Protein 4BXF (pdb70)

Foldseek 3Di:
DDQFDLPALVRRVPSLPPPDGPVCCVVPAELPWKDWFADDDPVLLVVLLLQDDPVCVQVVLVVWDFEPLFKWKWFQDPLATGTPHDGTRDHNVNNVCCCVPVQIKMKGWQCLLPRQVVVSSQQSNCLVVVWAKIKMKIKTFAPGWRHGKWFAQWKKKKAWRWAKKKKFKFDFPDRNDLHIDRDDPVPGDHGPDIDMHHRSIMMTHHTRIIMTMTHHHDGIITMMMIITTDRCVDPVSVVVQQVCQVLLLDDPPDCPSVDDDDPCCVVDPDNDVVVVVVVVVVVVVVVCVVVVDVDFTAGPNSVVSLQQHRANRDPDDLDLQQPFDDDQDDQFFKKAFPPLSQKDWGFPSPPAGKIWIFGNSPHRSNCHPSPDPGHTDIDGPVQVQQVVVNNPDRMGRLNPRPDDDSVCSSVVQNRCSNSSGMDTD/DDADLPALVSRVQVLQPPDGPVCCVVDAVLHWKDKFDDDDVVLLVVLLLQDDLCVVQVVLVVWDFEPLFKWKWFDDPLAIDTPHDHTTDHSVVNVCCCVPVQIKMKGWFCVLPGQVVVSNQQSNCLVVVWAKTKMKIKGFAPGFHHGKWFAQWKKKKAWNWAKKKKFKADFPDRNDLGIDRDDPVPRPHGPDIDMDHRSMMMTGHGRIIMTMHHHHDGIITMMMIMTTDRCVDPVSVVVQQVVQVLLLDDPPDCPSVDDDDPCCVVDPDNDPVVVVVVVVVVVVVVCVPVPDDDFTAGVNNVVSLQQHRANRDPDDLCLQQAFDDDQADQAFKKAFPPLSQKDKGAPSVAGKIWIGGNSPHNSNCHVSVVGGGDIGGPQQVQQVVCRSPDRMGHLNPRPDPDSVVSSVVQNSCRRSSGMDGD/DDPDPPDDD/DDPDCPDD

InterPro domains:
  IPR003347 JmjC domain [PF08007] (136-261)
  IPR003347 JmjC domain [PS51184] (139-271)
  IPR039994 Histone lysine demethylase/ribosomal histidine hydroxylase NO66-like [PTHR13096] (31-464)
  IPR046799 ROXA-like, winged helix [PF20514] (331-428)

Radius of gyration: 31.83 Å; Cα contacts (8 Å, |Δi|>4): 1820; chains: 4; bounding box: 88×57×95 Å

GO terms:
  GO:0036139 peptidyl-histidine dioxygenase activity (F, IDA)
  GO:0036139 peptidyl-histidine dioxygenase activity (F, EXP)
  GO:0005654 nucleoplasm (C, TAS)
  GO:0032452 histone demethylase activity (F, TAS)
  GO:0018126 protein hydroxylation (P, TAS)
  GO:0042802 identical protein binding (F, IPI)
  GO:0005515 protein binding (F, IPI)
  GO:0005654 nucleoplasm (C, IDA)
  GO:0005730 nucleolus (C, IDA)
  GO:0005634 nucleus (C, EXP)

Organism: Homo sapiens (NCBI:txid9606)

Secondary structure (DSSP, 8-state):
--SS--SSHHHHHHHHTTTS-HHHIIIIITTTS-EEE----HHHHHHHHHH--TTHHHHHHTT-EEBTTTEEEEEEETTEEEE---SSEE-HHHHHHHHHTS-PEEEEE-GGGT-HHHHHHHHHHHHHHTS-EEEEEEEE-TT---S-SEE-SSEEEEEEEES-EEEEEE--SSTT-SS-EE--GGGS-S-SEEEEE-TT-EEEE-TT-EEEEEPPSSS--EEEEEEEE-TT-BHHHHHHHHHHHHHSS--TT-GGGGSBPPTTGGG-SS--HHHHHHHHHHHHHHHHHHHH-------HHHHHHHHHSPPPP-SSSSSTTTS--S----TT-EEEE-SGGGEEEE-----S-EEEEEE-TT--STTTTS------EEEEGGGHHHHHHHHT-SSEEGGGSS-SSHHHHHHHHHHHHHTT-EEE-/----TTSHHHHHHHHTTTS-HHHIIIIITTTS-EEE----HHHHHHHHTT--TTHHHHHHHH-EEBTTTEEEEEEETTEEEE---SSEEPHHHHHHHHHTT-PEEEEE-GGGT-HHHHHHHHHHHHHHTS-EEEEEEEE-TTB-SS-SEE-SSEEEEEEEES-EEEEEE--SSTT-SS-EE--TTTS-S-SEEEEE-TT-EEEE-TT-EEEEEBPSSS--EEEEEEEE-TT-BHHHHHHHHHHHHHHT--TT--GGGSBPPTTGGG-SS--HHHHHHHHHHHHHHHHHHHHS------HHHHHHHHHSPPPP-SS-THHHHS--SPPPPTTSEEEE-SGGGEEEE------EEEEEE-TT--STTTT------EEEEGGGHHHHHHHHH-SSEEGGGS--SSSHHHHHHHHHHHHTT-EEE-/--SS-SS--/--SS-S--

B-factor: mean 49.14, std 19.69, range [16.34, 100.0]

Nearest PDB structures (foldseek):
  4bxf-assembly1_B  TM=1.002E+00  e=9.849E-94  Homo sapiens
  4bxf-assembly1_A  TM=9.948E-01  e=2.025E-87  Homo sapiens
  4bu2-assembly1_A-2  TM=9.507E-01  e=4.481E-67  Homo sapiens
  2xdv-assembly1_A  TM=9.147E-01  e=3.125E-66  Homo sapiens
  4ccn-assembly1_A-2  TM=8.284E-01  e=1.894E-38  Homo sapiens

Sequence (864 aa):
PSALNFDSPSSLFESLISPIKTETFFKEFWEQKPLLIQRDDPALATYYGSLFKLTDLKSLCSRGMYYGRDVNVCRCVNGKKKVLNKDGKAHFLQLRKDFDQKRATIQFHQPQRFKDELWRIQEKLECYFGSLVGSNVYITPAGSQGLPPHYDDVEVFILQLEGEKHWRLYHPTVPLARECSVEAEERIGRPVHEFMLKPGDLLYFPRGTIHQADTPAGLAHSTHVTISTYQNNSWGDFLLDTISGLVFDTAKEDVELRTGIPRQLLLQVESTTVATRRLSGFLRTLADRLEGTKELLSSDMKKDFIMHRLPPYSAGDGAELSTPGGKLPRLDSVVRLQFKDHIVLTVLPAQEKMVYIYHSLKNSRETHMMGNEFHGLRFPLSHLDALKQIWNSPAISVKDLKLTTDEEKESLVLSLWTECLIQVVSALNFDSPSSLFESLISPIKTETFFKEFWEQKPLLIQRDDPALATYYGSLFKLTDLKSLCSRGMYYGRDVNVCRCVNGKKKVLNKDGKAHFLQLRKDFDQKRATIQFHQPQRFKDELWRIQEKLECYFGSLVGSNVYITPAGSQGLPPHYDDVEVFILQLEGEKHWRLYHPTVPLARECSVEAEERIGRPVHEFMLKPGDLLYFPRGTIHQADTPAGLAHSTHVTISTYQNNSWGDFLLDTISGLVFDTAKEDVELRTGIPRQLLLQVESTTVATRRLSGFLRTLADRLEGTKELLSSDMKKDFIMHRLPPYSAGDGAELSTPGGKLPRLDSVVRLQFKDHIVLTVLPQEKMVYIYHSLKNSRETHMMTEFHGLRFPLSHLDALKQIWNSPAISVKDLKLTTDEEKESLVLSLWTECLIQVVGCLHHHRINGCLHHHRI

Structure (mmCIF, N/CA/C/O backbone):
data_4BXF
#
_entry.id   4BXF
#
_cell.length_a   70.340
_cell.length_b   88.390
_cell.length_c   167.180
_cell.angle_alpha   90.00
_cell.angle_beta   90.00
_cell.angle_gamma   90.00
#
_symmetry.space_group_name_H-M   'P 21 21 21'
#
loop_
_entity.id
_entity.type
_entity.pdbx_description
1 polymer 'BIFUNCTIONAL LYSINE-SPECIFIC DEMETHYLASE AND HISTIDYL-HYDROXYLASE MINA'
2 polymer '60S RIBOSOMAL PROTEIN L27A'
3 non-polymer 'MANGANESE (II) ION'
4 non-polymer '2-OXOGLUTARIC ACID'
5 water water
#
loop_
_atom_site.group_PDB
_atom_site.id
_atom_site.type_symbol
_atom_site.label_atom_id
_atom_site.label_alt_id
_atom_site.label_comp_id
_atom_site.label_asym_id
_atom_site.label_entity_id
_atom_site.label_seq_id
_atom_site.pdbx_PDB_ins_code
_atom_site.Cartn_x
_atom_site.Cartn_y
_atom_site.Cartn_z
_atom_site.occupancy
_atom_site.B_iso_or_equiv
_atom_site.auth_seq_id
_atom_site.auth_comp_id
_atom_site.auth_asym_id
_atom_site.auth_atom_id
_atom_site.pdbx_PDB_model_num
ATOM 1 N N . PRO A 1 7 ? 25.770 -7.803 -59.016 1.00 70.49 30 PRO A N 1
ATOM 2 C CA . PRO A 1 7 ? 25.213 -9.164 -59.179 1.00 69.94 30 PRO A CA 1
ATOM 3 C C . PRO A 1 7 ? 24.341 -9.558 -57.993 1.00 68.22 30 PRO A C 1
ATOM 4 O O . PRO A 1 7 ? 23.256 -10.118 -58.171 1.00 68.53 30 PRO A O 1
ATOM 8 N N . SER A 1 8 ? 24.824 -9.274 -56.786 1.00 66.44 31 SER A N 1
ATOM 9 C CA . SER A 1 8 ? 24.081 -9.591 -55.569 1.00 64.56 31 SER A CA 1
ATOM 10 C C . SER A 1 8 ? 23.021 -8.523 -55.321 1.00 62.13 31 SER A C 1
ATOM 11 O O . SER A 1 8 ? 23.343 -7.337 -55.213 1.00 61.86 31 SER A O 1
ATOM 14 N N . ALA A 1 9 ? 21.762 -8.951 -55.226 1.00 59.06 32 ALA A N 1
ATOM 15 C CA . ALA A 1 9 ? 20.636 -8.044 -55.012 1.00 55.18 32 ALA A CA 1
ATOM 16 C C . ALA A 1 9 ? 20.885 -7.023 -53.901 1.00 52.56 32 ALA A C 1
ATOM 17 O O . ALA A 1 9 ? 20.835 -5.814 -54.135 1.00 52.69 32 ALA A O 1
ATOM 19 N N . LEU A 1 10 ? 21.150 -7.512 -52.694 1.00 48.89 33 LEU A N 1
ATOM 20 C CA . LEU A 1 10 ? 21.397 -6.639 -51.554 1.00 44.94 33 LEU A CA 1
ATOM 21 C C . LEU A 1 10 ? 22.862 -6.683 -51.147 1.00 43.39 33 LEU A C 1
ATOM 22 O O . LEU A 1 10 ? 23.520 -7.712 -51.266 1.00 43.30 33 LEU A O 1
ATOM 27 N N . ASN A 1 11 ? 23.363 -5.558 -50.653 1.00 41.74 34 ASN A N 1
ATOM 28 C CA . ASN A 1 11 ? 24.745 -5.466 -50.220 1.00 40.43 34 ASN A CA 1
ATOM 29 C C . ASN A 1 11 ? 24.855 -5.752 -48.725 1.00 40.50 34 ASN A C 1
ATOM 30 O O . ASN A 1 11 ? 24.475 -4.921 -47.899 1.00 39.61 34 ASN A O 1
ATOM 35 N N . PHE A 1 12 ? 25.391 -6.918 -48.382 1.00 40.34 35 PHE A N 1
ATOM 36 C CA . PHE A 1 12 ? 25.553 -7.304 -46.983 1.00 39.54 35 PHE A CA 1
ATOM 37 C C . PHE A 1 12 ? 26.915 -6.948 -46.384 1.00 39.95 35 PHE A C 1
ATOM 38 O O . PHE A 1 12 ? 27.310 -7.521 -45.373 1.00 39.36 35 PHE A O 1
ATOM 46 N N . ASP A 1 13 ? 27.629 -6.002 -46.993 1.00 41.98 36 ASP A N 1
ATOM 47 C CA . ASP A 1 13 ? 28.933 -5.594 -46.467 1.00 44.07 36 ASP A CA 1
ATOM 48 C C . ASP A 1 13 ? 28.803 -4.990 -45.070 1.00 43.10 36 ASP A C 1
ATOM 49 O O . ASP A 1 13 ? 29.629 -5.257 -44.198 1.00 42.84 36 ASP A O 1
ATOM 54 N N . SER A 1 14 ? 27.770 -4.173 -44.862 1.00 41.21 37 SER A N 1
ATOM 55 C CA . SER A 1 14 ? 27.526 -3.549 -43.562 1.00 38.58 37 SER A CA 1
ATOM 56 C C . SER A 1 14 ? 26.050 -3.221 -43.358 1.00 37.95 37 SER A C 1
ATOM 57 O O . SER A 1 14 ? 25.253 -3.231 -44.298 1.00 37.94 37 SER A O 1
ATOM 60 N N . PRO A 1 15 ? 25.669 -2.925 -42.111 1.00 36.93 38 PRO A N 1
ATOM 61 C CA . PRO A 1 15 ? 24.271 -2.587 -41.843 1.00 33.66 38 PRO A CA 1
ATOM 62 C C . PRO A 1 15 ? 23.832 -1.434 -42.742 1.00 33.45 38 PRO A C 1
ATOM 63 O O . PRO A 1 15 ? 22.741 -1.455 -43.314 1.00 28.77 38 PRO A O 1
ATOM 67 N N . SER A 1 16 ? 24.696 -0.432 -42.888 1.00 33.74 39 SER A N 1
ATOM 68 C CA . SER A 1 16 ? 24.351 0.721 -43.714 1.00 33.70 39 SER A CA 1
ATOM 69 C C . SER A 1 16 ? 24.185 0.344 -45.175 1.00 33.84 39 SER A C 1
ATOM 70 O O . SER A 1 16 ? 23.250 0.791 -45.834 1.00 33.76 39 SER A O 1
ATOM 73 N N . SER A 1 17 ? 25.096 -0.477 -45.685 1.00 34.05 40 SER A N 1
ATOM 74 C CA . SER A 1 17 ? 25.022 -0.877 -47.083 1.00 33.94 40 SER A CA 1
ATOM 75 C C . SER A 1 17 ? 23.768 -1.706 -47.301 1.00 31.24 40 SER A C 1
ATOM 76 O O . SER A 1 17 ? 23.113 -1.593 -48.335 1.00 30.29 40 SER A O 1
ATOM 79 N N . LEU A 1 18 ? 23.415 -2.528 -46.318 1.00 30.63 41 LEU A N 1
ATOM 80 C CA . LEU A 1 18 ? 22.230 -3.339 -46.486 1.00 30.27 41 LEU A CA 1
ATOM 81 C C . LEU A 1 18 ? 20.984 -2.468 -46.590 1.00 30.57 41 LEU A C 1
ATOM 82 O O . LEU A 1 18 ? 20.195 -2.620 -47.530 1.00 29.63 41 LEU A O 1
ATOM 87 N N . PHE A 1 19 ? 20.810 -1.535 -45.652 1.00 29.43 42 PHE A N 1
ATOM 88 C CA . PHE A 1 19 ? 19.629 -0.674 -45.680 1.00 29.12 42 PHE A CA 1
ATOM 89 C C . PHE A 1 19 ? 19.609 0.205 -46.929 1.00 31.20 42 PHE A C 1
ATOM 90 O O . PHE A 1 19 ? 18.555 0.416 -47.542 1.00 29.67 42 PHE A O 1
ATOM 98 N N . GLU A 1 20 ? 20.774 0.714 -47.311 1.00 31.93 43 GLU A N 1
ATOM 99 C CA . GLU A 1 20 ? 20.865 1.547 -48.501 1.00 33.37 43 GLU A CA 1
ATOM 100 C C . GLU A 1 20 ? 20.375 0.787 -49.725 1.00 31.98 43 GLU A C 1
ATOM 101 O O . GLU A 1 20 ? 19.638 1.333 -50.542 1.00 34.54 43 GLU A O 1
ATOM 107 N N . SER A 1 21 ? 20.787 -0.472 -49.851 1.00 31.79 44 SER A N 1
ATOM 108 C CA . SER A 1 21 ? 20.382 -1.272 -51.000 1.00 32.06 44 SER A CA 1
ATOM 109 C C . SER A 1 21 ? 18.921 -1.666 -50.870 1.00 32.71 44 SER A C 1
ATOM 110 O O . SER A 1 21 ? 18.196 -1.745 -51.862 1.00 34.10 44 SER A O 1
ATOM 113 N N . LEU A 1 22 ? 18.469 -1.877 -49.637 1.00 31.38 45 LEU A N 1
ATOM 114 C CA . LEU A 1 22 ? 17.083 -2.256 -49.419 1.00 30.47 45 LEU A CA 1
ATOM 115 C C . LEU A 1 22 ? 16.092 -1.220 -49.955 1.00 30.74 45 LEU A C 1
ATOM 116 O O . LEU A 1 22 ? 15.103 -1.581 -50.601 1.00 30.61 45 LEU A O 1
ATOM 121 N N . ILE A 1 23 ? 16.349 0.060 -49.703 1.00 27.40 46 ILE A N 1
ATOM 122 C CA . ILE A 1 23 ? 15.443 1.109 -50.170 1.00 27.64 46 ILE A CA 1
ATOM 123 C C . ILE A 1 23 ? 15.883 1.822 -51.461 1.00 27.30 46 ILE A C 1
ATOM 124 O O . ILE A 1 23 ? 15.313 2.850 -51.823 1.00 27.07 46 ILE A O 1
ATOM 129 N N . SER A 1 24 ? 16.856 1.274 -52.172 1.00 30.59 47 SER A N 1
ATOM 130 C CA . SER A 1 24 ? 17.362 1.908 -53.385 1.00 33.17 47 SER A CA 1
ATOM 131 C C . SER A 1 24 ? 16.215 2.020 -54.361 1.00 32.61 47 SER A C 1
ATOM 132 O O . SER A 1 24 ? 15.381 1.149 -54.402 1.00 33.31 47 SER A O 1
ATOM 135 N N . PRO A 1 25 ? 16.120 3.114 -55.104 1.00 34.54 48 PRO A N 1
ATOM 136 C CA . PRO A 1 25 ? 17.157 4.135 -55.256 1.00 35.75 48 PRO A CA 1
ATOM 137 C C . PRO A 1 25 ? 17.081 5.268 -54.241 1.00 37.12 48 PRO A C 1
ATOM 138 O O . PRO A 1 25 ? 17.849 6.207 -54.326 1.00 37.50 48 PRO A O 1
ATOM 142 N N . ILE A 1 26 ? 16.130 5.203 -53.327 1.00 36.21 49 ILE A N 1
ATOM 143 C CA . ILE A 1 26 ? 15.966 6.260 -52.335 1.00 35.89 49 ILE A CA 1
ATOM 144 C C . ILE A 1 26 ? 17.192 6.375 -51.413 1.00 34.83 49 ILE A C 1
ATOM 145 O O . ILE A 1 26 ? 17.631 5.381 -50.830 1.00 33.85 49 ILE A O 1
ATOM 150 N N . LYS A 1 27 ? 17.742 7.584 -51.303 1.00 34.52 50 LYS A N 1
ATOM 151 C CA . LYS A 1 27 ? 18.910 7.858 -50.450 1.00 35.36 50 LYS A CA 1
ATOM 152 C C . LYS A 1 27 ? 18.504 7.826 -48.982 1.00 33.46 50 LYS A C 1
ATOM 153 O O . LYS A 1 27 ? 17.441 8.324 -48.611 1.00 30.65 50 LYS A O 1
ATOM 159 N N . THR A 1 28 ? 19.357 7.258 -48.140 1.00 33.83 51 THR A N 1
ATOM 160 C CA . THR A 1 28 ? 19.036 7.177 -46.728 1.00 35.86 51 THR A CA 1
ATOM 161 C C . THR A 1 28 ? 18.828 8.554 -46.133 1.00 34.71 51 THR A C 1
ATOM 162 O O . THR A 1 28 ? 17.975 8.737 -45.271 1.00 35.86 51 THR A O 1
ATOM 166 N N . GLU A 1 29 ? 19.587 9.532 -46.608 1.00 36.86 52 GLU A N 1
ATOM 167 C CA . GLU A 1 29 ? 19.450 10.887 -46.095 1.00 38.38 52 GLU A CA 1
ATOM 168 C C . GLU A 1 29 ? 18.048 11.431 -46.362 1.00 37.66 52 GLU A C 1
ATOM 169 O O . GLU A 1 29 ? 17.446 12.089 -45.513 1.00 39.14 52 GLU A O 1
ATOM 175 N N . THR A 1 30 ? 17.532 11.143 -47.556 1.00 36.75 53 THR A N 1
ATOM 176 C CA . THR A 1 30 ? 16.207 11.587 -47.960 1.00 34.70 53 THR A CA 1
ATOM 177 C C . THR A 1 30 ? 15.135 10.824 -47.192 1.00 31.01 53 THR A C 1
ATOM 178 O O . THR A 1 30 ? 14.108 11.389 -46.799 1.00 30.83 53 THR A O 1
ATOM 182 N N . PHE A 1 31 ? 15.378 9.537 -46.993 1.00 28.02 54 PHE A N 1
ATOM 183 C CA . PHE A 1 31 ? 14.438 8.693 -46.267 1.00 27.93 54 PHE A CA 1
ATOM 184 C C . PHE A 1 31 ? 14.156 9.232 -44.856 1.00 26.10 54 PHE A C 1
ATOM 185 O O . PHE A 1 31 ? 13.004 9.473 -44.492 1.00 24.77 54 PHE A O 1
ATOM 193 N N . PHE A 1 32 ? 15.213 9.437 -44.070 1.00 27.81 55 PHE A N 1
ATOM 194 C CA . PHE A 1 32 ? 15.061 9.911 -42.695 1.00 30.56 55 PHE A CA 1
ATOM 195 C C . PHE A 1 32 ? 14.641 11.364 -42.577 1.00 33.03 55 PHE A C 1
ATOM 196 O O . PHE A 1 32 ? 13.968 11.756 -41.621 1.00 32.98 55 PHE A O 1
ATOM 204 N N . LYS A 1 33 ? 15.021 12.158 -43.568 1.00 33.06 56 LYS A N 1
ATOM 205 C CA . LYS A 1 33 ? 14.663 13.555 -43.571 1.00 35.74 56 LYS A CA 1
ATOM 206 C C . LYS A 1 33 ? 13.244 13.778 -44.078 1.00 34.15 56 LYS A C 1
ATOM 207 O O . LYS A 1 33 ? 12.551 14.675 -43.613 1.00 33.58 56 LYS A O 1
ATOM 213 N N . GLU A 1 34 ? 12.791 12.949 -45.007 1.00 33.50 57 GLU A N 1
ATOM 214 C CA . GLU A 1 34 ? 11.465 13.164 -45.576 1.00 32.43 57 GLU A CA 1
ATOM 215 C C . GLU A 1 34 ? 10.374 12.144 -45.283 1.00 29.63 57 GLU A C 1
ATOM 216 O O . GLU A 1 34 ? 9.194 12.492 -45.222 1.00 30.69 57 GLU A O 1
ATOM 222 N N . PHE A 1 35 ? 10.752 10.886 -45.085 1.00 25.52 58 PHE A N 1
ATOM 223 C CA . PHE A 1 35 ? 9.754 9.844 -44.884 1.00 25.65 58 PHE A CA 1
ATOM 224 C C . PHE A 1 35 ? 9.613 9.228 -43.489 1.00 23.77 58 PHE A C 1
ATOM 225 O O . PHE A 1 35 ? 8.493 9.099 -42.968 1.00 21.32 58 PHE A O 1
ATOM 233 N N . TRP A 1 36 ? 10.734 8.921 -42.856 1.00 22.30 59 TRP A N 1
ATOM 234 C CA . TRP A 1 36 ? 10.712 8.175 -41.626 1.00 21.21 59 TRP A CA 1
ATOM 235 C C . TRP A 1 36 ? 9.828 8.878 -40.651 1.00 21.82 59 TRP A C 1
ATOM 236 O O . TRP A 1 36 ? 9.959 10.081 -40.438 1.00 22.56 59 TRP A O 1
ATOM 247 N N . GLU A 1 37 ? 8.914 8.134 -40.049 1.00 20.91 60 GLU A N 1
ATOM 248 C CA . GLU A 1 37 ? 7.976 8.699 -39.081 1.00 24.36 60 GLU A CA 1
ATOM 249 C C . GLU A 1 37 ? 7.192 9.940 -39.560 1.00 26.77 60 GLU A C 1
ATOM 250 O O . GLU A 1 37 ? 6.690 10.731 -38.734 1.00 24.78 60 GLU A O 1
ATOM 256 N N . GLN A 1 38 ? 7.058 10.102 -40.879 1.00 26.48 61 GLN A N 1
ATOM 257 C CA . GLN A 1 38 ? 6.286 11.221 -41.421 1.00 28.73 61 GLN A CA 1
ATOM 258 C C . GLN A 1 38 ? 5.211 10.777 -42.415 1.00 29.25 61 GLN A C 1
ATOM 259 O O . GLN A 1 38 ? 4.047 11.150 -42.270 1.00 29.18 61 GLN A O 1
ATOM 265 N N . LYS A 1 39 ? 5.591 9.966 -43.404 1.00 25.88 62 LYS A N 1
ATOM 266 C CA . LYS A 1 39 ? 4.636 9.527 -44.424 1.00 28.00 62 LYS A CA 1
ATOM 267 C C . LYS A 1 39 ? 5.107 8.272 -45.158 1.00 26.86 62 LYS A C 1
ATOM 268 O O . LYS A 1 39 ? 6.291 7.942 -45.165 1.00 27.27 62 LYS A O 1
ATOM 274 N N . PRO A 1 40 ? 4.177 7.575 -45.819 1.00 27.45 63 PRO A N 1
ATOM 275 C CA . PRO A 1 40 ? 4.502 6.355 -46.556 1.00 25.47 63 PRO A CA 1
ATOM 276 C C . PRO A 1 40 ? 5.488 6.569 -47.702 1.00 26.75 63 PRO A C 1
ATOM 277 O O . PRO A 1 40 ? 5.555 7.648 -48.284 1.00 28.30 63 PRO A O 1
ATOM 281 N N . LEU A 1 41 ? 6.259 5.524 -47.999 1.00 25.18 64 LEU A N 1
ATOM 282 C CA . LEU A 1 41 ? 7.211 5.523 -49.108 1.00 25.54 64 LEU A CA 1
ATOM 283 C C . LEU A 1 41 ? 6.924 4.259 -49.931 1.00 26.88 64 LEU A C 1
ATOM 284 O O . LEU A 1 41 ? 7.073 3.140 -49.428 1.00 24.21 64 LEU A O 1
ATOM 289 N N . LEU A 1 42 ? 6.486 4.439 -51.176 1.00 27.48 65 LEU A N 1
ATOM 290 C CA . LEU A 1 42 ? 6.192 3.310 -52.058 1.00 28.40 65 LEU A CA 1
ATOM 291 C C . LEU A 1 42 ? 7.291 3.195 -53.107 1.00 29.49 65 LEU A C 1
ATOM 292 O O . LEU A 1 42 ? 7.558 4.142 -53.840 1.00 30.43 65 LEU A O 1
ATOM 297 N N . ILE A 1 43 ? 7.942 2.043 -53.176 1.00 29.02 66 ILE A N 1
ATOM 298 C CA . ILE A 1 43 ? 8.992 1.863 -54.166 1.00 31.32 66 ILE A CA 1
ATOM 299 C C . ILE A 1 43 ? 8.575 0.754 -55.120 1.00 32.00 66 ILE A C 1
ATOM 300 O O . ILE A 1 43 ? 8.726 -0.424 -54.807 1.00 31.24 66 ILE A O 1
ATOM 305 N N . GLN A 1 44 ? 8.026 1.132 -56.268 1.00 32.67 67 GLN A N 1
ATOM 306 C CA . GLN A 1 44 ? 7.606 0.156 -57.268 1.00 35.96 67 GLN A CA 1
ATOM 307 C C . GLN A 1 44 ? 8.743 -0.040 -58.256 1.00 37.28 67 GLN A C 1
ATOM 308 O O . GLN A 1 44 ? 9.241 0.916 -58.842 1.00 39.69 67 GLN A O 1
ATOM 314 N N . ARG A 1 45 ? 9.152 -1.288 -58.427 1.00 38.70 68 ARG A N 1
ATOM 315 C CA . ARG A 1 45 ? 10.249 -1.616 -59.324 1.00 40.96 68 ARG A CA 1
ATOM 316 C C . ARG A 1 45 ? 9.800 -2.543 -60.443 1.00 43.68 68 ARG A C 1
ATOM 317 O O . ARG A 1 45 ? 8.637 -2.942 -60.509 1.00 43.80 68 ARG A O 1
ATOM 325 N N . ASP A 1 46 ? 10.733 -2.874 -61.330 1.00 47.29 69 ASP A N 1
ATOM 326 C CA . ASP A 1 46 ? 10.454 -3.789 -62.430 1.00 50.25 69 ASP A CA 1
ATOM 327 C C . ASP A 1 46 ? 11.758 -4.511 -62.742 1.00 50.59 69 ASP A C 1
ATOM 328 O O . ASP A 1 46 ? 12.092 -4.763 -63.895 1.00 51.19 69 ASP A O 1
ATOM 333 N N . ASP A 1 47 ? 12.490 -4.835 -61.684 1.00 51.02 70 ASP A N 1
ATOM 334 C CA . ASP A 1 47 ? 13.764 -5.530 -61.793 1.00 51.67 70 ASP A CA 1
ATOM 335 C C . ASP A 1 47 ? 13.521 -7.028 -61.675 1.00 51.44 70 ASP A C 1
ATOM 336 O O . ASP A 1 47 ? 13.081 -7.513 -60.635 1.00 51.51 70 ASP A O 1
ATOM 341 N N . PRO A 1 48 ? 13.807 -7.785 -62.747 1.00 52.12 71 PRO A N 1
ATOM 342 C CA . PRO A 1 48 ? 13.606 -9.235 -62.740 1.00 49.93 71 PRO A CA 1
ATOM 343 C C . PRO A 1 48 ? 14.437 -9.950 -61.678 1.00 48.68 71 PRO A C 1
ATOM 344 O O . PRO A 1 48 ? 13.962 -10.876 -61.023 1.00 47.79 71 PRO A O 1
ATOM 348 N N . ALA A 1 49 ? 15.686 -9.522 -61.522 1.00 47.94 72 ALA A N 1
ATOM 349 C CA . ALA A 1 49 ? 16.583 -10.135 -60.552 1.00 47.99 72 ALA A CA 1
ATOM 350 C C . ALA A 1 49 ? 16.099 -9.915 -59.120 1.00 46.26 72 ALA A C 1
ATOM 351 O O . ALA A 1 49 ? 16.141 -10.835 -58.301 1.00 47.13 72 ALA A O 1
ATOM 353 N N . LEU A 1 50 ? 15.645 -8.701 -58.821 1.00 45.13 73 LEU A N 1
ATOM 354 C CA . LEU A 1 50 ? 15.159 -8.393 -57.481 1.00 45.62 73 LEU A CA 1
ATOM 355 C C . LEU A 1 50 ? 13.912 -9.195 -57.189 1.00 43.76 73 LEU A C 1
ATOM 356 O O . LEU A 1 50 ? 13.798 -9.799 -56.122 1.00 43.32 73 LEU A O 1
ATOM 361 N N . ALA A 1 51 ? 12.984 -9.200 -58.143 1.00 42.04 74 ALA A N 1
ATOM 362 C CA . ALA A 1 51 ? 11.736 -9.948 -58.008 1.00 43.45 74 ALA A CA 1
ATOM 363 C C . ALA A 1 51 ? 12.011 -11.411 -57.652 1.00 41.22 74 ALA A C 1
ATOM 364 O O . ALA A 1 51 ? 11.320 -11.991 -56.816 1.00 41.21 74 ALA A O 1
ATOM 366 N N . THR A 1 52 ? 13.019 -12.000 -58.291 1.00 39.79 75 THR A N 1
ATOM 367 C CA . THR A 1 52 ? 13.400 -13.392 -58.043 1.00 38.05 75 THR A CA 1
ATOM 368 C C . THR A 1 52 ? 14.021 -13.545 -56.653 1.00 37.40 75 THR A C 1
ATOM 369 O O . THR A 1 52 ? 13.791 -14.538 -55.967 1.00 36.35 75 THR A O 1
ATOM 373 N N . TYR A 1 53 ? 14.816 -12.569 -56.238 1.00 34.85 76 TYR A N 1
ATOM 374 C CA . TYR A 1 53 ? 15.432 -12.625 -54.919 1.00 33.33 76 TYR A CA 1
ATOM 375 C C . TYR A 1 53 ? 14.337 -12.531 -53.838 1.00 31.85 76 TYR A C 1
ATOM 376 O O . TYR A 1 53 ? 14.316 -13.315 -52.888 1.00 30.69 76 TYR A O 1
ATOM 385 N N . TYR A 1 54 ? 13.428 -11.580 -53.990 1.00 32.06 77 TYR A N 1
ATOM 386 C CA . TYR A 1 54 ? 12.348 -11.425 -53.018 1.00 33.98 77 TYR A CA 1
ATOM 387 C C . TYR A 1 54 ? 11.532 -12.705 -52.936 1.00 34.20 77 TYR A C 1
ATOM 388 O O . TYR A 1 54 ? 11.154 -13.138 -51.846 1.00 33.99 77 TYR A O 1
ATOM 397 N N . GLY A 1 55 ? 11.275 -13.306 -54.102 1.00 35.09 78 GLY A N 1
ATOM 398 C CA . GLY A 1 55 ? 10.502 -14.533 -54.183 1.00 35.67 78 GLY A CA 1
ATOM 399 C C . GLY A 1 55 ? 11.160 -15.702 -53.483 1.00 35.49 78 GLY A C 1
ATOM 400 O O . GLY A 1 55 ? 10.539 -16.740 -53.260 1.00 36.74 78 GLY A O 1
ATOM 401 N N . SER A 1 56 ? 12.427 -15.541 -53.130 1.00 35.09 79 SER A N 1
ATOM 402 C CA . SER A 1 56 ? 13.138 -16.606 -52.443 1.00 35.71 79 SER A CA 1
ATOM 403 C C . SER A 1 56 ? 13.138 -16.389 -50.932 1.00 34.22 79 SER A C 1
ATOM 404 O O . SER A 1 56 ? 13.483 -17.291 -50.182 1.00 35.48 79 SER A O 1
ATOM 407 N N . LEU A 1 57 ? 12.750 -15.201 -50.477 1.00 33.33 80 LEU A N 1
ATOM 408 C CA . LEU A 1 57 ? 12.754 -14.933 -49.038 1.00 31.73 80 LEU A CA 1
ATOM 409 C C . LEU A 1 57 ? 11.807 -15.828 -48.268 1.00 29.53 80 LEU A C 1
ATOM 410 O O . LEU A 1 57 ? 12.134 -16.286 -47.176 1.00 29.85 80 LEU A O 1
ATOM 415 N N . PHE A 1 58 ? 10.631 -16.071 -48.835 1.00 28.43 81 PHE A N 1
ATOM 416 C CA . PHE A 1 58 ? 9.627 -16.938 -48.209 1.00 29.30 81 PHE A CA 1
ATOM 417 C C . PHE A 1 58 ? 8.596 -17.319 -49.268 1.00 30.67 81 PHE A C 1
ATOM 418 O O . PHE A 1 58 ? 8.170 -16.473 -50.052 1.00 31.83 81 PHE A O 1
ATOM 426 N N . LYS A 1 59 ? 8.194 -18.588 -49.287 1.00 31.68 82 LYS A N 1
ATOM 427 C CA . LYS A 1 59 ? 7.215 -19.074 -50.258 1.00 33.60 82 LYS A CA 1
ATOM 428 C C . LYS A 1 59 ? 6.083 -19.786 -49.545 1.00 32.58 82 LYS A C 1
ATOM 429 O O . LYS A 1 59 ? 6.284 -20.342 -48.466 1.00 30.44 82 LYS A O 1
ATOM 435 N N . LEU A 1 60 ? 4.897 -19.773 -50.156 1.00 32.00 83 LEU A N 1
ATOM 436 C CA . LEU A 1 60 ? 3.731 -20.455 -49.602 1.00 32.03 83 LEU A CA 1
ATOM 437 C C . LEU A 1 60 ? 4.063 -21.942 -49.439 1.00 32.35 83 LEU A C 1
ATOM 438 O O . LEU A 1 60 ? 3.599 -22.604 -48.508 1.00 32.34 83 LEU A O 1
ATOM 443 N N . THR A 1 61 ? 4.876 -22.455 -50.351 1.00 33.54 84 THR A N 1
ATOM 444 C CA . THR A 1 61 ? 5.269 -23.858 -50.325 1.00 37.67 84 THR A CA 1
ATOM 445 C C . THR A 1 61 ? 6.166 -24.206 -49.134 1.00 38.64 84 THR A C 1
ATOM 446 O O . THR A 1 61 ? 6.236 -25.369 -48.737 1.00 38.77 84 THR A O 1
ATOM 450 N N . ASP A 1 62 ? 6.836 -23.211 -48.555 1.00 36.32 85 ASP A N 1
ATOM 451 C CA . ASP A 1 62 ? 7.705 -23.473 -47.408 1.00 36.95 85 ASP A CA 1
ATOM 452 C C . ASP A 1 62 ? 6.906 -23.939 -46.202 1.00 37.30 85 ASP A C 1
ATOM 453 O O . ASP A 1 62 ? 7.463 -24.537 -45.278 1.00 35.84 85 ASP A O 1
ATOM 458 N N . LEU A 1 63 ? 5.600 -23.674 -46.200 1.00 35.84 86 LEU A N 1
ATOM 459 C CA . LEU A 1 63 ? 4.779 -24.068 -45.063 1.00 36.13 86 LEU A CA 1
ATOM 460 C C . LEU A 1 63 ? 4.796 -25.560 -44.774 1.00 33.86 86 LEU A C 1
ATOM 461 O O . LEU A 1 63 ? 4.680 -25.964 -43.617 1.00 31.60 86 LEU A O 1
ATOM 466 N N . LYS A 1 64 ? 4.937 -26.382 -45.815 1.00 31.64 87 LYS A N 1
ATOM 467 C CA . LYS A 1 64 ? 4.943 -27.825 -45.622 1.00 32.98 87 LYS A CA 1
ATOM 468 C C . LYS A 1 64 ? 6.152 -28.232 -44.784 1.00 33.37 87 LYS A C 1
ATOM 469 O O . LYS A 1 64 ? 6.013 -28.948 -43.796 1.00 31.87 87 LYS A O 1
ATOM 475 N N . SER A 1 65 ? 7.329 -27.760 -45.174 1.00 35.38 88 SER A N 1
ATOM 476 C CA . SER A 1 65 ? 8.561 -28.062 -44.448 1.00 38.43 88 SER A CA 1
ATOM 477 C C . SER A 1 65 ? 8.534 -27.466 -43.036 1.00 36.57 88 SER A C 1
ATOM 478 O O . SER A 1 65 ? 8.972 -28.099 -42.077 1.00 37.47 88 SER A O 1
ATOM 481 N N . LEU A 1 66 ? 8.026 -26.248 -42.914 1.00 33.07 89 LEU A N 1
ATOM 482 C CA . LEU A 1 66 ? 7.944 -25.592 -41.616 1.00 33.21 89 LEU A CA 1
ATOM 483 C C . LEU A 1 66 ? 7.067 -26.360 -40.648 1.00 33.20 89 LEU A C 1
ATOM 484 O O . LEU A 1 66 ? 7.425 -26.514 -39.486 1.00 31.16 89 LEU A O 1
ATOM 489 N N . CYS A 1 67 ? 5.913 -26.837 -41.118 1.00 33.35 90 CYS A N 1
ATOM 490 C CA . CYS A 1 67 ? 5.014 -27.616 -40.261 1.00 34.75 90 CYS A CA 1
ATOM 491 C C . CYS A 1 67 ? 5.654 -28.932 -39.778 1.00 36.39 90 CYS A 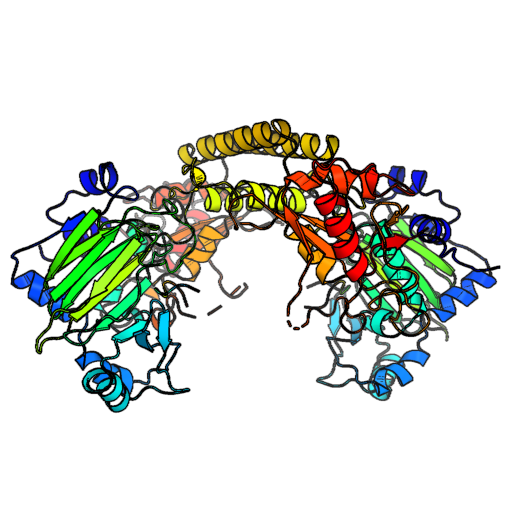C 1
ATOM 492 O O . CYS A 1 67 ? 5.332 -29.410 -38.692 1.00 33.13 90 CYS A O 1
ATOM 495 N N . SER A 1 68 ? 6.551 -29.521 -40.567 1.00 34.99 91 SER A N 1
ATOM 496 C CA . SER A 1 68 ? 7.186 -30.773 -40.141 1.00 39.93 91 SER A CA 1
ATOM 497 C C . SER A 1 68 ? 8.153 -30.533 -38.992 1.00 41.84 91 SER A C 1
ATOM 498 O O . SER A 1 68 ? 8.648 -31.481 -38.386 1.00 43.81 91 SER A O 1
ATOM 501 N N . ARG A 1 69 ? 8.434 -29.265 -38.699 1.00 42.24 92 ARG A N 1
ATOM 502 C CA . ARG A 1 69 ? 9.351 -28.921 -37.617 1.00 43.27 92 ARG A CA 1
ATOM 503 C C . ARG A 1 69 ? 8.602 -28.662 -36.323 1.00 43.07 92 ARG A C 1
ATOM 504 O O . ARG A 1 69 ? 9.214 -28.416 -35.286 1.00 44.82 92 ARG A O 1
ATOM 512 N N . GLY A 1 70 ? 7.276 -28.713 -36.393 1.00 42.09 93 GLY A N 1
ATOM 513 C CA . GLY A 1 70 ? 6.461 -28.485 -35.214 1.00 39.89 93 GLY A CA 1
ATOM 514 C C . GLY A 1 70 ? 6.070 -27.034 -35.027 1.00 39.80 93 GLY A C 1
ATOM 515 O O . GLY A 1 70 ? 6.792 -26.266 -34.398 1.00 40.43 93 GLY A O 1
ATOM 516 N N . MET A 1 71 ? 4.920 -26.656 -35.577 1.00 38.35 94 MET A N 1
ATOM 517 C CA . MET A 1 71 ? 4.418 -25.292 -35.473 1.00 37.74 94 MET A CA 1
ATOM 518 C C . MET A 1 71 ? 3.121 -25.297 -34.672 1.00 35.35 94 MET A C 1
ATOM 519 O O . MET A 1 71 ? 2.349 -26.248 -34.732 1.00 37.70 94 MET A O 1
ATOM 524 N N . TYR A 1 72 ? 2.882 -24.227 -33.931 1.00 33.63 95 TYR A N 1
ATOM 525 C CA . TYR A 1 72 ? 1.685 -24.122 -33.119 1.00 33.06 95 TYR A CA 1
ATOM 526 C C . TYR A 1 72 ? 0.822 -22.952 -33.551 1.00 33.68 95 TYR A C 1
ATOM 527 O O . TYR A 1 72 ? 1.332 -21.930 -34.004 1.00 33.20 95 TYR A O 1
ATOM 536 N N . TYR A 1 73 ? -0.487 -23.106 -33.419 1.00 33.36 96 TYR A N 1
ATOM 537 C CA . TYR A 1 73 ? -1.425 -22.035 -33.753 1.00 34.58 96 TYR A CA 1
ATOM 538 C C . TYR A 1 73 ? -1.272 -20.931 -32.701 1.00 34.74 96 TYR A C 1
ATOM 539 O O . TYR A 1 73 ? -1.058 -21.221 -31.522 1.00 32.39 96 TYR A O 1
ATOM 548 N N . GLY A 1 74 ? -1.392 -19.674 -33.124 1.00 32.90 97 GLY A N 1
ATOM 549 C CA . GLY A 1 74 ? -1.270 -18.557 -32.199 1.00 32.67 97 GLY A CA 1
ATOM 550 C C . GLY A 1 74 ? 0.179 -18.132 -32.028 1.00 33.36 97 GLY A C 1
ATOM 551 O O . GLY A 1 74 ? 0.556 -16.995 -32.304 1.00 35.63 97 GLY A O 1
ATOM 552 N N . ARG A 1 75 ? 1.003 -19.057 -31.561 1.00 31.35 98 ARG A N 1
ATOM 553 C CA . ARG A 1 75 ? 2.414 -18.784 -31.368 1.00 30.57 98 ARG A CA 1
ATOM 554 C C . ARG A 1 75 ? 3.194 -18.617 -32.686 1.00 30.22 98 ARG A C 1
ATOM 555 O O . ARG A 1 75 ? 3.879 -17.609 -32.884 1.00 29.23 98 ARG A O 1
ATOM 563 N N . ASP A 1 76 ? 3.104 -19.599 -33.585 1.00 27.23 99 ASP A N 1
ATOM 564 C CA . ASP A 1 76 ? 3.846 -19.533 -34.846 1.00 27.78 99 ASP A CA 1
ATOM 565 C C . ASP A 1 76 ? 3.007 -19.144 -36.067 1.00 27.62 99 ASP A C 1
ATOM 566 O O . ASP A 1 76 ? 3.533 -18.574 -37.025 1.00 27.61 99 ASP A O 1
ATOM 571 N N . VAL A 1 77 ? 1.722 -19.463 -36.051 1.00 27.42 100 VAL A N 1
ATOM 572 C CA . VAL A 1 77 ? 0.882 -19.159 -37.206 1.00 29.02 100 VAL A CA 1
ATOM 573 C C . VAL A 1 77 ? -0.572 -18.922 -36.855 1.00 29.64 100 VAL A C 1
ATOM 574 O O . VAL A 1 77 ? -1.131 -19.576 -35.969 1.00 31.03 100 VAL A O 1
ATOM 578 N N . ASN A 1 78 ? -1.170 -17.953 -37.543 1.00 28.97 101 ASN A N 1
ATOM 579 C CA . ASN A 1 78 ? -2.577 -17.633 -37.352 1.00 28.90 101 ASN A CA 1
ATOM 580 C C . ASN A 1 78 ? -3.275 -17.707 -38.701 1.00 29.00 101 ASN A C 1
ATOM 581 O O . ASN A 1 78 ? -2.660 -17.505 -39.755 1.00 24.97 101 ASN A O 1
ATOM 586 N N . VAL A 1 79 ? -4.567 -17.994 -38.653 1.00 29.12 102 VAL A N 1
ATOM 587 C CA . VAL A 1 79 ? -5.381 -18.080 -39.851 1.00 29.82 102 VAL A CA 1
ATOM 588 C C . VAL A 1 79 ? -6.588 -17.183 -39.631 1.00 29.40 102 VAL A C 1
ATOM 589 O O . VAL A 1 79 ? -7.260 -17.286 -38.606 1.00 28.90 102 VAL A O 1
ATOM 593 N N . CYS A 1 80 ? -6.873 -16.304 -40.584 1.00 30.59 103 CYS A N 1
ATOM 594 C CA . CYS A 1 80 ? -8.007 -15.409 -40.416 1.00 34.03 103 CYS A CA 1
ATOM 595 C C . CYS A 1 80 ? -8.631 -14.908 -41.710 1.00 33.95 103 CYS A C 1
ATOM 596 O O . CYS A 1 80 ? -8.067 -15.057 -42.788 1.00 32.11 103 CYS A O 1
ATOM 599 N N . ARG A 1 81 ? -9.803 -14.312 -41.597 1.00 37.32 104 ARG A N 1
ATOM 600 C CA . ARG A 1 81 ? -10.463 -13.762 -42.770 1.00 43.25 104 ARG A CA 1
ATOM 601 C C . ARG A 1 81 ? -11.255 -12.553 -42.338 1.00 44.33 104 ARG A C 1
ATOM 602 O O . ARG A 1 81 ? -11.815 -12.533 -41.245 1.00 44.18 104 ARG A O 1
ATOM 610 N N . CYS A 1 82 ? -11.283 -11.528 -43.182 1.00 47.41 105 CYS A N 1
ATOM 611 C CA . CYS A 1 82 ? -12.011 -10.322 -42.838 1.00 51.42 105 CYS A CA 1
ATOM 612 C C . CYS A 1 82 ? -13.517 -10.455 -43.106 1.00 53.74 105 CYS A C 1
ATOM 613 O O . CYS A 1 82 ? -13.949 -10.597 -44.252 1.00 53.60 105 CYS A O 1
ATOM 616 N N . VAL A 1 83 ? -14.301 -10.412 -42.032 1.00 56.46 106 VAL A N 1
ATOM 617 C CA . VAL A 1 83 ? -15.757 -10.516 -42.114 1.00 60.64 106 VAL A CA 1
ATOM 618 C C . VAL A 1 83 ? -16.417 -9.331 -41.411 1.00 61.68 106 VAL A C 1
ATOM 619 O O . VAL A 1 83 ? -16.162 -9.078 -40.234 1.00 62.77 106 VAL A O 1
ATOM 623 N N . ASN A 1 84 ? -17.264 -8.611 -42.140 1.00 62.57 107 ASN A N 1
ATOM 624 C CA . ASN A 1 84 ? -17.966 -7.454 -41.593 1.00 63.68 107 ASN A CA 1
ATOM 625 C C . ASN A 1 84 ? -17.030 -6.491 -40.862 1.00 64.32 107 ASN A C 1
ATOM 626 O O . ASN A 1 84 ? -17.313 -6.075 -39.737 1.00 64.52 107 ASN A O 1
ATOM 628 N N . GLY A 1 85 ? -15.915 -6.145 -41.505 1.00 63.28 108 GLY A N 1
ATOM 629 C CA . GLY A 1 85 ? -14.965 -5.220 -40.910 1.00 62.50 108 GLY A CA 1
ATOM 630 C C . GLY A 1 85 ? -14.280 -5.703 -39.648 1.00 62.20 108 GLY A C 1
ATOM 631 O O . GLY A 1 85 ? -13.640 -4.923 -38.939 1.00 62.11 108 GLY A O 1
ATOM 632 N N . LYS A 1 86 ? -14.414 -6.989 -39.351 1.00 61.65 109 LYS A N 1
ATOM 633 C CA . LYS A 1 86 ? -13.777 -7.538 -38.166 1.00 60.79 109 LYS A CA 1
ATOM 634 C C . LYS A 1 86 ? -12.935 -8.752 -38.535 1.00 60.20 109 LYS A C 1
ATOM 635 O O . LYS A 1 86 ? -13.247 -9.477 -39.485 1.00 59.13 109 LYS A O 1
ATOM 638 N N . LYS A 1 87 ? -11.859 -8.956 -37.781 1.00 59.04 110 LYS A N 1
ATOM 639 C CA . LYS A 1 87 ? -10.956 -10.075 -38.004 1.00 58.72 110 LYS A CA 1
ATOM 640 C C . LYS A 1 87 ? -11.489 -11.362 -37.379 1.00 58.63 110 LYS A C 1
ATOM 641 O O . LYS A 1 87 ? -11.531 -11.487 -36.152 1.00 60.14 110 LYS A O 1
ATOM 644 N N . LYS A 1 88 ? -11.902 -12.309 -38.223 1.00 56.39 111 LYS A N 1
ATOM 645 C CA . LYS A 1 88 ? -12.410 -13.598 -37.749 1.00 55.14 111 LYS A CA 1
ATOM 646 C C . LYS A 1 88 ? -11.246 -14.590 -37.673 1.00 53.62 111 LYS A C 1
ATOM 647 O O . LYS A 1 88 ? -10.535 -14.801 -38.660 1.00 53.16 111 LYS A O 1
ATOM 649 N N . VAL A 1 89 ? -11.049 -15.184 -36.500 1.00 51.32 112 VAL A N 1
ATOM 650 C CA . VAL A 1 89 ? -9.972 -16.148 -36.283 1.00 50.22 112 VAL A CA 1
ATOM 651 C C . VAL A 1 89 ? -10.437 -17.571 -36.568 1.00 48.11 112 VAL A C 1
ATOM 652 O O . VAL A 1 89 ? -11.455 -18.010 -36.044 1.00 49.61 112 VAL A O 1
ATOM 656 N N . LEU A 1 90 ? -9.681 -18.286 -37.398 1.00 44.84 113 LEU A N 1
ATOM 657 C CA . LEU A 1 90 ? -10.006 -19.666 -37.766 1.00 43.35 113 LEU A CA 1
ATOM 658 C C . LEU A 1 90 ? -8.995 -20.653 -37.184 1.00 42.84 113 LEU A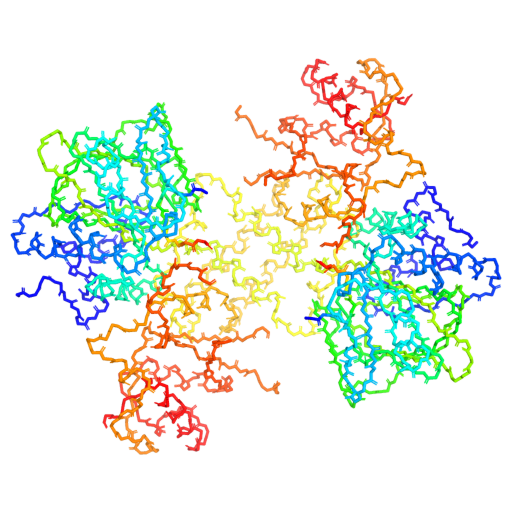 C 1
ATOM 659 O O . LEU A 1 90 ? -8.916 -21.807 -37.604 1.00 42.58 113 LEU A O 1
ATOM 664 N N . ASN A 1 91 ? -8.223 -20.189 -36.207 1.00 44.07 114 ASN A N 1
ATOM 665 C CA . ASN A 1 91 ? -7.217 -21.019 -35.558 1.00 45.12 114 ASN A CA 1
ATOM 666 C C . ASN A 1 91 ? -7.800 -22.221 -34.845 1.00 45.60 114 ASN A C 1
ATOM 667 O O . ASN A 1 91 ? -8.883 -22.150 -34.267 1.00 45.94 114 ASN A O 1
ATOM 672 N N . LYS A 1 92 ? -7.064 -23.323 -34.886 1.00 47.19 115 LYS A N 1
ATOM 673 C CA . LYS A 1 92 ? -7.469 -24.539 -34.201 1.00 49.42 115 LYS A CA 1
ATOM 674 C C . LYS A 1 92 ? -6.616 -24.561 -32.933 1.00 49.49 115 LYS A C 1
ATOM 675 O O . LYS A 1 92 ? -5.916 -23.594 -32.632 1.00 48.52 115 LYS A O 1
ATOM 681 N N . ASP A 1 93 ? -6.668 -25.661 -32.194 1.00 50.02 116 ASP A N 1
ATOM 682 C CA . ASP A 1 93 ? -5.895 -25.776 -30.970 1.00 47.94 116 ASP A CA 1
ATOM 683 C C . ASP A 1 93 ? -4.633 -26.579 -31.219 1.00 45.94 116 ASP A C 1
ATOM 684 O O . ASP A 1 93 ? -4.606 -27.450 -32.088 1.00 46.78 116 ASP A O 1
ATOM 689 N N . GLY A 1 94 ? -3.586 -26.267 -30.462 1.00 42.19 117 GLY A N 1
ATOM 690 C CA . GLY A 1 94 ? -2.343 -27.005 -30.563 1.00 39.29 117 GLY A CA 1
ATOM 691 C C . GLY A 1 94 ? -1.543 -26.912 -31.844 1.00 37.77 117 GLY A C 1
ATOM 692 O O . GLY A 1 94 ? -1.460 -25.862 -32.469 1.00 37.34 117 GLY A O 1
ATOM 693 N N . LYS A 1 95 ? -0.939 -28.033 -32.213 1.00 37.99 118 LYS A N 1
ATOM 694 C CA . LYS A 1 95 ? -0.099 -28.134 -33.401 1.00 39.38 118 LYS A CA 1
ATOM 695 C C . LYS A 1 95 ? -0.836 -27.815 -34.699 1.00 38.80 118 LYS A C 1
ATOM 696 O O . LYS A 1 95 ? -1.990 -28.200 -34.884 1.00 38.73 118 LYS A O 1
ATOM 702 N N . ALA A 1 96 ? -0.155 -27.116 -35.599 1.00 36.36 119 ALA A N 1
ATOM 703 C CA . ALA A 1 96 ? -0.723 -26.773 -36.897 1.00 36.54 119 ALA A CA 1
ATOM 704 C C . ALA A 1 96 ? -0.176 -27.751 -37.937 1.00 35.03 119 ALA A C 1
ATOM 705 O O . ALA A 1 96 ? 1.035 -27.941 -38.053 1.00 36.63 119 ALA A O 1
ATOM 707 N N . HIS A 1 97 ? -1.072 -28.376 -38.684 1.00 32.17 120 HIS A N 1
ATOM 708 C CA . HIS A 1 97 ? -0.674 -29.328 -39.715 1.00 30.18 120 HIS A CA 1
ATOM 709 C C . HIS A 1 97 ? -0.840 -28.640 -41.065 1.00 27.44 120 HIS A C 1
ATOM 710 O O . HIS A 1 97 ? -1.798 -27.909 -41.271 1.00 28.35 120 HIS A O 1
ATOM 717 N N . PHE A 1 98 ? 0.092 -28.870 -41.972 1.00 26.49 121 PHE A N 1
ATOM 718 C CA . PHE A 1 98 ? 0.033 -28.266 -43.293 1.00 27.40 121 PHE A CA 1
ATOM 719 C C . PHE A 1 98 ? -1.335 -28.414 -43.983 1.00 26.25 121 PHE A C 1
ATOM 720 O O . PHE A 1 98 ? -1.826 -27.467 -44.597 1.00 24.83 121 PHE A O 1
ATOM 728 N N . LEU A 1 99 ? -1.952 -29.598 -43.891 1.00 27.78 122 LEU A N 1
ATOM 729 C CA . LEU A 1 99 ? -3.253 -29.820 -44.529 1.00 26.55 122 LEU A CA 1
ATOM 730 C C . LEU A 1 99 ? -4.342 -28.931 -43.943 1.00 27.92 122 LEU A C 1
ATOM 731 O O . LEU A 1 99 ? -5.261 -28.533 -44.663 1.00 26.24 122 LEU A O 1
ATOM 736 N N . GLN A 1 100 ? -4.247 -28.617 -42.651 1.00 25.97 123 GLN A N 1
ATOM 737 C CA . GLN A 1 100 ? -5.224 -27.730 -42.009 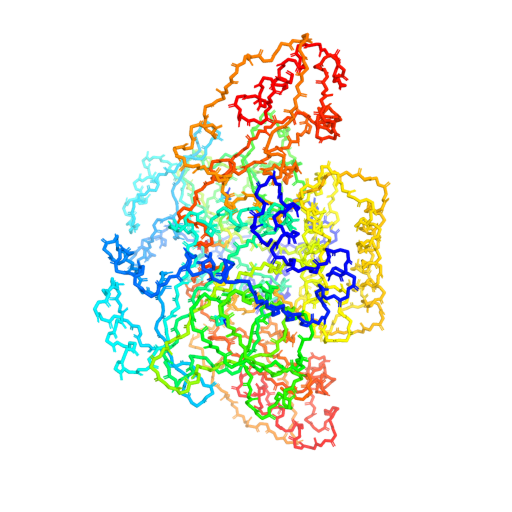1.00 28.11 123 GLN A CA 1
ATOM 738 C C . GLN A 1 100 ? -5.059 -26.324 -42.571 1.00 27.76 123 GLN A C 1
ATOM 739 O O . GLN A 1 100 ? -6.034 -25.620 -42.838 1.00 29.72 123 GLN A O 1
ATOM 745 N N . LEU A 1 101 ? -3.810 -25.896 -42.718 1.00 27.89 124 LEU A N 1
ATOM 746 C CA . LEU A 1 101 ? -3.565 -24.562 -43.230 1.00 28.13 124 LEU A CA 1
ATOM 747 C C . LEU A 1 101 ? -4.099 -24.451 -44.659 1.00 27.95 124 LEU A C 1
ATOM 748 O O . LEU A 1 101 ? -4.788 -23.484 -44.990 1.00 28.26 124 LEU A O 1
ATOM 753 N N . ARG A 1 102 ? -3.791 -25.445 -45.485 1.00 26.14 125 ARG A N 1
ATOM 754 C CA . ARG A 1 102 ? -4.234 -25.463 -46.878 1.00 28.91 125 ARG A CA 1
ATOM 755 C C . ARG A 1 102 ? -5.740 -25.513 -47.031 1.00 28.74 125 ARG A C 1
ATOM 756 O O . ARG A 1 102 ? -6.290 -24.906 -47.950 1.00 27.68 125 ARG A O 1
ATOM 764 N N . LYS A 1 103 ? -6.409 -26.227 -46.136 1.00 28.99 126 LYS A N 1
ATOM 765 C CA . LYS A 1 103 ? -7.856 -26.326 -46.217 1.00 29.96 126 LYS A CA 1
ATOM 766 C C . LYS A 1 103 ? -8.496 -24.966 -45.952 1.00 30.47 126 LYS A C 1
ATOM 767 O O . LYS A 1 103 ? -9.347 -24.514 -46.736 1.00 27.07 126 LYS A O 1
ATOM 773 N N . ASP A 1 104 ? -8.102 -24.305 -44.861 1.00 29.62 127 ASP A N 1
ATOM 774 C CA . ASP A 1 104 ? -8.653 -22.984 -44.574 1.00 29.79 127 ASP A CA 1
ATOM 775 C C . ASP A 1 104 ? -8.259 -21.995 -45.660 1.00 28.66 127 ASP A C 1
ATOM 776 O O . ASP A 1 104 ? -9.033 -21.124 -46.015 1.00 30.54 127 ASP A O 1
ATOM 781 N N . PHE A 1 105 ? -7.057 -22.139 -46.202 1.00 26.30 128 PHE A N 1
ATOM 782 C CA . PHE A 1 105 ? -6.577 -21.252 -47.253 1.00 27.09 128 PHE A CA 1
ATOM 783 C C . PHE A 1 105 ? -7.314 -21.460 -48.590 1.00 30.04 128 PHE A C 1
ATOM 784 O O . PHE A 1 105 ? -7.786 -20.497 -49.209 1.00 29.43 128 PHE A O 1
ATOM 792 N N . ASP A 1 106 ? -7.426 -22.712 -49.028 1.00 30.58 129 ASP A N 1
ATOM 793 C CA . ASP A 1 106 ? -8.071 -22.992 -50.310 1.00 32.98 129 ASP A CA 1
ATOM 794 C C . ASP A 1 106 ? -9.588 -22.930 -50.289 1.00 33.29 129 ASP A C 1
ATOM 795 O O . ASP A 1 106 ? -10.201 -22.415 -51.212 1.00 34.64 129 ASP A O 1
ATOM 800 N N . GLN A 1 107 ? -10.188 -23.447 -49.229 1.00 33.53 130 GLN A N 1
ATOM 801 C CA . GLN A 1 107 ? -11.635 -23.499 -49.138 1.00 35.73 130 GLN A CA 1
ATOM 802 C C . GLN A 1 107 ? -12.305 -22.364 -48.392 1.00 36.01 130 GLN A C 1
ATOM 803 O O . GLN A 1 107 ? -13.373 -21.901 -48.799 1.00 37.69 130 GLN A O 1
ATOM 809 N N . LYS A 1 108 ? -11.705 -21.913 -47.300 1.00 35.15 131 LYS A N 1
ATOM 810 C CA . LYS A 1 108 ? -12.302 -20.813 -46.559 1.00 34.41 131 LYS A CA 1
ATOM 811 C C . LYS A 1 108 ? -11.756 -19.463 -47.025 1.00 33.15 131 LYS A C 1
ATOM 812 O O . LYS A 1 108 ? -12.188 -18.418 -46.555 1.00 32.75 131 LYS A O 1
ATOM 818 N N . ARG A 1 109 ? -10.810 -19.489 -47.957 1.00 30.89 132 ARG A N 1
ATOM 819 C CA . ARG A 1 109 ? -10.219 -18.257 -48.476 1.00 32.65 132 ARG A CA 1
ATOM 820 C C . ARG A 1 109 ? -9.559 -17.476 -47.319 1.00 31.38 132 ARG A C 1
ATOM 821 O O . ARG A 1 109 ? -9.516 -16.244 -47.308 1.00 29.85 132 ARG A O 1
ATOM 829 N N . ALA A 1 110 ? -9.023 -18.206 -46.350 1.00 27.64 133 ALA A N 1
ATOM 830 C CA . ALA A 1 110 ? -8.390 -17.554 -45.209 1.00 27.34 133 ALA A CA 1
ATOM 831 C C . ALA A 1 110 ? -6.973 -17.099 -45.487 1.00 26.10 133 ALA A C 1
ATOM 832 O O . ALA A 1 110 ? -6.254 -17.669 -46.310 1.00 26.51 133 ALA A O 1
ATOM 834 N N . THR A 1 111 ? -6.581 -16.039 -44.801 1.00 27.20 134 THR A N 1
ATOM 835 C CA . THR A 1 111 ? -5.234 -15.522 -44.915 1.00 24.18 134 THR A CA 1
ATOM 836 C C . THR A 1 111 ? -4.372 -16.252 -43.868 1.00 25.87 134 THR A C 1
ATOM 837 O O . THR A 1 111 ? -4.820 -16.495 -42.740 1.00 23.80 134 THR A O 1
ATOM 841 N N . ILE A 1 112 ? -3.155 -16.631 -44.260 1.00 23.62 135 ILE A N 1
ATOM 842 C CA . ILE A 1 112 ? -2.228 -17.283 -43.342 1.00 25.00 135 ILE A CA 1
ATOM 843 C C . ILE A 1 112 ? -1.186 -16.250 -42.878 1.00 25.26 135 ILE A C 1
ATOM 844 O O . ILE A 1 112 ? -0.626 -15.515 -43.688 1.00 25.08 135 ILE A O 1
ATOM 849 N N . GLN A 1 113 ? -0.965 -16.182 -41.568 1.00 24.14 136 GLN A N 1
ATOM 850 C CA . GLN A 1 113 ? 0.009 -15.254 -40.977 1.00 25.56 136 GLN A CA 1
ATOM 851 C C . GLN A 1 113 ? 1.041 -16.061 -40.191 1.00 23.18 136 GLN A C 1
ATOM 852 O O . GLN A 1 113 ? 0.716 -16.667 -39.174 1.00 25.20 136 GLN A O 1
ATOM 858 N N . PHE A 1 114 ? 2.278 -16.074 -40.680 1.00 24.61 137 PHE A N 1
ATOM 859 C CA . PHE A 1 114 ? 3.358 -16.822 -40.042 1.00 24.35 137 PHE A CA 1
ATOM 860 C C . PHE A 1 114 ? 4.231 -15.824 -39.260 1.00 25.65 137 PHE A C 1
ATOM 861 O O . PHE A 1 114 ? 4.609 -14.775 -39.795 1.00 23.85 137 PHE A O 1
ATOM 869 N N . HIS A 1 115 ? 4.560 -16.166 -38.016 1.00 25.29 138 HIS A N 1
ATOM 870 C CA . HIS A 1 115 ? 5.354 -15.301 -37.127 1.00 27.18 138 HIS A CA 1
ATOM 871 C C . HIS A 1 115 ? 6.840 -15.607 -37.044 1.00 26.12 138 HIS A C 1
ATOM 872 O O . HIS A 1 115 ? 7.242 -16.756 -36.839 1.00 24.31 138 HIS A O 1
ATOM 879 N N . GLN A 1 116 ? 7.637 -14.550 -37.189 1.00 23.66 139 GLN A N 1
ATOM 880 C CA . GLN A 1 116 ? 9.082 -14.618 -37.060 1.00 23.78 139 GLN A CA 1
ATOM 881 C C . GLN A 1 116 ? 9.716 -15.694 -37.913 1.00 25.47 139 GLN A C 1
ATOM 882 O O . GLN A 1 116 ? 10.362 -16.616 -37.408 1.00 25.12 139 GLN A O 1
ATOM 888 N N . PRO A 1 117 ? 9.551 -15.582 -39.238 1.00 27.18 140 PRO A N 1
ATOM 889 C CA . PRO A 1 117 ? 10.142 -16.591 -40.110 1.00 27.13 140 PRO A CA 1
ATOM 890 C C . PRO A 1 117 ? 11.676 -16.605 -40.093 1.00 27.87 140 PRO A C 1
ATOM 891 O O . PRO A 1 117 ? 12.281 -17.589 -40.525 1.00 28.27 140 PRO A O 1
ATOM 895 N N . GLN A 1 118 ? 12.298 -15.528 -39.596 1.00 26.31 141 GLN A N 1
ATOM 896 C CA . GLN A 1 118 ? 13.763 -15.435 -39.545 1.00 25.12 141 GLN A CA 1
ATOM 897 C C . GLN A 1 118 ? 14.354 -16.526 -38.655 1.00 26.76 141 GLN A C 1
ATOM 898 O O . GLN A 1 118 ? 15.546 -16.809 -38.699 1.00 26.06 141 GLN A O 1
ATOM 904 N N . ARG A 1 119 ? 13.516 -17.136 -37.835 1.00 26.67 142 ARG A N 1
ATOM 905 C CA . ARG A 1 119 ? 13.991 -18.216 -36.982 1.00 30.30 142 ARG A CA 1
ATOM 906 C C . ARG A 1 119 ? 14.403 -19.440 -37.821 1.00 32.60 142 ARG A C 1
ATOM 907 O O . ARG A 1 119 ? 15.203 -20.265 -37.372 1.00 31.94 142 ARG A O 1
ATOM 915 N N . PHE A 1 120 ? 13.858 -19.558 -39.031 1.00 31.53 143 PHE A N 1
ATOM 916 C CA . PHE A 1 120 ? 14.134 -20.714 -39.878 1.00 33.17 143 PHE A CA 1
ATOM 917 C C . PHE A 1 120 ? 14.645 -20.382 -41.270 1.00 34.53 143 PHE A C 1
ATOM 918 O O . PHE A 1 120 ? 15.346 -21.184 -41.879 1.00 37.47 143 PHE A O 1
ATOM 926 N N . LYS A 1 121 ? 14.274 -19.209 -41.782 1.00 33.85 144 LYS A N 1
ATOM 927 C CA . LYS A 1 121 ? 14.713 -18.775 -43.104 1.00 34.47 144 LYS A CA 1
ATOM 928 C C . LYS A 1 121 ? 16.020 -17.994 -42.939 1.00 34.31 144 LYS A C 1
ATOM 929 O O . LYS A 1 121 ? 16.038 -16.927 -42.333 1.00 31.50 144 LYS A O 1
ATOM 935 N N . ASP A 1 122 ? 17.107 -18.520 -43.494 1.00 35.37 145 ASP A N 1
ATOM 936 C CA . ASP A 1 122 ? 18.425 -17.887 -43.365 1.00 35.57 145 ASP A CA 1
ATOM 937 C C . ASP A 1 122 ? 18.597 -16.493 -43.952 1.00 33.89 145 ASP A C 1
ATOM 938 O O . ASP A 1 122 ? 19.254 -15.648 -43.354 1.00 31.80 145 ASP A O 1
ATOM 943 N N . GLU A 1 123 ? 18.023 -16.239 -45.123 1.00 30.46 146 GLU A N 1
ATOM 944 C CA . GLU A 1 123 ? 18.162 -14.921 -45.721 1.00 31.89 146 GLU A CA 1
ATOM 945 C C . GLU A 1 123 ? 17.453 -13.842 -44.874 1.00 31.97 146 GLU A C 1
ATOM 946 O O . GLU A 1 123 ? 17.964 -12.734 -44.709 1.00 33.77 146 GLU A O 1
ATOM 952 N N . LEU A 1 124 ? 16.280 -14.159 -44.337 1.00 29.44 147 LEU A N 1
ATOM 953 C CA . LEU A 1 124 ? 15.566 -13.194 -43.505 1.00 28.49 147 LEU A CA 1
ATOM 954 C C . LEU A 1 124 ? 16.361 -12.944 -42.225 1.00 28.20 147 LEU A C 1
ATOM 955 O O . LEU A 1 124 ? 16.348 -11.844 -41.679 1.00 27.56 147 LEU A O 1
ATOM 960 N N . TRP A 1 125 ? 17.049 -13.965 -41.733 1.00 27.46 148 TRP A N 1
ATOM 961 C CA . TRP A 1 125 ? 17.909 -13.798 -40.579 1.00 28.91 148 TRP A CA 1
ATOM 962 C C . TRP A 1 125 ? 19.022 -12.842 -40.873 1.00 28.59 148 TRP A C 1
ATOM 963 O O . TRP A 1 125 ? 19.278 -11.911 -40.104 1.00 30.90 148 TRP A O 1
ATOM 974 N N . ARG A 1 126 ? 19.656 -13.009 -42.020 1.00 29.16 149 ARG A N 1
ATOM 975 C CA . ARG A 1 126 ? 20.744 -12.126 -42.423 1.00 28.81 149 ARG A CA 1
ATOM 976 C C . ARG A 1 126 ? 20.267 -10.684 -42.596 1.00 27.94 149 ARG A C 1
ATOM 977 O O . ARG A 1 126 ? 20.933 -9.732 -42.183 1.00 28.24 149 ARG A O 1
ATOM 985 N N . ILE A 1 127 ? 19.094 -10.522 -43.202 1.00 25.37 150 ILE A N 1
ATOM 986 C CA . ILE A 1 127 ? 18.536 -9.196 -43.406 1.00 24.17 150 ILE A CA 1
ATOM 987 C C . ILE A 1 127 ? 18.122 -8.506 -42.107 1.00 23.06 150 ILE A C 1
ATOM 988 O O . ILE A 1 127 ? 18.479 -7.359 -41.873 1.00 20.25 150 ILE A O 1
ATOM 993 N N . GLN A 1 128 ? 17.367 -9.216 -41.273 1.00 22.27 151 GLN A N 1
ATOM 994 C CA . GLN A 1 128 ? 16.867 -8.648 -40.018 1.00 23.40 151 GLN A CA 1
ATOM 995 C C . GLN A 1 128 ? 17.965 -8.349 -38.999 1.00 24.30 151 GLN A C 1
ATOM 996 O O . GLN A 1 128 ? 17.878 -7.367 -38.270 1.00 25.24 151 GLN A O 1
ATOM 1002 N N . GLU A 1 129 ? 18.989 -9.179 -38.961 1.00 23.27 152 GLU A N 1
ATOM 1003 C CA . GLU A 1 129 ? 20.111 -8.963 -38.044 1.00 28.00 152 GLU A CA 1
ATOM 1004 C C . GLU A 1 129 ? 20.825 -7.651 -38.434 1.00 27.07 152 GLU A C 1
ATOM 1005 O O . GLU A 1 129 ? 21.165 -6.835 -37.575 1.00 27.18 152 GLU A O 1
ATOM 1011 N N . LYS A 1 130 ? 21.033 -7.438 -39.729 1.00 28.44 153 LYS A N 1
ATOM 1012 C CA . LYS A 1 130 ? 21.676 -6.213 -40.214 1.00 27.93 153 LYS A CA 1
ATOM 1013 C C . LYS A 1 130 ? 20.836 -4.982 -39.872 1.00 27.67 153 LYS A C 1
ATOM 1014 O O . LYS A 1 130 ? 21.370 -3.916 -39.549 1.00 28.53 153 LYS A O 1
ATOM 1020 N N . LEU A 1 131 ? 19.518 -5.124 -39.968 1.00 26.95 154 LEU A N 1
ATOM 1021 C CA . LEU A 1 131 ? 18.616 -4.020 -39.664 1.00 26.20 154 LEU A CA 1
ATOM 1022 C C . LEU A 1 131 ? 18.636 -3.732 -38.166 1.00 23.35 154 LEU A C 1
ATOM 1023 O O . LEU A 1 131 ? 18.560 -2.573 -37.775 1.00 22.89 154 LEU A O 1
ATOM 1028 N N . GLU A 1 132 ? 18.742 -4.768 -37.330 1.00 22.81 155 GLU A N 1
ATOM 1029 C CA . GLU A 1 132 ? 18.797 -4.540 -35.877 1.00 25.83 155 GLU A CA 1
ATOM 1030 C C . GLU A 1 132 ? 20.034 -3.692 -35.565 1.00 25.51 155 GLU A C 1
ATOM 1031 O O . GLU A 1 132 ? 19.983 -2.779 -34.747 1.00 25.60 155 GLU A O 1
ATOM 1037 N N . CYS A 1 133 ? 21.140 -3.977 -36.250 1.00 24.57 156 CYS A N 1
ATOM 1038 C CA . CYS A 1 133 ? 22.360 -3.204 -36.065 1.00 26.45 156 CYS A CA 1
ATOM 1039 C C . CYS A 1 133 ? 22.150 -1.776 -36.522 1.00 27.46 156 CYS A C 1
ATOM 1040 O O . CYS A 1 133 ? 22.499 -0.828 -35.821 1.00 28.76 156 CYS A O 1
ATOM 1043 N N . TYR A 1 134 ? 21.578 -1.622 -37.714 1.00 25.49 157 TYR A N 1
ATOM 1044 C CA . TYR A 1 134 ? 21.369 -0.297 -38.283 1.00 24.41 157 TYR A CA 1
ATOM 1045 C C . TYR A 1 134 ? 20.426 0.577 -37.468 1.00 22.60 157 TYR A C 1
ATOM 1046 O O . TYR A 1 134 ? 20.680 1.760 -37.258 1.00 24.19 157 TYR A O 1
ATOM 1055 N N . PHE A 1 135 ? 19.346 -0.009 -36.997 1.00 23.17 158 PHE A N 1
ATOM 1056 C CA . PHE A 1 135 ? 18.367 0.750 -36.234 1.00 25.13 158 PHE A CA 1
ATOM 1057 C C . PHE A 1 135 ? 18.626 0.810 -34.734 1.00 24.77 158 PHE A C 1
ATOM 1058 O O . PHE A 1 135 ? 18.212 1.771 -34.076 1.00 25.61 158 PHE A O 1
ATOM 1066 N N . GLY A 1 136 ? 19.308 -0.206 -34.206 1.00 25.71 159 GLY A N 1
ATOM 1067 C CA . GLY A 1 136 ? 19.584 -0.275 -32.777 1.00 22.17 159 GLY A CA 1
ATOM 1068 C C . GLY A 1 136 ? 18.286 -0.563 -32.043 1.00 24.78 159 GLY A C 1
ATOM 1069 O O . GLY A 1 136 ? 18.071 -0.123 -30.909 1.00 22.64 159 GLY A O 1
ATOM 1070 N N . SER A 1 137 ? 17.418 -1.332 -32.700 1.00 24.63 160 SER A N 1
ATOM 1071 C CA . SER A 1 137 ? 16.092 -1.664 -32.177 1.00 22.51 160 SER A CA 1
ATOM 1072 C C . SER A 1 137 ? 15.773 -3.081 -32.623 1.00 21.01 160 SER A C 1
ATOM 1073 O O . SER A 1 137 ? 16.301 -3.541 -33.642 1.00 21.55 160 SER A O 1
ATOM 1076 N N . LEU A 1 138 ? 14.924 -3.775 -31.869 1.00 16.34 161 LEU A N 1
ATOM 1077 C CA . LEU A 1 138 ? 14.538 -5.128 -32.242 1.00 19.29 161 LEU A CA 1
ATOM 1078 C C . LEU A 1 138 ? 13.823 -5.101 -33.609 1.00 20.62 161 LEU A C 1
ATOM 1079 O O . LEU A 1 138 ? 13.062 -4.168 -33.915 1.00 19.51 161 LEU A O 1
ATOM 1084 N N . VAL A 1 139 ? 14.088 -6.116 -34.424 1.00 20.83 162 VAL A N 1
ATOM 1085 C CA . VAL A 1 139 ? 13.487 -6.207 -35.748 1.00 22.50 162 VAL A CA 1
ATOM 1086 C C . VAL A 1 139 ? 12.852 -7.564 -35.974 1.00 23.04 162 VAL A C 1
ATOM 1087 O O . VAL A 1 139 ? 13.546 -8.561 -36.213 1.00 25.20 162 VAL A O 1
ATOM 1091 N N . GLY A 1 140 ? 11.524 -7.605 -35.906 1.00 21.21 163 GLY A N 1
ATOM 1092 C CA . GLY A 1 140 ? 10.844 -8.867 -36.116 1.00 20.95 163 GLY A CA 1
ATOM 1093 C C . GLY A 1 140 ? 10.187 -8.881 -37.479 1.00 20.66 163 GLY A C 1
ATOM 1094 O O . GLY A 1 140 ? 10.392 -7.980 -38.269 1.00 17.96 163 GLY A O 1
ATOM 1095 N N . SER A 1 141 ? 9.431 -9.920 -37.799 1.00 21.36 164 SER A N 1
ATOM 1096 C CA . SER A 1 141 ? 8.739 -9.901 -39.075 1.00 22.44 164 SER A CA 1
ATOM 1097 C C . SER A 1 141 ? 7.614 -10.898 -39.020 1.00 23.86 164 SER A C 1
ATOM 1098 O O . SER A 1 141 ? 7.626 -11.807 -38.191 1.00 22.87 164 SER A O 1
ATOM 1101 N N . ASN A 1 142 ? 6.609 -10.675 -39.870 1.00 19.29 165 ASN A N 1
ATOM 1102 C CA . ASN A 1 142 ? 5.466 -11.572 -40.004 1.00 20.95 165 ASN A CA 1
ATOM 1103 C C . ASN A 1 142 ? 5.246 -11.734 -41.511 1.00 21.65 165 ASN A C 1
ATOM 1104 O O . ASN A 1 142 ? 5.412 -10.785 -42.266 1.00 21.24 165 ASN A O 1
ATOM 1109 N N . VAL A 1 143 ? 4.847 -12.926 -41.932 1.00 22.14 166 VAL A N 1
ATOM 1110 C CA . VAL A 1 143 ? 4.563 -13.190 -43.338 1.00 21.79 166 VAL A CA 1
ATOM 1111 C C . VAL A 1 143 ? 3.056 -13.310 -43.468 1.00 23.36 166 VAL A C 1
ATOM 1112 O O . VAL A 1 143 ? 2.414 -13.934 -42.622 1.00 24.66 166 VAL A O 1
ATOM 1116 N N . TYR A 1 144 ? 2.499 -12.698 -44.516 1.00 21.77 167 TYR A N 1
ATOM 1117 C CA . TYR A 1 144 ? 1.059 -12.730 -44.782 1.00 23.23 167 TYR A CA 1
ATOM 1118 C C . TYR A 1 144 ? 0.856 -13.334 -46.169 1.00 22.76 167 TYR A C 1
ATOM 1119 O O . TYR A 1 144 ? 1.405 -12.827 -47.157 1.00 23.47 167 TYR A O 1
ATOM 1128 N N . ILE A 1 145 ? 0.073 -14.407 -46.225 1.00 22.82 168 ILE A N 1
ATOM 1129 C CA . ILE A 1 145 ? -0.255 -15.123 -47.463 1.00 24.24 168 ILE A CA 1
ATOM 1130 C C . ILE A 1 145 ? -1.776 -15.089 -47.603 1.00 24.63 168 ILE A C 1
ATOM 1131 O O . ILE A 1 145 ? -2.496 -15.647 -46.764 1.00 24.45 168 ILE A O 1
ATOM 1136 N N . THR A 1 146 ? -2.247 -14.441 -48.669 1.00 22.57 169 THR A N 1
ATOM 1137 C CA . THR A 1 146 ? -3.674 -14.259 -48.917 1.00 24.57 169 THR A CA 1
ATOM 1138 C C . THR A 1 146 ? -4.079 -14.836 -50.273 1.00 24.67 169 THR A C 1
ATOM 1139 O O . THR A 1 146 ? -3.505 -14.498 -51.312 1.00 26.38 169 THR A O 1
ATOM 1143 N N . PRO A 1 147 ? -5.075 -15.724 -50.270 1.00 26.13 170 PRO A N 1
ATOM 1144 C CA . PRO A 1 147 ? -5.542 -16.345 -51.517 1.00 26.48 170 PRO A CA 1
ATOM 1145 C C . PRO A 1 147 ? -6.243 -15.342 -52.439 1.00 28.15 170 PRO A C 1
ATOM 1146 O O . PRO A 1 147 ? -6.784 -14.334 -51.978 1.00 27.51 170 PRO A O 1
ATOM 1150 N N . ALA A 1 148 ? -6.217 -15.625 -53.741 1.00 28.23 171 ALA A N 1
ATOM 1151 C CA . ALA A 1 148 ? -6.841 -14.763 -54.742 1.00 29.84 171 ALA A CA 1
ATOM 1152 C C . ALA A 1 148 ? -8.276 -14.397 -54.423 1.00 30.08 171 ALA A C 1
ATOM 1153 O O . ALA A 1 148 ? -9.045 -15.221 -53.933 1.00 31.78 171 ALA A O 1
ATOM 1155 N N . GLY A 1 149 ? -8.627 -13.144 -54.715 1.00 30.49 172 GLY A N 1
ATOM 1156 C CA . GLY A 1 149 ? -9.981 -12.679 -54.499 1.00 30.86 172 GLY A CA 1
ATOM 1157 C C . GLY A 1 149 ? -10.443 -12.559 -53.067 1.00 34.01 172 GLY A C 1
ATOM 1158 O O . GLY A 1 149 ? -11.642 -12.612 -52.804 1.00 35.99 172 GLY A O 1
ATOM 1159 N N . SER A 1 150 ? -9.517 -12.379 -52.133 1.00 32.50 173 SER A N 1
ATOM 1160 C CA . SER A 1 150 ? -9.911 -12.262 -50.736 1.00 33.94 173 SER A CA 1
ATOM 1161 C C . SER A 1 150 ? -9.160 -11.180 -49.957 1.00 33.69 173 SER A C 1
ATOM 1162 O O . SER A 1 150 ? -8.196 -10.588 -50.449 1.00 32.00 173 SER A O 1
ATOM 1165 N N . GLN A 1 151 ? -9.629 -10.939 -48.738 1.00 33.65 174 GLN A N 1
ATOM 1166 C CA . GLN A 1 151 ? -9.042 -9.965 -47.829 1.00 34.88 174 GLN A CA 1
ATOM 1167 C C . GLN A 1 151 ? -8.976 -10.597 -46.443 1.00 33.85 174 GLN A C 1
ATOM 1168 O O . GLN A 1 151 ? -10.001 -10.983 -45.881 1.00 33.67 174 GLN A O 1
ATOM 1174 N N . GLY A 1 152 ? -7.773 -10.681 -45.886 1.00 32.62 175 GLY A N 1
ATOM 1175 C CA . GLY A 1 152 ? -7.612 -11.298 -44.582 1.00 32.98 175 GLY A CA 1
ATOM 1176 C C . GLY A 1 152 ? -7.862 -10.422 -43.375 1.00 33.36 175 GLY A C 1
ATOM 1177 O O . GLY A 1 152 ? -8.334 -10.904 -42.348 1.00 33.80 175 GLY A O 1
ATOM 1178 N N . LEU A 1 153 ? -7.538 -9.137 -43.490 1.00 33.73 176 LEU A N 1
ATOM 1179 C CA . LEU A 1 153 ? -7.713 -8.202 -42.382 1.00 33.42 176 LEU A CA 1
ATOM 1180 C C . LEU A 1 153 ? -8.454 -6.921 -42.745 1.00 31.03 176 LEU A C 1
ATOM 1181 O O . LEU A 1 153 ? -8.308 -6.387 -43.843 1.00 30.80 176 LEU A O 1
ATOM 1186 N N . PRO A 1 154 ? -9.257 -6.408 -41.810 1.00 29.44 177 PRO A N 1
ATOM 1187 C CA . PRO A 1 154 ? -10.010 -5.172 -42.039 1.00 31.77 177 PRO A CA 1
ATOM 1188 C C . PRO A 1 154 ? -9.060 -3.980 -41.892 1.00 32.18 177 PRO A C 1
ATOM 1189 O O . PRO A 1 154 ? -7.922 -4.145 -41.458 1.00 32.07 177 PRO A O 1
ATOM 1193 N N . PRO A 1 155 ? -9.508 -2.768 -42.256 1.00 31.90 178 PRO A N 1
ATOM 1194 C CA . PRO A 1 155 ? -8.628 -1.602 -42.126 1.00 31.26 178 PRO A CA 1
ATOM 1195 C C . PRO A 1 155 ? -8.165 -1.422 -40.676 1.00 30.40 178 PRO A C 1
ATOM 1196 O O . PRO A 1 155 ? -8.933 -1.608 -39.732 1.00 29.50 178 PRO A O 1
ATOM 1200 N N . HIS A 1 156 ? -6.892 -1.077 -40.501 1.00 30.54 179 HIS A N 1
ATOM 1201 C CA . HIS A 1 156 ? -6.340 -0.924 -39.156 1.00 27.85 179 HIS A CA 1
ATOM 1202 C C . HIS A 1 156 ? -4.972 -0.260 -39.195 1.00 24.93 179 HIS A C 1
ATOM 1203 O O . HIS A 1 156 ? -4.466 0.091 -40.259 1.00 24.20 179 HIS A O 1
ATOM 1210 N N . TYR A 1 157 ? -4.375 -0.099 -38.014 1.00 24.81 180 TYR A N 1
ATOM 1211 C CA . TYR A 1 157 ? -3.038 0.460 -37.911 1.00 25.20 180 TYR A CA 1
ATOM 1212 C C . TYR A 1 157 ? -2.268 -0.295 -36.828 1.00 25.36 180 TYR A C 1
ATOM 1213 O O . TYR A 1 157 ? -2.860 -0.832 -35.896 1.00 24.03 180 TYR A O 1
ATOM 1222 N N . ASP A 1 158 ? -0.951 -0.357 -36.967 1.00 26.20 181 ASP A N 1
ATOM 1223 C CA . ASP A 1 158 ? -0.128 -1.072 -35.997 1.00 27.39 181 ASP A CA 1
ATOM 1224 C C . ASP A 1 158 ? 0.769 -0.117 -35.209 1.00 26.09 181 ASP A C 1
ATOM 1225 O O . ASP A 1 158 ? 0.802 1.082 -35.492 1.00 25.12 181 ASP A O 1
ATOM 1230 N N . ASP A 1 159 ? 1.490 -0.663 -34.226 1.00 25.00 182 ASP A N 1
ATOM 1231 C CA . ASP A 1 159 ? 2.337 0.122 -33.337 1.00 25.74 182 ASP A CA 1
ATOM 1232 C C . ASP A 1 159 ? 3.817 0.120 -33.689 1.00 25.81 182 ASP A C 1
ATOM 1233 O O . ASP A 1 159 ? 4.661 0.512 -32.869 1.00 24.07 182 ASP A O 1
ATOM 1238 N N . VAL A 1 160 ? 4.142 -0.283 -34.916 1.00 23.99 183 VAL A N 1
ATOM 1239 C CA . VAL A 1 160 ? 5.550 -0.364 -35.309 1.00 21.98 183 VAL A CA 1
ATOM 1240 C C . VAL A 1 160 ? 5.826 0.233 -36.685 1.00 22.57 183 VAL A C 1
ATOM 1241 O O . VAL A 1 160 ? 4.917 0.381 -37.501 1.00 21.06 183 VAL A O 1
ATOM 1245 N N . GLU A 1 161 ? 7.091 0.563 -36.935 1.00 22.99 184 GLU A N 1
ATOM 1246 C CA . GLU A 1 161 ? 7.519 1.062 -38.238 1.00 22.83 184 GLU A CA 1
ATOM 1247 C C . GLU A 1 161 ? 7.665 -0.207 -39.072 1.00 24.58 184 GLU A C 1
ATOM 1248 O O . GLU A 1 161 ? 8.214 -1.207 -38.591 1.00 23.95 184 GLU A O 1
ATOM 1254 N N . VAL A 1 162 ? 7.175 -0.181 -40.311 1.00 23.85 185 VAL A N 1
ATOM 1255 C CA . VAL A 1 162 ? 7.251 -1.369 -41.144 1.00 22.82 185 VAL A CA 1
ATOM 1256 C C . VAL A 1 162 ? 7.816 -1.183 -42.549 1.00 23.92 185 VAL A C 1
ATOM 1257 O O . VAL A 1 162 ? 7.678 -0.133 -43.179 1.00 22.97 185 VAL A O 1
ATOM 1261 N N . PHE A 1 163 ? 8.476 -2.232 -43.011 1.00 23.08 186 PHE A N 1
ATOM 1262 C CA . PHE A 1 163 ? 9.058 -2.293 -44.339 1.00 24.05 186 PHE A CA 1
ATOM 1263 C C . PHE A 1 163 ? 8.416 -3.556 -44.903 1.00 23.86 186 PHE A C 1
ATOM 1264 O O . PHE A 1 163 ? 8.647 -4.660 -44.418 1.00 23.47 186 PHE A O 1
ATOM 1272 N N . ILE A 1 164 ? 7.558 -3.382 -45.898 1.00 23.01 187 ILE A N 1
ATOM 1273 C CA . ILE A 1 164 ? 6.854 -4.504 -46.503 1.00 21.80 187 ILE A CA 1
ATOM 1274 C C . ILE A 1 164 ? 7.495 -4.905 -47.831 1.00 22.38 187 ILE A C 1
ATOM 1275 O O . ILE A 1 164 ? 7.692 -4.072 -48.708 1.00 24.27 187 ILE A O 1
ATOM 1280 N N . LEU A 1 165 ? 7.847 -6.173 -47.954 1.00 23.02 188 LEU A N 1
ATOM 1281 C CA . LEU A 1 165 ? 8.451 -6.685 -49.183 1.00 23.51 188 LEU A CA 1
ATOM 1282 C C . LEU A 1 165 ? 7.457 -7.633 -49.846 1.00 21.92 188 LEU A C 1
ATOM 1283 O O . LEU A 1 165 ? 7.001 -8.590 -49.221 1.00 20.73 188 LEU A O 1
ATOM 1288 N N . GLN A 1 166 ? 7.106 -7.344 -51.093 1.00 23.51 189 GLN A N 1
ATOM 1289 C CA . GLN A 1 166 ? 6.171 -8.178 -51.854 1.00 24.64 189 GLN A CA 1
ATOM 1290 C C . GLN A 1 166 ? 6.988 -9.337 -52.442 1.00 25.48 189 GLN A C 1
ATOM 1291 O O . GLN A 1 166 ? 7.861 -9.132 -53.296 1.00 27.11 189 GLN A O 1
ATOM 1297 N N . LEU A 1 167 ? 6.705 -10.551 -51.966 1.00 26.16 190 LEU A N 1
ATOM 1298 C CA . LEU A 1 167 ? 7.433 -11.753 -52.378 1.00 27.31 190 LEU A CA 1
ATOM 1299 C C . LEU A 1 167 ? 6.819 -12.567 -53.532 1.00 29.36 190 LEU A C 1
ATOM 1300 O O . LEU A 1 167 ? 7.550 -13.026 -54.413 1.00 31.13 190 LEU A O 1
ATOM 1305 N N . GLU A 1 168 ? 5.509 -12.764 -53.507 1.00 28.84 191 GLU A N 1
ATOM 1306 C CA . GLU A 1 168 ? 4.804 -13.530 -54.551 1.00 30.23 191 GLU A CA 1
ATOM 1307 C C . GLU A 1 168 ? 3.466 -12.877 -54.863 1.00 30.68 191 GLU A C 1
ATOM 1308 O O . GLU A 1 168 ? 2.813 -12.325 -53.975 1.00 28.58 191 GLU A O 1
ATOM 1314 N N . GLY A 1 169 ? 3.060 -12.961 -56.130 1.00 31.82 192 GLY A N 1
ATOM 1315 C CA . GLY A 1 169 ? 1.785 -12.409 -56.550 1.00 29.88 192 GLY A CA 1
ATOM 1316 C C . GLY A 1 169 ? 1.675 -10.909 -56.406 1.00 32.11 192 GLY A C 1
ATOM 1317 O O . GLY A 1 169 ? 2.667 -10.213 -56.166 1.00 30.18 192 GLY A O 1
ATOM 1318 N N . GLU A 1 170 ? 0.454 -10.404 -56.546 1.00 32.73 193 GLU A N 1
ATOM 1319 C CA . GLU A 1 170 ? 0.214 -8.975 -56.444 1.00 31.98 193 GLU A CA 1
ATOM 1320 C C . GLU A 1 170 ? -0.843 -8.722 -55.394 1.00 30.70 193 GLU A C 1
ATOM 1321 O O . GLU A 1 170 ? -1.653 -9.596 -55.092 1.00 29.36 193 GLU A O 1
ATOM 1327 N N . LYS A 1 171 ? -0.846 -7.522 -54.835 1.00 28.14 194 LYS A N 1
ATOM 1328 C CA . LYS A 1 171 ? -1.850 -7.199 -53.845 1.00 27.61 194 LYS A CA 1
ATOM 1329 C C . LYS A 1 171 ? -2.263 -5.739 -53.983 1.00 26.42 194 LYS A C 1
ATOM 1330 O O . LYS A 1 171 ? -1.444 -4.879 -54.281 1.00 25.95 194 LYS A O 1
ATOM 1336 N N . HIS A 1 172 ? -3.555 -5.487 -53.783 1.00 28.41 195 HIS A N 1
ATOM 1337 C CA . HIS A 1 172 ? -4.127 -4.148 -53.881 1.00 27.81 195 HIS A CA 1
ATOM 1338 C C . HIS A 1 172 ? -4.143 -3.507 -52.504 1.00 27.64 195 HIS A C 1
ATOM 1339 O O . HIS A 1 172 ? -4.844 -3.980 -51.603 1.00 25.59 195 HIS A O 1
ATOM 1346 N N . TRP A 1 173 ? -3.430 -2.400 -52.358 1.00 26.07 196 TRP A N 1
ATOM 1347 C CA . TRP A 1 173 ? -3.289 -1.708 -51.088 1.00 26.97 196 TRP A CA 1
ATOM 1348 C C . TRP A 1 173 ? -3.928 -0.339 -51.035 1.00 28.01 196 TRP A C 1
ATOM 1349 O O . TRP A 1 173 ? -3.920 0.404 -52.015 1.00 26.40 196 TRP A O 1
ATOM 1360 N N . ARG A 1 174 ? -4.470 0.016 -49.883 1.00 26.12 197 ARG A N 1
ATOM 1361 C CA . ARG A 1 174 ? -5.023 1.340 -49.648 1.00 28.11 197 ARG A CA 1
ATOM 1362 C C . ARG A 1 174 ? -4.465 1.856 -48.314 1.00 27.80 197 ARG A C 1
ATOM 1363 O O . ARG A 1 174 ? -4.576 1.180 -47.285 1.00 26.97 197 ARG A O 1
ATOM 1371 N N . LEU A 1 175 ? -3.833 3.028 -48.355 1.00 26.12 198 LEU A N 1
ATOM 1372 C CA . LEU A 1 175 ? -3.261 3.666 -47.160 1.00 27.19 198 LEU A CA 1
ATOM 1373 C C . LEU A 1 175 ? -4.073 4.914 -46.813 1.00 28.82 198 LEU A C 1
ATOM 1374 O O . LEU A 1 175 ? -4.481 5.668 -47.694 1.00 28.08 198 LEU A O 1
ATOM 1379 N N . TYR A 1 176 ? -4.294 5.122 -45.520 1.00 29.64 199 TYR A N 1
ATOM 1380 C CA . TYR A 1 176 ? -5.085 6.245 -45.030 1.00 26.97 199 TYR A CA 1
ATOM 1381 C C . TYR A 1 176 ? -4.295 7.072 -44.014 1.00 29.31 199 TYR A C 1
ATOM 1382 O O . TYR A 1 176 ? -3.380 6.556 -43.365 1.00 25.54 199 TYR A O 1
ATOM 1391 N N . HIS A 1 177 ? -4.654 8.339 -43.860 1.00 28.89 200 HIS A N 1
ATOM 1392 C CA . HIS A 1 177 ? -4.024 9.216 -42.900 1.00 29.76 200 HIS A CA 1
ATOM 1393 C C . HIS A 1 177 ? -4.302 8.693 -41.528 1.00 29.88 200 HIS A C 1
ATOM 1394 O O . HIS A 1 177 ? -5.368 8.139 -41.276 1.00 30.18 200 HIS A O 1
ATOM 1401 N N . PRO A 1 178 ? -3.360 8.837 -40.619 1.00 29.40 201 PRO A N 1
ATOM 1402 C CA . PRO A 1 178 ? -3.568 8.310 -39.268 1.00 29.25 201 PRO A CA 1
ATOM 1403 C C . PRO A 1 178 ? -4.623 9.046 -38.438 1.00 30.58 201 PRO A C 1
ATOM 1404 O O . PRO A 1 178 ? -4.787 10.256 -38.556 1.00 30.43 201 PRO A O 1
ATOM 1408 N N . THR A 1 179 ? -5.346 8.306 -37.605 1.00 31.59 202 THR A N 1
ATOM 1409 C CA . THR A 1 179 ? -6.308 8.927 -36.711 1.00 33.28 202 THR A CA 1
ATOM 1410 C C . THR A 1 179 ? -5.507 9.148 -35.419 1.00 33.53 202 THR A C 1
ATOM 1411 O O . THR A 1 179 ? -5.799 10.046 -34.631 1.00 34.78 202 THR A O 1
ATOM 1415 N N . VAL A 1 180 ? -4.477 8.325 -35.221 1.00 32.40 203 VAL A N 1
ATOM 1416 C CA . VAL A 1 180 ? -3.597 8.445 -34.061 1.00 29.78 203 VAL A CA 1
ATOM 1417 C C . VAL A 1 180 ? -2.164 8.433 -34.602 1.00 28.74 203 VAL A C 1
ATOM 1418 O O . VAL A 1 180 ? -1.545 7.376 -34.725 1.00 27.77 203 VAL A O 1
ATOM 1422 N N . PRO A 1 181 ? -1.628 9.618 -34.960 1.00 25.39 204 PRO A N 1
ATOM 1423 C CA . PRO A 1 181 ? -0.270 9.748 -35.497 1.00 26.23 204 PRO A CA 1
ATOM 1424 C C . PRO A 1 181 ? 0.762 9.128 -34.564 1.00 28.09 204 PRO A C 1
ATOM 1425 O O . PRO A 1 181 ? 0.714 9.330 -33.345 1.00 25.19 204 PRO A O 1
ATOM 1429 N N . LEU A 1 182 ? 1.684 8.368 -35.164 1.00 25.20 205 LEU A N 1
ATOM 1430 C CA . LEU A 1 182 ? 2.747 7.662 -34.455 1.00 26.51 205 LEU A CA 1
ATOM 1431 C C . LEU A 1 182 ? 2.196 6.942 -33.243 1.00 27.92 205 LEU A C 1
ATOM 1432 O O . LEU A 1 182 ? 2.730 7.047 -32.138 1.00 28.61 205 LEU A O 1
ATOM 1437 N N . ALA A 1 183 ? 1.132 6.188 -33.460 1.00 26.10 206 ALA A N 1
ATOM 1438 C CA . ALA A 1 183 ? 0.495 5.459 -32.375 1.00 29.16 206 ALA A CA 1
ATOM 1439 C C . ALA A 1 183 ? 1.447 4.487 -31.669 1.00 30.19 206 ALA A C 1
ATOM 1440 O O . ALA A 1 183 ? 2.370 3.954 -32.279 1.00 32.72 206 ALA A O 1
ATOM 1442 N N . ARG A 1 184 ? 1.231 4.267 -30.382 1.00 31.82 207 ARG A N 1
ATOM 1443 C CA . ARG A 1 184 ? 2.060 3.310 -29.664 1.00 34.88 207 ARG A CA 1
ATOM 1444 C C . ARG A 1 184 ? 1.185 2.126 -29.279 1.00 36.22 207 ARG A C 1
ATOM 1445 O O . ARG A 1 184 ? 1.562 1.272 -28.475 1.00 38.22 207 ARG A O 1
ATOM 1453 N N . GLU A 1 185 ? 0.005 2.087 -29.893 1.00 36.88 208 GLU A N 1
ATOM 1454 C CA . GLU A 1 185 ? -0.972 1.033 -29.672 1.00 38.59 208 GLU A CA 1
ATOM 1455 C C . GLU A 1 185 ? -1.595 0.679 -31.030 1.00 40.48 208 GLU A C 1
ATOM 1456 O O . GLU A 1 185 ? -1.537 1.471 -31.965 1.00 41.25 208 GLU A O 1
ATOM 1458 N N . CYS A 1 186 ? -2.178 -0.506 -31.151 1.00 42.42 209 CYS A N 1
ATOM 1459 C CA . CYS A 1 186 ? -2.797 -0.909 -32.416 1.00 43.06 209 CYS A CA 1
ATOM 1460 C C . CYS A 1 186 ? -4.306 -0.842 -32.299 1.00 42.64 209 CYS A C 1
ATOM 1461 O O . CYS A 1 186 ? -4.851 -0.739 -31.204 1.00 42.36 209 CYS A O 1
ATOM 1464 N N . SER A 1 187 ? -4.986 -0.912 -33.433 1.00 40.47 210 SER A N 1
ATOM 1465 C CA . SER A 1 187 ? -6.434 -0.893 -33.411 1.00 38.54 210 SER A CA 1
ATOM 1466 C C . SER A 1 187 ? -7.054 -1.019 -34.784 1.00 37.15 210 SER A C 1
ATOM 1467 O O . SER A 1 187 ? -6.481 -0.583 -35.783 1.00 33.97 210 SER A O 1
ATOM 1470 N N . VAL A 1 188 ? -8.226 -1.639 -34.816 1.00 38.03 211 VAL A N 1
ATOM 1471 C CA . VAL A 1 188 ? -8.983 -1.778 -36.048 1.00 40.41 211 VAL A CA 1
ATOM 1472 C C . VAL A 1 188 ? -9.746 -0.466 -36.204 1.00 42.30 211 VAL A C 1
ATOM 1473 O O . VAL A 1 188 ? -10.094 0.181 -35.213 1.00 42.61 211 VAL A O 1
ATOM 1477 N N . GLU A 1 189 ? -9.994 -0.073 -37.449 1.00 45.95 212 GLU A N 1
ATOM 1478 C CA . GLU A 1 189 ? -10.702 1.169 -37.744 1.00 48.73 212 GLU A CA 1
ATOM 1479 C C . GLU A 1 189 ? -11.879 0.944 -38.692 1.00 49.92 212 GLU A C 1
ATOM 1480 O O . GLU A 1 189 ? -11.808 0.112 -39.599 1.00 50.70 212 GLU A O 1
ATOM 1486 N N . ALA A 1 190 ? -12.962 1.683 -38.475 1.00 52.22 213 ALA A N 1
ATOM 1487 C CA . ALA A 1 190 ? -14.142 1.576 -39.328 1.00 53.62 213 ALA A CA 1
ATOM 1488 C C . ALA A 1 190 ? -13.897 2.442 -40.554 1.00 54.74 213 ALA A C 1
ATOM 1489 O O . ALA A 1 190 ? -13.551 3.616 -40.424 1.00 54.04 213 ALA A O 1
ATOM 1491 N N . GLU A 1 191 ? -14.082 1.864 -41.739 1.00 57.03 214 GLU A N 1
ATOM 1492 C CA . GLU A 1 191 ? -13.864 2.576 -42.995 1.00 59.78 214 GLU A CA 1
ATOM 1493 C C . GLU A 1 191 ? -14.664 3.879 -43.083 1.00 60.48 214 GLU A C 1
ATOM 1494 O O . GLU A 1 191 ? -14.268 4.823 -43.769 1.00 59.80 214 GLU A O 1
ATOM 1500 N N . GLU A 1 192 ? -15.787 3.924 -42.375 1.00 61.23 215 GLU A N 1
ATOM 1501 C CA . GLU A 1 192 ? -16.644 5.100 -42.376 1.00 61.88 215 GLU A CA 1
ATOM 1502 C C . GLU A 1 192 ? -16.051 6.253 -41.570 1.00 62.52 215 GLU A C 1
ATOM 1503 O O . GLU A 1 192 ? -16.696 7.288 -41.399 1.00 63.20 215 GLU A O 1
ATOM 1505 N N . ARG A 1 193 ? -14.825 6.083 -41.080 1.00 60.86 216 ARG A N 1
ATOM 1506 C CA . ARG A 1 193 ? -14.185 7.131 -40.291 1.00 58.63 216 ARG A CA 1
ATOM 1507 C C . ARG A 1 193 ? -12.716 7.354 -40.643 1.00 57.44 216 ARG A C 1
ATOM 1508 O O . ARG A 1 193 ? -11.981 7.978 -39.878 1.00 57.90 216 ARG A O 1
ATOM 1510 N N . ILE A 1 194 ? -12.287 6.856 -41.801 1.00 55.11 217 ILE A N 1
ATOM 1511 C CA . ILE A 1 194 ? -10.895 7.013 -42.206 1.00 51.90 217 ILE A CA 1
ATOM 1512 C C . ILE A 1 194 ? -10.714 7.895 -43.429 1.00 50.26 217 ILE A C 1
ATOM 1513 O O . ILE A 1 194 ? -9.584 8.197 -43.822 1.00 50.83 217 ILE A O 1
ATOM 1518 N N . GLY A 1 195 ? -11.826 8.301 -44.035 1.00 49.30 218 GLY A N 1
ATOM 1519 C CA . GLY A 1 195 ? -11.759 9.161 -45.201 1.00 46.17 218 GLY A CA 1
ATOM 1520 C C . GLY A 1 195 ? -11.238 8.485 -46.452 1.00 44.98 218 GLY A C 1
ATOM 1521 O O . GLY A 1 195 ? -11.087 7.266 -46.495 1.00 44.67 218 GLY A O 1
ATOM 1522 N N . ARG A 1 196 ? -10.969 9.283 -47.480 1.00 43.55 219 ARG A N 1
ATOM 1523 C CA . ARG A 1 196 ? -10.463 8.753 -48.739 1.00 42.87 219 ARG A CA 1
ATOM 1524 C C . ARG A 1 196 ? -9.005 8.348 -48.563 1.00 40.59 219 ARG A C 1
ATOM 1525 O O . ARG A 1 196 ? -8.271 8.962 -47.786 1.00 38.54 219 ARG A O 1
ATOM 1533 N N . PRO A 1 197 ? -8.562 7.313 -49.290 1.00 38.44 220 PRO A N 1
ATOM 1534 C CA . PRO A 1 197 ? -7.177 6.840 -49.210 1.00 36.69 220 PRO A CA 1
ATOM 1535 C C . PRO A 1 197 ? -6.201 7.929 -49.641 1.00 36.01 220 PRO A C 1
ATOM 1536 O O . PRO A 1 197 ? -6.461 8.643 -50.607 1.00 35.18 220 PRO A O 1
ATOM 1540 N N . VAL A 1 198 ? -5.082 8.064 -48.927 1.00 32.77 221 VAL A N 1
ATOM 1541 C CA . VAL A 1 198 ? -4.080 9.039 -49.314 1.00 30.40 221 VAL A CA 1
ATOM 1542 C C . VAL A 1 198 ? -3.244 8.393 -50.421 1.00 30.58 221 VAL A C 1
ATOM 1543 O O . VAL A 1 198 ? -2.684 9.078 -51.266 1.00 30.63 221 VAL A O 1
ATOM 1547 N N . HIS A 1 199 ? -3.161 7.062 -50.404 1.00 31.07 222 HIS A N 1
ATOM 1548 C CA . HIS A 1 199 ? -2.425 6.313 -51.426 1.00 31.57 222 HIS A CA 1
ATOM 1549 C C . HIS A 1 199 ? -3.183 5.031 -51.739 1.00 31.67 222 HIS A C 1
ATOM 1550 O O . HIS A 1 199 ? -3.791 4.433 -50.856 1.00 31.85 222 HIS A O 1
ATOM 1557 N N . GLU A 1 200 ? -3.142 4.620 -53.001 1.00 31.99 223 GLU A N 1
ATOM 1558 C CA . GLU A 1 200 ? -3.813 3.406 -53.463 1.00 33.21 223 GLU A CA 1
ATOM 1559 C C . GLU A 1 200 ? -2.946 2.884 -54.591 1.00 31.99 223 GLU A C 1
ATOM 1560 O O . GLU A 1 200 ? -2.622 3.617 -55.518 1.00 31.64 223 GLU A O 1
ATOM 1566 N N . PHE A 1 201 ? -2.563 1.618 -54.515 1.00 30.22 224 PHE A N 1
ATOM 1567 C CA . PHE A 1 201 ? -1.672 1.068 -55.520 1.00 29.54 224 PHE A CA 1
ATOM 1568 C C . PHE A 1 201 ? -1.666 -0.443 -55.487 1.00 29.50 224 PHE A C 1
ATOM 1569 O O . PHE A 1 201 ? -2.320 -1.069 -54.655 1.00 29.68 224 PHE A O 1
ATOM 1577 N N . MET A 1 202 ? -0.888 -1.008 -56.397 1.00 31.62 225 MET A N 1
ATOM 1578 C CA . MET A 1 202 ? -0.749 -2.447 -56.546 1.00 33.95 225 MET A CA 1
ATOM 1579 C C . MET A 1 202 ? 0.703 -2.829 -56.280 1.00 34.55 225 MET A C 1
ATOM 1580 O O . MET A 1 202 ? 1.611 -2.269 -56.891 1.00 36.62 225 MET A O 1
ATOM 1585 N N . LEU A 1 203 ? 0.931 -3.779 -55.372 1.00 31.62 226 LEU A N 1
ATOM 1586 C CA . LEU A 1 203 ? 2.289 -4.244 -55.115 1.00 30.61 226 LEU A CA 1
ATOM 1587 C C . LEU A 1 203 ? 2.567 -5.531 -55.892 1.00 29.82 226 LEU A C 1
ATOM 1588 O O . LEU A 1 203 ? 1.722 -6.419 -55.936 1.00 29.54 226 LEU A O 1
ATOM 1593 N N . LYS A 1 204 ? 3.748 -5.629 -56.497 1.00 29.48 227 LYS A N 1
ATOM 1594 C CA . LYS A 1 204 ? 4.138 -6.838 -57.224 1.00 31.59 227 LYS A CA 1
ATOM 1595 C C . LYS A 1 204 ? 5.529 -7.284 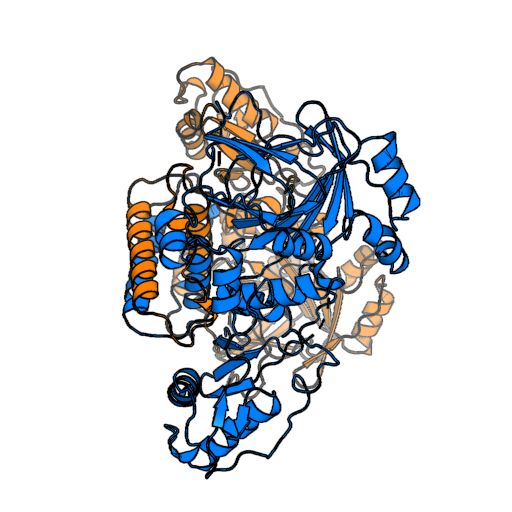-56.753 1.00 32.64 227 LYS A C 1
ATOM 1596 O O . LYS A 1 204 ? 6.274 -6.494 -56.174 1.00 32.29 227 LYS A O 1
ATOM 1602 N N . PRO A 1 205 ? 5.895 -8.559 -56.987 1.00 33.81 228 PRO A N 1
ATOM 1603 C CA . PRO A 1 205 ? 7.201 -9.076 -56.556 1.00 33.88 228 PRO A CA 1
ATOM 1604 C C . PRO A 1 205 ? 8.350 -8.100 -56.774 1.00 35.14 228 PRO A C 1
ATOM 1605 O O . PRO A 1 205 ? 8.520 -7.569 -57.875 1.00 35.90 228 PRO A O 1
ATOM 1609 N N . GLY A 1 206 ? 9.127 -7.861 -55.706 1.00 32.93 229 GLY A N 1
ATOM 1610 C CA . GLY A 1 206 ? 10.237 -6.927 -55.777 1.00 32.00 229 GLY A CA 1
ATOM 1611 C C . GLY A 1 206 ? 9.908 -5.522 -55.282 1.00 32.26 229 GLY A C 1
ATOM 1612 O O . GLY A 1 206 ? 10.807 -4.705 -55.096 1.00 33.36 229 GLY A O 1
ATOM 1613 N N . ASP A 1 207 ? 8.627 -5.224 -55.069 1.00 29.49 230 ASP A N 1
ATOM 1614 C CA . ASP A 1 207 ? 8.240 -3.897 -54.584 1.00 29.81 230 ASP A CA 1
ATOM 1615 C C . ASP A 1 207 ? 8.431 -3.799 -53.070 1.00 29.54 230 ASP A C 1
ATOM 1616 O O . ASP A 1 207 ? 8.376 -4.806 -52.358 1.00 28.43 230 ASP A O 1
ATOM 1621 N N . LEU A 1 208 ? 8.659 -2.577 -52.596 1.00 29.65 231 LEU A N 1
ATOM 1622 C CA . LEU A 1 208 ? 8.859 -2.310 -51.174 1.00 27.76 231 LEU A CA 1
ATOM 1623 C C . LEU A 1 208 ? 7.995 -1.136 -50.748 1.00 27.34 231 LEU A C 1
ATOM 1624 O O . LEU A 1 208 ? 7.896 -0.118 -51.439 1.00 27.11 231 LEU A O 1
ATOM 1629 N N . LEU A 1 209 ? 7.354 -1.309 -49.598 1.00 25.54 232 LEU A N 1
ATOM 1630 C CA . LEU A 1 209 ? 6.485 -0.299 -49.038 1.00 24.45 232 LEU A CA 1
ATOM 1631 C C . LEU A 1 209 ? 6.829 0.001 -47.566 1.00 25.20 232 LEU A C 1
ATOM 1632 O O . LEU A 1 209 ? 6.906 -0.898 -46.735 1.00 24.05 232 LEU A O 1
ATOM 1637 N N . TYR A 1 210 ? 7.101 1.262 -47.253 1.00 23.26 233 TYR A N 1
ATOM 1638 C CA . TYR A 1 210 ? 7.358 1.678 -45.882 1.00 22.43 233 TYR A CA 1
ATOM 1639 C C . TYR A 1 210 ? 6.276 2.621 -45.423 1.00 23.23 233 TYR A C 1
ATOM 1640 O O . TYR A 1 210 ? 5.818 3.434 -46.187 1.00 24.77 233 TYR A O 1
ATOM 1649 N N . PHE A 1 211 ? 5.811 2.464 -44.201 1.00 22.33 234 PHE A N 1
ATOM 1650 C CA . PHE A 1 211 ? 4.983 3.478 -43.572 1.00 23.97 234 PHE A CA 1
ATOM 1651 C C . PHE A 1 211 ? 5.144 3.525 -42.058 1.00 22.28 234 PHE A C 1
ATOM 1652 O O . PHE A 1 211 ? 5.468 2.528 -41.440 1.00 21.26 234 PHE A O 1
ATOM 1660 N N . PRO A 1 212 ? 4.896 4.684 -41.469 1.00 22.37 235 PRO A N 1
ATOM 1661 C CA . PRO A 1 212 ? 5.054 4.791 -40.015 1.00 23.86 235 PRO A CA 1
ATOM 1662 C C . PRO A 1 212 ? 3.930 4.180 -39.183 1.00 23.71 235 PRO A C 1
ATOM 1663 O O . PRO A 1 212 ? 2.821 3.948 -39.672 1.00 22.73 235 PRO A O 1
ATOM 1667 N N . ARG A 1 213 ? 4.244 3.869 -37.929 1.00 21.63 236 ARG A N 1
ATOM 1668 C CA . ARG A 1 213 ? 3.246 3.324 -37.021 1.00 22.69 236 ARG A CA 1
ATOM 1669 C C . ARG A 1 213 ? 2.111 4.340 -37.001 1.00 21.93 236 ARG A C 1
ATOM 1670 O O . ARG A 1 213 ? 2.357 5.542 -37.016 1.00 21.42 236 ARG A O 1
ATOM 1678 N N . GLY A 1 214 ? 0.873 3.852 -36.971 1.00 21.17 237 GLY A N 1
ATOM 1679 C CA . GLY A 1 214 ? -0.275 4.738 -36.965 1.00 22.03 237 GLY A CA 1
ATOM 1680 C C . GLY A 1 214 ? -0.910 4.850 -38.350 1.00 23.02 237 GLY A C 1
ATOM 1681 O O . GLY A 1 214 ? -2.059 5.264 -38.482 1.00 20.76 237 GLY A O 1
ATOM 1682 N N . THR A 1 215 ? -0.154 4.504 -39.384 1.00 23.36 238 THR A N 1
ATOM 1683 C CA . THR A 1 215 ? -0.687 4.573 -40.745 1.00 23.68 238 THR A CA 1
ATOM 1684 C C . THR A 1 215 ? -1.765 3.517 -40.893 1.00 22.64 238 THR A C 1
ATOM 1685 O O . THR A 1 215 ? -1.518 2.324 -40.674 1.00 22.34 238 THR A O 1
ATOM 1689 N N . ILE A 1 216 ? -2.962 3.957 -41.270 1.00 24.51 239 ILE A N 1
ATOM 1690 C CA . ILE A 1 216 ? -4.095 3.055 -41.445 1.00 24.22 239 ILE A CA 1
ATOM 1691 C C . ILE A 1 216 ? -3.989 2.393 -42.806 1.00 23.97 239 ILE A C 1
ATOM 1692 O O . ILE A 1 216 ? -3.649 3.035 -43.799 1.00 23.57 239 ILE A O 1
ATOM 1697 N N . HIS A 1 217 ? -4.271 1.100 -42.855 1.00 24.19 240 HIS A N 1
ATOM 1698 C CA . HIS A 1 217 ? -4.146 0.387 -44.108 1.00 25.95 240 HIS A CA 1
ATOM 1699 C C . HIS A 1 217 ? -5.033 -0.829 -44.196 1.00 26.82 240 HIS A C 1
ATOM 1700 O O . HIS A 1 217 ? -5.570 -1.296 -43.198 1.00 26.39 240 HIS A O 1
ATOM 1707 N N . GLN A 1 218 ? -5.176 -1.328 -45.415 1.00 27.10 241 GLN A N 1
ATOM 1708 C CA . GLN A 1 218 ? -5.952 -2.532 -45.695 1.00 28.02 241 GLN A CA 1
ATOM 1709 C C . GLN A 1 218 ? -5.550 -3.001 -47.089 1.00 28.33 241 GLN A C 1
ATOM 1710 O O . GLN A 1 218 ? -5.184 -2.188 -47.936 1.00 27.38 241 GLN A O 1
ATOM 1716 N N . ALA A 1 219 ? -5.579 -4.314 -47.323 1.00 27.94 242 ALA A N 1
ATOM 1717 C CA . ALA A 1 219 ? -5.196 -4.851 -48.627 1.00 28.57 242 ALA A CA 1
ATOM 1718 C C . ALA A 1 219 ? -6.029 -6.080 -48.985 1.00 28.36 242 ALA A C 1
ATOM 1719 O O . ALA A 1 219 ? -6.592 -6.735 -48.109 1.00 27.81 242 ALA A O 1
ATOM 1721 N N . ASP A 1 220 ? -6.113 -6.384 -50.276 1.00 29.61 243 ASP A N 1
ATOM 1722 C CA . ASP A 1 220 ? -6.876 -7.536 -50.741 1.00 30.72 243 ASP A CA 1
ATOM 1723 C C . ASP A 1 220 ? -6.207 -8.049 -52.007 1.00 30.32 243 ASP A C 1
ATOM 1724 O O . ASP A 1 220 ? -5.677 -7.260 -52.790 1.00 28.35 243 ASP A O 1
ATOM 1729 N N . THR A 1 221 ? -6.203 -9.372 -52.185 1.00 31.75 244 THR A N 1
ATOM 1730 C CA . THR A 1 221 ? -5.599 -9.990 -53.367 1.00 32.87 244 THR A CA 1
ATOM 1731 C C . THR A 1 221 ? -6.652 -10.003 -54.468 1.00 33.47 244 THR A C 1
ATOM 1732 O O . THR A 1 221 ? -7.777 -10.459 -54.253 1.00 33.76 244 THR A O 1
ATOM 1736 N N . PRO A 1 222 ? -6.301 -9.501 -55.658 1.00 34.03 245 PRO A N 1
ATOM 1737 C CA . PRO A 1 222 ? -7.251 -9.470 -56.777 1.00 35.30 245 PRO A CA 1
ATOM 1738 C C . PRO A 1 222 ? -7.660 -10.874 -57.195 1.00 35.75 245 PRO A C 1
ATOM 1739 O O . PRO A 1 222 ? -6.910 -11.832 -56.989 1.00 33.96 245 PRO A O 1
ATOM 1743 N N . ALA A 1 223 ? -8.851 -10.983 -57.784 1.00 37.58 246 ALA A N 1
ATOM 1744 C CA . ALA A 1 223 ? -9.369 -12.254 -58.282 1.00 37.48 246 ALA A CA 1
ATOM 1745 C C . ALA A 1 223 ? -8.367 -12.781 -59.308 1.00 37.62 246 ALA A C 1
ATOM 1746 O O . ALA A 1 223 ? -7.671 -12.006 -59.959 1.00 37.09 246 ALA A O 1
ATOM 1748 N N . GLY A 1 224 ? -8.303 -14.101 -59.450 1.00 39.44 247 GLY A N 1
ATOM 1749 C CA . GLY A 1 224 ? -7.372 -14.711 -60.380 1.00 38.85 247 GLY A CA 1
ATOM 1750 C C . GLY A 1 224 ? -6.900 -16.017 -59.772 1.00 40.29 247 GLY A C 1
ATOM 1751 O O . GLY A 1 224 ? -7.543 -16.530 -58.855 1.00 40.02 247 GLY A O 1
ATOM 1752 N N . LEU A 1 225 ? -5.786 -16.552 -60.264 1.00 41.73 248 LEU A N 1
ATOM 1753 C CA . LEU A 1 225 ? -5.261 -17.807 -59.742 1.00 45.76 248 LEU A CA 1
ATOM 1754 C C . LEU A 1 225 ? -4.022 -17.607 -58.860 1.00 44.21 248 LEU A C 1
ATOM 1755 O O . LEU A 1 225 ? -3.582 -18.529 -58.178 1.00 46.89 248 LEU A O 1
ATOM 1760 N N . ALA A 1 226 ? -3.470 -16.398 -58.864 1.00 40.69 249 ALA A N 1
ATOM 1761 C CA . ALA A 1 226 ? -2.276 -16.114 -58.069 1.00 38.50 249 ALA A CA 1
ATOM 1762 C C . ALA A 1 226 ? -2.588 -15.602 -56.667 1.00 35.97 249 ALA A C 1
ATOM 1763 O O . ALA A 1 226 ? -3.376 -14.671 -56.491 1.00 34.36 249 ALA A O 1
ATOM 1765 N N . HIS A 1 227 ? -1.979 -16.219 -55.661 1.00 34.38 250 HIS A N 1
ATOM 1766 C CA . HIS A 1 227 ? -2.179 -15.765 -54.287 1.00 32.10 250 HIS A CA 1
ATOM 1767 C C . HIS A 1 227 ? -1.152 -14.672 -54.041 1.00 31.03 250 HIS A C 1
ATOM 1768 O O . HIS A 1 227 ? -0.237 -14.468 -54.848 1.00 28.53 250 HIS A O 1
ATOM 1775 N N . SER A 1 228 ? -1.304 -13.975 -52.918 1.00 29.27 251 SER A N 1
ATOM 1776 C CA . SER A 1 228 ? -0.358 -12.937 -52.552 1.00 25.69 251 SER A CA 1
ATOM 1777 C C . SER A 1 228 ? 0.477 -13.313 -51.332 1.00 25.10 251 SER A C 1
ATOM 1778 O O . SER A 1 228 ? -0.044 -13.821 -50.332 1.00 24.24 251 SER A O 1
ATOM 1781 N N . THR A 1 229 ? 1.768 -13.047 -51.419 1.00 24.36 252 THR A N 1
ATOM 1782 C CA . THR A 1 229 ? 2.657 -13.304 -50.300 1.00 24.46 252 THR A CA 1
ATOM 1783 C C . THR A 1 229 ? 3.555 -12.101 -50.032 1.00 23.75 252 THR A C 1
ATOM 1784 O O . THR A 1 229 ? 4.244 -11.623 -50.938 1.00 22.38 252 THR A O 1
ATOM 1788 N N . HIS A 1 230 ? 3.529 -11.589 -48.805 1.00 21.33 253 HIS A N 1
ATOM 1789 C CA . HIS A 1 230 ? 4.457 -10.513 -48.459 1.00 21.35 253 HIS A CA 1
ATOM 1790 C C . HIS A 1 230 ? 5.002 -10.708 -47.047 1.00 21.49 253 HIS A C 1
ATOM 1791 O O . HIS A 1 230 ? 4.461 -11.489 -46.263 1.00 20.68 253 HIS A O 1
ATOM 1798 N N . VAL A 1 231 ? 6.121 -10.055 -46.747 1.00 21.38 254 VAL A N 1
ATOM 1799 C CA . VAL A 1 231 ? 6.682 -10.147 -45.405 1.00 21.58 254 VAL A CA 1
ATOM 1800 C C . VAL A 1 231 ? 6.737 -8.729 -44.836 1.00 22.03 254 VAL A C 1
ATOM 1801 O O . VAL A 1 231 ? 7.161 -7.800 -45.523 1.00 21.84 254 VAL A O 1
ATOM 1805 N N . THR A 1 232 ? 6.255 -8.546 -43.604 1.00 21.26 255 THR A N 1
ATOM 1806 C CA . THR A 1 232 ? 6.279 -7.226 -42.979 1.00 20.12 255 THR A CA 1
ATOM 1807 C C . THR A 1 232 ? 7.379 -7.231 -41.911 1.00 20.54 255 THR A C 1
ATOM 1808 O O . THR A 1 232 ? 7.259 -7.918 -40.900 1.00 22.35 255 THR A O 1
ATOM 1812 N N . ILE A 1 233 ? 8.448 -6.488 -42.165 1.00 19.68 256 ILE A N 1
ATOM 1813 C CA . ILE A 1 233 ? 9.602 -6.377 -41.256 1.00 20.73 256 ILE A CA 1
ATOM 1814 C C . ILE A 1 233 ? 9.330 -5.142 -40.406 1.00 22.03 256 ILE A C 1
ATOM 1815 O O . ILE A 1 233 ? 9.219 -4.027 -40.932 1.00 22.27 256 ILE A O 1
ATOM 1820 N N . SER A 1 234 ? 9.200 -5.347 -39.099 1.00 19.34 257 SER A N 1
ATOM 1821 C CA . SER A 1 234 ? 8.842 -4.260 -38.204 1.00 21.12 257 SER A CA 1
ATOM 1822 C C . SER A 1 234 ? 9.878 -3.891 -37.165 1.00 20.28 257 SER A C 1
ATOM 1823 O O . SER A 1 234 ? 10.624 -4.738 -36.691 1.00 20.35 257 SER A O 1
ATOM 1826 N N . THR A 1 235 ? 9.902 -2.631 -36.780 1.00 20.97 258 THR A N 1
ATOM 1827 C CA . THR A 1 235 ? 10.871 -2.227 -35.785 1.00 22.27 258 THR A CA 1
ATOM 1828 C C . THR A 1 235 ? 10.385 -1.005 -35.015 1.00 20.96 258 THR A C 1
ATOM 1829 O O . THR A 1 235 ? 9.272 -0.517 -35.243 1.00 19.29 258 THR A O 1
ATOM 1833 N N . TYR A 1 236 ? 11.206 -0.529 -34.090 1.00 18.76 259 TYR A N 1
ATOM 1834 C CA . TYR A 1 236 ? 10.846 0.644 -33.311 1.00 18.37 259 TYR A CA 1
ATOM 1835 C C . TYR A 1 236 ? 9.563 0.542 -32.493 1.00 19.32 259 TYR A C 1
ATOM 1836 O O . TYR A 1 236 ? 8.780 1.487 -32.418 1.00 21.76 259 TYR A O 1
ATOM 1845 N N . GLN A 1 237 ? 9.332 -0.615 -31.887 1.00 19.75 260 GLN A N 1
ATOM 1846 C CA . GLN A 1 237 ? 8.179 -0.749 -31.016 1.00 20.86 260 GLN A CA 1
ATOM 1847 C C . GLN A 1 237 ? 8.608 -0.136 -29.667 1.00 22.23 260 GLN A C 1
ATOM 1848 O O . GLN A 1 237 ? 9.709 -0.418 -29.192 1.00 20.10 260 GLN A O 1
ATOM 1854 N N . ASN A 1 238 ? 7.774 0.711 -29.067 1.00 22.82 261 ASN A N 1
ATOM 1855 C CA . ASN A 1 238 ? 8.104 1.326 -27.773 1.00 25.34 261 ASN A CA 1
ATOM 1856 C C . ASN A 1 238 ? 9.528 1.876 -27.743 1.00 26.21 261 ASN A C 1
ATOM 1857 O O . ASN A 1 238 ? 10.288 1.643 -26.804 1.00 22.57 261 ASN A O 1
ATOM 1862 N N . ASN A 1 239 ? 9.875 2.629 -28.779 1.00 24.48 262 ASN A N 1
ATOM 1863 C CA . ASN A 1 239 ? 11.212 3.178 -28.889 1.00 23.08 262 ASN A CA 1
ATOM 1864 C C . ASN A 1 239 ? 11.151 4.688 -29.049 1.00 21.51 262 ASN A C 1
ATOM 1865 O O . ASN A 1 239 ? 11.982 5.293 -29.729 1.00 20.76 262 ASN A O 1
ATOM 1870 N N . SER A 1 240 ? 10.165 5.294 -28.396 1.00 20.17 263 SER A N 1
ATOM 1871 C CA . SER A 1 240 ? 9.957 6.734 -28.469 1.00 22.32 263 SER A CA 1
ATOM 1872 C C . SER A 1 240 ? 10.671 7.527 -27.371 1.00 23.09 263 SER A C 1
ATOM 1873 O O . SER A 1 240 ? 11.127 6.953 -26.371 1.00 20.99 263 SER A O 1
ATOM 1876 N N . TRP A 1 241 ? 10.678 8.837 -27.525 1.00 20.61 264 TRP A N 1
ATOM 1877 C CA . TRP A 1 241 ? 11.278 9.728 -26.576 1.00 24.01 264 TRP A CA 1
ATOM 1878 C C . TRP A 1 241 ? 10.602 9.571 -25.251 1.00 24.63 264 TRP A C 1
ATOM 1879 O O . TRP A 1 241 ? 11.238 9.676 -24.207 1.00 25.26 264 TRP A O 1
ATOM 1890 N N . GLY A 1 242 ? 9.306 9.326 -25.274 1.00 23.62 265 GLY A N 1
ATOM 1891 C CA . GLY A 1 242 ? 8.559 9.136 -24.038 1.00 24.53 265 GLY A CA 1
ATOM 1892 C C . GLY A 1 242 ? 9.061 7.903 -23.287 1.00 26.91 265 GLY A C 1
ATOM 1893 O O . GLY A 1 242 ? 9.186 7.924 -22.058 1.00 26.55 265 GLY A O 1
ATOM 1894 N N . ASP A 1 243 ? 9.350 6.824 -24.016 1.00 25.25 266 ASP A N 1
ATOM 1895 C CA . ASP A 1 243 ? 9.846 5.593 -23.399 1.00 26.42 266 ASP A CA 1
ATOM 1896 C C . ASP A 1 243 ? 11.239 5.809 -22.818 1.00 27.02 266 ASP A C 1
ATOM 1897 O O . ASP A 1 243 ? 11.531 5.399 -21.695 1.00 24.72 266 ASP A O 1
ATOM 1902 N N . PHE A 1 244 ? 12.096 6.449 -23.613 1.00 26.68 267 PHE A N 1
ATOM 1903 C CA . PHE A 1 244 ? 13.460 6.743 -23.224 1.00 27.78 267 PHE A CA 1
ATOM 1904 C C . PHE A 1 244 ? 13.491 7.730 -22.061 1.00 27.32 267 PHE A C 1
ATOM 1905 O O . PHE A 1 244 ? 14.382 7.671 -21.213 1.00 25.19 267 PHE A O 1
ATOM 1913 N N . LEU A 1 245 ? 12.549 8.662 -22.048 1.00 25.96 268 LEU A N 1
ATOM 1914 C CA . LEU A 1 245 ? 12.496 9.634 -20.971 1.00 27.60 268 LEU A CA 1
ATOM 1915 C C . LEU A 1 245 ? 12.163 8.914 -19.664 1.00 28.67 268 LEU A C 1
ATOM 1916 O O . LEU A 1 245 ? 12.796 9.164 -18.638 1.00 27.90 268 LEU A O 1
ATOM 1921 N N . LEU A 1 246 ? 11.186 8.017 -19.690 1.00 27.77 269 LEU A N 1
ATOM 1922 C CA . LEU A 1 246 ? 10.819 7.286 -18.477 1.00 30.63 269 LEU A CA 1
ATOM 1923 C C . LEU A 1 246 ? 11.945 6.350 -18.049 1.00 32.02 269 LEU A C 1
ATOM 1924 O O . LEU A 1 246 ? 12.183 6.133 -16.856 1.00 27.53 269 LEU A O 1
ATOM 1929 N N . ASP A 1 247 ? 12.637 5.802 -19.047 1.00 31.72 270 ASP A N 1
ATOM 1930 C CA . ASP A 1 247 ? 13.736 4.887 -18.827 1.00 33.58 270 ASP A CA 1
ATOM 1931 C C . ASP A 1 247 ? 14.852 5.623 -18.091 1.00 33.22 270 ASP A C 1
ATOM 1932 O O . ASP A 1 247 ? 15.421 5.113 -17.136 1.00 32.86 270 ASP A O 1
ATOM 1937 N N . THR A 1 248 ? 15.149 6.835 -18.535 1.00 32.09 271 THR A N 1
ATOM 1938 C CA . THR A 1 248 ? 16.196 7.635 -17.920 1.00 33.49 271 THR A CA 1
ATOM 1939 C C . THR A 1 248 ? 15.813 8.116 -16.525 1.00 33.83 271 THR A C 1
ATOM 1940 O O . THR A 1 248 ? 16.624 8.049 -15.596 1.00 33.32 271 THR A O 1
ATOM 1944 N N . ILE A 1 249 ? 14.596 8.623 -16.379 1.00 31.76 272 ILE A N 1
ATOM 1945 C CA . ILE A 1 249 ? 14.154 9.102 -15.077 1.00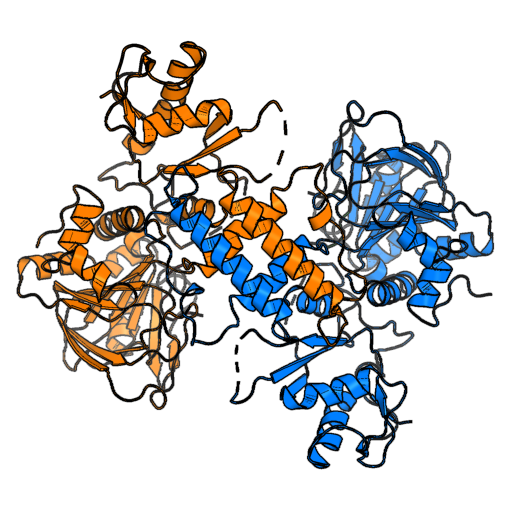 34.65 272 ILE A CA 1
ATOM 1946 C C . ILE A 1 249 ? 14.180 7.963 -14.060 1.00 34.96 272 ILE A C 1
ATOM 1947 O O . ILE A 1 249 ? 14.564 8.157 -12.910 1.00 33.71 272 ILE A O 1
ATOM 1952 N N . SER A 1 250 ? 13.757 6.775 -14.485 1.00 35.20 273 SER A N 1
ATOM 1953 C CA . SER A 1 250 ? 13.741 5.628 -13.598 1.00 38.51 273 SER A CA 1
ATOM 1954 C C . SER A 1 250 ? 15.165 5.369 -13.113 1.00 40.38 273 SER A C 1
ATOM 1955 O O . SER A 1 250 ? 15.398 5.102 -11.928 1.00 38.38 273 SER A O 1
ATOM 1958 N N . GLY A 1 251 ? 16.119 5.458 -14.037 1.00 41.44 274 GLY A N 1
ATOM 1959 C CA . GLY A 1 251 ? 17.511 5.253 -13.681 1.00 44.16 274 GLY A CA 1
ATOM 1960 C C . GLY A 1 251 ? 18.028 6.336 -12.746 1.00 45.13 274 GLY A C 1
ATOM 1961 O O . GLY A 1 251 ? 18.765 6.047 -11.810 1.00 45.86 274 GLY A O 1
ATOM 1962 N N . LEU A 1 252 ? 17.647 7.584 -12.992 1.00 46.47 275 LEU A N 1
ATOM 1963 C CA . LEU A 1 252 ? 18.089 8.699 -12.152 1.00 48.60 275 LEU A CA 1
ATOM 1964 C C . LEU A 1 252 ? 17.480 8.677 -10.757 1.00 52.04 275 LEU A C 1
ATOM 1965 O O . LEU A 1 252 ? 18.079 9.186 -9.809 1.00 52.42 275 LEU A O 1
ATOM 1970 N N . VAL A 1 253 ? 16.290 8.095 -10.634 1.00 54.71 276 VAL A N 1
ATOM 1971 C CA . VAL A 1 253 ? 15.596 8.032 -9.353 1.00 60.34 276 VAL A CA 1
ATOM 1972 C C . VAL A 1 253 ? 15.899 6.790 -8.512 1.00 64.92 276 VAL A C 1
ATOM 1973 O O . VAL A 1 253 ? 15.946 6.867 -7.285 1.00 62.91 276 VAL A O 1
ATOM 1977 N N . PHE A 1 254 ? 16.102 5.648 -9.158 1.00 72.36 277 PHE A N 1
ATOM 1978 C CA . PHE A 1 254 ? 16.370 4.422 -8.413 1.00 81.46 277 PHE A CA 1
ATOM 1979 C C . PHE A 1 254 ? 17.808 3.917 -8.461 1.00 87.72 277 PHE A C 1
ATOM 1980 O O . PHE A 1 254 ? 18.049 2.724 -8.295 1.00 88.60 277 PHE A O 1
ATOM 1988 N N . ASP A 1 255 ? 18.759 4.818 -8.678 1.00 100.00 278 ASP A N 1
ATOM 1989 C CA . ASP A 1 255 ? 20.168 4.437 -8.729 1.00 100.00 278 ASP A CA 1
ATOM 1990 C C . ASP A 1 255 ? 20.994 5.309 -7.792 1.00 100.00 278 ASP A C 1
ATOM 1991 O O . ASP A 1 255 ? 22.041 4.891 -7.298 1.00 100.00 278 ASP A O 1
ATOM 1996 N N . THR A 1 256 ? 20.511 6.523 -7.549 1.00 100.00 279 THR A N 1
ATOM 1997 C CA . THR A 1 256 ? 21.202 7.467 -6.680 1.00 100.00 279 THR A CA 1
ATOM 1998 C C . THR A 1 256 ? 21.483 6.863 -5.304 1.00 100.00 279 THR A C 1
ATOM 1999 O O . THR A 1 256 ? 20.659 6.130 -4.755 1.00 100.00 279 THR A O 1
ATOM 2003 N N . ALA A 1 257 ? 22.654 7.181 -4.758 1.00 100.00 280 ALA A N 1
ATOM 2004 C CA . ALA A 1 257 ? 23.076 6.676 -3.455 1.00 100.00 280 ALA A CA 1
ATOM 2005 C C . ALA A 1 257 ? 22.220 7.193 -2.297 1.00 100.00 280 ALA A C 1
ATOM 2006 O O . ALA A 1 257 ? 21.271 7.951 -2.498 1.00 100.00 280 ALA A O 1
ATOM 2008 N N . LYS A 1 258 ? 22.585 6.785 -1.081 1.00 100.00 281 LYS A N 1
ATOM 2009 C CA . LYS A 1 258 ? 21.863 7.146 0.141 1.00 100.00 281 LYS A CA 1
ATOM 2010 C C . LYS A 1 258 ? 22.072 8.559 0.701 1.00 100.00 281 LYS A C 1
ATOM 2011 O O . LYS A 1 258 ? 21.800 8.798 1.879 1.00 100.00 281 LYS A O 1
ATOM 2013 N N . GLU A 1 259 ? 22.532 9.496 -0.124 1.00 100.00 282 GLU A N 1
ATOM 2014 C CA . GLU A 1 259 ? 22.764 10.861 0.351 1.00 100.00 282 GLU A CA 1
ATOM 2015 C C . GLU A 1 259 ? 21.517 11.746 0.324 1.00 100.00 282 GLU A C 1
ATOM 2016 O O . GLU A 1 259 ? 21.232 12.454 1.291 1.00 100.00 282 GLU A O 1
ATOM 2018 N N . ASP A 1 260 ? 20.780 11.706 -0.782 1.00 100.00 283 ASP A N 1
ATOM 2019 C CA . ASP A 1 260 ? 19.572 12.515 -0.936 1.00 100.00 283 ASP A CA 1
ATOM 2020 C C . ASP A 1 260 ? 18.300 11.686 -0.772 1.00 100.00 283 ASP A C 1
ATOM 2021 O O . ASP A 1 260 ? 17.716 11.221 -1.752 1.00 100.00 283 ASP A O 1
ATOM 2026 N N . VAL A 1 261 ? 17.870 11.514 0.474 1.00 100.00 284 VAL A N 1
ATOM 2027 C CA . VAL A 1 261 ? 16.677 10.731 0.776 1.00 91.01 284 VAL A CA 1
ATOM 2028 C C . VAL A 1 261 ? 15.365 11.386 0.349 1.00 85.67 284 VAL A C 1
ATOM 2029 O O . VAL A 1 261 ? 14.297 10.808 0.536 1.00 85.08 284 VAL A O 1
ATOM 2033 N N . GLU A 1 262 ? 15.408 12.557 -0.263 1.00 79.09 285 GLU A N 1
ATOM 2034 C CA . GLU A 1 262 ? 14.144 13.226 -0.539 1.00 73.15 285 GLU A CA 1
ATOM 2035 C C . GLU A 1 262 ? 13.180 12.447 -1.450 1.00 65.95 285 GLU A C 1
ATOM 2036 O O . GLU A 1 262 ? 12.003 12.382 -1.147 1.00 64.18 285 GLU A O 1
ATOM 2042 N N . LEU A 1 263 ? 13.661 11.837 -2.531 1.00 57.23 286 LEU A N 1
ATOM 2043 C CA . LEU A 1 263 ? 12.800 10.971 -3.340 1.00 50.47 286 LEU A CA 1
ATOM 2044 C C . LEU A 1 263 ? 12.521 9.622 -2.694 1.00 46.91 286 LEU A C 1
ATOM 2045 O O . LEU A 1 263 ? 11.653 8.871 -3.157 1.00 44.65 286 LEU A O 1
ATOM 2050 N N . ARG A 1 264 ? 13.261 9.303 -1.636 1.00 42.39 287 ARG A N 1
ATOM 2051 C CA . ARG A 1 264 ? 13.050 8.044 -0.937 1.00 39.97 287 ARG A CA 1
ATOM 2052 C C . ARG A 1 264 ? 12.023 8.190 0.181 1.00 37.02 287 ARG A C 1
ATOM 2053 O O . ARG A 1 264 ? 11.509 7.193 0.674 1.00 34.06 287 ARG A O 1
ATOM 2061 N N . THR A 1 265 ? 11.719 9.427 0.571 1.00 35.19 288 THR A N 1
ATOM 2062 C CA . THR A 1 265 ? 10.739 9.657 1.627 1.00 35.56 288 THR A CA 1
ATOM 2063 C C . THR A 1 265 ? 9.341 9.365 1.093 1.00 35.30 288 THR A C 1
ATOM 2064 O O . THR A 1 265 ? 9.089 9.440 -0.115 1.00 34.66 288 THR A O 1
ATOM 2068 N N . GLY A 1 266 ? 8.436 9.014 2.001 1.00 33.56 289 GLY A N 1
ATOM 2069 C CA . GLY A 1 266 ? 7.083 8.680 1.606 1.00 31.13 289 GLY A CA 1
ATOM 2070 C C . GLY A 1 266 ? 6.206 9.883 1.347 1.00 31.64 289 GLY A C 1
ATOM 2071 O O . GLY A 1 266 ? 6.400 10.955 1.927 1.00 30.60 289 GLY A O 1
ATOM 2072 N N . ILE A 1 267 ? 5.238 9.697 0.456 1.00 28.64 290 ILE A N 1
ATOM 2073 C CA . ILE A 1 267 ? 4.295 10.748 0.117 1.00 29.13 290 ILE A CA 1
ATOM 2074 C C . ILE A 1 267 ? 3.360 10.939 1.318 1.00 29.17 290 ILE A C 1
ATOM 2075 O O . ILE A 1 267 ? 3.311 10.095 2.215 1.00 27.73 290 ILE A O 1
ATOM 2080 N N . PRO A 1 268 ? 2.615 12.053 1.353 1.00 28.89 291 PRO A N 1
ATOM 2081 C CA . PRO A 1 268 ? 1.703 12.275 2.482 1.00 28.60 291 PRO A CA 1
ATOM 2082 C C . PRO A 1 268 ? 0.681 11.145 2.546 1.00 30.81 291 PRO A C 1
ATOM 2083 O O . PRO A 1 268 ? 0.366 10.517 1.533 1.00 31.70 291 PRO A O 1
ATOM 2087 N N . ARG A 1 269 ? 0.141 10.879 3.725 1.00 31.79 292 ARG A N 1
ATOM 2088 C CA . ARG A 1 269 ? -0.821 9.799 3.804 1.00 34.66 292 ARG A CA 1
ATOM 2089 C C . ARG A 1 269 ? -2.130 10.215 3.141 1.00 33.40 292 ARG A C 1
ATOM 2090 O O . ARG A 1 269 ? -2.466 11.398 3.106 1.00 32.38 292 ARG A O 1
ATOM 2098 N N . GLN A 1 270 ? -2.835 9.237 2.578 1.00 33.01 293 GLN A N 1
ATOM 2099 C CA . GLN A 1 270 ? -4.116 9.456 1.904 1.00 35.48 293 GLN A CA 1
ATOM 2100 C C . GLN A 1 270 ? -4.035 10.294 0.623 1.00 36.07 293 GLN A C 1
ATOM 2101 O O . GLN A 1 270 ? -5.060 10.692 0.056 1.00 36.09 293 GLN A O 1
ATOM 2107 N N . LEU A 1 271 ? -2.819 10.550 0.155 1.00 35.53 294 LEU A N 1
ATOM 2108 C CA . LEU A 1 271 ? -2.643 11.328 -1.061 1.00 36.46 294 LEU A CA 1
ATOM 2109 C C . LEU A 1 271 ? -3.424 10.686 -2.213 1.00 37.94 294 LEU A C 1
ATOM 2110 O O . LEU A 1 271 ? -4.074 11.382 -2.994 1.00 36.60 294 LEU A O 1
ATOM 2115 N N . LEU A 1 272 ? -3.365 9.362 -2.301 1.00 38.41 295 LEU A N 1
ATOM 2116 C CA . LEU A 1 272 ? -4.036 8.631 -3.367 1.00 39.44 295 LEU A CA 1
ATOM 2117 C C . LEU A 1 272 ? -5.555 8.621 -3.249 1.00 41.41 295 LEU A C 1
ATOM 2118 O O . LEU A 1 272 ? -6.250 8.156 -4.159 1.00 39.88 295 LEU A O 1
ATOM 2123 N N . LEU A 1 273 ? -6.069 9.131 -2.131 1.00 41.88 296 LEU A N 1
ATOM 2124 C CA . LEU A 1 273 ? -7.509 9.174 -1.916 1.00 43.16 296 LEU A CA 1
ATOM 2125 C C . LEU A 1 273 ? -8.085 10.543 -2.232 1.00 44.85 296 LEU A C 1
ATOM 2126 O O . LEU A 1 273 ? -9.292 10.743 -2.118 1.00 44.99 296 LEU A O 1
ATOM 2131 N N . GLN A 1 274 ? -7.230 11.484 -2.626 1.00 46.01 297 GLN A N 1
ATOM 2132 C CA . GLN A 1 274 ? -7.694 12.833 -2.941 1.00 48.48 297 GLN A CA 1
ATOM 2133 C C . GLN A 1 274 ? -8.422 12.883 -4.281 1.00 50.21 297 GLN A C 1
ATOM 2134 O O . GLN A 1 274 ? -8.154 12.080 -5.174 1.00 50.71 297 GLN A O 1
ATOM 2140 N N . VAL A 1 275 ? -9.344 13.831 -4.416 1.00 53.69 298 VAL A N 1
ATOM 2141 C CA . VAL A 1 275 ? -10.126 13.976 -5.641 1.00 57.38 298 VAL A CA 1
ATOM 2142 C C . VAL A 1 275 ? -9.627 15.118 -6.516 1.00 60.49 298 VAL A C 1
ATOM 2143 O O . VAL A 1 275 ? -10.345 15.604 -7.394 1.00 61.78 298 VAL A O 1
ATOM 2147 N N . GLU A 1 276 ? -8.421 15.585 -6.220 1.00 62.12 299 GLU A N 1
ATOM 2148 C CA . GLU A 1 276 ? -7.786 16.653 -6.967 1.00 64.72 299 GLU A CA 1
ATOM 2149 C C . GLU A 1 276 ? -6.290 16.422 -6.924 1.00 66.74 299 GLU A C 1
ATOM 2150 O O . GLU A 1 276 ? -5.798 15.763 -6.018 1.00 67.90 299 GLU A O 1
ATOM 2152 N N . SER A 1 277 ? -5.560 16.966 -7.888 1.00 67.72 300 SER A N 1
ATOM 2153 C CA . SER A 1 277 ? -4.111 16.819 -7.891 1.00 69.37 300 SER A CA 1
ATOM 2154 C C . SER A 1 277 ? -3.696 17.956 -6.960 1.00 69.63 300 SER A C 1
ATOM 2155 O O . SER A 1 277 ? -3.690 19.124 -7.351 1.00 69.94 300 SER A O 1
ATOM 2158 N N . THR A 1 278 ? -3.361 17.602 -5.722 1.00 70.26 301 THR A N 1
ATOM 2159 C CA . THR A 1 278 ? -2.959 18.581 -4.717 1.00 71.14 301 THR A CA 1
ATOM 2160 C C . THR A 1 278 ? -1.845 19.486 -5.232 1.00 70.94 301 THR A C 1
ATOM 2161 O O . THR A 1 278 ? -0.865 19.016 -5.808 1.00 70.71 301 THR A O 1
ATOM 2165 N N . THR A 1 279 ? -2.008 20.788 -5.028 1.00 71.62 302 THR A N 1
ATOM 2166 C CA . THR A 1 279 ? -1.018 21.763 -5.464 1.00 71.91 302 THR A CA 1
ATOM 2167 C C . THR A 1 279 ? 0.290 21.580 -4.696 1.00 70.72 302 THR A C 1
ATOM 2168 O O . THR A 1 279 ? 1.359 21.978 -5.162 1.00 71.47 302 THR A O 1
ATOM 2172 N N . VAL A 1 280 ? 0.203 20.970 -3.518 1.00 68.58 303 VAL A N 1
ATOM 2173 C CA . VAL A 1 280 ? 1.389 20.739 -2.704 1.00 67.25 303 VAL A CA 1
ATOM 2174 C C . VAL A 1 280 ? 2.298 19.717 -3.381 1.00 64.38 303 VAL A C 1
ATOM 2175 O O . VAL A 1 280 ? 3.520 19.867 -3.390 1.00 64.64 303 VAL A O 1
ATOM 2179 N N . ALA A 1 281 ? 1.695 18.681 -3.954 1.00 61.58 304 ALA A N 1
ATOM 2180 C CA . ALA A 1 281 ? 2.456 17.641 -4.631 1.00 58.74 304 ALA A CA 1
ATOM 2181 C C . ALA A 1 281 ? 2.850 18.118 -6.024 1.00 56.20 304 ALA A C 1
ATOM 2182 O O . ALA A 1 281 ? 3.898 17.746 -6.553 1.00 54.93 304 ALA A O 1
ATOM 2184 N N . THR A 1 282 ? 1.997 18.951 -6.608 1.00 53.92 305 THR A N 1
ATOM 2185 C CA . THR A 1 282 ? 2.226 19.499 -7.938 1.00 53.15 305 THR A CA 1
ATOM 2186 C C . THR A 1 282 ? 3.527 20.290 -7.989 1.00 51.17 305 THR A C 1
ATOM 2187 O O . THR A 1 282 ? 4.383 20.041 -8.837 1.00 48.69 305 THR A O 1
ATOM 2191 N N . ARG A 1 283 ? 3.668 21.244 -7.076 1.00 50.55 306 ARG A N 1
ATOM 2192 C CA . ARG A 1 283 ? 4.860 22.086 -7.020 1.00 50.54 306 ARG A CA 1
ATOM 2193 C C . ARG A 1 283 ? 6.085 21.274 -6.631 1.00 48.54 306 ARG A C 1
ATOM 2194 O O . ARG A 1 283 ? 7.195 21.543 -7.083 1.00 50.19 306 ARG A O 1
ATOM 2197 N N . ARG A 1 284 ? 5.886 20.300 -5.761 1.00 47.14 307 ARG A N 1
ATOM 2198 C CA . ARG A 1 284 ? 6.967 19.425 -5.356 1.00 47.58 307 ARG A CA 1
ATOM 2199 C C . ARG A 1 284 ? 7.502 18.574 -6.491 1.00 45.65 307 ARG A C 1
ATOM 2200 O O . ARG A 1 284 ? 8.696 18.437 -6.645 1.00 44.07 307 ARG A O 1
ATOM 2208 N N . LEU A 1 285 ? 6.604 18.011 -7.289 1.00 43.11 308 LEU A N 1
ATOM 2209 C CA . LEU A 1 285 ? 7.007 17.214 -8.437 1.00 42.00 308 LEU A CA 1
ATOM 2210 C C . LEU A 1 285 ? 7.702 18.076 -9.480 1.00 40.87 308 LEU A C 1
ATOM 2211 O O . LEU A 1 285 ? 8.666 17.639 -10.095 1.00 40.67 308 LEU A O 1
ATOM 2216 N N . SER A 1 286 ? 7.212 19.297 -9.681 1.00 40.82 309 SER A N 1
ATOM 2217 C CA . SER A 1 286 ? 7.840 20.208 -10.636 1.00 42.36 309 SER A CA 1
ATOM 2218 C C . SER A 1 286 ? 9.270 20.485 -10.196 1.00 41.21 309 SER A C 1
ATOM 2219 O O . SER A 1 286 ? 10.181 20.569 -11.025 1.00 40.33 309 SER A O 1
ATOM 2222 N N . GLY A 1 287 ? 9.459 20.647 -8.889 1.00 40.04 310 GLY A N 1
ATOM 2223 C CA . GLY A 1 287 ? 10.788 20.901 -8.369 1.00 38.92 310 GLY A CA 1
ATOM 2224 C C . GLY A 1 287 ? 11.735 19.753 -8.673 1.00 38.11 310 GLY A C 1
ATOM 2225 O O . GLY A 1 287 ? 12.883 19.976 -9.054 1.00 38.66 310 GLY A O 1
ATOM 2226 N N . PHE A 1 288 ? 11.266 18.518 -8.502 1.00 37.92 311 PHE A N 1
ATOM 2227 C CA . PHE A 1 288 ? 12.103 17.355 -8.787 1.00 37.35 311 PHE A CA 1
ATOM 2228 C C . PHE A 1 288 ? 12.482 17.321 -10.267 1.00 36.17 311 PHE A C 1
ATOM 2229 O O . PHE A 1 288 ? 13.641 17.101 -10.615 1.00 35.45 311 PHE A O 1
ATOM 2237 N N . LEU A 1 289 ? 11.502 17.541 -11.138 1.00 34.29 312 LEU A N 1
ATOM 2238 C CA . LEU A 1 289 ? 11.759 17.516 -12.576 1.00 35.78 312 LEU A CA 1
ATOM 2239 C C . LEU A 1 289 ? 12.822 18.523 -13.000 1.00 35.64 312 LEU A C 1
ATOM 2240 O O . LEU A 1 289 ? 13.715 18.206 -13.794 1.00 35.42 312 LEU A O 1
ATOM 2245 N N . ARG A 1 290 ? 12.731 19.734 -12.468 1.00 37.56 313 ARG A N 1
ATOM 2246 C CA . ARG A 1 290 ? 13.690 20.772 -12.804 1.00 40.36 313 ARG A CA 1
ATOM 2247 C C . ARG A 1 290 ? 15.074 20.412 -12.288 1.00 42.70 313 ARG A C 1
ATOM 2248 O O . ARG A 1 290 ? 16.081 20.664 -12.952 1.00 44.05 313 ARG A O 1
ATOM 2256 N N . THR A 1 291 ? 15.116 19.809 -11.104 1.00 42.37 314 THR A N 1
ATOM 2257 C CA . THR A 1 291 ? 16.379 19.411 -10.500 1.00 44.92 314 THR A CA 1
ATOM 2258 C C . THR A 1 291 ? 17.004 18.303 -11.332 1.00 44.66 314 THR A C 1
ATOM 2259 O O . THR A 1 291 ? 18.210 18.292 -11.561 1.00 43.48 314 THR A O 1
ATOM 2263 N N . LEU A 1 292 ? 16.177 17.366 -11.780 1.00 43.81 315 LEU A N 1
ATOM 2264 C CA . LEU A 1 292 ? 16.642 16.275 -12.619 1.00 42.43 315 LEU A CA 1
ATOM 2265 C C . LEU A 1 292 ? 17.173 16.804 -13.939 1.00 41.43 315 LEU A C 1
ATOM 2266 O O . LEU A 1 292 ? 18.189 16.345 -14.427 1.00 39.00 315 LEU A O 1
ATOM 2271 N N . ALA A 1 293 ? 16.476 17.778 -14.512 1.00 40.73 316 ALA A N 1
ATOM 2272 C CA . ALA A 1 293 ? 16.901 18.350 -15.783 1.00 41.18 316 ALA A CA 1
ATOM 2273 C C . ALA A 1 293 ? 18.287 18.974 -15.618 1.00 43.03 316 ALA A C 1
ATOM 2274 O O . ALA A 1 293 ? 19.176 18.764 -16.444 1.00 43.65 316 ALA A O 1
ATOM 2276 N N . ASP A 1 294 ? 18.467 19.736 -14.546 1.00 44.44 317 ASP A N 1
ATOM 2277 C CA . ASP A 1 294 ? 19.750 20.375 -14.300 1.00 47.17 317 ASP A CA 1
ATOM 2278 C C . ASP A 1 294 ? 20.824 19.316 -14.127 1.00 48.23 317 ASP A C 1
ATOM 2279 O O . ASP A 1 294 ? 21.942 19.467 -14.620 1.00 49.10 317 ASP A O 1
ATOM 2284 N N . ARG A 1 295 ? 20.478 18.239 -13.433 1.00 49.22 318 ARG A N 1
ATOM 2285 C CA . ARG A 1 295 ? 21.424 17.161 -13.195 1.00 51.32 318 ARG A CA 1
ATOM 2286 C C . ARG A 1 295 ? 21.848 16.496 -14.502 1.00 52.70 318 ARG A C 1
ATOM 2287 O O . ARG A 1 295 ? 23.021 16.168 -14.687 1.00 51.62 318 ARG A O 1
ATOM 2295 N N . LEU A 1 296 ? 20.893 16.303 -15.410 1.00 54.15 319 LEU A N 1
ATOM 2296 C CA . LEU A 1 296 ? 21.190 15.686 -16.696 1.00 57.26 319 LEU A CA 1
ATOM 2297 C C . LEU A 1 296 ? 22.189 16.512 -17.486 1.00 61.03 319 LEU A C 1
ATOM 2298 O O . LEU A 1 296 ? 23.055 15.961 -18.161 1.00 60.67 319 LEU A O 1
ATOM 2303 N N . GLU A 1 297 ? 22.057 17.833 -17.411 1.00 66.81 320 GLU A N 1
ATOM 2304 C CA . GLU A 1 297 ? 22.967 18.730 -18.117 1.00 72.75 320 GLU A CA 1
ATOM 2305 C C . GLU A 1 297 ? 24.192 19.009 -17.255 1.00 76.95 320 GLU A C 1
ATOM 2306 O O . GLU A 1 297 ? 25.218 19.468 -17.752 1.00 77.45 320 GLU A O 1
ATOM 2312 N N . GLY A 1 298 ? 24.075 18.721 -15.961 1.00 82.27 321 GLY A N 1
ATOM 2313 C CA . GLY A 1 298 ? 25.167 18.957 -15.033 1.00 88.91 321 GLY A CA 1
ATOM 2314 C C . GLY A 1 298 ? 26.351 18.013 -15.147 1.00 93.45 321 GLY A C 1
ATOM 2315 O O . GLY A 1 298 ? 27.469 18.376 -14.781 1.00 94.30 321 GLY A O 1
ATOM 2316 N N . THR A 1 299 ? 26.119 16.804 -15.648 1.00 100.00 322 THR A N 1
ATOM 2317 C CA . THR A 1 299 ? 27.198 15.831 -15.788 1.00 100.00 322 THR A CA 1
ATOM 2318 C C . THR A 1 299 ? 26.903 14.802 -16.870 1.00 100.00 322 THR A C 1
ATOM 2319 O O . THR A 1 299 ? 25.762 14.376 -17.041 1.00 100.00 322 THR A O 1
ATOM 2323 N N . LYS A 1 300 ? 27.939 14.406 -17.602 1.00 99.55 323 LYS A N 1
ATOM 2324 C CA . LYS A 1 300 ? 27.781 13.420 -18.661 1.00 99.59 323 LYS A CA 1
ATOM 2325 C C . LYS A 1 300 ? 27.790 12.027 -18.035 1.00 100.00 323 LYS A C 1
ATOM 2326 O O . LYS A 1 300 ? 28.588 11.167 -18.408 1.00 100.00 323 LYS A O 1
ATOM 2332 N N . GLU A 1 301 ? 26.890 11.824 -17.076 1.00 100.00 324 GLU A N 1
ATOM 2333 C CA . GLU A 1 301 ? 26.761 10.555 -16.361 1.00 100.00 324 GLU A CA 1
ATOM 2334 C C . GLU A 1 301 ? 26.428 9.377 -17.271 1.00 100.00 324 GLU A C 1
ATOM 2335 O O . GLU A 1 301 ? 26.087 9.542 -18.444 1.00 97.72 324 GLU A O 1
ATOM 2341 N N . LEU A 1 302 ? 26.534 8.182 -16.705 1.00 90.73 325 LEU A N 1
ATOM 2342 C CA . LEU A 1 302 ? 26.213 6.952 -17.410 1.00 82.98 325 LEU A CA 1
ATOM 2343 C C . LEU A 1 302 ? 25.105 6.345 -16.557 1.00 77.09 325 LEU A C 1
ATOM 2344 O O . LEU A 1 302 ? 25.336 5.958 -15.411 1.00 76.31 325 LEU A O 1
ATOM 2349 N N . LEU A 1 303 ? 23.897 6.283 -17.108 1.00 70.19 326 LEU A N 1
ATOM 2350 C CA . LEU A 1 303 ? 22.749 5.771 -16.364 1.00 63.23 326 LEU A CA 1
ATOM 2351 C C . LEU A 1 303 ? 22.311 4.366 -16.753 1.00 57.90 326 LEU A C 1
ATOM 2352 O O . LEU A 1 303 ? 22.589 3.900 -17.853 1.00 56.42 326 LEU A O 1
ATOM 2357 N N . SER A 1 304 ? 21.624 3.694 -15.835 1.00 52.66 327 SER A N 1
ATOM 2358 C CA . SER A 1 304 ? 21.133 2.355 -16.095 1.00 49.80 327 SER A CA 1
ATOM 2359 C C . SER A 1 304 ? 20.010 2.482 -17.123 1.00 46.72 327 SER A C 1
ATOM 2360 O O . SER A 1 304 ? 19.289 3.483 -17.154 1.00 46.50 327 SER A O 1
ATOM 2363 N N . SER A 1 305 ? 19.865 1.475 -17.968 1.00 41.95 328 SER A N 1
ATOM 2364 C CA . SER A 1 305 ? 18.844 1.525 -19.001 1.00 38.06 328 SER A CA 1
ATOM 2365 C C . SER A 1 305 ? 18.222 0.175 -19.253 1.00 35.40 328 SER A C 1
ATOM 2366 O O . SER A 1 305 ? 18.877 -0.728 -19.776 1.00 34.68 328 SER A O 1
ATOM 2369 N N . ASP A 1 306 ? 16.959 0.033 -18.875 1.00 33.71 329 ASP A N 1
ATOM 2370 C CA . ASP A 1 306 ? 16.264 -1.221 -19.107 1.00 35.26 329 ASP A CA 1
ATOM 2371 C C . ASP A 1 306 ? 16.080 -1.424 -20.604 1.00 32.96 329 ASP A C 1
ATOM 2372 O O . ASP A 1 306 ? 16.060 -2.555 -21.072 1.00 32.08 329 ASP A O 1
ATOM 2377 N N . MET A 1 307 ? 15.958 -0.332 -21.365 1.00 30.02 330 MET A N 1
ATOM 2378 C CA . MET A 1 307 ? 15.794 -0.454 -22.811 1.00 29.64 330 MET A CA 1
ATOM 2379 C C . MET A 1 307 ? 17.036 -1.088 -23.434 1.00 28.86 330 MET A C 1
ATOM 2380 O O . MET A 1 307 ? 16.928 -1.969 -24.290 1.00 27.14 330 MET A O 1
ATOM 2385 N N . LYS A 1 308 ? 18.218 -0.660 -22.996 1.00 29.17 331 LYS A N 1
ATOM 2386 C CA . LYS A 1 308 ? 19.455 -1.227 -23.529 1.00 29.98 331 LYS A CA 1
ATOM 2387 C C . LYS A 1 308 ? 19.519 -2.714 -23.268 1.00 27.71 331 LYS A C 1
ATOM 2388 O O . LYS A 1 308 ? 19.891 -3.487 -24.139 1.00 27.02 331 LYS A O 1
ATOM 2394 N N . LYS A 1 309 ? 19.163 -3.099 -22.054 1.00 26.73 332 LYS A N 1
ATOM 2395 C CA . LYS A 1 309 ? 19.213 -4.492 -21.640 1.00 29.70 332 LYS A CA 1
ATOM 2396 C C . LYS A 1 309 ? 18.183 -5.333 -22.389 1.00 29.23 332 LYS A C 1
ATOM 2397 O O . LYS A 1 309 ? 18.466 -6.466 -22.791 1.00 29.50 332 LYS A O 1
ATOM 2400 N N . ASP A 1 310 ? 16.991 -4.787 -22.570 1.00 28.39 333 ASP A N 1
ATOM 2401 C CA . ASP A 1 310 ? 15.945 -5.518 -23.276 1.00 28.82 333 ASP A CA 1
ATOM 2402 C C . ASP A 1 310 ? 16.407 -5.776 -24.709 1.00 27.33 333 ASP A C 1
ATOM 2403 O O . ASP A 1 310 ? 16.219 -6.863 -25.253 1.00 26.81 333 ASP A O 1
ATOM 2408 N N . PHE A 1 311 ? 17.043 -4.785 -25.309 1.00 26.52 334 PHE A N 1
ATOM 2409 C CA . PHE A 1 311 ? 17.501 -4.925 -26.674 1.00 25.40 334 PHE A CA 1
ATOM 2410 C C . PHE A 1 311 ? 18.587 -5.991 -26.841 1.00 26.22 334 PHE A C 1
ATOM 2411 O O . PHE A 1 311 ? 18.441 -6.913 -27.650 1.00 25.17 334 PHE A O 1
ATOM 2419 N N . ILE A 1 312 ? 19.660 -5.870 -26.055 1.00 25.23 335 ILE A N 1
ATOM 2420 C CA . ILE A 1 312 ? 20.797 -6.782 -26.139 1.00 24.07 335 ILE A CA 1
ATOM 2421 C C . ILE A 1 312 ? 20.457 -8.239 -25.840 1.00 23.47 335 ILE A C 1
ATOM 2422 O O . ILE A 1 312 ? 21.010 -9.153 -26.451 1.00 22.07 335 ILE A O 1
ATOM 2427 N N . MET A 1 313 ? 19.531 -8.461 -24.919 1.00 23.49 336 MET A N 1
ATOM 2428 C CA . MET A 1 313 ? 19.159 -9.822 -24.558 1.00 26.71 336 MET A CA 1
ATOM 2429 C C . MET A 1 313 ? 18.179 -10.504 -25.515 1.00 27.00 336 MET A C 1
ATOM 2430 O O . MET A 1 313 ? 18.101 -11.725 -25.524 1.00 26.75 336 MET A O 1
ATOM 2435 N N . HIS A 1 314 ? 17.435 -9.741 -26.318 1.00 28.08 337 HIS A N 1
ATOM 2436 C CA . HIS A 1 314 ? 16.438 -10.355 -27.203 1.00 27.56 337 HIS A CA 1
ATOM 2437 C C . HIS A 1 314 ? 16.687 -10.271 -28.701 1.00 29.04 337 HIS A C 1
ATOM 2438 O O . HIS A 1 314 ? 15.930 -10.829 -29.497 1.00 31.85 337 HIS A O 1
ATOM 2445 N N . ARG A 1 315 ? 17.749 -9.586 -29.095 1.00 28.82 338 ARG A N 1
ATOM 2446 C CA . ARG A 1 315 ? 18.056 -9.455 -30.510 1.00 26.74 338 ARG A CA 1
ATOM 2447 C C . ARG A 1 315 ? 18.701 -10.705 -31.096 1.00 27.41 338 ARG A C 1
ATOM 2448 O O . ARG A 1 315 ? 19.096 -11.625 -30.378 1.00 20.66 338 ARG A O 1
ATOM 2456 N N . LEU A 1 316 ? 18.807 -10.725 -32.418 1.00 27.53 339 LEU A N 1
ATOM 2457 C CA . LEU A 1 316 ? 19.415 -11.851 -33.113 1.00 29.41 339 LEU A CA 1
ATOM 2458 C C . LEU A 1 316 ? 20.933 -11.858 -32.996 1.00 30.09 339 LEU A C 1
ATOM 2459 O O . LEU A 1 316 ? 21.562 -10.808 -32.844 1.00 30.98 339 LEU A O 1
ATOM 2464 N N . PRO A 1 317 ? 21.542 -13.051 -33.046 1.00 30.70 340 PRO A N 1
ATOM 2465 C CA . PRO A 1 317 ? 23.000 -13.152 -32.966 1.00 30.75 340 PRO A CA 1
ATOM 2466 C C . PRO A 1 317 ? 23.515 -12.853 -34.360 1.00 31.35 340 PRO A C 1
ATOM 2467 O O . PRO A 1 317 ? 22.745 -12.864 -35.318 1.00 29.64 340 PRO A O 1
ATOM 2471 N N . PRO A 1 318 ? 24.819 -12.586 -34.501 1.00 32.52 341 PRO A N 1
ATOM 2472 C CA . PRO A 1 318 ? 25.366 -12.297 -35.827 1.00 34.44 341 PRO A CA 1
ATOM 2473 C C . PRO A 1 318 ? 25.068 -13.446 -36.797 1.00 37.71 341 PRO A C 1
ATOM 2474 O O . PRO A 1 318 ? 25.079 -14.607 -36.408 1.00 38.16 341 PRO A O 1
ATOM 2478 N N . TYR A 1 319 ? 24.801 -13.122 -38.057 1.00 42.20 342 TYR A N 1
ATOM 2479 C CA . TYR A 1 319 ? 24.536 -14.148 -39.060 1.00 48.41 342 TYR A CA 1
ATOM 2480 C C . TYR A 1 319 ? 25.762 -15.049 -39.246 1.00 53.14 342 TYR A C 1
ATOM 2481 O O . TYR A 1 319 ? 26.866 -14.563 -39.481 1.00 52.28 342 TYR A O 1
ATOM 2490 N N . SER A 1 320 ? 25.562 -16.358 -39.154 1.00 60.91 343 SER A N 1
ATOM 2491 C CA . SER A 1 320 ? 26.657 -17.307 -39.325 1.00 69.43 343 SER A CA 1
ATOM 2492 C C . SER A 1 320 ? 26.351 -18.281 -40.457 1.00 75.63 343 SER A C 1
ATOM 2493 O O . SER A 1 320 ? 25.348 -18.994 -40.414 1.00 75.09 343 SER A O 1
ATOM 2495 N N . ALA A 1 321 ? 27.211 -18.297 -41.473 1.00 84.24 344 ALA A N 1
ATOM 2496 C CA . ALA A 1 321 ? 27.039 -19.195 -42.612 1.00 92.03 344 ALA A CA 1
ATOM 2497 C C . ALA A 1 321 ? 27.064 -20.634 -42.103 1.00 95.39 344 ALA A C 1
ATOM 2498 O O . ALA A 1 321 ? 26.160 -21.422 -42.384 1.00 100.00 344 ALA A O 1
ATOM 2500 N N . GLY A 1 322 ? 28.107 -20.966 -41.350 1.00 96.67 345 GLY A N 1
ATOM 2501 C CA . GLY A 1 322 ? 28.226 -22.298 -40.787 1.00 97.89 345 GLY A CA 1
ATOM 2502 C C . GLY A 1 322 ? 27.820 -22.261 -39.325 1.00 98.77 345 GLY A C 1
ATOM 2503 O O . GLY A 1 322 ? 26.771 -21.712 -38.982 1.00 98.76 345 GLY A O 1
ATOM 2504 N N . ASP A 1 323 ? 28.647 -22.840 -38.460 1.00 100.00 346 ASP A N 1
ATOM 2505 C CA . ASP A 1 323 ? 28.365 -22.848 -37.029 1.00 100.00 346 ASP A CA 1
ATOM 2506 C C . ASP A 1 323 ? 28.912 -21.568 -36.401 1.00 100.00 346 ASP A C 1
ATOM 2507 O O . ASP A 1 323 ? 29.686 -20.843 -37.028 1.00 100.00 346 ASP A O 1
ATOM 2509 N N . GLY A 1 324 ? 28.505 -21.292 -35.167 1.00 100.00 347 GLY A N 1
ATOM 2510 C CA . GLY A 1 324 ? 28.974 -20.098 -34.487 1.00 100.00 347 GLY A CA 1
ATOM 2511 C C . GLY A 1 324 ? 30.367 -20.276 -33.918 1.00 100.00 347 GLY A C 1
ATOM 2512 O O . GLY A 1 324 ? 30.566 -20.205 -32.706 1.00 100.00 347 GLY A O 1
ATOM 2513 N N . ALA A 1 325 ? 31.336 -20.509 -34.798 1.00 100.00 348 ALA A N 1
ATOM 2514 C CA . ALA A 1 325 ? 32.718 -20.702 -34.380 1.00 100.00 348 ALA A CA 1
ATOM 2515 C C . ALA A 1 325 ? 33.350 -19.400 -33.885 1.00 100.00 348 ALA A C 1
ATOM 2516 O O . ALA A 1 325 ? 33.639 -19.260 -32.697 1.00 100.00 348 ALA A O 1
ATOM 2518 N N . GLU A 1 326 ? 33.559 -18.452 -34.799 1.00 100.00 349 GLU A N 1
ATOM 2519 C CA . GLU A 1 326 ? 34.160 -17.160 -34.462 1.00 100.00 349 GLU A CA 1
ATOM 2520 C C . GLU A 1 326 ? 33.250 -16.309 -33.584 1.00 100.00 349 GLU A C 1
ATOM 2521 O O . GLU A 1 326 ? 33.545 -15.143 -33.321 1.00 100.00 349 GLU A O 1
ATOM 2523 N N . LEU A 1 327 ? 32.144 -16.891 -33.134 1.00 98.56 350 LEU A N 1
ATOM 2524 C CA . LEU A 1 327 ? 31.199 -16.170 -32.292 1.00 97.40 350 LEU A CA 1
ATOM 2525 C C . LEU A 1 327 ? 31.274 -16.613 -30.835 1.00 96.85 350 LEU A C 1
ATOM 2526 O O . LEU A 1 327 ? 30.743 -15.945 -29.947 1.00 96.34 350 LEU A O 1
ATOM 2531 N N . SER A 1 328 ? 31.937 -17.738 -30.590 1.00 96.70 351 SER A N 1
ATOM 2532 C CA . SER A 1 328 ? 32.066 -18.255 -29.235 1.00 96.77 351 SER A CA 1
ATOM 2533 C C . SER A 1 328 ? 33.489 -18.709 -28.940 1.00 96.54 351 SER A C 1
ATOM 2534 O O . SER A 1 328 ? 33.920 -18.723 -27.788 1.00 96.40 351 SER A O 1
ATOM 2537 N N . THR A 1 329 ? 34.218 -19.076 -29.987 1.00 96.53 352 THR A N 1
ATOM 2538 C CA . THR A 1 329 ? 35.589 -19.541 -29.830 1.00 96.58 352 THR A CA 1
ATOM 2539 C C . THR A 1 329 ? 36.597 -18.557 -30.410 1.00 96.56 352 THR A C 1
ATOM 2540 O O . THR A 1 329 ? 36.645 -18.351 -31.622 1.00 96.32 352 THR A O 1
ATOM 2542 N N . PRO A 1 330 ? 37.412 -17.929 -29.546 1.00 96.94 353 PRO A N 1
ATOM 2543 C CA . PRO A 1 330 ? 38.427 -16.963 -29.981 1.00 97.29 353 PRO A CA 1
ATOM 2544 C C . PRO A 1 330 ? 39.448 -17.617 -30.908 1.00 97.91 353 PRO A C 1
ATOM 2545 O O . PRO A 1 330 ? 39.923 -18.721 -30.638 1.00 97.65 353 PRO A O 1
ATOM 2549 N N . GLY A 1 331 ? 39.781 -16.935 -31.999 1.00 98.25 354 GLY A N 1
ATOM 2550 C CA . GLY A 1 331 ? 40.741 -17.481 -32.941 1.00 100.00 354 GLY A CA 1
ATOM 2551 C C . GLY A 1 331 ? 41.929 -16.566 -33.161 1.00 96.87 354 GLY A C 1
ATOM 2552 O O . GLY A 1 331 ? 42.025 -15.504 -32.545 1.00 97.25 354 GLY A O 1
ATOM 2553 N N . GLY A 1 332 ? 42.839 -16.980 -34.038 1.00 95.17 355 GLY A N 1
ATOM 2554 C CA . GLY A 1 332 ? 44.013 -16.175 -34.327 1.00 91.99 355 GLY A CA 1
ATOM 2555 C C . GLY A 1 332 ? 45.086 -16.252 -33.258 1.00 90.06 355 GLY A C 1
ATOM 2556 O O . GLY A 1 332 ? 45.460 -17.340 -32.820 1.00 89.98 355 GLY A O 1
ATOM 2557 N N . LYS A 1 333 ? 45.583 -15.092 -32.836 1.00 87.82 356 LYS A N 1
ATOM 2558 C CA . LYS A 1 333 ? 46.624 -15.021 -31.815 1.00 85.10 356 LYS A CA 1
ATOM 2559 C C . LYS A 1 333 ? 46.172 -14.215 -30.599 1.00 82.78 356 LYS A C 1
ATOM 2560 O O . LYS A 1 333 ? 45.427 -13.244 -30.730 1.00 82.59 356 LYS A O 1
ATOM 2562 N N . LEU A 1 334 ? 46.627 -14.622 -29.417 1.00 79.98 357 LEU A N 1
ATOM 2563 C CA . LEU A 1 334 ? 46.272 -13.931 -28.182 1.00 77.29 357 LEU A CA 1
ATOM 2564 C C . LEU A 1 334 ? 46.917 -12.549 -28.154 1.00 75.06 357 LEU A C 1
ATOM 2565 O O . LEU A 1 334 ? 48.105 -12.401 -28.442 1.00 74.62 357 LEU A O 1
ATOM 2567 N N . PRO A 1 335 ? 46.137 -11.513 -27.810 1.00 73.16 358 PRO A N 1
ATOM 2568 C CA . PRO A 1 335 ? 46.648 -10.142 -27.750 1.00 70.94 358 PRO A CA 1
ATOM 2569 C C . PRO A 1 335 ? 47.652 -9.941 -26.619 1.00 69.19 358 PRO A C 1
ATOM 2570 O O . PRO A 1 335 ? 47.555 -10.580 -25.569 1.00 69.37 358 PRO A O 1
ATOM 2574 N N . ARG A 1 336 ? 48.617 -9.053 -26.851 1.00 66.79 359 ARG A N 1
ATOM 2575 C CA . ARG A 1 336 ? 49.649 -8.742 -25.867 1.00 64.96 359 ARG A CA 1
ATOM 2576 C C . ARG A 1 336 ? 49.804 -7.229 -25.736 1.00 63.62 359 ARG A C 1
ATOM 2577 O O . ARG A 1 336 ? 49.228 -6.466 -26.515 1.00 63.29 359 ARG A O 1
ATOM 2579 N N . LEU A 1 337 ? 50.585 -6.801 -24.752 1.00 61.49 360 LEU A N 1
ATOM 2580 C CA . LEU A 1 337 ? 50.806 -5.382 -24.518 1.00 61.17 360 LEU A CA 1
ATOM 2581 C C . LEU A 1 337 ? 51.412 -4.667 -25.725 1.00 60.40 360 LEU A C 1
ATOM 2582 O O . LEU A 1 337 ? 51.344 -3.446 -25.825 1.00 59.94 360 LEU A O 1
ATOM 2587 N N . ASP A 1 338 ? 51.998 -5.424 -26.643 1.00 61.09 361 ASP A N 1
ATOM 2588 C CA . ASP A 1 338 ? 52.621 -4.827 -27.821 1.00 61.87 361 ASP A CA 1
ATOM 2589 C C . ASP A 1 338 ? 51.813 -5.046 -29.090 1.00 60.76 361 ASP A C 1
ATOM 2590 O O . ASP A 1 338 ? 52.285 -4.762 -30.195 1.00 59.20 361 ASP A O 1
ATOM 2595 N N . SER A 1 339 ? 50.590 -5.541 -28.929 1.00 59.52 362 SER A N 1
ATOM 2596 C CA . SER A 1 339 ? 49.729 -5.821 -30.067 1.00 58.21 362 SER A CA 1
ATOM 2597 C C . SER A 1 339 ? 48.854 -4.645 -30.466 1.00 57.81 362 SER A C 1
ATOM 2598 O O . SER A 1 339 ? 48.678 -3.694 -29.705 1.00 58.06 362 SER A O 1
ATOM 2601 N N . VAL A 1 340 ? 48.318 -4.720 -31.678 1.00 57.77 363 VAL A N 1
ATOM 2602 C CA . VAL A 1 340 ? 47.412 -3.701 -32.191 1.00 58.43 363 VAL A CA 1
ATOM 2603 C C . VAL A 1 340 ? 46.055 -4.400 -32.295 1.00 58.28 363 VAL A C 1
ATOM 2604 O O . VAL A 1 340 ? 45.901 -5.345 -33.070 1.00 57.80 363 VAL A O 1
ATOM 2608 N N . VAL A 1 341 ? 45.078 -3.947 -31.513 1.00 57.25 364 VAL A N 1
ATOM 2609 C CA . VAL A 1 341 ? 43.763 -4.574 -31.522 1.00 56.07 364 VAL A CA 1
ATOM 2610 C C . VAL A 1 341 ? 42.660 -3.796 -32.233 1.00 56.34 364 VAL A C 1
ATOM 2611 O O . VAL A 1 341 ? 42.714 -2.573 -32.371 1.00 55.39 364 VAL A O 1
ATOM 2615 N N . ARG A 1 342 ? 41.650 -4.530 -32.678 1.00 55.84 365 ARG A N 1
ATOM 2616 C CA . ARG A 1 342 ? 40.516 -3.944 -33.375 1.00 55.92 365 ARG A CA 1
ATOM 2617 C C . ARG A 1 342 ? 39.235 -4.586 -32.852 1.00 52.17 365 ARG A C 1
ATOM 2618 O O . ARG A 1 342 ? 39.127 -5.807 -32.789 1.00 50.61 365 ARG A O 1
ATOM 2626 N N . LEU A 1 343 ? 38.273 -3.757 -32.459 1.00 49.29 366 LEU A N 1
ATOM 2627 C CA . LEU A 1 343 ? 36.999 -4.241 -31.934 1.00 46.38 366 LEU A CA 1
ATOM 2628 C C . LEU A 1 343 ? 36.183 -4.952 -33.020 1.00 45.85 366 LEU A C 1
ATOM 2629 O O . LEU A 1 343 ? 36.123 -4.492 -34.156 1.00 45.43 366 LEU A O 1
ATOM 2634 N N . GLN A 1 344 ? 35.556 -6.069 -32.664 1.00 45.97 367 GLN A N 1
ATOM 2635 C CA . GLN A 1 344 ? 34.738 -6.835 -33.607 1.00 46.66 367 GLN A CA 1
ATOM 2636 C C . GLN A 1 344 ? 33.289 -6.884 -33.149 1.00 42.96 367 GLN A C 1
ATOM 2637 O O . GLN A 1 344 ? 33.019 -6.838 -31.950 1.00 41.02 367 GLN A O 1
ATOM 2643 N N . PHE A 1 345 ? 32.364 -7.009 -34.101 1.00 40.61 368 PHE A N 1
ATOM 2644 C CA . PHE A 1 345 ? 30.938 -7.089 -33.780 1.00 37.92 368 PHE A CA 1
ATOM 2645 C C . PHE A 1 345 ? 30.509 -5.902 -32.937 1.00 36.34 368 PHE A C 1
ATOM 2646 O O . PHE A 1 345 ? 29.728 -6.039 -32.000 1.00 34.97 368 PHE A O 1
ATOM 2654 N N . LYS A 1 346 ? 31.038 -4.733 -33.279 1.00 35.49 369 LYS A N 1
ATOM 2655 C CA . LYS A 1 346 ? 30.746 -3.493 -32.579 1.00 35.60 369 LYS A CA 1
ATOM 2656 C C . LYS A 1 346 ? 29.244 -3.219 -32.400 1.00 34.27 369 LYS A C 1
ATOM 2657 O O . LYS A 1 346 ? 28.812 -2.781 -31.329 1.00 32.32 369 LYS A O 1
ATOM 2663 N N . ASP A 1 347 ? 28.444 -3.484 -33.433 1.00 31.91 370 ASP A N 1
ATOM 2664 C CA . ASP A 1 347 ? 27.010 -3.212 -33.330 1.00 34.01 370 ASP A CA 1
ATOM 2665 C C . ASP A 1 347 ? 26.215 -4.252 -32.547 1.00 31.08 370 ASP A C 1
ATOM 2666 O O . ASP A 1 347 ? 24.995 -4.163 -32.460 1.00 30.41 370 ASP A O 1
ATOM 2671 N N . HIS A 1 348 ? 26.920 -5.219 -31.969 1.00 31.08 371 HIS A N 1
ATOM 2672 C CA . HIS A 1 348 ? 26.314 -6.288 -31.170 1.00 30.18 371 HIS A CA 1
ATOM 2673 C C . HIS A 1 348 ? 26.725 -6.155 -29.708 1.00 28.62 371 HIS A C 1
ATOM 2674 O O . HIS A 1 348 ? 26.681 -7.120 -28.956 1.00 30.91 371 HIS A O 1
ATOM 2681 N N . ILE A 1 349 ? 27.110 -4.950 -29.308 1.00 30.40 372 ILE A N 1
ATOM 2682 C CA . ILE A 1 349 ? 27.574 -4.695 -27.939 1.00 31.18 372 ILE A CA 1
ATOM 2683 C C . ILE A 1 349 ? 26.957 -3.437 -27.340 1.00 31.41 372 ILE A C 1
ATOM 2684 O O . ILE A 1 349 ? 26.763 -2.440 -28.037 1.00 31.61 372 ILE A O 1
ATOM 2689 N N . VAL A 1 350 ? 26.653 -3.480 -26.043 1.00 30.14 373 VAL A N 1
ATOM 2690 C CA . VAL A 1 350 ? 26.133 -2.309 -25.351 1.00 30.67 373 VAL A CA 1
ATOM 2691 C C . VAL A 1 350 ? 26.921 -2.117 -24.049 1.00 31.65 373 VAL A C 1
ATOM 2692 O O . VAL A 1 350 ? 27.450 -3.080 -23.486 1.00 29.48 373 VAL A O 1
ATOM 2696 N N . LEU A 1 351 ? 27.011 -0.872 -23.591 1.00 33.38 374 LEU A N 1
ATOM 2697 C CA . LEU A 1 351 ? 27.708 -0.534 -22.352 1.00 33.49 374 LEU A CA 1
ATOM 2698 C C . LEU A 1 351 ? 26.735 0.165 -21.439 1.00 32.25 374 LEU A C 1
ATOM 2699 O O . LEU A 1 351 ? 26.055 1.099 -21.853 1.00 31.21 374 LEU A O 1
ATOM 2704 N N . THR A 1 352 ? 26.684 -0.265 -20.193 1.00 33.01 375 THR A N 1
ATOM 2705 C CA . THR A 1 352 ? 25.771 0.341 -19.238 1.00 36.71 375 THR A CA 1
ATOM 2706 C C . THR A 1 352 ? 26.304 0.143 -17.816 1.00 39.99 375 THR A C 1
ATOM 2707 O O . THR A 1 352 ? 27.457 -0.246 -17.633 1.00 41.20 375 THR A O 1
ATOM 2711 N N . VAL A 1 353 ? 25.459 0.419 -16.825 1.00 42.84 376 VAL A N 1
ATOM 2712 C CA . VAL A 1 353 ? 25.792 0.246 -15.413 1.00 46.00 376 VAL A CA 1
ATOM 2713 C C . VAL A 1 353 ? 24.572 -0.370 -14.728 1.00 49.79 376 VAL A C 1
ATOM 2714 O O . VAL A 1 353 ? 23.448 -0.197 -15.198 1.00 50.38 376 VAL A O 1
ATOM 2718 N N . LEU A 1 354 ? 24.789 -1.089 -13.631 1.00 52.94 377 LEU A N 1
ATOM 2719 C CA . LEU A 1 354 ? 23.688 -1.717 -12.903 1.00 56.32 377 LEU A CA 1
ATOM 2720 C C . LEU A 1 354 ? 23.177 -0.806 -11.795 1.00 58.34 377 LEU A C 1
ATOM 2721 O O . LEU A 1 354 ? 23.902 0.058 -11.301 1.00 58.98 377 LEU A O 1
ATOM 2726 N N . PRO A 1 355 ? 21.911 -0.990 -11.394 1.00 60.57 378 PRO A N 1
ATOM 2727 C CA . PRO A 1 355 ? 21.269 -0.200 -10.339 1.00 60.76 378 PRO A CA 1
ATOM 2728 C C . PRO A 1 355 ? 21.823 -0.544 -8.957 1.00 61.00 378 PRO A C 1
ATOM 2729 O O . PRO A 1 355 ? 22.727 -1.374 -8.827 1.00 60.20 378 PRO A O 1
ATOM 2731 N N . ALA A 1 363 ? 30.792 -3.774 -4.217 1.00 100.00 386 ALA A N 1
ATOM 2732 C CA . ALA A 1 363 ? 31.944 -3.233 -4.930 1.00 100.00 386 ALA A CA 1
ATOM 2733 C C . ALA A 1 363 ? 32.238 -1.800 -4.495 1.00 100.00 386 ALA A C 1
ATOM 2734 O O . ALA A 1 363 ? 31.344 -0.956 -4.462 1.00 100.00 386 ALA A O 1
ATOM 2736 N N . GLN A 1 364 ? 33.497 -1.533 -4.163 1.00 100.00 387 GLN A N 1
ATOM 2737 C CA . GLN A 1 364 ? 33.909 -0.203 -3.733 1.00 100.00 387 GLN A CA 1
ATOM 2738 C C . GLN A 1 364 ? 33.620 0.828 -4.822 1.00 100.00 387 GLN A C 1
ATOM 2739 O O . GLN A 1 364 ? 32.794 1.724 -4.639 1.00 100.00 387 GLN A O 1
ATOM 2741 N N . GLU A 1 365 ? 34.302 0.692 -5.955 1.00 92.95 388 GLU A N 1
ATOM 2742 C CA . GLU A 1 365 ? 34.123 1.607 -7.078 1.00 86.99 388 GLU A CA 1
ATOM 2743 C C . GLU A 1 365 ? 32.990 1.135 -7.986 1.00 82.10 388 GLU A C 1
ATOM 2744 O O . GLU A 1 365 ? 32.758 -0.066 -8.126 1.00 80.97 388 GLU A O 1
ATOM 2750 N N . LYS A 1 366 ? 32.284 2.082 -8.596 1.00 76.72 389 LYS A N 1
ATOM 2751 C CA . LYS A 1 366 ? 31.189 1.743 -9.498 1.00 71.79 389 LYS A CA 1
ATOM 2752 C C . LYS A 1 366 ? 31.750 1.004 -10.713 1.00 66.76 389 LYS A C 1
ATOM 2753 O O . LYS A 1 366 ? 32.832 1.329 -11.205 1.00 65.40 389 LYS A O 1
ATOM 2759 N N . MET A 1 367 ? 31.011 0.007 -11.188 1.00 62.23 390 MET A N 1
ATOM 2760 C CA . MET A 1 367 ? 31.444 -0.782 -12.337 1.00 56.75 390 MET A CA 1
ATOM 2761 C C . MET A 1 367 ? 30.659 -0.472 -13.614 1.00 53.82 390 MET A C 1
ATOM 2762 O O . MET A 1 367 ? 29.541 0.048 -13.575 1.00 52.28 390 MET A O 1
ATOM 2767 N N . VAL A 1 368 ? 31.278 -0.790 -14.743 1.00 49.43 391 VAL A N 1
ATOM 2768 C CA . VAL A 1 368 ? 30.686 -0.593 -16.055 1.00 46.53 391 VAL A CA 1
ATOM 2769 C C . VAL A 1 368 ? 30.554 -1.983 -16.645 1.00 43.58 391 VAL A C 1
ATOM 2770 O O . VAL A 1 368 ? 31.517 -2.744 -16.671 1.00 42.64 391 VAL A O 1
ATOM 2774 N N . TYR A 1 369 ? 29.362 -2.315 -17.117 1.00 41.35 392 TYR A N 1
ATOM 2775 C CA . TYR A 1 369 ? 29.115 -3.632 -17.693 1.00 39.24 392 TYR A CA 1
ATOM 2776 C C . TYR A 1 369 ? 29.026 -3.613 -19.216 1.00 37.49 392 TYR A C 1
ATOM 2777 O O . TYR A 1 369 ? 28.477 -2.689 -19.817 1.00 34.04 392 TYR A O 1
ATOM 2786 N N . ILE A 1 370 ? 29.587 -4.650 -19.825 1.00 36.32 393 ILE A N 1
ATOM 2787 C CA . ILE A 1 370 ? 29.578 -4.811 -21.266 1.00 36.00 393 ILE A CA 1
ATOM 2788 C C . ILE A 1 370 ? 28.796 -6.079 -21.588 1.00 36.57 393 ILE A C 1
ATOM 2789 O O . ILE A 1 370 ? 29.135 -7.167 -21.107 1.00 35.27 393 ILE A O 1
ATOM 2794 N N . TYR A 1 371 ? 27.735 -5.928 -22.378 1.00 34.75 394 TYR A N 1
ATOM 2795 C CA . TYR A 1 371 ? 26.887 -7.052 -22.777 1.00 31.79 394 TYR A CA 1
ATOM 2796 C C . TYR A 1 371 ? 26.912 -7.160 -24.293 1.00 31.59 394 TYR A C 1
ATOM 2797 O O . TYR A 1 371 ? 27.025 -6.156 -24.985 1.00 31.06 394 TYR A O 1
ATOM 2806 N N . HIS A 1 372 ? 26.815 -8.378 -24.809 1.00 30.89 395 HIS A N 1
ATOM 2807 C CA . HIS A 1 372 ? 26.813 -8.584 -26.243 1.00 31.24 395 HIS A CA 1
ATOM 2808 C C . HIS A 1 372 ? 25.822 -9.688 -26.567 1.00 31.02 395 HIS A C 1
ATOM 2809 O O . HIS A 1 372 ? 25.454 -10.485 -25.700 1.00 29.95 395 HIS A O 1
ATOM 2816 N N . SER A 1 373 ? 25.398 -9.724 -27.819 1.00 30.36 396 SER A N 1
ATOM 2817 C CA . SER A 1 373 ? 24.417 -10.692 -28.274 1.00 31.89 396 SER A CA 1
ATOM 2818 C C . SER A 1 373 ? 25.009 -11.809 -29.140 1.00 32.84 396 SER A C 1
ATOM 2819 O O . SER A 1 373 ? 24.267 -12.511 -29.830 1.00 32.79 396 SER A O 1
ATOM 2822 N N . LEU A 1 374 ? 26.332 -11.985 -29.103 1.00 33.11 397 LEU A N 1
ATOM 2823 C CA . LEU A 1 374 ? 26.975 -13.019 -29.919 1.00 34.36 397 LEU A CA 1
ATOM 2824 C C . LEU A 1 374 ? 26.452 -14.426 -29.672 1.00 34.56 397 LEU A C 1
ATOM 2825 O O . LEU A 1 374 ? 26.433 -15.248 -30.576 1.00 35.97 397 LEU A O 1
ATOM 2830 N N . LYS A 1 375 ? 26.014 -14.696 -28.452 1.00 34.81 398 LYS A N 1
ATOM 2831 C CA . LYS A 1 375 ? 25.504 -16.017 -28.108 1.00 36.84 398 LYS A CA 1
ATOM 2832 C C . LYS A 1 375 ? 23.982 -16.076 -27.991 1.00 36.12 398 LYS A C 1
ATOM 2833 O O . LYS A 1 375 ? 23.438 -17.036 -27.458 1.00 36.87 398 LYS A O 1
ATOM 2839 N N . ASN A 1 376 ? 23.288 -15.048 -28.469 1.00 33.51 399 ASN A N 1
ATOM 2840 C CA . ASN A 1 376 ? 21.827 -15.049 -28.408 1.00 33.46 399 ASN A CA 1
ATOM 2841 C C . ASN A 1 376 ? 21.271 -16.148 -29.294 1.00 32.41 399 ASN A C 1
ATOM 2842 O O . ASN A 1 376 ? 21.865 -16.500 -30.312 1.00 30.40 399 ASN A O 1
ATOM 2847 N N . SER A 1 377 ? 20.107 -16.661 -28.917 1.00 33.64 400 SER A N 1
ATOM 2848 C CA . SER A 1 377 ? 19.455 -17.713 -29.677 1.00 36.03 400 SER A CA 1
ATOM 2849 C C . SER A 1 377 ? 18.626 -17.188 -30.841 1.00 36.55 400 SER A C 1
ATOM 2850 O O . SER A 1 377 ? 17.759 -16.335 -30.671 1.00 36.04 400 SER A O 1
ATOM 2853 N N . ARG A 1 378 ? 18.890 -17.719 -32.023 1.00 36.78 401 ARG A N 1
ATOM 2854 C CA . ARG A 1 378 ? 18.147 -17.343 -33.210 1.00 37.07 401 ARG A CA 1
ATOM 2855 C C . ARG A 1 378 ? 16.750 -17.971 -33.186 1.00 37.64 401 ARG A C 1
ATOM 2856 O O . ARG A 1 378 ? 15.776 -17.364 -33.633 1.00 38.07 401 ARG A O 1
ATOM 2864 N N . GLU A 1 379 ? 16.670 -19.192 -32.663 1.00 36.43 402 GLU A N 1
ATOM 2865 C CA . GLU A 1 379 ? 15.420 -19.950 -32.632 1.00 36.58 402 GLU A CA 1
ATOM 2866 C C . GLU A 1 379 ? 14.298 -19.376 -31.778 1.00 33.92 402 GLU A C 1
ATOM 2867 O O . GLU A 1 379 ? 13.131 -19.687 -32.004 1.00 35.10 402 GLU A O 1
ATOM 2873 N N . THR A 1 380 ? 14.635 -18.538 -30.807 1.00 31.06 403 THR A N 1
ATOM 2874 C CA . THR A 1 380 ? 13.615 -17.953 -29.947 1.00 29.50 403 THR A CA 1
ATOM 2875 C C . THR A 1 380 ? 13.440 -16.450 -30.164 1.00 28.25 403 THR A C 1
ATOM 2876 O O . THR A 1 380 ? 12.775 -15.781 -29.377 1.00 25.44 403 THR A O 1
ATOM 2880 N N . HIS A 1 381 ? 14.045 -15.918 -31.219 1.00 26.08 404 HIS A N 1
ATOM 2881 C CA . HIS A 1 381 ? 13.952 -14.494 -31.515 1.00 25.73 404 HIS A CA 1
ATOM 2882 C C . HIS A 1 381 ? 12.514 -14.002 -31.586 1.00 26.29 404 HIS A C 1
ATOM 2883 O O . HIS A 1 381 ? 11.709 -14.522 -32.369 1.00 25.45 404 HIS A O 1
ATOM 2890 N N . MET A 1 382 ? 12.218 -12.989 -30.775 1.00 25.52 405 MET A N 1
ATOM 2891 C CA . MET A 1 382 ? 10.904 -12.349 -30.719 1.00 27.11 405 MET A CA 1
ATOM 2892 C C . MET A 1 382 ? 9.764 -13.264 -30.300 1.00 28.40 405 MET A C 1
ATOM 2893 O O . MET A 1 382 ? 8.598 -12.913 -30.473 1.00 28.11 405 MET A O 1
ATOM 2898 N N . MET A 1 383 ? 10.093 -14.428 -29.752 1.00 30.61 406 MET A N 1
ATOM 2899 C CA . MET A 1 383 ? 9.065 -15.372 -29.323 1.00 34.27 406 MET A CA 1
ATOM 2900 C C . MET A 1 383 ? 8.725 -15.188 -27.850 1.00 39.97 406 MET A C 1
ATOM 2901 O O . MET A 1 383 ? 7.845 -15.863 -27.313 1.00 41.54 406 MET A O 1
ATOM 2906 N N . GLY A 1 384 ? 9.427 -14.265 -27.207 1.00 43.39 407 GLY A N 1
ATOM 2907 C CA . GLY A 1 384 ? 9.186 -13.980 -25.805 1.00 49.40 407 GLY A CA 1
ATOM 2908 C C . GLY A 1 384 ? 9.184 -15.177 -24.875 1.00 54.62 407 GLY A C 1
ATOM 2909 O O . GLY A 1 384 ? 8.280 -15.313 -24.052 1.00 56.33 407 GLY A O 1
ATOM 2910 N N . ASN A 1 385 ? 10.185 -16.045 -24.994 1.00 58.19 408 ASN A N 1
ATOM 2911 C CA . ASN A 1 385 ? 10.273 -17.220 -24.127 1.00 61.84 408 ASN A CA 1
ATOM 2912 C C . ASN A 1 385 ? 10.674 -16.824 -22.710 1.00 62.88 408 ASN A C 1
ATOM 2913 O O . ASN A 1 385 ? 9.863 -16.294 -21.951 1.00 63.54 408 ASN A O 1
ATOM 2918 N N . GLU A 1 390 ? 20.993 -15.415 -16.118 1.00 60.37 413 GLU A N 1
ATOM 2919 C CA . GLU A 1 390 ? 21.392 -16.319 -17.191 1.00 59.79 413 GLU A CA 1
ATOM 2920 C C . GLU A 1 390 ? 22.104 -15.568 -18.312 1.00 59.22 413 GLU A C 1
ATOM 2921 O O . GLU A 1 390 ? 22.606 -16.177 -19.255 1.00 61.34 413 GLU A O 1
ATOM 2923 N N . PHE A 1 391 ? 22.148 -14.245 -18.203 1.00 57.15 414 PHE A N 1
ATOM 2924 C CA . PHE A 1 391 ? 22.793 -13.417 -19.218 1.00 54.83 414 PHE A CA 1
ATOM 2925 C C . PHE A 1 391 ? 23.984 -12.687 -18.592 1.00 54.85 414 PHE A C 1
ATOM 2926 O O . PHE A 1 391 ? 23.822 -11.630 -17.980 1.00 53.58 414 PHE A O 1
ATOM 2934 N N . HIS A 1 392 ? 25.178 -13.255 -18.740 1.00 55.70 415 HIS A N 1
ATOM 2935 C CA . HIS A 1 392 ? 26.379 -12.647 -18.171 1.00 57.49 415 HIS A CA 1
ATOM 2936 C C . HIS A 1 392 ? 27.088 -11.721 -19.148 1.00 57.50 415 HIS A C 1
ATOM 2937 O O . HIS A 1 392 ? 27.017 -11.898 -20.366 1.00 58.47 415 HIS A O 1
ATOM 2944 N N . GLY A 1 393 ? 27.769 -10.729 -18.588 1.00 56.47 416 GLY A N 1
ATOM 2945 C CA . GLY A 1 393 ? 28.516 -9.772 -19.380 1.00 54.65 416 GLY A CA 1
ATOM 2946 C C . GLY A 1 393 ? 29.841 -9.514 -18.688 1.00 52.68 416 GLY A C 1
ATOM 2947 O O . GLY A 1 393 ? 30.097 -10.060 -17.615 1.00 51.45 416 GLY A O 1
ATOM 2948 N N . LEU A 1 394 ? 30.687 -8.696 -19.300 1.00 50.97 417 LEU A N 1
ATOM 2949 C CA . LEU A 1 394 ? 31.981 -8.375 -18.724 1.00 49.27 417 LEU A CA 1
ATOM 2950 C C . LEU A 1 394 ? 31.813 -7.187 -17.791 1.00 49.14 417 LEU A C 1
ATOM 2951 O O . LEU A 1 394 ? 30.913 -6.369 -17.978 1.00 49.24 417 LEU A O 1
ATOM 2956 N N . ARG A 1 395 ? 32.686 -7.099 -16.794 1.00 49.43 418 ARG A N 1
ATOM 2957 C CA . ARG A 1 395 ? 32.662 -6.014 -15.814 1.00 51.06 418 ARG A CA 1
ATOM 2958 C C . ARG A 1 395 ? 34.019 -5.291 -15.772 1.00 49.28 418 ARG A C 1
ATOM 2959 O O . ARG A 1 395 ? 35.065 -5.923 -15.853 1.00 49.50 418 ARG A O 1
ATOM 2967 N N . PHE A 1 396 ? 33.997 -3.970 -15.658 1.00 48.69 419 PHE A N 1
ATOM 2968 C CA . PHE A 1 396 ? 35.224 -3.173 -15.589 1.00 48.23 419 PHE A CA 1
ATOM 2969 C C . PHE A 1 396 ? 34.949 -1.968 -14.702 1.00 48.50 419 PHE A C 1
ATOM 2970 O O . PHE A 1 396 ? 33.823 -1.475 -14.649 1.00 47.97 419 PHE A O 1
ATOM 2978 N N . PRO A 1 397 ? 35.971 -1.486 -13.974 1.00 48.54 420 PRO A N 1
ATOM 2979 C CA . PRO A 1 397 ? 35.772 -0.322 -13.107 1.00 47.09 420 PRO A CA 1
ATOM 2980 C C . PRO A 1 397 ? 35.525 0.912 -13.966 1.00 45.38 420 PRO A C 1
ATOM 2981 O O . PRO A 1 397 ? 36.097 1.045 -15.048 1.00 43.57 420 PRO A O 1
ATOM 2985 N N . LEU A 1 398 ? 34.675 1.808 -13.478 1.00 44.96 421 LEU A N 1
ATOM 2986 C CA . LEU A 1 398 ? 34.323 3.020 -14.202 1.00 45.84 421 LEU A CA 1
ATOM 2987 C C . LEU A 1 398 ? 35.526 3.813 -14.718 1.00 46.71 421 LEU A C 1
ATOM 2988 O O . LEU A 1 398 ? 35.407 4.588 -15.670 1.00 46.75 421 LEU A O 1
ATOM 2993 N N . SER A 1 399 ? 36.684 3.609 -14.100 1.00 47.00 422 SER A N 1
ATOM 2994 C CA . SER A 1 399 ? 37.906 4.304 -14.503 1.00 47.59 422 SER A CA 1
ATOM 2995 C C . SER A 1 399 ? 38.385 3.881 -15.895 1.00 48.52 422 SER A C 1
ATOM 2996 O O . SER A 1 399 ? 39.181 4.578 -16.521 1.00 47.38 422 SER A O 1
ATOM 2999 N N . HIS A 1 400 ? 37.895 2.741 -16.376 1.00 48.85 423 HIS A N 1
ATOM 3000 C CA . HIS A 1 400 ? 38.283 2.220 -17.686 1.00 48.61 423 HIS A CA 1
ATOM 3001 C C . HIS A 1 400 ? 37.432 2.772 -18.830 1.00 47.93 423 HIS A C 1
ATOM 3002 O O . HIS A 1 400 ? 37.675 2.459 -20.001 1.00 47.82 423 HIS A O 1
ATOM 3009 N N . LEU A 1 401 ? 36.447 3.598 -18.493 1.00 47.24 424 LEU A N 1
ATOM 3010 C CA . LEU A 1 401 ? 35.545 4.143 -19.500 1.00 47.44 424 LEU A CA 1
ATOM 3011 C C . LEU A 1 401 ? 36.250 4.831 -20.663 1.00 46.91 424 LEU A C 1
ATOM 3012 O O . LEU A 1 401 ? 35.967 4.531 -21.823 1.00 48.09 424 LEU A O 1
ATOM 3017 N N . ASP A 1 402 ? 37.174 5.740 -20.368 1.00 46.57 425 ASP A N 1
ATOM 3018 C CA . ASP A 1 402 ? 37.876 6.447 -21.435 1.00 45.34 425 ASP A CA 1
ATOM 3019 C C . ASP A 1 402 ? 38.648 5.507 -22.348 1.00 42.21 425 ASP A C 1
ATOM 3020 O O . ASP A 1 402 ? 38.822 5.791 -23.529 1.00 40.01 425 ASP A O 1
ATOM 3025 N N . ALA A 1 403 ? 39.113 4.390 -21.793 1.00 40.52 426 ALA A N 1
ATOM 3026 C CA . ALA A 1 403 ? 39.855 3.396 -22.565 1.00 40.69 426 ALA A CA 1
ATOM 3027 C C . ALA A 1 403 ? 38.877 2.668 -23.486 1.00 41.39 426 ALA A C 1
ATOM 3028 O O . ALA A 1 403 ? 39.196 2.374 -24.641 1.00 40.65 426 ALA A O 1
ATOM 3030 N N . LEU A 1 404 ? 37.687 2.377 -22.966 1.00 41.35 427 LEU A N 1
ATOM 3031 C CA . LEU A 1 404 ? 36.662 1.701 -23.750 1.00 41.89 427 LEU A CA 1
ATOM 3032 C C . LEU A 1 404 ? 36.242 2.604 -24.902 1.00 41.99 427 LEU A C 1
ATOM 3033 O O . LEU A 1 404 ? 36.039 2.135 -26.021 1.00 43.93 427 LEU A O 1
ATOM 3038 N N . LYS A 1 405 ? 36.122 3.901 -24.633 1.00 42.05 428 LYS A N 1
ATOM 3039 C CA . LYS A 1 405 ? 35.744 4.834 -25.684 1.00 43.67 428 LYS A CA 1
ATOM 3040 C C . LYS A 1 405 ? 36.811 4.830 -26.769 1.00 44.27 428 LYS A C 1
ATOM 3041 O O . LYS A 1 405 ? 36.509 4.977 -27.950 1.00 43.83 428 LYS A O 1
ATOM 3047 N N . GLN A 1 406 ? 38.063 4.662 -26.358 1.00 44.50 429 GLN A N 1
ATOM 3048 C CA . GLN A 1 406 ? 39.174 4.633 -27.300 1.00 44.08 429 GLN A CA 1
ATOM 3049 C C . GLN A 1 406 ? 39.029 3.452 -28.240 1.00 43.69 429 GLN A C 1
ATOM 3050 O O . GLN A 1 406 ? 39.226 3.582 -29.448 1.00 44.00 429 GLN A O 1
ATOM 3056 N N . ILE A 1 407 ? 38.695 2.293 -27.679 1.00 43.30 430 ILE A N 1
ATOM 3057 C CA . ILE A 1 407 ? 38.538 1.080 -28.475 1.00 45.09 430 ILE A CA 1
ATOM 3058 C C . ILE A 1 407 ? 37.301 1.178 -29.380 1.00 46.17 430 ILE A C 1
ATOM 3059 O O . ILE A 1 407 ? 37.299 0.685 -30.510 1.00 46.50 430 ILE A O 1
ATOM 3064 N N . TRP A 1 408 ? 36.243 1.780 -28.860 1.00 48.39 431 TRP A N 1
ATOM 3065 C CA . TRP A 1 408 ? 35.043 2.037 -29.626 1.00 50.67 431 TRP A CA 1
ATOM 3066 C C . TRP A 1 408 ? 35.173 3.002 -30.759 1.00 51.93 431 TRP A C 1
ATOM 3067 O O . TRP A 1 408 ? 34.610 2.783 -31.836 1.00 52.49 431 TRP A O 1
ATOM 3078 N N . ASN A 1 409 ? 35.890 4.093 -30.533 1.00 54.21 432 ASN A N 1
ATOM 3079 C CA . ASN A 1 409 ? 36.016 5.155 -31.527 1.00 56.69 432 ASN A CA 1
ATOM 3080 C C . ASN A 1 409 ? 37.296 5.077 -32.354 1.00 58.01 432 ASN A C 1
ATOM 3081 O O . ASN A 1 409 ? 37.774 6.089 -32.864 1.00 58.83 432 ASN A O 1
ATOM 3086 N N . SER A 1 410 ? 37.841 3.875 -32.498 1.00 59.12 433 SER A N 1
ATOM 3087 C CA . SER A 1 410 ? 39.071 3.693 -33.255 1.00 60.39 433 SER A CA 1
ATOM 3088 C C . SER A 1 410 ? 39.036 2.453 -34.131 1.00 60.16 433 SER A C 1
ATOM 3089 O O . SER A 1 410 ? 38.626 1.382 -33.691 1.00 60.73 433 SER A O 1
ATOM 3092 N N . PRO A 1 411 ? 39.468 2.583 -35.393 1.00 60.62 434 PRO A N 1
ATOM 3093 C CA . PRO A 1 411 ? 39.483 1.451 -36.323 1.00 60.85 434 PRO A CA 1
ATOM 3094 C C . PRO A 1 411 ? 40.385 0.358 -35.767 1.00 60.55 434 PRO A C 1
ATOM 3095 O O . PRO A 1 411 ? 40.005 -0.811 -35.693 1.00 61.72 434 PRO A O 1
ATOM 3099 N N . ALA A 1 412 ? 41.588 0.771 -35.379 1.00 59.21 435 ALA A N 1
ATOM 3100 C CA . ALA A 1 412 ? 42.595 -0.112 -34.804 1.00 56.71 435 ALA A CA 1
ATOM 3101 C C . ALA A 1 412 ? 43.383 0.711 -33.787 1.00 55.25 435 ALA A C 1
ATOM 3102 O O . ALA A 1 412 ? 43.704 1.872 -34.031 1.00 55.66 435 ALA A O 1
ATOM 3104 N N . ILE A 1 413 ? 43.691 0.116 -32.644 1.00 53.52 436 ILE A N 1
ATOM 3105 C CA . ILE A 1 413 ? 44.422 0.841 -31.621 1.00 51.85 436 ILE A CA 1
ATOM 3106 C C . ILE A 1 413 ? 45.463 -0.034 -30.935 1.00 50.35 436 ILE A C 1
ATOM 3107 O O . ILE A 1 413 ? 45.247 -1.228 -30.732 1.00 50.37 436 ILE A O 1
ATOM 3112 N N . SER A 1 414 ? 46.600 0.566 -30.594 1.00 49.61 437 SER A N 1
ATOM 3113 C CA . SER A 1 414 ? 47.673 -0.151 -29.917 1.00 49.28 437 SER A CA 1
ATOM 3114 C C . SER A 1 414 ? 47.312 -0.330 -28.455 1.00 48.47 437 SER A C 1
ATOM 3115 O O . SER A 1 414 ? 46.893 0.616 -27.793 1.00 48.11 437 SER A O 1
ATOM 3118 N N . VAL A 1 415 ? 47.480 -1.544 -27.955 1.00 49.15 438 VAL A N 1
ATOM 3119 C CA . VAL A 1 415 ? 47.160 -1.844 -26.567 1.00 50.60 438 VAL A CA 1
ATOM 3120 C C . VAL A 1 415 ? 47.868 -0.904 -25.593 1.00 51.74 438 VAL A C 1
ATOM 3121 O O . VAL A 1 415 ? 47.318 -0.549 -24.548 1.00 51.35 438 VAL A O 1
ATOM 3125 N N . LYS A 1 416 ? 49.081 -0.494 -25.947 1.00 53.67 439 LYS A N 1
ATOM 3126 C CA . LYS A 1 416 ? 49.864 0.390 -25.091 1.00 54.97 439 LYS A CA 1
ATOM 3127 C C . LYS A 1 416 ? 49.362 1.832 -25.081 1.00 54.86 439 LYS A C 1
ATOM 3128 O O . LYS A 1 416 ? 49.669 2.589 -24.161 1.00 54.57 439 LYS A O 1
ATOM 3131 N N . ASP A 1 417 ? 48.587 2.211 -26.092 1.00 55.29 440 ASP A N 1
ATOM 3132 C CA . ASP A 1 417 ? 48.065 3.571 -26.161 1.00 55.06 440 ASP A CA 1
ATOM 3133 C C . ASP A 1 417 ? 46.820 3.796 -25.314 1.00 54.21 440 ASP A C 1
ATOM 3134 O O . ASP A 1 417 ? 46.372 4.930 -25.164 1.00 54.33 440 ASP A O 1
ATOM 3139 N N . LEU A 1 418 ? 46.256 2.726 -24.761 1.00 53.09 441 LEU A N 1
ATOM 3140 C CA . LEU A 1 418 ? 45.058 2.847 -23.932 1.00 52.40 441 LEU A CA 1
ATOM 3141 C C . LEU A 1 418 ? 45.284 3.786 -22.748 1.00 52.30 441 LEU A C 1
ATOM 3142 O O . LEU A 1 418 ? 46.321 3.726 -22.087 1.00 52.62 441 LEU A O 1
ATOM 3147 N N . LYS A 1 419 ? 44.301 4.645 -22.483 1.00 51.34 442 LYS A N 1
ATOM 3148 C CA . LYS A 1 419 ? 44.385 5.606 -21.391 1.00 50.62 442 LYS A CA 1
ATOM 3149 C C . LYS A 1 419 ? 44.208 4.958 -20.017 1.00 50.15 442 LYS A C 1
ATOM 3150 O O . LYS A 1 419 ? 43.223 5.200 -19.322 1.00 50.05 442 LYS A O 1
ATOM 3152 N N . LEU A 1 420 ? 45.172 4.131 -19.634 1.00 50.95 443 LEU A N 1
ATOM 3153 C CA . LEU A 1 420 ? 45.147 3.456 -18.336 1.00 52.28 443 LEU A CA 1
ATOM 3154 C C . LEU A 1 420 ? 46.483 3.697 -17.629 1.00 53.42 443 LEU A C 1
ATOM 3155 O O . LEU A 1 420 ? 47.516 3.868 -18.281 1.00 52.99 443 LEU A O 1
ATOM 3160 N N . THR A 1 421 ? 46.454 3.709 -16.300 1.00 55.46 444 THR A N 1
ATOM 3161 C CA . THR A 1 421 ? 47.649 3.956 -15.500 1.00 56.94 444 THR A CA 1
ATOM 3162 C C . THR A 1 421 ? 48.706 2.859 -15.522 1.00 57.27 444 THR A C 1
ATOM 3163 O O . THR A 1 421 ? 49.901 3.153 -15.489 1.00 57.17 444 THR A O 1
ATOM 3167 N N . THR A 1 422 ? 48.275 1.600 -15.568 1.00 58.51 445 THR A N 1
ATOM 3168 C CA . THR A 1 422 ? 49.208 0.474 -15.582 1.00 59.91 445 THR A CA 1
ATOM 3169 C C . THR A 1 422 ? 49.088 -0.389 -16.838 1.00 61.20 445 THR A C 1
ATOM 3170 O O . THR A 1 422 ? 48.026 -0.469 -17.453 1.00 60.94 445 THR A O 1
ATOM 3174 N N . ASP A 1 423 ? 50.184 -1.043 -17.211 1.00 62.52 446 ASP A N 1
ATOM 3175 C CA . ASP A 1 423 ? 50.192 -1.895 -18.392 1.00 65.11 446 ASP A CA 1
ATOM 3176 C C . ASP A 1 423 ? 49.402 -3.171 -18.154 1.00 65.83 446 ASP A C 1
ATOM 3177 O O . ASP A 1 423 ? 48.866 -3.763 -19.091 1.00 65.55 446 ASP A O 1
ATOM 3182 N N . GLU A 1 424 ? 49.331 -3.598 -16.900 1.00 67.42 447 GLU A N 1
ATOM 3183 C CA . GLU A 1 424 ? 48.593 -4.807 -16.574 1.00 69.38 447 GLU A CA 1
ATOM 3184 C C . GLU A 1 424 ? 47.108 -4.607 -16.845 1.00 66.67 447 GLU A C 1
ATOM 3185 O O . GLU A 1 424 ? 46.409 -5.546 -17.228 1.00 66.32 447 GLU A O 1
ATOM 3191 N N . GLU A 1 425 ? 46.633 -3.380 -16.651 1.00 64.31 448 GLU A N 1
ATOM 3192 C CA . GLU A 1 425 ? 45.230 -3.057 -16.887 1.00 62.09 448 GLU A CA 1
ATOM 3193 C C . GLU A 1 425 ? 44.958 -3.093 -18.376 1.00 59.53 448 GLU A C 1
ATOM 3194 O O . GLU A 1 425 ? 43.935 -3.611 -18.820 1.00 58.88 448 GLU A O 1
ATOM 3200 N N . LYS A 1 426 ? 45.889 -2.541 -19.142 1.00 56.59 449 LYS A N 1
ATOM 3201 C CA . LYS A 1 426 ? 45.760 -2.509 -20.588 1.00 55.82 449 LYS A CA 1
ATOM 3202 C C . LYS A 1 426 ? 45.621 -3.917 -21.151 1.00 55.81 449 LYS A C 1
ATOM 3203 O O . LYS A 1 426 ? 44.728 -4.187 -21.961 1.00 56.68 449 LYS A O 1
ATOM 3209 N N . GLU A 1 427 ? 46.513 -4.806 -20.720 1.00 54.66 450 GLU A N 1
ATOM 3210 C CA . GLU A 1 427 ? 46.523 -6.190 -21.189 1.00 53.70 450 GLU A CA 1
ATOM 3211 C C . GLU A 1 427 ? 45.284 -6.933 -20.712 1.00 52.54 450 GLU A C 1
ATOM 3212 O O . GLU A 1 427 ? 44.570 -7.546 -21.507 1.00 52.40 450 GLU A O 1
ATOM 3214 N N . SER A 1 428 ? 45.035 -6.865 -19.411 1.00 50.70 451 SER A N 1
ATOM 3215 C CA . SER A 1 428 ? 43.885 -7.520 -18.810 1.00 49.41 451 SER A CA 1
ATOM 3216 C C . SER A 1 428 ? 42.594 -7.130 -19.533 1.00 48.97 451 SER A C 1
ATOM 3217 O O . SER A 1 428 ? 41.823 -7.999 -19.946 1.00 48.09 451 SER A O 1
ATOM 3220 N N . LEU A 1 429 ? 42.366 -5.825 -19.682 1.00 48.77 452 LEU A N 1
ATOM 3221 C CA . LEU A 1 429 ? 41.177 -5.322 -20.370 1.00 48.24 452 LEU A CA 1
ATOM 3222 C C . LEU A 1 429 ? 41.012 -5.978 -21.735 1.00 47.93 452 LEU A C 1
ATOM 3223 O O . LEU A 1 429 ? 39.974 -6.567 -22.024 1.00 48.09 452 LEU A O 1
ATOM 3228 N N . VAL A 1 430 ? 42.042 -5.876 -22.571 1.00 47.67 453 VAL A N 1
ATOM 3229 C CA . VAL A 1 430 ? 41.992 -6.451 -23.911 1.00 48.94 453 VAL A CA 1
ATOM 3230 C C . VAL A 1 430 ? 41.790 -7.963 -23.893 1.00 49.12 453 VAL A C 1
ATOM 3231 O O . VAL A 1 430 ? 41.091 -8.507 -24.746 1.00 49.49 453 VAL A O 1
ATOM 3235 N N . LEU A 1 431 ? 42.399 -8.642 -22.924 1.00 49.08 454 LEU A N 1
ATOM 3236 C CA . LEU A 1 431 ? 42.256 -10.091 -22.805 1.00 50.09 454 LEU A CA 1
ATOM 3237 C C . LEU A 1 431 ? 40.808 -10.464 -22.493 1.00 49.68 454 LEU A C 1
ATOM 3238 O O . LEU A 1 431 ? 40.247 -11.394 -23.077 1.00 49.75 454 LEU A O 1
ATOM 3243 N N . SER A 1 432 ? 40.210 -9.734 -21.562 1.00 49.14 455 SER A N 1
ATOM 3244 C CA . SER A 1 432 ? 38.830 -9.978 -21.186 1.00 49.88 455 SER A CA 1
ATOM 3245 C C . SER A 1 432 ? 37.915 -9.852 -22.413 1.00 49.11 455 SER A C 1
ATOM 3246 O O . SER A 1 432 ? 37.128 -10.752 -22.698 1.00 49.12 455 SER A O 1
ATOM 3249 N N . LEU A 1 433 ? 38.029 -8.744 -23.143 1.00 47.43 456 LEU A N 1
ATOM 3250 C CA . LEU A 1 433 ? 37.209 -8.519 -24.337 1.00 46.56 456 LEU A CA 1
ATOM 3251 C C . LEU A 1 433 ? 37.473 -9.589 -25.390 1.00 47.06 456 LEU A C 1
ATOM 3252 O O . LEU A 1 433 ? 36.556 -10.053 -26.074 1.00 46.78 456 LEU A O 1
ATOM 3257 N N . TRP A 1 434 ? 38.724 -9.998 -25.490 1.00 47.92 457 TRP A N 1
ATOM 3258 C CA . TRP A 1 434 ? 39.144 -10.980 -26.456 1.00 48.46 457 TRP A CA 1
ATOM 3259 C C . TRP A 1 434 ? 38.499 -12.315 -26.239 1.00 48.75 457 TRP A C 1
ATOM 3260 O O . TRP A 1 434 ? 38.156 -13.018 -27.202 1.00 48.43 457 TRP A O 1
ATOM 3271 N N . THR A 1 435 ? 38.342 -12.700 -24.984 1.00 48.44 458 THR A N 1
ATOM 3272 C CA . THR A 1 435 ? 37.730 -13.982 -24.652 1.00 51.03 458 THR A CA 1
ATOM 3273 C C . THR A 1 435 ? 36.275 -14.084 -25.118 1.00 51.99 458 THR A C 1
ATOM 3274 O O . THR A 1 435 ? 35.732 -15.185 -25.228 1.00 52.77 458 THR A O 1
ATOM 3278 N N . GLU A 1 436 ? 35.639 -12.946 -25.385 1.00 52.54 459 GLU A N 1
ATOM 3279 C CA . GLU A 1 436 ? 34.251 -12.946 -25.837 1.00 52.33 459 GLU A CA 1
ATOM 3280 C C . GLU A 1 436 ? 34.171 -12.758 -27.354 1.00 51.99 459 GLU A C 1
ATOM 3281 O O . GLU A 1 436 ? 33.101 -12.481 -27.899 1.00 52.02 459 GLU A O 1
ATOM 3287 N N . CYS A 1 437 ? 35.308 -12.914 -28.027 1.00 50.98 460 CYS A N 1
ATOM 3288 C CA . CYS A 1 437 ? 35.387 -12.757 -29.480 1.00 51.59 460 CYS A CA 1
ATOM 3289 C C . CYS A 1 437 ? 35.078 -11.338 -29.926 1.00 49.57 460 CYS A C 1
ATOM 3290 O O . CYS A 1 437 ? 34.630 -11.119 -31.055 1.00 50.18 460 CYS A O 1
ATOM 3293 N N . LEU A 1 438 ? 35.324 -10.375 -29.042 1.00 48.71 461 LEU A N 1
ATOM 3294 C CA . LEU A 1 438 ? 35.071 -8.976 -29.355 1.00 47.85 461 LEU A CA 1
ATOM 3295 C C . LEU A 1 438 ? 36.326 -8.257 -29.851 1.00 49.81 461 LEU A C 1
ATOM 3296 O O . LEU A 1 438 ? 36.265 -7.080 -30.214 1.00 48.83 461 LEU A O 1
ATOM 3301 N N . ILE A 1 439 ? 37.452 -8.970 -29.873 1.00 51.43 462 ILE A N 1
ATOM 3302 C CA . ILE A 1 439 ? 38.730 -8.400 -30.297 1.00 54.20 462 ILE A CA 1
ATOM 3303 C C . ILE A 1 439 ? 39.428 -9.178 -31.415 1.00 57.33 462 ILE A C 1
ATOM 3304 O O . ILE A 1 439 ? 39.463 -10.409 -31.415 1.00 58.26 462 ILE A O 1
ATOM 3309 N N . GLN A 1 440 ? 39.993 -8.437 -32.361 1.00 61.15 463 GLN A N 1
ATOM 3310 C CA . GLN A 1 440 ? 40.718 -9.023 -33.479 1.00 64.37 463 GLN A CA 1
ATOM 3311 C C . GLN A 1 440 ? 42.127 -8.440 -33.480 1.00 65.43 463 GLN A C 1
ATOM 3312 O O . GLN A 1 440 ? 42.307 -7.231 -33.625 1.00 64.93 463 GLN A O 1
ATOM 3318 N N . VAL A 1 441 ? 43.125 -9.300 -33.309 1.00 66.66 464 VAL A N 1
ATOM 3319 C CA . VAL A 1 441 ? 44.509 -8.852 -33.292 1.00 67.21 464 VAL A CA 1
ATOM 3320 C C . VAL A 1 441 ? 45.034 -8.697 -34.716 1.00 68.15 464 VAL A C 1
ATOM 3321 O O . VAL A 1 441 ? 45.185 -9.681 -35.438 1.00 68.20 464 VAL A O 1
ATOM 3325 N N . VAL A 1 442 ? 45.304 -7.457 -35.114 1.00 69.45 465 VAL A N 1
ATOM 3326 C CA . VAL A 1 442 ? 45.815 -7.163 -36.449 1.00 70.87 465 VAL A CA 1
ATOM 3327 C C . VAL A 1 442 ? 47.331 -7.005 -36.426 1.00 71.22 465 VAL A C 1
ATOM 3328 O O . VAL A 1 442 ? 47.961 -7.734 -35.633 1.00 71.98 465 VAL A O 1
ATOM 3332 N N . SER B 1 8 ? -6.778 2.607 26.655 1.00 67.47 31 SER B N 1
ATOM 3333 C CA . SER B 1 8 ? -5.800 1.767 25.902 1.00 67.18 31 SER B CA 1
ATOM 3334 C C . SER B 1 8 ? -6.499 0.929 24.841 1.00 65.82 31 SER B C 1
ATOM 3335 O O . SER B 1 8 ? -5.915 0.626 23.803 1.00 66.18 31 SER B O 1
ATOM 3338 N N . ALA B 1 9 ? -7.746 0.552 25.116 1.00 64.08 32 ALA B N 1
ATOM 3339 C CA . ALA B 1 9 ? -8.534 -0.253 24.189 1.00 61.72 32 ALA B CA 1
ATOM 3340 C C . ALA B 1 9 ? -8.619 0.439 22.836 1.00 60.41 32 ALA B C 1
ATOM 3341 O O . ALA B 1 9 ? -8.783 1.658 22.758 1.00 61.04 32 ALA B O 1
ATOM 3343 N N . LEU B 1 10 ? -8.514 -0.344 21.769 1.00 57.78 33 LEU B N 1
ATOM 3344 C CA . LEU B 1 10 ? -8.566 0.214 20.428 1.00 55.18 33 LEU B CA 1
ATOM 3345 C C . LEU B 1 10 ? -9.946 0.766 20.106 1.00 53.44 33 LEU B C 1
ATOM 3346 O O . LEU B 1 10 ? -10.957 0.093 20.292 1.00 53.70 33 LEU B O 1
ATOM 3351 N N . ASN B 1 11 ? -9.975 2.002 19.626 1.00 51.19 34 ASN B N 1
ATOM 3352 C CA . ASN B 1 11 ? -11.223 2.654 19.265 1.00 50.48 34 ASN B CA 1
ATOM 3353 C C . ASN B 1 11 ? -11.432 2.539 17.750 1.00 49.94 34 ASN B C 1
ATOM 3354 O O . ASN B 1 11 ? -10.707 3.163 16.967 1.00 47.69 34 ASN B O 1
ATOM 3359 N N . PHE B 1 12 ? -12.425 1.749 17.348 1.00 48.16 35 PHE B N 1
ATOM 3360 C CA . PHE B 1 12 ? -12.722 1.536 15.935 1.00 48.11 35 PHE B CA 1
ATOM 3361 C C . PHE B 1 12 ? -13.751 2.493 15.333 1.00 48.34 35 PHE B C 1
ATOM 3362 O O . PHE B 1 12 ? -14.302 2.219 14.266 1.00 48.08 35 PHE B O 1
ATOM 3370 N N . ASP B 1 13 ? -14.006 3.613 16.005 1.00 48.61 36 ASP B N 1
ATOM 3371 C CA . ASP B 1 13 ? -14.966 4.590 15.497 1.00 49.03 36 ASP B CA 1
ATOM 3372 C C . ASP B 1 13 ? -14.524 5.215 14.171 1.00 50.09 36 ASP B C 1
ATOM 3373 O O . ASP B 1 13 ? -15.357 5.584 13.348 1.00 51.52 36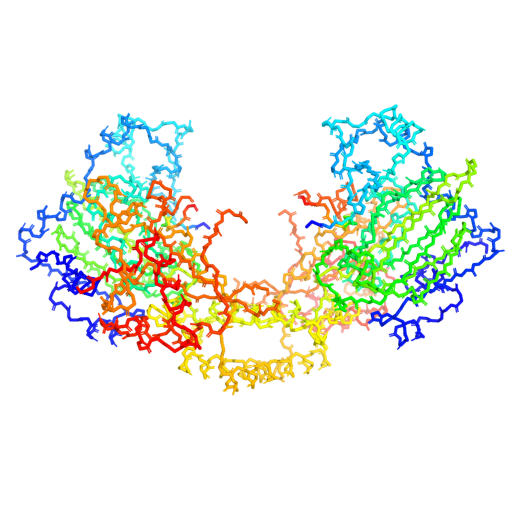 ASP B O 1
ATOM 3378 N N . SER B 1 14 ? -13.214 5.344 13.971 1.00 49.63 37 SER B N 1
ATOM 3379 C CA . SER B 1 14 ? -12.682 5.911 12.734 1.00 47.52 37 SER B CA 1
ATOM 3380 C C . SER B 1 14 ? -11.222 5.513 12.548 1.00 46.21 37 SER B C 1
ATOM 3381 O O . SER B 1 14 ? -10.570 5.054 13.485 1.00 45.68 37 SER B O 1
ATOM 3384 N N . PRO B 1 15 ? -10.689 5.688 11.328 1.00 46.35 38 PRO B N 1
ATOM 3385 C CA . PRO B 1 15 ? -9.297 5.342 11.040 1.00 45.10 38 PRO B CA 1
ATOM 3386 C C . PRO B 1 15 ? -8.352 6.077 11.970 1.00 43.93 38 PRO B C 1
ATOM 3387 O O . PRO B 1 15 ? -7.416 5.491 12.510 1.00 43.30 38 PRO B O 1
ATOM 3391 N N . SER B 1 16 ? -8.621 7.363 12.160 1.00 43.50 39 SER B N 1
ATOM 3392 C CA . SER B 1 16 ? -7.809 8.209 13.025 1.00 44.13 39 SER B CA 1
ATOM 3393 C C . SER B 1 16 ? -7.842 7.772 14.480 1.00 43.47 39 SER B C 1
ATOM 3394 O O . SER B 1 16 ? -6.808 7.731 15.142 1.00 43.67 39 SER B O 1
ATOM 3397 N N . SER B 1 17 ? -9.038 7.464 14.980 1.00 42.72 40 SER B N 1
ATOM 3398 C CA . SER B 1 17 ? -9.182 7.041 16.365 1.00 42.22 40 SER B CA 1
ATOM 3399 C C . SER B 1 17 ? -8.465 5.714 16.559 1.00 40.67 40 SER B C 1
ATOM 3400 O O . SER B 1 17 ? -7.870 5.462 17.606 1.00 40.28 40 SER B O 1
ATOM 3403 N N . LEU B 1 18 ? -8.502 4.864 15.542 1.00 39.03 41 LEU B N 1
ATOM 3404 C CA . LEU B 1 18 ? -7.842 3.581 15.662 1.00 39.32 41 LEU B CA 1
ATOM 3405 C C . LEU B 1 18 ? -6.336 3.752 15.825 1.00 38.34 41 LEU B C 1
ATOM 3406 O O . LEU B 1 18 ? -5.735 3.238 16.774 1.00 37.99 41 LEU B O 1
ATOM 3411 N N . PHE B 1 19 ? -5.729 4.473 14.882 1.00 37.19 42 PHE B N 1
ATOM 3412 C CA . PHE B 1 19 ? -4.293 4.689 14.918 1.00 37.40 42 PHE B CA 1
ATOM 3413 C C . PHE B 1 19 ? -3.893 5.399 16.194 1.00 37.67 42 PHE B C 1
ATOM 3414 O O . PHE B 1 19 ? -2.846 5.102 16.757 1.00 37.39 42 PHE B O 1
ATOM 3422 N N . GLU B 1 20 ? -4.716 6.349 16.634 1.00 39.53 43 GLU B N 1
ATOM 3423 C CA . GLU B 1 20 ? -4.442 7.101 17.854 1.00 42.46 43 GLU B CA 1
ATOM 3424 C C . GLU B 1 20 ? -4.369 6.161 19.051 1.00 42.50 43 GLU B C 1
ATOM 3425 O O . GLU B 1 20 ? -3.451 6.246 19.866 1.00 42.69 43 GLU B O 1
ATOM 3431 N N . SER B 1 21 ? -5.340 5.261 19.152 1.00 42.53 44 SER B N 1
ATOM 3432 C CA . SER B 1 21 ? -5.377 4.326 20.265 1.00 44.05 44 SER B CA 1
ATOM 3433 C C . SER B 1 21 ? -4.251 3.313 20.147 1.00 43.68 44 SER B C 1
ATOM 3434 O O . SER B 1 21 ? -3.615 2.951 21.140 1.00 44.62 44 SER B O 1
ATOM 3437 N N . LEU B 1 22 ? -3.995 2.875 18.917 1.00 42.78 45 LEU B N 1
ATOM 3438 C CA . LEU B 1 22 ? -2.959 1.895 18.653 1.00 41.55 45 LEU B CA 1
ATOM 3439 C C . LEU B 1 22 ? -1.608 2.320 19.212 1.00 41.41 45 LEU B C 1
ATOM 3440 O O . LEU B 1 22 ? -0.863 1.493 19.742 1.00 41.41 45 LEU B O 1
ATOM 3445 N N . ILE B 1 23 ? -1.291 3.602 19.100 1.00 39.68 46 ILE B N 1
ATOM 3446 C CA . ILE B 1 23 ? -0.007 4.086 19.597 1.00 41.01 46 ILE B CA 1
ATOM 3447 C C . ILE B 1 23 ? -0.075 4.777 20.954 1.00 40.68 46 ILE B C 1
ATOM 3448 O O . ILE B 1 23 ? 0.923 5.319 21.413 1.00 40.27 46 ILE B O 1
ATOM 3453 N N . SER B 1 24 ? -1.219 4.750 21.622 1.00 41.65 47 SER B N 1
ATOM 3454 C CA . SER B 1 24 ? -1.353 5.477 22.882 1.00 44.40 47 SER B CA 1
ATOM 3455 C C . SER B 1 24 ? -0.351 4.930 23.889 1.00 42.83 47 SER B C 1
ATOM 3456 O O . SER B 1 24 ? -0.062 3.753 23.862 1.00 43.29 47 SER B O 1
ATOM 3459 N N . PRO B 1 25 ? 0.231 5.768 24.740 1.00 43.62 48 PRO B N 1
ATOM 3460 C CA . PRO B 1 25 ? -0.138 7.165 24.991 1.00 42.97 48 PRO B CA 1
ATOM 3461 C C . PRO B 1 25 ? 0.564 8.185 24.120 1.00 42.97 48 PRO B C 1
ATOM 3462 O O . PRO B 1 25 ? 0.538 9.376 24.422 1.00 42.78 48 PRO B O 1
ATOM 3466 N N . ILE B 1 26 ? 1.203 7.725 23.050 1.00 41.82 49 ILE B N 1
ATOM 3467 C CA . ILE B 1 26 ? 1.912 8.625 22.151 1.00 41.83 49 ILE B CA 1
ATOM 3468 C C . ILE B 1 26 ? 0.920 9.358 21.241 1.00 42.38 49 ILE B C 1
ATOM 3469 O O . ILE B 1 26 ? 0.060 8.736 20.621 1.00 43.49 49 ILE B O 1
ATOM 3474 N N . LYS B 1 27 ? 1.043 10.677 21.164 1.00 42.38 50 LYS B N 1
ATOM 3475 C CA . LYS B 1 27 ? 0.169 11.486 20.315 1.00 45.03 50 LYS B CA 1
ATOM 3476 C C . LYS B 1 27 ? 0.576 11.378 18.838 1.00 44.66 50 LYS B C 1
ATOM 3477 O O . LYS B 1 27 ? 1.765 11.304 18.513 1.00 44.45 50 LYS B O 1
ATOM 3483 N N . THR B 1 28 ? -0.407 11.366 17.948 1.00 45.29 51 THR B N 1
ATOM 3484 C CA . THR B 1 28 ? -0.120 11.264 16.518 1.00 46.65 51 THR B CA 1
ATOM 3485 C C . THR B 1 28 ? 0.739 12.426 16.034 1.00 47.02 51 THR B C 1
ATOM 3486 O O . THR B 1 28 ? 1.603 12.250 15.178 1.00 48.81 51 THR B O 1
ATOM 3490 N N . GLU B 1 29 ? 0.505 13.610 16.590 1.00 46.39 52 GLU B N 1
ATOM 3491 C CA . GLU B 1 29 ? 1.261 14.795 16.204 1.00 45.53 52 GLU B CA 1
ATOM 3492 C C . GLU B 1 29 ? 2.743 14.582 16.475 1.00 45.37 52 GLU B C 1
ATOM 3493 O O . GLU B 1 29 ? 3.606 15.016 15.706 1.00 44.93 52 GLU B O 1
ATOM 3499 N N . THR B 1 30 ? 3.030 13.900 17.579 1.00 43.45 53 THR B N 1
ATOM 3500 C CA . THR B 1 30 ? 4.403 13.622 17.961 1.00 42.02 53 THR B CA 1
ATOM 3501 C C . THR B 1 30 ? 4.986 12.527 17.076 1.00 39.82 53 THR B C 1
ATOM 3502 O O . THR B 1 30 ? 6.129 12.628 16.621 1.00 38.58 53 THR B O 1
ATOM 3506 N N . PHE B 1 31 ? 4.188 11.489 16.830 1.00 37.46 54 PHE B N 1
ATOM 3507 C CA . PHE B 1 31 ? 4.615 10.359 16.011 1.00 36.12 54 PHE B CA 1
ATOM 3508 C C . PHE B 1 31 ? 5.103 10.776 14.631 1.00 35.63 54 PHE B C 1
ATOM 3509 O O . PHE B 1 31 ? 6.160 10.336 14.174 1.00 35.28 54 PHE B O 1
ATOM 3517 N N . PHE B 1 32 ? 4.326 11.626 13.965 1.00 36.58 55 PHE B N 1
ATOM 3518 C CA . PHE B 1 32 ? 4.670 12.072 12.621 1.00 38.34 55 PHE B CA 1
ATOM 3519 C C . PHE B 1 32 ? 5.720 13.152 12.556 1.00 38.94 55 PHE B C 1
ATOM 3520 O O . PHE B 1 32 ? 6.385 13.305 11.537 1.00 40.16 55 PHE B O 1
ATOM 3528 N N . LYS B 1 33 ? 5.885 13.889 13.645 1.00 41.72 56 LYS B N 1
ATOM 3529 C CA . LYS B 1 33 ? 6.870 14.952 13.670 1.00 43.44 56 LYS B CA 1
ATOM 3530 C C . LYS B 1 33 ? 8.262 14.470 14.071 1.00 44.48 56 LYS B C 1
ATOM 3531 O O . LYS B 1 33 ? 9.256 15.049 13.646 1.00 45.99 56 LYS B O 1
ATOM 3534 N N . GLU B 1 34 ? 8.343 13.406 14.865 1.00 43.96 57 GLU B N 1
ATOM 3535 C CA . GLU B 1 34 ? 9.643 12.913 15.319 1.00 44.75 57 GLU B CA 1
ATOM 3536 C C . GLU B 1 34 ? 10.018 11.473 14.985 1.00 42.02 57 GLU B C 1
ATOM 3537 O O . GLU B 1 34 ? 11.201 11.144 14.884 1.00 42.39 57 GLU B O 1
ATOM 3543 N N . PHE B 1 35 ? 9.026 10.610 14.809 1.00 39.12 58 PHE B N 1
ATOM 3544 C CA . PHE B 1 35 ? 9.321 9.210 14.546 1.00 36.64 58 PHE B CA 1
ATOM 3545 C C . PHE B 1 35 ? 9.065 8.684 13.141 1.00 35.46 58 PHE B C 1
ATOM 3546 O O . PHE B 1 35 ? 9.937 8.046 12.548 1.00 32.53 58 PHE B O 1
ATOM 3554 N N . TRP B 1 36 ? 7.873 8.947 12.608 1.00 33.82 59 TRP B N 1
ATOM 3555 C CA . TRP B 1 36 ? 7.515 8.459 11.281 1.00 33.19 59 TRP B CA 1
ATOM 3556 C C . TRP B 1 36 ? 8.635 8.681 10.275 1.00 32.78 59 TRP B C 1
ATOM 3557 O O . TRP B 1 36 ? 9.066 9.811 10.042 1.00 32.22 59 TRP B O 1
ATOM 3568 N N . GLU B 1 37 ? 9.114 7.581 9.711 1.00 32.78 60 GLU B N 1
ATOM 3569 C CA . GLU B 1 37 ? 10.181 7.588 8.716 1.00 36.53 60 GLU B CA 1
ATOM 3570 C C . GLU B 1 37 ? 11.475 8.249 9.188 1.00 36.84 60 GLU B C 1
ATOM 3571 O O . GLU B 1 37 ? 12.291 8.672 8.367 1.00 36.73 60 GLU B O 1
ATOM 3577 N N . GLN B 1 38 ? 11.666 8.342 10.497 1.00 37.64 61 GLN B N 1
ATOM 3578 C CA . GLN B 1 38 ? 12.870 8.969 11.026 1.00 39.98 61 GLN B CA 1
ATOM 3579 C C . GLN B 1 38 ? 13.648 8.038 11.941 1.00 40.46 61 GLN B C 1
ATOM 3580 O O . GLN B 1 38 ? 14.805 7.731 11.667 1.00 41.72 61 GLN B O 1
ATOM 3586 N N . LYS B 1 39 ? 13.012 7.592 13.024 1.00 38.94 62 LYS B N 1
ATOM 3587 C CA . LYS B 1 39 ? 13.660 6.703 13.988 1.00 39.47 62 LYS B CA 1
ATOM 3588 C C . LYS B 1 39 ? 12.672 5.780 14.696 1.00 37.91 62 LYS B C 1
ATOM 3589 O O . LYS B 1 39 ? 11.471 6.044 14.716 1.00 35.69 62 LYS B O 1
ATOM 3595 N N . PRO B 1 40 ? 13.176 4.685 15.298 1.00 37.29 63 PRO B N 1
ATOM 3596 C CA . PRO B 1 40 ? 12.365 3.696 16.017 1.00 36.36 63 PRO B CA 1
ATOM 3597 C C . PRO B 1 40 ? 11.582 4.275 17.193 1.00 36.01 63 PRO B C 1
ATOM 3598 O O . PRO B 1 40 ? 11.958 5.296 17.765 1.00 35.26 63 PRO B O 1
ATOM 3602 N N . LEU B 1 41 ? 10.490 3.610 17.543 1.00 35.51 64 LEU B N 1
ATOM 3603 C CA . LEU B 1 41 ? 9.650 4.038 18.652 1.00 35.42 64 LEU B CA 1
ATOM 3604 C C . LEU B 1 41 ? 9.215 2.814 19.435 1.00 35.83 64 LEU B C 1
ATOM 3605 O O . LEU B 1 41 ? 8.522 1.942 18.901 1.00 34.25 64 LEU B O 1
ATOM 3610 N N . LEU B 1 42 ? 9.648 2.738 20.691 1.00 35.84 65 LEU B N 1
ATOM 3611 C CA . LEU B 1 42 ? 9.286 1.623 21.550 1.00 37.35 65 LEU B CA 1
ATOM 3612 C C . LEU B 1 42 ? 8.208 2.085 22.520 1.00 38.45 65 LEU B C 1
ATOM 3613 O O . LEU B 1 42 ? 8.402 3.053 23.257 1.00 37.62 65 LEU B O 1
ATOM 3618 N N . ILE B 1 43 ? 7.070 1.404 22.513 1.00 39.79 66 ILE B N 1
ATOM 3619 C CA . ILE B 1 43 ? 5.991 1.761 23.424 1.00 42.05 66 ILE B CA 1
ATOM 3620 C C . ILE B 1 43 ? 5.786 0.624 24.417 1.00 43.85 66 ILE B C 1
ATOM 3621 O O . ILE B 1 43 ? 5.140 -0.373 24.103 1.00 42.94 66 ILE B O 1
ATOM 3626 N N . GLN B 1 44 ? 6.359 0.767 25.608 1.00 47.37 67 GLN B N 1
ATOM 3627 C CA . GLN B 1 44 ? 6.218 -0.249 26.646 1.00 51.23 67 GLN B CA 1
ATOM 3628 C C . GLN B 1 44 ? 5.043 0.126 27.540 1.00 53.16 67 GLN B C 1
ATOM 3629 O O . GLN B 1 44 ? 4.919 1.269 27.973 1.00 53.54 67 GLN B O 1
ATOM 3635 N N . ARG B 1 45 ? 4.171 -0.835 27.809 1.00 55.37 68 ARG B N 1
ATOM 3636 C CA . ARG B 1 45 ? 3.008 -0.559 28.636 1.00 58.51 68 ARG B CA 1
ATOM 3637 C C . ARG B 1 45 ? 2.857 -1.541 29.780 1.00 61.72 68 ARG B C 1
ATOM 3638 O O . ARG B 1 45 ? 3.443 -2.619 29.765 1.00 61.02 68 ARG B O 1
ATOM 3646 N N . ASP B 1 46 ? 2.069 -1.146 30.776 1.00 66.44 69 ASP B N 1
ATOM 3647 C CA . ASP B 1 46 ? 1.783 -1.979 31.938 1.00 70.81 69 ASP B CA 1
ATOM 3648 C C . ASP B 1 46 ? 0.266 -2.024 32.019 1.00 69.63 69 ASP B C 1
ATOM 3649 O O . ASP B 1 46 ? -0.338 -1.644 33.023 1.00 71.00 69 ASP B O 1
ATOM 3654 N N . ASP B 1 47 ? -0.333 -2.478 30.924 1.00 67.77 70 ASP B N 1
ATOM 3655 C CA . ASP B 1 47 ? -1.778 -2.579 30.791 1.00 66.01 70 ASP B CA 1
ATOM 3656 C C . ASP B 1 47 ? -2.164 -4.050 30.613 1.00 63.95 70 ASP B C 1
ATOM 3657 O O . ASP B 1 47 ? -2.205 -4.564 29.494 1.00 64.19 70 ASP B O 1
ATOM 3662 N N . PRO B 1 48 ? -2.453 -4.746 31.724 1.00 61.55 71 PRO B N 1
ATOM 3663 C CA . PRO B 1 48 ? -2.829 -6.162 31.668 1.00 59.16 71 PRO B CA 1
ATOM 3664 C C . PRO B 1 48 ? -3.994 -6.459 30.726 1.00 56.57 71 PRO B C 1
ATOM 3665 O O . PRO B 1 48 ? -4.057 -7.537 30.137 1.00 55.74 71 PRO B O 1
ATOM 3669 N N . ALA B 1 49 ? -4.911 -5.509 30.588 1.00 54.53 72 ALA B N 1
ATOM 3670 C CA . ALA B 1 49 ? -6.060 -5.683 29.702 1.00 54.06 72 ALA B CA 1
ATOM 3671 C C . ALA B 1 49 ? -5.585 -5.688 28.248 1.00 53.44 72 ALA B C 1
ATOM 3672 O O . ALA B 1 49 ? -5.968 -6.559 27.462 1.00 53.00 72 ALA B O 1
ATOM 3674 N N . LEU B 1 50 ? -4.747 -4.719 27.907 1.00 53.19 73 LEU B N 1
ATOM 3675 C CA . LEU B 1 50 ? -4.194 -4.611 26.567 1.00 53.64 73 LEU B CA 1
ATOM 3676 C C . LEU B 1 50 ? -3.351 -5.830 26.242 1.00 52.48 73 LEU B C 1
ATOM 3677 O O . LEU B 1 50 ? -3.432 -6.372 25.159 1.00 51.81 73 LEU B O 1
ATOM 3682 N N . ALA B 1 51 ? -2.556 -6.265 27.206 1.00 51.73 74 ALA B N 1
ATOM 3683 C CA . ALA B 1 51 ? -1.729 -7.449 27.043 1.00 51.82 74 ALA B CA 1
ATOM 3684 C C . ALA B 1 51 ? -2.631 -8.638 26.743 1.00 50.82 74 ALA B C 1
ATOM 3685 O O . ALA B 1 51 ? -2.271 -9.521 25.969 1.00 50.58 74 ALA B O 1
ATOM 3687 N N . THR B 1 52 ? -3.811 -8.652 27.361 1.00 50.76 75 THR B N 1
ATOM 3688 C CA . THR B 1 52 ? -4.769 -9.739 27.152 1.00 50.91 75 THR B CA 1
ATOM 3689 C C . THR B 1 52 ? -5.386 -9.614 25.766 1.00 49.31 75 THR B C 1
ATOM 3690 O O . THR B 1 52 ? -5.585 -10.608 25.068 1.00 48.49 75 THR B O 1
ATOM 3694 N N . TYR B 1 53 ? -5.690 -8.382 25.377 1.00 48.46 76 TYR B N 1
ATOM 3695 C CA . TYR B 1 53 ? -6.264 -8.124 24.068 1.00 47.47 76 TYR B CA 1
ATOM 3696 C C . TYR B 1 53 ? -5.279 -8.552 22.976 1.00 45.98 76 TYR B C 1
ATOM 3697 O O . TYR B 1 53 ? -5.654 -9.254 22.037 1.00 44.13 76 TYR B O 1
ATOM 3706 N N . TYR B 1 54 ? -4.021 -8.131 23.104 1.00 44.20 77 TYR B N 1
ATOM 3707 C CA . TYR B 1 54 ? -2.991 -8.484 22.123 1.00 45.25 77 TYR B CA 1
ATOM 3708 C C . TYR B 1 54 ? -2.925 -9.996 21.964 1.00 46.91 77 TYR B C 1
ATOM 3709 O O . TYR B 1 54 ? -2.774 -10.510 20.855 1.00 48.04 77 TYR B O 1
ATOM 3718 N N . GLY B 1 55 ? -3.046 -10.707 23.081 1.00 46.70 78 GLY B N 1
ATOM 3719 C CA . GLY B 1 55 ? -3.000 -12.155 23.034 1.00 47.34 78 GLY B CA 1
ATOM 3720 C C . GLY B 1 55 ? -4.140 -12.758 22.236 1.00 48.82 78 GLY B C 1
ATOM 3721 O O . GLY B 1 55 ? -4.045 -13.895 21.771 1.00 49.44 78 GLY B O 1
ATOM 3722 N N . SER B 1 56 ? -5.221 -12.003 22.069 1.00 49.31 79 SER B N 1
ATOM 3723 C CA . SER B 1 56 ? -6.371 -12.503 21.326 1.00 50.47 79 SER B CA 1
ATOM 3724 C C . SER B 1 56 ? -6.220 -12.285 19.828 1.00 49.56 79 SER B C 1
ATOM 3725 O O . SER B 1 56 ? -7.044 -12.749 19.046 1.00 49.20 79 SER B O 1
ATOM 3728 N N . LEU B 1 57 ? -5.175 -11.573 19.427 1.00 48.90 80 LEU B N 1
ATOM 3729 C CA . LEU B 1 57 ? -4.965 -11.307 18.007 1.00 49.28 80 LEU B CA 1
ATOM 3730 C C . LEU B 1 57 ? -4.510 -12.546 17.254 1.00 49.38 80 LEU B C 1
ATOM 3731 O O . LEU B 1 57 ? -4.993 -12.822 16.158 1.00 49.84 80 LEU B O 1
ATOM 3736 N N . PHE B 1 58 ? -3.581 -13.292 17.843 1.00 49.02 81 PHE B N 1
ATOM 3737 C CA . PHE B 1 58 ? -3.081 -14.503 17.209 1.00 48.68 81 PHE B CA 1
ATOM 3738 C C . PHE B 1 58 ? -2.220 -15.295 18.180 1.00 50.06 81 PHE B C 1
ATOM 3739 O O . PHE B 1 58 ? -1.418 -14.727 18.921 1.00 48.99 81 PHE B O 1
ATOM 3747 N N . LYS B 1 59 ? -2.389 -16.611 18.172 1.00 51.52 82 LYS B N 1
ATOM 3748 C CA . LYS B 1 59 ? -1.614 -17.481 19.043 1.00 53.07 82 LYS B CA 1
ATOM 3749 C C . LYS B 1 59 ? -1.270 -18.789 18.346 1.00 53.56 82 LYS B C 1
ATOM 3750 O O . LYS B 1 59 ? -1.950 -19.201 17.408 1.00 53.46 82 LYS B O 1
ATOM 3756 N N . LEU B 1 60 ? -0.202 -19.427 18.809 1.00 54.12 83 LEU B N 1
ATOM 3757 C CA . LEU B 1 60 ? 0.268 -20.687 18.245 1.00 55.40 83 LEU B CA 1
ATOM 3758 C C . LEU B 1 60 ? -0.825 -21.728 17.996 1.00 55.93 83 LEU B C 1
ATOM 3759 O O . LEU B 1 60 ? -0.829 -22.406 16.967 1.00 55.68 83 LEU B O 1
ATOM 3764 N N . THR B 1 61 ? -1.753 -21.848 18.936 1.00 56.67 84 THR B N 1
ATOM 3765 C CA . THR B 1 61 ? -2.824 -22.831 18.817 1.00 57.65 84 THR B CA 1
ATOM 3766 C C . THR B 1 61 ? -3.866 -22.529 17.747 1.00 58.98 84 THR B C 1
ATOM 3767 O O . THR B 1 61 ? -4.650 -23.407 17.385 1.00 58.97 84 THR B O 1
ATOM 3771 N N . ASP B 1 62 ? -3.880 -21.301 17.240 1.00 60.31 85 ASP B N 1
ATOM 3772 C CA . ASP B 1 62 ? -4.841 -20.932 16.204 1.00 62.24 85 ASP B CA 1
ATOM 3773 C C . ASP B 1 62 ? -4.572 -21.699 14.908 1.00 62.77 85 ASP B C 1
ATOM 3774 O O . ASP B 1 62 ? -5.478 -21.905 14.098 1.00 63.29 85 ASP B O 1
ATOM 3779 N N . LEU B 1 63 ? -3.328 -22.126 14.718 1.00 63.05 86 LEU B N 1
ATOM 3780 C CA . LEU B 1 63 ? -2.952 -22.868 13.518 1.00 64.68 86 LEU B CA 1
ATOM 3781 C C . LEU B 1 63 ? -3.667 -24.212 13.470 1.00 65.19 86 LEU B C 1
ATOM 3782 O O . LEU B 1 63 ? -3.812 -24.817 12.407 1.00 64.74 86 LEU B O 1
ATOM 3787 N N . LYS B 1 64 ? -4.106 -24.675 14.635 1.00 65.75 87 LYS B N 1
ATOM 3788 C CA . LYS B 1 64 ? -4.805 -25.946 14.741 1.00 66.78 87 LYS B CA 1
ATOM 3789 C C . LYS B 1 64 ? -6.082 -25.851 13.915 1.00 67.78 87 LYS B C 1
ATOM 3790 O O . LYS B 1 64 ? -6.360 -26.708 13.076 1.00 67.98 87 LYS B O 1
ATOM 3796 N N . SER B 1 65 ? -6.849 -24.792 14.148 1.00 68.52 88 SER B N 1
ATOM 3797 C CA . SER B 1 65 ? -8.087 -24.575 13.416 1.00 69.76 88 SER B CA 1
ATOM 3798 C C . SER B 1 65 ? -7.779 -24.167 11.978 1.00 70.21 88 SER B C 1
ATOM 3799 O O . SER B 1 65 ? -8.457 -24.596 11.043 1.00 71.02 88 SER B O 1
ATOM 3802 N N . LEU B 1 66 ? -6.751 -23.340 11.810 1.00 70.35 89 LEU B N 1
ATOM 3803 C CA . LEU B 1 66 ? -6.353 -22.862 10.489 1.00 71.16 89 LEU B CA 1
ATOM 3804 C C . LEU B 1 66 ? -5.941 -23.995 9.560 1.00 71.46 89 LEU B C 1
ATOM 3805 O O . LEU B 1 66 ? -6.340 -24.017 8.395 1.00 72.09 89 LEU B O 1
ATOM 3810 N N . CYS B 1 67 ? -5.145 -24.930 10.070 1.00 71.38 90 CYS B N 1
ATOM 3811 C CA . CYS B 1 67 ? -4.691 -26.059 9.263 1.00 72.09 90 CYS B CA 1
ATOM 3812 C C . CYS B 1 67 ? -5.832 -27.002 8.915 1.00 73.32 90 CYS B C 1
ATOM 3813 O O . CYS B 1 67 ? -5.784 -27.694 7.900 1.00 72.63 90 CYS B O 1
ATOM 3816 N N . SER B 1 68 ? -6.859 -27.030 9.758 1.00 74.86 91 SER B N 1
ATOM 3817 C CA . SER B 1 68 ? -8.015 -27.875 9.493 1.00 77.20 91 SER B CA 1
ATOM 3818 C C . SER B 1 68 ? -8.752 -27.285 8.299 1.00 78.52 91 SER B C 1
ATOM 3819 O O . SER B 1 68 ? -9.437 -27.994 7.566 1.00 78.69 91 SER B O 1
ATOM 3822 N N . ARG B 1 69 ? -8.680 -25.970 8.166 1.00 80.58 92 ARG B N 1
ATOM 3823 C CA . ARG B 1 69 ? -9.229 -25.283 7.007 1.00 82.14 92 ARG B CA 1
ATOM 3824 C C . ARG B 1 69 ? -8.466 -25.703 5.769 1.00 80.65 92 ARG B C 1
ATOM 3825 O O . ARG B 1 69 ? -9.038 -25.874 4.705 1.00 80.62 92 ARG B O 1
ATOM 3833 N N . GLY B 1 70 ? -7.159 -25.862 5.933 1.00 79.03 93 GLY B N 1
ATOM 3834 C CA . GLY B 1 70 ? -6.254 -26.207 4.857 1.00 77.29 93 GLY B CA 1
ATOM 3835 C C . GLY B 1 70 ? -5.323 -25.063 4.517 1.00 76.68 93 GLY B C 1
ATOM 3836 O O . GLY B 1 70 ? -5.702 -24.108 3.850 1.00 76.82 93 GLY B O 1
ATOM 3837 N N . MET B 1 71 ? -4.083 -25.196 4.974 1.00 75.03 94 MET B N 1
ATOM 3838 C CA . MET B 1 71 ? -3.059 -24.179 4.841 1.00 73.76 94 MET B CA 1
ATOM 3839 C C . MET B 1 71 ? -1.898 -24.762 4.070 1.00 72.53 94 MET B C 1
ATOM 3840 O O . MET B 1 71 ? -1.457 -25.867 4.345 1.00 71.86 94 MET B O 1
ATOM 3845 N N . TYR B 1 72 ? -1.401 -24.013 3.103 1.00 71.50 95 TYR B N 1
ATOM 3846 C CA . TYR B 1 72 ? -0.318 -24.501 2.254 1.00 70.52 95 TYR B CA 1
ATOM 3847 C C . TYR B 1 72 ? 1.028 -23.864 2.569 1.00 68.89 95 TYR B C 1
ATOM 3848 O O . TYR B 1 72 ? 1.106 -22.679 2.894 1.00 67.75 95 TYR B O 1
ATOM 3857 N N . TYR B 1 73 ? 2.086 -24.662 2.465 1.00 68.14 96 TYR B N 1
ATOM 3858 C CA . TYR B 1 73 ? 3.440 -24.180 2.711 1.00 68.04 96 TYR B CA 1
ATOM 3859 C C . TYR B 1 73 ? 3.783 -23.152 1.638 1.00 67.96 96 TYR B C 1
ATOM 3860 O O . TYR B 1 73 ? 3.304 -23.245 0.508 1.00 67.75 96 TYR B O 1
ATOM 3869 N N . GLY B 1 74 ? 4.610 -22.176 1.996 1.00 67.79 97 GLY B N 1
ATOM 3870 C CA . GLY B 1 74 ? 4.991 -21.150 1.042 1.00 66.97 97 GLY B CA 1
ATOM 3871 C C . GLY B 1 74 ? 3.906 -20.101 0.900 1.00 66.10 97 GLY B C 1
ATOM 3872 O O . GLY B 1 74 ? 4.135 -18.920 1.145 1.00 65.56 97 GLY B O 1
ATOM 3873 N N . ARG B 1 75 ? 2.720 -20.542 0.500 1.00 65.81 98 ARG B N 1
ATOM 3874 C CA . ARG B 1 75 ? 1.576 -19.655 0.327 1.00 66.22 98 ARG B CA 1
ATOM 3875 C C . ARG B 1 75 ? 1.126 -19.056 1.660 1.00 66.37 98 ARG B C 1
ATOM 3876 O O . ARG B 1 75 ? 1.157 -17.838 1.846 1.00 66.65 98 ARG B O 1
ATOM 3884 N N . ASP B 1 76 ? 0.712 -19.917 2.587 1.00 64.89 99 ASP B N 1
ATOM 3885 C CA . ASP B 1 76 ? 0.226 -19.456 3.880 1.00 64.48 99 ASP B CA 1
ATOM 3886 C C . ASP B 1 76 ? 1.245 -19.519 5.012 1.00 64.31 99 ASP B C 1
ATOM 3887 O O . ASP B 1 76 ? 1.337 -18.594 5.816 1.00 63.64 99 ASP B O 1
ATOM 3892 N N . VAL B 1 77 ? 2.012 -20.603 5.078 1.00 65.08 100 VAL B N 1
ATOM 3893 C CA . VAL B 1 77 ? 2.997 -20.757 6.145 1.00 65.55 100 VAL B CA 1
ATOM 3894 C C . VAL B 1 77 ? 4.407 -21.093 5.674 1.00 65.80 100 VAL B C 1
ATOM 3895 O O . VAL B 1 77 ? 4.592 -21.782 4.674 1.00 65.67 100 VAL B O 1
ATOM 3897 N N . ASN B 1 78 ? 5.396 -20.601 6.416 1.00 66.78 101 ASN B N 1
ATOM 3898 C CA . ASN B 1 78 ? 6.804 -20.853 6.119 1.00 68.26 101 ASN B CA 1
ATOM 3899 C C . ASN B 1 78 ? 7.555 -21.248 7.385 1.00 69.12 101 ASN B C 1
ATOM 3900 O O . ASN B 1 78 ? 7.426 -20.595 8.418 1.00 69.55 101 ASN B O 1
ATOM 3905 N N . VAL B 1 79 ? 8.336 -22.320 7.302 1.00 70.26 102 VAL B N 1
ATOM 3906 C CA . VAL B 1 79 ? 9.117 -22.794 8.443 1.00 71.52 102 VAL B CA 1
ATOM 3907 C C . VAL B 1 79 ? 10.591 -22.486 8.194 1.00 72.93 102 VAL B C 1
ATOM 3908 O O . VAL B 1 79 ? 11.154 -22.900 7.181 1.00 72.19 102 VAL B O 1
ATOM 3912 N N . CYS B 1 80 ? 11.219 -21.768 9.118 1.00 75.36 103 CYS B N 1
ATOM 3913 C CA . CYS B 1 80 ? 12.619 -21.400 8.952 1.00 78.82 103 CYS B CA 1
ATOM 3914 C C . CYS B 1 80 ? 13.407 -21.446 10.247 1.00 81.75 103 CYS B C 1
ATOM 3915 O O . CYS B 1 80 ? 12.858 -21.691 11.321 1.00 82.07 103 CYS B O 1
ATOM 3918 N N . ARG B 1 81 ? 14.705 -21.186 10.126 1.00 85.07 104 ARG B N 1
ATOM 3919 C CA . ARG B 1 81 ? 15.617 -21.192 11.258 1.00 88.49 104 ARG B CA 1
ATOM 3920 C C . ARG B 1 81 ? 16.953 -20.615 10.808 1.00 90.32 104 ARG B C 1
ATOM 3921 O O . ARG B 1 81 ? 17.447 -20.937 9.728 1.00 90.28 104 ARG B O 1
ATOM 3929 N N . CYS B 1 82 ? 17.519 -19.788 11.660 1.00 93.14 105 CYS B N 1
ATOM 3930 C CA . CYS B 1 82 ? 18.723 -19.090 11.318 1.00 96.19 105 CYS B CA 1
ATOM 3931 C C . CYS B 1 82 ? 19.936 -19.932 11.650 1.00 100.00 105 CYS B C 1
ATOM 3932 O O . CYS B 1 82 ? 20.197 -20.248 12.807 1.00 98.58 105 CYS B O 1
ATOM 3935 N N . VAL B 1 83 ? 20.677 -20.287 10.610 1.00 100.00 106 VAL B N 1
ATOM 3936 C CA . VAL B 1 83 ? 21.969 -20.920 10.764 1.00 100.00 106 VAL B CA 1
ATOM 3937 C C . VAL B 1 83 ? 22.999 -20.114 9.985 1.00 100.00 106 VAL B C 1
ATOM 3938 O O . VAL B 1 83 ? 22.822 -19.866 8.801 1.00 100.00 106 VAL B O 1
ATOM 3940 N N . ASN B 1 84 ? 24.076 -19.719 10.650 1.00 100.00 107 ASN B N 1
ATOM 3941 C CA . ASN B 1 84 ? 25.185 -19.049 9.983 1.00 100.00 107 ASN B CA 1
ATOM 3942 C C . ASN B 1 84 ? 24.870 -17.764 9.216 1.00 100.00 107 ASN B C 1
ATOM 3943 O O . ASN B 1 84 ? 25.416 -17.532 8.139 1.00 100.00 107 ASN B O 1
ATOM 3945 N N . GLY B 1 85 ? 24.007 -16.920 9.758 1.00 100.00 108 GLY B N 1
ATOM 3946 C CA . GLY B 1 85 ? 23.750 -15.648 9.111 1.00 100.00 108 GLY B CA 1
ATOM 3947 C C . GLY B 1 85 ? 22.800 -15.802 7.943 1.00 100.00 108 GLY B C 1
ATOM 3948 O O . GLY B 1 85 ? 22.520 -14.841 7.229 1.00 100.00 108 GLY B O 1
ATOM 3949 N N . LYS B 1 86 ? 22.302 -17.019 7.747 1.00 100.00 109 LYS B N 1
ATOM 3950 C CA . LYS B 1 86 ? 21.378 -17.303 6.657 1.00 100.00 109 LYS B CA 1
ATOM 3951 C C . LYS B 1 86 ? 20.142 -18.028 7.172 1.00 100.00 109 LYS B C 1
ATOM 3952 O O . LYS B 1 86 ? 20.148 -18.582 8.270 1.00 100.00 109 LYS B O 1
ATOM 3954 N N . LYS B 1 87 ? 19.086 -18.027 6.365 1.00 100.00 110 LYS B N 1
ATOM 3955 C CA . LYS B 1 87 ? 17.834 -18.676 6.737 1.00 100.00 110 LYS B CA 1
ATOM 3956 C C . LYS B 1 87 ? 17.676 -20.056 6.101 1.00 100.00 110 LYS B C 1
ATOM 3957 O O . LYS B 1 87 ? 17.582 -20.179 4.879 1.00 100.00 110 LYS B O 1
ATOM 3959 N N . LYS B 1 88 ? 17.648 -21.090 6.937 1.00 100.00 111 LYS B N 1
ATOM 3960 C CA . LYS B 1 88 ? 17.484 -22.460 6.463 1.00 100.00 111 LYS B CA 1
ATOM 3961 C C . LYS B 1 88 ? 15.999 -22.798 6.486 1.00 100.00 111 LYS B C 1
ATOM 3962 O O . LYS B 1 88 ? 15.372 -22.800 7.544 1.00 100.00 111 LYS B O 1
ATOM 3964 N N . VAL B 1 89 ? 15.439 -23.081 5.316 1.00 100.00 112 VAL B N 1
ATOM 3965 C CA . VAL B 1 89 ? 14.022 -23.397 5.212 1.00 100.00 112 VAL B CA 1
ATOM 3966 C C . VAL B 1 89 ? 13.726 -24.886 5.362 1.00 100.00 112 VAL B C 1
ATOM 3967 O O . VAL B 1 89 ? 14.386 -25.726 4.752 1.00 100.00 112 VAL B O 1
ATOM 3971 N N . LEU B 1 90 ? 12.726 -25.199 6.182 1.00 100.00 113 LEU B N 1
ATOM 3972 C CA . LEU B 1 90 ? 12.310 -26.578 6.413 1.00 100.00 113 LEU B CA 1
ATOM 3973 C C . LEU B 1 90 ? 10.876 -26.762 5.925 1.00 100.00 113 LEU B C 1
ATOM 3974 O O . LEU B 1 90 ? 10.028 -27.301 6.638 1.00 100.00 113 LEU B O 1
ATOM 3979 N N . ASN B 1 91 ? 10.616 -26.307 4.704 1.00 100.00 114 ASN B N 1
ATOM 3980 C CA . ASN B 1 91 ? 9.289 -26.406 4.109 1.00 100.00 114 ASN B CA 1
ATOM 3981 C C . ASN B 1 91 ? 9.078 -27.667 3.285 1.00 100.00 114 ASN B C 1
ATOM 3982 O O . ASN B 1 91 ? 9.962 -28.094 2.539 1.00 100.00 114 ASN B O 1
ATOM 3987 N N . LYS B 1 92 ? 7.896 -28.254 3.428 1.00 100.00 115 LYS B N 1
ATOM 3988 C CA . LYS B 1 92 ? 7.533 -29.443 2.676 1.00 100.00 115 LYS B CA 1
ATOM 3989 C C . LYS B 1 92 ? 6.645 -28.957 1.537 1.00 100.00 115 LYS B C 1
ATOM 3990 O O . LYS B 1 92 ? 6.040 -27.892 1.635 1.00 100.00 115 LYS B O 1
ATOM 3992 N N . ASP B 1 93 ? 6.572 -29.722 0.457 1.00 100.00 116 ASP B N 1
ATOM 3993 C CA . ASP B 1 93 ? 5.758 -29.321 -0.685 1.00 100.00 116 ASP B CA 1
ATOM 3994 C C . ASP B 1 93 ? 4.309 -29.780 -0.561 1.00 100.00 116 ASP B C 1
ATOM 3995 O O . ASP B 1 93 ? 4.017 -30.968 -0.697 1.00 100.00 116 ASP B O 1
ATOM 3997 N N . GLY B 1 94 ? 3.402 -28.842 -0.301 1.00 100.00 117 GLY B N 1
ATOM 3998 C CA . GLY B 1 94 ? 2.000 -29.205 -0.196 1.00 100.00 117 GLY B CA 1
ATOM 3999 C C . GLY B 1 94 ? 1.200 -28.577 0.929 1.00 100.00 117 GLY B C 1
ATOM 4000 O O . GLY B 1 94 ? 1.359 -27.400 1.250 1.00 100.00 117 GLY B O 1
ATOM 4001 N N . LYS B 1 95 ? 0.325 -29.383 1.521 1.00 100.00 118 LYS B N 1
ATOM 4002 C CA . LYS B 1 95 ? -0.542 -28.957 2.616 1.00 100.00 118 LYS B CA 1
ATOM 4003 C C . LYS B 1 95 ? 0.211 -29.019 3.943 1.00 98.17 118 LYS B C 1
ATOM 4004 O O . LYS B 1 95 ? 0.983 -29.946 4.185 1.00 98.10 118 LYS B O 1
ATOM 4008 N N . ALA B 1 96 ? -0.021 -28.034 4.805 1.00 96.59 119 ALA B N 1
ATOM 4009 C CA . ALA B 1 96 ? 0.648 -27.986 6.098 1.00 94.76 119 ALA B CA 1
ATOM 4010 C C . ALA B 1 96 ? -0.227 -28.515 7.228 1.00 93.85 119 ALA B C 1
ATOM 4011 O O . ALA B 1 96 ? -1.313 -27.987 7.483 1.00 93.59 119 ALA B O 1
ATOM 4013 N N . HIS B 1 97 ? 0.254 -29.561 7.900 1.00 92.53 120 HIS B N 1
ATOM 4014 C CA . HIS B 1 97 ? -0.470 -30.164 9.015 1.00 91.18 120 HIS B CA 1
ATOM 4015 C C . HIS B 1 97 ? 0.082 -29.640 10.339 1.00 87.85 120 HIS B C 1
ATOM 4016 O O . HIS B 1 97 ? 1.297 -29.612 10.554 1.00 86.85 120 HIS B O 1
ATOM 4023 N N . PHE B 1 98 ? -0.825 -29.231 11.220 1.00 84.27 121 PHE B N 1
ATOM 4024 C CA . PHE B 1 98 ? -0.460 -28.682 12.520 1.00 80.78 121 PHE B CA 1
ATOM 4025 C C . PHE B 1 98 ? 0.533 -29.538 13.296 1.00 79.42 121 PHE B C 1
ATOM 4026 O O . PHE B 1 98 ? 1.418 -29.010 13.965 1.00 78.88 121 PHE B O 1
ATOM 4034 N N . LEU B 1 99 ? 0.388 -30.855 13.207 1.00 78.24 122 LEU B N 1
ATOM 4035 C CA . LEU B 1 99 ? 1.288 -31.764 13.911 1.00 77.27 122 LEU B CA 1
ATOM 4036 C C . LEU B 1 99 ? 2.715 -31.667 13.373 1.00 75.70 122 LEU B C 1
ATOM 4037 O O . LEU B 1 99 ? 3.677 -31.711 14.141 1.00 75.00 122 LEU B O 1
ATOM 4039 N N . GLN B 1 100 ? 2.843 -31.541 12.054 1.00 74.26 123 GLN B N 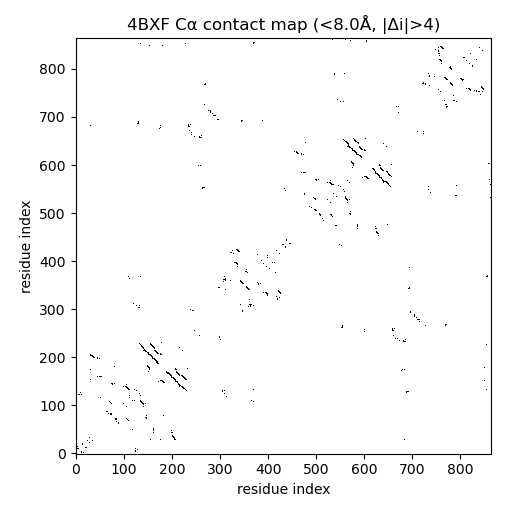1
ATOM 4040 C CA . GLN B 1 100 ? 4.149 -31.429 11.411 1.00 73.41 123 GLN B CA 1
ATOM 4041 C C . GLN B 1 100 ? 4.803 -30.115 11.820 1.00 72.90 123 GLN B C 1
ATOM 4042 O O . GLN B 1 100 ? 5.990 -30.072 12.148 1.00 72.56 123 GLN B O 1
ATOM 4044 N N . LEU B 1 101 ? 4.018 -29.042 11.799 1.00 71.51 124 LEU B N 1
ATOM 4045 C CA . LEU B 1 101 ? 4.521 -27.728 12.176 1.00 70.82 124 LEU B CA 1
ATOM 4046 C C . LEU B 1 101 ? 4.985 -27.754 13.628 1.00 69.95 124 LEU B C 1
ATOM 4047 O O . LEU B 1 101 ? 6.072 -27.269 13.955 1.00 68.14 124 LEU B O 1
ATOM 4052 N N . ARG B 1 102 ? 4.152 -28.328 14.491 1.00 69.94 125 ARG B N 1
ATOM 4053 C CA . ARG B 1 102 ? 4.458 -28.431 15.911 1.00 70.42 125 ARG B CA 1
ATOM 4054 C C . ARG B 1 102 ? 5.758 -29.197 16.105 1.00 70.84 125 ARG B C 1
ATOM 4055 O O . ARG B 1 102 ? 6.540 -28.890 17.004 1.00 69.56 125 ARG B O 1
ATOM 4063 N N . LYS B 1 103 ? 5.983 -30.192 15.250 1.00 72.39 126 LYS B N 1
ATOM 4064 C CA . LYS B 1 103 ? 7.192 -31.002 15.309 1.00 74.19 126 LYS B CA 1
ATOM 4065 C C . LYS B 1 103 ? 8.416 -30.146 14.973 1.00 75.42 126 LYS B C 1
ATOM 4066 O O . LYS B 1 103 ? 9.362 -30.066 15.759 1.00 73.63 126 LYS B O 1
ATOM 4068 N N . ASP B 1 104 ? 8.383 -29.504 13.807 1.00 78.38 127 ASP B N 1
ATOM 4069 C CA . ASP B 1 104 ? 9.479 -28.648 13.356 1.00 81.48 127 ASP B CA 1
ATOM 4070 C C . ASP B 1 104 ? 9.709 -27.508 14.340 1.00 79.23 127 ASP B C 1
ATOM 4071 O O . ASP B 1 104 ? 10.816 -26.977 14.457 1.00 78.08 127 ASP B O 1
ATOM 4076 N N . PHE B 1 105 ? 8.651 -27.145 15.054 1.00 76.64 128 PHE B N 1
ATOM 4077 C CA . PHE B 1 105 ? 8.714 -26.064 16.025 1.00 75.31 128 PHE B CA 1
ATOM 4078 C C . PHE B 1 105 ? 9.367 -26.462 17.348 1.00 75.36 128 PHE B C 1
ATOM 4079 O O . PHE B 1 105 ? 10.398 -25.905 17.729 1.00 73.93 128 PHE B O 1
ATOM 4087 N N . ASP B 1 106 ? 8.767 -27.429 18.041 1.00 76.10 129 ASP B N 1
ATOM 4088 C CA . ASP B 1 106 ? 9.271 -27.876 19.339 1.00 77.22 129 ASP B CA 1
ATOM 4089 C C . ASP B 1 106 ? 10.526 -28.739 19.286 1.00 77.89 129 ASP B C 1
ATOM 4090 O O . ASP B 1 106 ? 11.359 -28.679 20.192 1.00 77.57 129 ASP B O 1
ATOM 4095 N N . GLN B 1 107 ? 10.666 -29.541 18.236 1.00 79.15 130 GLN B N 1
ATOM 4096 C CA . GLN B 1 107 ? 11.818 -30.425 18.116 1.00 80.66 130 GLN B CA 1
ATOM 4097 C C . GLN B 1 107 ? 13.017 -29.826 17.386 1.00 78.90 130 GLN B C 1
ATOM 4098 O O . GLN B 1 107 ? 14.145 -29.905 17.874 1.00 78.69 130 GLN B O 1
ATOM 4104 N N . LYS B 1 108 ? 12.781 -29.229 16.221 1.00 76.29 131 LYS B N 1
ATOM 4105 C CA . LYS B 1 108 ? 13.870 -28.647 15.441 1.00 74.52 131 LYS B CA 1
ATOM 4106 C C . LYS B 1 108 ? 14.167 -27.187 15.784 1.00 72.77 131 LYS B C 1
ATOM 4107 O O . LYS B 1 108 ? 15.066 -26.578 15.201 1.00 72.44 131 LYS B O 1
ATOM 4113 N N . ARG B 1 109 ? 13.419 -26.632 16.735 1.00 69.89 132 ARG B N 1
ATOM 4114 C CA . ARG B 1 109 ? 13.610 -25.244 17.153 1.00 67.31 132 ARG B CA 1
ATOM 4115 C C . ARG B 1 109 ? 13.450 -24.277 15.978 1.00 66.23 132 ARG B C 1
ATOM 4116 O O . ARG B 1 109 ? 14.165 -23.281 15.877 1.00 65.27 132 ARG B O 1
ATOM 4124 N N . ALA B 1 110 ? 12.506 -24.570 15.092 1.00 65.90 133 ALA B N 1
ATOM 4125 C CA . ALA B 1 110 ? 12.270 -23.714 13.933 1.00 64.54 133 ALA B CA 1
ATOM 4126 C C . ALA B 1 110 ? 11.200 -22.651 14.195 1.00 63.74 133 ALA B C 1
ATOM 4127 O O . ALA B 1 110 ? 10.262 -22.866 14.968 1.00 62.98 133 ALA B O 1
ATOM 4129 N N . THR B 1 111 ? 11.354 -21.496 13.555 1.00 62.98 134 THR B N 1
ATOM 4130 C CA . THR B 1 111 ? 10.388 -20.413 13.698 1.00 61.22 134 THR B CA 1
ATOM 4131 C C . THR B 1 111 ? 9.303 -20.557 12.629 1.00 60.23 134 THR B C 1
ATOM 4132 O O . THR B 1 111 ? 9.588 -20.925 11.487 1.00 58.88 134 THR B O 1
ATOM 4136 N N . ILE B 1 112 ? 8.059 -20.288 13.007 1.00 58.64 135 ILE B N 1
ATOM 4137 C CA . ILE B 1 112 ? 6.949 -20.384 12.067 1.00 58.70 135 ILE B CA 1
ATOM 4138 C C . ILE B 1 112 ? 6.543 -18.975 11.643 1.00 58.28 135 ILE B C 1
ATOM 4139 O O . ILE B 1 112 ? 6.505 -18.060 12.467 1.00 59.18 135 ILE B O 1
ATOM 4144 N N . GLN B 1 113 ? 6.254 -18.802 10.359 1.00 57.72 136 GLN B N 1
ATOM 4145 C CA . GLN B 1 113 ? 5.853 -17.503 9.828 1.00 57.63 136 GLN B CA 1
ATOM 4146 C C . GLN B 1 113 ? 4.568 -17.669 9.036 1.00 57.00 136 GLN B C 1
ATOM 4147 O O . GLN B 1 113 ? 4.555 -18.336 8.000 1.00 57.95 136 GLN B O 1
ATOM 4153 N N . PHE B 1 114 ? 3.485 -17.075 9.529 1.00 53.94 137 PHE B N 1
ATOM 4154 C CA . PHE B 1 114 ? 2.200 -17.171 8.849 1.00 53.09 137 PHE B CA 1
ATOM 4155 C C . PHE B 1 114 ? 1.964 -15.894 8.044 1.00 52.12 137 PHE B C 1
ATOM 4156 O O . PHE B 1 114 ? 2.084 -14.788 8.574 1.00 53.29 137 PHE B O 1
ATOM 4164 N N . HIS B 1 115 ? 1.623 -16.057 6.770 1.00 49.63 138 HIS B N 1
ATOM 4165 C CA . HIS B 1 115 ? 1.384 -14.927 5.876 1.00 47.53 138 HIS B CA 1
ATOM 4166 C C . HIS B 1 115 ? -0.053 -14.417 5.849 1.00 45.27 138 HIS B C 1
ATOM 4167 O O . HIS B 1 115 ? -1.006 -15.188 5.726 1.00 45.16 138 HIS B O 1
ATOM 4174 N N . GLN B 1 116 ? -0.186 -13.100 5.960 1.00 43.79 139 GLN B N 1
ATOM 4175 C CA . GLN B 1 116 ? -1.479 -12.432 5.916 1.00 42.48 139 GLN B CA 1
ATOM 4176 C C . GLN B 1 116 ? -2.560 -13.099 6.765 1.00 43.95 139 GLN B C 1
ATOM 4177 O O . GLN B 1 116 ? -3.548 -13.619 6.240 1.00 44.46 139 GLN B O 1
ATOM 4183 N N . PRO B 1 117 ? -2.397 -13.075 8.096 1.00 44.48 140 PRO B N 1
ATOM 4184 C CA . PRO B 1 117 ? -3.385 -13.685 8.987 1.00 45.08 140 PRO B CA 1
ATOM 4185 C C . PRO B 1 117 ? -4.749 -12.996 8.938 1.00 45.61 140 PRO B C 1
ATOM 4186 O O . PRO B 1 117 ? -5.760 -13.595 9.313 1.00 46.52 140 PRO B O 1
ATOM 4190 N N . GLN B 1 118 ? -4.773 -11.745 8.476 1.00 43.93 141 GLN B N 1
ATOM 4191 C CA . GLN B 1 118 ? -6.006 -10.966 8.392 1.00 42.93 141 GLN B CA 1
ATOM 4192 C C . GLN B 1 118 ? -7.053 -11.634 7.495 1.00 43.50 141 GLN B C 1
ATOM 4193 O O . GLN B 1 118 ? -8.241 -11.314 7.561 1.00 42.57 141 GLN B O 1
ATOM 4199 N N . ARG B 1 119 ? -6.612 -12.557 6.654 1.00 45.32 142 ARG B N 1
ATOM 4200 C CA . ARG B 1 119 ? -7.533 -13.265 5.774 1.00 48.61 142 ARG B CA 1
ATOM 4201 C C . ARG B 1 119 ? -8.477 -14.172 6.567 1.00 50.89 142 ARG B C 1
ATOM 4202 O O . ARG B 1 119 ? -9.534 -14.557 6.068 1.00 51.45 142 ARG B O 1
ATOM 4210 N N . PHE B 1 120 ? -8.099 -14.515 7.798 1.00 52.46 143 PHE B N 1
ATOM 4211 C CA . PHE B 1 120 ? -8.920 -15.397 8.622 1.00 53.86 143 PHE B CA 1
ATOM 4212 C C . PHE B 1 120 ? -9.281 -14.794 9.980 1.00 55.60 143 PHE B C 1
ATOM 4213 O O . PHE B 1 120 ? -10.374 -15.029 10.501 1.00 55.26 143 PHE B O 1
ATOM 4221 N N . LYS B 1 121 ? -8.366 -14.015 10.549 1.00 56.91 144 LYS B N 1
ATOM 4222 C CA . LYS B 1 121 ? -8.606 -13.378 11.840 1.00 57.93 144 LYS B CA 1
ATOM 4223 C C . LYS B 1 121 ? -9.369 -12.076 11.617 1.00 58.20 144 LYS B C 1
ATOM 4224 O O . LYS B 1 121 ? -8.885 -11.175 10.928 1.00 56.86 144 LYS B O 1
ATOM 4230 N N . ASP B 1 122 ? -10.561 -11.977 12.203 1.00 57.56 145 ASP B N 1
ATOM 4231 C CA . ASP B 1 122 ? -11.390 -10.789 12.023 1.00 57.70 145 ASP B CA 1
ATOM 4232 C C . ASP B 1 122 ? -10.872 -9.535 12.703 1.00 55.39 145 ASP B C 1
ATOM 4233 O O . ASP B 1 122 ? -11.112 -8.425 12.229 1.00 55.36 145 ASP B O 1
ATOM 4238 N N . GLU B 1 123 ? -10.162 -9.706 13.810 1.00 52.86 146 GLU B N 1
ATOM 4239 C CA . GLU B 1 123 ? -9.640 -8.560 14.535 1.00 51.16 146 GLU B CA 1
ATOM 4240 C C . GLU B 1 123 ? -8.504 -7.877 13.778 1.00 48.05 146 GLU B C 1
ATOM 4241 O O . GLU B 1 123 ? -8.451 -6.649 13.724 1.00 46.86 146 GLU B O 1
ATOM 4247 N N . LEU B 1 124 ? -7.598 -8.672 13.213 1.00 45.14 147 LEU B N 1
ATOM 4248 C CA . LEU B 1 124 ? -6.470 -8.147 12.449 1.00 44.89 147 LEU B CA 1
ATOM 4249 C C . LEU B 1 124 ? -6.984 -7.533 11.149 1.00 45.15 147 LEU B C 1
ATOM 4250 O O . LEU B 1 124 ? -6.381 -6.610 10.600 1.00 45.11 147 LEU B O 1
ATOM 4255 N N . TRP B 1 125 ? -8.104 -8.052 10.657 1.00 45.50 148 TRP B N 1
ATOM 4256 C CA . TRP B 1 125 ? -8.703 -7.521 9.443 1.00 44.47 148 TRP B CA 1
ATOM 4257 C C . TRP B 1 125 ? -9.238 -6.143 9.776 1.00 42.79 148 TRP B C 1
ATOM 4258 O O . TRP B 1 125 ? -8.929 -5.167 9.099 1.00 41.41 148 TRP B O 1
ATOM 4269 N N . ARG B 1 126 ? -10.038 -6.076 10.837 1.00 41.26 149 ARG B N 1
ATOM 4270 C CA . ARG B 1 126 ? -10.626 -4.825 11.294 1.00 41.95 149 ARG B CA 1
ATOM 4271 C C . ARG B 1 126 ? -9.548 -3.766 11.552 1.00 40.18 149 ARG B C 1
ATOM 4272 O O . ARG B 1 126 ? -9.759 -2.578 11.308 1.00 38.45 149 ARG B O 1
ATOM 4280 N N . ILE B 1 127 ? -8.399 -4.201 12.057 1.00 38.31 150 ILE B N 1
ATOM 4281 C CA . ILE B 1 127 ? -7.295 -3.288 12.344 1.00 37.33 150 ILE B CA 1
ATOM 4282 C C . ILE B 1 127 ? -6.591 -2.824 11.068 1.00 35.69 150 ILE B C 1
ATOM 4283 O O . ILE B 1 127 ? -6.517 -1.636 10.787 1.00 35.08 150 ILE B O 1
ATOM 4288 N N . GLN B 1 128 ? -6.080 -3.769 10.293 1.00 34.84 151 GLN B N 1
ATOM 4289 C CA . GLN B 1 128 ? -5.374 -3.433 9.063 1.00 36.93 151 GLN B CA 1
ATOM 4290 C C . GLN B 1 128 ? -6.222 -2.639 8.053 1.00 37.10 151 GLN B C 1
ATOM 4291 O O . GLN B 1 128 ? -5.708 -1.745 7.373 1.00 36.46 151 GLN B O 1
ATOM 4297 N N . GLU B 1 129 ? -7.516 -2.943 7.966 1.00 36.74 152 GLU B N 1
ATOM 4298 C CA . GLU B 1 129 ? -8.391 -2.226 7.037 1.00 38.46 152 GLU B CA 1
ATOM 4299 C C . GLU B 1 129 ? -8.474 -0.748 7.429 1.00 37.63 152 GLU B C 1
ATOM 4300 O O . GLU B 1 129 ? -8.396 0.138 6.574 1.00 37.60 152 GLU B O 1
ATOM 4306 N N . LYS B 1 130 ? -8.626 -0.478 8.722 1.00 37.75 153 LYS B N 1
ATOM 4307 C CA . LYS B 1 130 ? -8.679 0.901 9.202 1.00 37.07 153 LYS B CA 1
ATOM 4308 C C . LYS B 1 130 ? -7.332 1.590 8.947 1.00 35.60 153 LYS B C 1
ATOM 4309 O O . LYS B 1 130 ? -7.283 2.802 8.729 1.00 34.86 153 LYS B O 1
ATOM 4315 N N . LEU B 1 131 ? -6.243 0.823 9.003 1.00 32.96 154 LEU B N 1
ATOM 4316 C CA . LEU B 1 131 ? -4.903 1.378 8.789 1.00 32.44 154 LEU B CA 1
ATOM 4317 C C . LEU B 1 131 ? -4.680 1.687 7.312 1.00 31.92 154 LEU B C 1
ATOM 4318 O O . LEU B 1 131 ? -3.980 2.635 6.970 1.00 32.11 154 LEU B O 1
ATOM 4323 N N . GLU B 1 132 ? -5.281 0.890 6.435 1.00 32.33 155 GLU B N 1
ATOM 4324 C CA . GLU B 1 132 ? -5.143 1.136 5.004 1.00 33.77 155 GLU B CA 1
ATOM 4325 C C . GLU B 1 132 ? -5.837 2.462 4.690 1.00 33.43 155 GLU B C 1
ATOM 4326 O O . GLU B 1 132 ? -5.338 3.258 3.894 1.00 32.95 155 GLU B O 1
ATOM 4332 N N . CYS B 1 133 ? -6.973 2.704 5.348 1.00 33.57 156 CYS B N 1
ATOM 4333 C CA . CYS B 1 133 ? -7.735 3.943 5.176 1.00 33.46 156 CYS B CA 1
ATOM 4334 C C . CYS B 1 133 ? -6.956 5.133 5.726 1.00 33.00 156 CYS B C 1
ATOM 4335 O O . CYS B 1 133 ? -6.925 6.204 5.117 1.00 34.18 156 CYS B O 1
ATOM 4338 N N . TYR B 1 134 ? -6.340 4.941 6.889 1.00 30.24 157 TYR B N 1
ATOM 4339 C CA . TYR B 1 134 ? -5.573 6.005 7.534 1.00 30.42 157 TYR B CA 1
ATOM 4340 C C . TYR B 1 134 ? -4.331 6.400 6.740 1.00 28.54 157 TYR B C 1
ATOM 4341 O O . TYR B 1 134 ? -4.061 7.583 6.548 1.00 28.04 157 TYR B O 1
ATOM 4350 N N . PHE B 1 135 ? -3.574 5.410 6.292 1.00 27.44 158 PHE B N 1
ATOM 4351 C CA . PHE B 1 135 ? -2.353 5.668 5.537 1.00 28.80 158 PHE B CA 1
ATOM 4352 C C . PHE B 1 135 ? -2.554 5.890 4.029 1.00 29.28 158 PHE B C 1
ATOM 4353 O O . PHE B 1 135 ? -1.779 6.606 3.399 1.00 29.04 158 PHE B O 1
ATOM 4361 N N . GLY B 1 136 ? -3.597 5.295 3.458 1.00 30.70 159 GLY B N 1
ATOM 4362 C CA . GLY B 1 136 ? -3.826 5.426 2.027 1.00 30.62 159 GLY B CA 1
ATOM 4363 C C . GLY B 1 136 ? -2.808 4.557 1.300 1.00 31.67 159 GLY B C 1
ATOM 4364 O O . GLY B 1 136 ? -2.330 4.898 0.214 1.00 32.59 159 GLY B O 1
ATOM 4365 N N . SER B 1 137 ? -2.476 3.424 1.916 1.00 31.93 160 SER B N 1
ATOM 4366 C CA . SER B 1 137 ? -1.505 2.470 1.380 1.00 32.37 160 SER B CA 1
ATOM 4367 C C . SER B 1 137 ? -1.903 1.062 1.819 1.00 31.99 160 SER B C 1
ATOM 4368 O 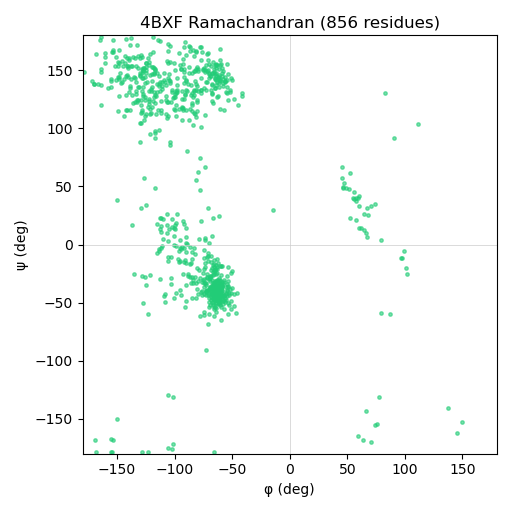O . SER B 1 137 ? -2.596 0.897 2.822 1.00 33.50 160 SER B O 1
ATOM 4371 N N . LEU B 1 138 ? -1.464 0.052 1.073 1.00 29.64 161 LEU B N 1
ATOM 4372 C CA . LEU B 1 138 ? -1.776 -1.331 1.415 1.00 30.63 161 LEU B CA 1
ATOM 4373 C C . LEU B 1 138 ? -1.113 -1.685 2.750 1.00 32.24 161 LEU B C 1
ATOM 4374 O O . LEU B 1 138 ? 0.003 -1.234 3.049 1.00 28.93 161 LEU B O 1
ATOM 4379 N N . VAL B 1 139 ? -1.806 -2.487 3.554 1.00 32.04 162 VAL B N 1
ATOM 4380 C CA . VAL B 1 139 ? -1.277 -2.885 4.850 1.00 32.18 162 VAL B CA 1
ATOM 4381 C C . VAL B 1 139 ? -1.355 -4.396 5.037 1.00 34.02 162 VAL B C 1
ATOM 4382 O O . VAL B 1 139 ? -2.429 -4.948 5.274 1.00 35.76 162 VAL B O 1
ATOM 4386 N N . GLY B 1 140 ? -0.210 -5.062 4.918 1.00 34.02 163 GLY B N 1
ATOM 4387 C CA . GLY B 1 140 ? -0.173 -6.501 5.108 1.00 34.64 163 GLY B CA 1
ATOM 4388 C C . GLY B 1 140 ? 0.399 -6.827 6.481 1.00 36.06 163 GLY B C 1
ATOM 4389 O O . GLY B 1 140 ? 0.664 -5.924 7.275 1.00 33.66 163 GLY B O 1
ATOM 4390 N N . SER B 1 141 ? 0.574 -8.109 6.781 1.00 36.38 164 SER B N 1
ATOM 4391 C CA . SER B 1 141 ? 1.147 -8.504 8.062 1.00 37.82 164 SER B CA 1
ATOM 4392 C C . SER B 1 141 ? 1.598 -9.951 8.015 1.00 37.32 164 SER B C 1
ATOM 4393 O O . SER B 1 141 ? 1.044 -10.762 7.268 1.00 37.99 164 SER B O 1
ATOM 4396 N N . ASN B 1 142 ? 2.615 -10.248 8.813 1.00 37.75 165 ASN B N 1
ATOM 4397 C CA . ASN B 1 142 ? 3.184 -11.584 8.928 1.00 39.28 165 ASN B CA 1
ATOM 4398 C C . ASN B 1 142 ? 3.293 -11.923 10.412 1.00 40.34 165 ASN B C 1
ATOM 4399 O O . ASN B 1 142 ? 3.727 -11.098 11.218 1.00 39.10 165 ASN B O 1
ATOM 4404 N N . VAL B 1 143 ? 2.906 -13.143 10.766 1.00 41.78 166 VAL B N 1
ATOM 4405 C CA . VAL B 1 143 ? 2.989 -13.587 12.148 1.00 42.75 166 VAL B CA 1
ATOM 4406 C C . VAL B 1 143 ? 4.267 -14.400 12.310 1.00 43.94 166 VAL B C 1
ATOM 4407 O O . VAL B 1 143 ? 4.567 -15.269 11.493 1.00 43.59 166 VAL B O 1
ATOM 4411 N N . TYR B 1 144 ? 5.021 -14.106 13.360 1.00 45.19 167 TYR B N 1
ATOM 4412 C CA . TYR B 1 144 ? 6.267 -14.813 13.620 1.00 46.94 167 TYR B CA 1
ATOM 4413 C C . TYR B 1 144 ? 6.208 -15.508 14.976 1.00 47.75 167 TYR B C 1
ATOM 4414 O O . TYR B 1 144 ? 6.071 -14.850 16.008 1.00 47.08 167 TYR B O 1
ATOM 4423 N N . ILE B 1 145 ? 6.318 -16.835 14.963 1.00 48.20 168 ILE B N 1
ATOM 4424 C CA . ILE B 1 145 ? 6.276 -17.643 16.179 1.00 48.13 168 ILE B CA 1
ATOM 4425 C C . ILE B 1 145 ? 7.619 -18.334 16.355 1.00 49.35 168 ILE B C 1
ATOM 4426 O O . ILE B 1 145 ? 7.982 -19.219 15.581 1.00 49.95 168 ILE B O 1
ATOM 4431 N N . THR B 1 146 ? 8.352 -17.925 17.383 1.00 50.56 169 THR B N 1
ATOM 4432 C CA . THR B 1 146 ? 9.673 -18.475 17.644 1.00 52.92 169 THR B CA 1
ATOM 4433 C C . THR B 1 146 ? 9.757 -19.186 18.986 1.00 54.80 169 THR B C 1
ATOM 4434 O O . THR B 1 146 ? 9.345 -18.644 20.013 1.00 54.91 169 THR B O 1
ATOM 4438 N N . PRO B 1 147 ? 10.300 -20.414 18.994 1.00 55.29 170 PRO B N 1
ATOM 4439 C CA . PRO B 1 147 ? 10.441 -21.196 20.225 1.00 55.79 170 PRO B CA 1
ATOM 4440 C C . PRO B 1 147 ? 11.499 -20.604 21.164 1.00 55.70 170 PRO B C 1
ATOM 4441 O O . PRO B 1 147 ? 12.412 -19.901 20.727 1.00 55.31 170 PRO B O 1
ATOM 4445 N N . ALA B 1 148 ? 11.367 -20.888 22.457 1.00 56.82 171 ALA B N 1
ATOM 4446 C CA . ALA B 1 148 ? 12.302 -20.379 23.457 1.00 57.58 171 ALA B CA 1
ATOM 4447 C C . ALA B 1 148 ? 13.761 -20.698 23.136 1.00 58.36 171 ALA B C 1
ATOM 4448 O O . ALA B 1 148 ? 14.071 -21.740 22.557 1.00 58.51 171 ALA B O 1
ATOM 4450 N N . GLY B 1 149 ? 14.649 -19.784 23.519 1.00 59.10 172 GLY B N 1
ATOM 4451 C CA . GLY B 1 149 ? 16.070 -19.969 23.290 1.00 60.94 172 GLY B CA 1
ATOM 4452 C C . GLY B 1 149 ? 16.476 -20.228 21.850 1.00 62.79 172 GLY B C 1
ATOM 4453 O O . GLY B 1 149 ? 17.279 -21.121 21.578 1.00 63.40 172 GLY B O 1
ATOM 4454 N N . SER B 1 150 ? 15.926 -19.454 20.920 1.00 63.03 173 SER B N 1
ATOM 4455 C CA . SER B 1 150 ? 16.270 -19.623 19.516 1.00 63.13 173 SER B CA 1
ATOM 4456 C C . SER B 1 150 ? 16.087 -18.317 18.756 1.00 63.42 173 SER B C 1
ATOM 4457 O O . SER B 1 150 ? 15.636 -17.317 19.317 1.00 63.17 173 SER B O 1
ATOM 4460 N N . GLN B 1 151 ? 16.456 -18.337 17.479 1.00 64.28 174 GLN B N 1
ATOM 4461 C CA . GLN B 1 151 ? 16.330 -17.174 16.607 1.00 63.96 174 GLN B CA 1
ATOM 4462 C C . GLN B 1 151 ? 15.846 -17.652 15.241 1.00 63.97 174 GLN B C 1
ATOM 4463 O O . GLN B 1 151 ? 16.398 -18.602 14.682 1.00 64.43 174 GLN B O 1
ATOM 4469 N N . GLY B 1 152 ? 14.816 -16.998 14.710 1.00 63.12 175 GLY B N 1
ATOM 4470 C CA . GLY B 1 152 ? 14.264 -17.398 13.426 1.00 62.71 175 GLY B CA 1
ATOM 4471 C C . GLY B 1 152 ? 14.930 -16.817 12.190 1.00 62.10 175 GLY B C 1
ATOM 4472 O O . GLY B 1 152 ? 14.997 -17.479 11.151 1.00 63.02 175 GLY B O 1
ATOM 4473 N N . LEU B 1 153 ? 15.423 -15.589 12.290 1.00 59.91 176 LEU B N 1
ATOM 4474 C CA . LEU B 1 153 ? 16.061 -14.943 11.148 1.00 58.89 176 LEU B CA 1
ATOM 4475 C C . LEU B 1 153 ? 17.347 -14.212 11.511 1.00 57.44 176 LEU B C 1
ATOM 4476 O O . LEU B 1 153 ? 17.534 -13.788 12.650 1.00 56.80 176 LEU B O 1
ATOM 4481 N N . PRO B 1 154 ? 18.259 -14.064 10.537 1.00 57.10 177 PRO B N 1
ATOM 4482 C CA . PRO B 1 154 ? 19.533 -13.371 10.749 1.00 55.90 177 PRO B CA 1
ATOM 4483 C C . PRO B 1 154 ? 19.295 -11.869 10.641 1.00 55.21 177 PRO B C 1
ATOM 4484 O O . PRO B 1 154 ? 18.241 -11.440 10.174 1.00 54.23 177 PRO B O 1
ATOM 4488 N N . PRO B 1 155 ? 20.270 -11.050 11.068 1.00 53.56 178 PRO B N 1
ATOM 4489 C CA . PRO B 1 155 ? 20.088 -9.599 10.983 1.00 52.87 178 PRO B CA 1
ATOM 4490 C C . PRO B 1 155 ? 19.787 -9.150 9.554 1.00 52.96 178 PRO B C 1
ATOM 4491 O O . PRO B 1 155 ? 20.352 -9.679 8.594 1.00 51.72 178 PRO B O 1
ATOM 4495 N N . HIS B 1 156 ? 18.885 -8.185 9.417 1.00 51.69 179 HIS B N 1
ATOM 4496 C CA . HIS B 1 156 ? 18.515 -7.678 8.100 1.00 51.70 179 HIS B CA 1
ATOM 4497 C C . HIS B 1 156 ? 17.678 -6.412 8.228 1.00 51.22 179 HIS B C 1
ATOM 4498 O O . HIS B 1 156 ? 17.587 -5.820 9.307 1.00 51.72 179 HIS B O 1
ATOM 4505 N N . TYR B 1 157 ? 17.078 -6.002 7.112 1.00 49.72 180 TYR B N 1
ATOM 4506 C CA . TYR B 1 157 ? 16.203 -4.840 7.078 1.00 49.28 180 TYR B CA 1
ATOM 4507 C C . TYR B 1 157 ? 15.180 -5.043 5.962 1.00 48.71 180 TYR B C 1
ATOM 4508 O O . TYR B 1 157 ? 15.434 -5.777 5.006 1.00 46.68 180 TYR B O 1
ATOM 4517 N N . ASP B 1 158 ? 14.018 -4.416 6.093 1.00 47.34 181 ASP B N 1
ATOM 4518 C CA . ASP B 1 158 ? 12.971 -4.580 5.088 1.00 46.94 181 ASP B CA 1
ATOM 4519 C C . ASP B 1 158 ? 12.669 -3.281 4.344 1.00 45.07 181 ASP B C 1
ATOM 4520 O O . ASP B 1 158 ? 13.205 -2.220 4.668 1.00 43.75 181 ASP B O 1
ATOM 4525 N N . ASP B 1 159 ? 11.791 -3.374 3.351 1.00 43.27 182 ASP B N 1
ATOM 4526 C CA . ASP B 1 159 ? 11.439 -2.230 2.518 1.00 43.27 182 ASP B CA 1
ATOM 4527 C C . ASP B 1 159 ? 10.097 -1.601 2.869 1.00 40.80 182 ASP B C 1
ATOM 4528 O O . ASP B 1 159 ? 9.505 -0.901 2.044 1.00 39.88 182 ASP B O 1
ATOM 4533 N N . VAL B 1 160 ? 9.629 -1.824 4.093 1.00 38.80 183 VAL B N 1
ATOM 4534 C CA . VAL B 1 160 ? 8.344 -1.295 4.522 1.00 35.27 183 VAL B CA 1
ATOM 4535 C C . VAL B 1 160 ? 8.344 -0.674 5.922 1.00 34.73 183 VAL B C 1
ATOM 4536 O O . VAL B 1 160 ? 9.250 -0.911 6.718 1.00 35.34 183 VAL B O 1
ATOM 4540 N N . GLU B 1 161 ? 7.336 0.140 6.205 1.00 31.87 184 GLU B N 1
ATOM 4541 C CA . GLU B 1 161 ? 7.191 0.742 7.529 1.00 33.26 184 GLU B CA 1
ATOM 4542 C C . GLU B 1 161 ? 6.484 -0.327 8.362 1.00 34.13 184 GLU B C 1
ATOM 4543 O O . GLU B 1 161 ? 5.499 -0.914 7.907 1.00 33.24 184 GLU B O 1
ATOM 4549 N N . VAL B 1 162 ? 6.978 -0.593 9.573 1.00 33.75 185 VAL B N 1
ATOM 4550 C CA . VAL B 1 162 ? 6.363 -1.633 10.393 1.00 34.28 185 VAL B CA 1
ATOM 4551 C C . VAL B 1 162 ? 5.892 -1.255 11.796 1.00 35.24 185 VAL B C 1
ATOM 4552 O O . VAL B 1 162 ? 6.454 -0.400 12.468 1.00 35.63 185 VAL B O 1
ATOM 4556 N N . PHE B 1 163 ? 4.829 -1.914 12.218 1.00 35.39 186 PHE B N 1
ATOM 4557 C CA . PHE B 1 163 ? 4.266 -1.719 13.540 1.00 35.96 186 PHE B CA 1
ATOM 4558 C C . PHE B 1 163 ? 4.232 -3.130 14.079 1.00 37.05 186 PHE B C 1
ATOM 4559 O O . PHE B 1 163 ? 3.483 -3.970 13.575 1.00 36.90 186 PHE B O 1
ATOM 4567 N N . ILE B 1 164 ? 5.077 -3.401 15.070 1.00 37.33 187 ILE B N 1
ATOM 4568 C CA . ILE B 1 164 ? 5.160 -4.730 15.663 1.00 38.22 187 ILE B CA 1
ATOM 4569 C C . ILE B 1 164 ? 4.412 -4.820 16.992 1.00 38.43 187 ILE B C 1
ATOM 4570 O O . ILE B 1 164 ? 4.626 -4.010 17.904 1.00 39.34 187 ILE B O 1
ATOM 4575 N N . LEU B 1 165 ? 3.521 -5.799 17.078 1.00 38.51 188 LEU B N 1
ATOM 4576 C CA . LEU B 1 165 ? 2.745 -6.040 18.289 1.00 40.05 188 LEU B CA 1
ATOM 4577 C C . LEU B 1 165 ? 3.112 -7.401 18.914 1.00 39.81 188 LEU B C 1
ATOM 4578 O O . LEU B 1 165 ? 2.902 -8.458 18.312 1.00 38.67 188 LEU B O 1
ATOM 4583 N N . GLN B 1 166 ? 3.671 -7.354 20.121 1.00 40.26 189 GLN B N 1
ATOM 4584 C CA . GLN B 1 166 ? 4.060 -8.555 20.869 1.00 42.15 189 GLN B CA 1
ATOM 4585 C C . GLN B 1 166 ? 2.784 -9.220 21.383 1.00 42.17 189 GLN B C 1
ATOM 4586 O O . GLN B 1 166 ? 2.103 -8.679 22.254 1.00 41.99 189 GLN B O 1
ATOM 4592 N N . LEU B 1 167 ? 2.470 -10.394 20.845 1.00 43.48 190 LEU B N 1
ATOM 4593 C CA . LEU B 1 167 ? 1.259 -11.118 21.224 1.00 45.53 190 LEU B CA 1
ATOM 4594 C C . LEU B 1 167 ? 1.467 -12.090 22.379 1.00 47.83 190 LEU B C 1
ATOM 4595 O O . LEU B 1 167 ? 0.747 -12.037 23.378 1.00 48.09 190 LEU B O 1
ATOM 4600 N N . GLU B 1 168 ? 2.452 -12.973 22.239 1.00 49.77 191 GLU B N 1
ATOM 4601 C CA . GLU B 1 168 ? 2.747 -13.963 23.269 1.00 50.82 191 GLU B CA 1
ATOM 4602 C C . GLU B 1 168 ? 4.213 -13.947 23.684 1.00 51.49 191 GLU B C 1
ATOM 4603 O O . GLU B 1 168 ? 5.106 -13.750 22.856 1.00 51.45 191 GLU B O 1
ATOM 4609 N N . GLY B 1 169 ? 4.447 -14.160 24.977 1.00 51.07 192 GLY B N 1
ATOM 4610 C CA . GLY B 1 169 ? 5.799 -14.195 25.508 1.00 50.63 192 GLY B CA 1
ATOM 4611 C C . GLY B 1 169 ? 6.625 -12.939 25.313 1.00 51.00 192 GLY B C 1
ATOM 4612 O O . GLY B 1 169 ? 6.098 -11.870 25.006 1.00 51.60 192 GLY B O 1
ATOM 4613 N N . GLU B 1 170 ? 7.934 -13.072 25.504 1.00 51.72 193 GLU B N 1
ATOM 4614 C CA . GLU B 1 170 ? 8.848 -11.950 25.348 1.00 52.27 193 GLU B CA 1
ATOM 4615 C C . GLU B 1 170 ? 9.853 -12.238 24.241 1.00 51.05 193 GLU B C 1
ATOM 4616 O O . GLU B 1 170 ? 9.999 -13.376 23.797 1.00 48.28 193 GLU B O 1
ATOM 4622 N N . LYS B 1 171 ? 10.548 -11.200 23.791 1.00 49.63 194 LYS B N 1
ATOM 4623 C CA . LYS B 1 171 ? 11.542 -11.372 22.747 1.00 49.00 194 LYS B CA 1
ATOM 4624 C C . LYS B 1 171 ? 12.588 -10.277 22.822 1.00 47.58 194 LYS B C 1
ATOM 4625 O O . LYS B 1 171 ? 12.262 -9.106 23.003 1.00 49.15 194 LYS B O 1
ATOM 4631 N N . HIS B 1 172 ? 13.850 -10.678 22.693 1.00 47.76 195 HIS B N 1
ATOM 4632 C CA . HIS B 1 172 ? 14.985 -9.757 22.746 1.00 47.32 195 HIS B CA 1
ATOM 4633 C C . HIS B 1 172 ? 15.231 -9.128 21.367 1.00 47.19 195 HIS B C 1
ATOM 4634 O O . HIS B 1 172 ? 15.588 -9.822 20.411 1.00 47.45 195 HIS B O 1
ATOM 4641 N N . TRP B 1 173 ? 15.050 -7.815 21.275 1.00 46.61 196 TRP B N 1
ATOM 4642 C CA . TRP B 1 173 ? 15.249 -7.096 20.021 1.00 44.65 196 TRP B CA 1
ATOM 4643 C C . TRP B 1 173 ? 16.479 -6.198 20.010 1.00 44.76 196 TRP B C 1
ATOM 4644 O O . TRP B 1 173 ? 16.808 -5.566 21.011 1.00 45.18 196 TRP B O 1
ATOM 4655 N N . ARG B 1 174 ? 17.162 -6.160 18.868 1.00 43.03 197 ARG B N 1
ATOM 4656 C CA . ARG B 1 174 ? 18.329 -5.295 18.679 1.00 42.86 197 ARG B CA 1
ATOM 4657 C C . ARG B 1 174 ? 18.179 -4.570 17.338 1.00 41.12 197 ARG B C 1
ATOM 4658 O O . ARG B 1 174 ? 18.021 -5.197 16.288 1.00 40.14 197 ARG B O 1
ATOM 4666 N N . LEU B 1 175 ? 18.204 -3.245 17.391 1.00 39.91 198 LEU B N 1
ATOM 4667 C CA . LEU B 1 175 ? 18.065 -2.420 16.201 1.00 40.41 198 LEU B CA 1
ATOM 4668 C C . LEU B 1 175 ? 19.389 -1.718 15.957 1.00 42.81 198 LEU B C 1
ATOM 4669 O O . LEU B 1 175 ? 20.038 -1.266 16.902 1.00 41.97 198 LEU B O 1
ATOM 4674 N N . TYR B 1 176 ? 19.780 -1.626 14.687 1.00 44.07 199 TYR B N 1
ATOM 4675 C CA . TYR B 1 176 ? 21.040 -0.995 14.296 1.00 45.43 199 TYR B CA 1
ATOM 4676 C C . TYR B 1 176 ? 20.817 0.170 13.329 1.00 46.90 199 TYR B C 1
ATOM 4677 O O . TYR B 1 176 ? 19.740 0.312 12.737 1.00 45.00 199 TYR B O 1
ATOM 4686 N N . HIS B 1 177 ? 21.840 1.002 13.176 1.00 48.19 200 HIS B N 1
ATOM 4687 C CA . HIS B 1 177 ? 21.761 2.125 12.256 1.00 49.71 200 HIS B CA 1
ATOM 4688 C C . HIS B 1 177 ? 21.590 1.548 10.861 1.00 49.50 200 HIS B C 1
ATOM 4689 O O . HIS B 1 177 ? 22.199 0.532 10.519 1.00 49.19 200 HIS B O 1
ATOM 4696 N N . PRO B 1 178 ? 20.736 2.173 10.043 1.00 49.83 201 PRO B N 1
ATOM 4697 C CA . PRO B 1 178 ? 20.516 1.678 8.683 1.00 50.05 201 PRO B CA 1
ATOM 4698 C C . PRO B 1 178 ? 21.703 1.922 7.756 1.00 50.40 201 PRO B C 1
ATOM 4699 O O . PRO B 1 178 ? 22.344 2.970 7.819 1.00 49.58 201 PRO B O 1
ATOM 4703 N N . THR B 1 179 ? 22.002 0.942 6.908 1.00 50.59 202 THR B N 1
ATOM 4704 C CA . THR B 1 179 ? 23.083 1.081 5.944 1.00 52.00 202 THR B CA 1
ATOM 4705 C C . THR B 1 179 ? 22.513 1.900 4.783 1.00 52.50 202 THR B C 1
ATOM 4706 O O . THR B 1 179 ? 23.194 2.756 4.209 1.00 53.43 202 THR B O 1
ATOM 4710 N N . VAL B 1 180 ? 21.250 1.631 4.455 1.00 50.19 203 VAL B N 1
ATOM 4711 C CA . VAL B 1 180 ? 20.549 2.330 3.381 1.00 48.97 203 VAL B CA 1
ATOM 4712 C C . VAL B 1 180 ? 19.310 2.989 3.982 1.00 47.33 203 VAL B C 1
ATOM 4713 O O . VAL B 1 180 ? 18.266 2.348 4.115 1.00 46.45 203 VAL B O 1
ATOM 4717 N N . PRO B 1 181 ? 19.415 4.272 4.363 1.00 46.31 204 PRO B N 1
ATOM 4718 C CA . PRO B 1 181 ? 18.290 5.009 4.954 1.00 46.43 204 PRO B CA 1
ATOM 4719 C C . PRO B 1 181 ? 17.028 4.915 4.092 1.00 46.22 204 PRO B C 1
ATOM 4720 O O . PRO B 1 181 ? 17.085 5.125 2.877 1.00 44.97 204 PRO B O 1
ATOM 4724 N N . LEU B 1 182 ? 15.901 4.590 4.723 1.00 43.73 205 LEU B N 1
ATOM 4725 C CA . LEU B 1 182 ? 14.623 4.475 4.019 1.00 43.07 205 LEU B CA 1
ATOM 4726 C C . LEU B 1 182 ? 14.806 3.698 2.729 1.00 43.73 205 LEU B C 1
ATOM 4727 O O . LEU B 1 182 ? 14.512 4.196 1.644 1.00 43.01 205 LEU B O 1
ATOM 4732 N N . ALA B 1 183 ? 15.307 2.476 2.862 1.00 45.53 206 ALA B N 1
ATOM 4733 C CA . ALA B 1 183 ? 15.559 1.609 1.725 1.00 47.29 206 ALA B CA 1
ATOM 4734 C C . ALA B 1 183 ? 14.278 1.234 1.002 1.00 49.87 206 ALA B C 1
ATOM 4735 O O . ALA B 1 183 ? 13.201 1.215 1.597 1.00 50.24 206 ALA B O 1
ATOM 4737 N N . ARG B 1 184 ? 14.409 0.925 -0.284 1.00 52.45 207 ARG B N 1
ATOM 4738 C CA . ARG B 1 184 ? 13.272 0.530 -1.107 1.00 56.63 207 ARG B CA 1
ATOM 4739 C C . ARG B 1 184 ? 13.376 -0.944 -1.467 1.00 58.36 207 ARG B C 1
ATOM 4740 O O . ARG B 1 184 ? 12.565 -1.472 -2.226 1.00 59.10 207 ARG B O 1
ATOM 4748 N N . GLU B 1 185 ? 14.383 -1.604 -0.903 1.00 61.71 208 GLU B N 1
ATOM 4749 C CA . GLU B 1 185 ? 14.608 -3.027 -1.131 1.00 65.71 208 GLU B CA 1
ATOM 4750 C C . GLU B 1 185 ? 15.042 -3.689 0.176 1.00 67.71 208 GLU B C 1
ATOM 4751 O O . GLU B 1 185 ? 15.603 -3.033 1.054 1.00 67.72 208 GLU B O 1
ATOM 4753 N N . CYS B 1 186 ? 14.774 -4.985 0.306 1.00 70.74 209 CYS B N 1
ATOM 4754 C CA . CYS B 1 186 ? 15.144 -5.720 1.511 1.00 74.20 209 CYS B CA 1
ATOM 4755 C C . CYS B 1 186 ? 16.511 -6.345 1.317 1.00 74.31 209 CYS B C 1
ATOM 4756 O O . CYS B 1 186 ? 16.951 -6.536 0.185 1.00 74.81 209 CYS B O 1
ATOM 4759 N N . SER B 1 187 ? 17.177 -6.681 2.419 1.00 73.76 210 SER B N 1
ATOM 4760 C CA . SER B 1 187 ? 18.495 -7.299 2.336 1.00 73.36 210 SER B CA 1
ATOM 4761 C C . SER B 1 187 ? 19.024 -7.798 3.673 1.00 74.15 210 SER B C 1
ATOM 4762 O O . SER B 1 187 ? 18.846 -7.155 4.708 1.00 72.72 210 SER B O 1
ATOM 4765 N N . VAL B 1 188 ? 19.675 -8.956 3.636 1.00 75.00 211 VAL B N 1
ATOM 4766 C CA . VAL B 1 188 ? 20.269 -9.542 4.827 1.00 76.57 211 VAL B CA 1
ATOM 4767 C C . VAL B 1 188 ? 21.616 -8.850 4.991 1.00 78.34 211 VAL B C 1
ATOM 4768 O O . VAL B 1 188 ? 22.230 -8.446 4.005 1.00 79.36 211 VAL B O 1
ATOM 4772 N N . GLU B 1 189 ? 22.069 -8.703 6.229 1.00 80.48 212 GLU B N 1
ATOM 4773 C CA . GLU B 1 189 ? 23.344 -8.047 6.488 1.00 83.19 212 GLU B CA 1
ATOM 4774 C C . GLU B 1 189 ? 24.278 -8.928 7.305 1.00 84.85 212 GLU B C 1
ATOM 4775 O O . GLU B 1 189 ? 23.829 -9.746 8.107 1.00 84.44 212 GLU B O 1
ATOM 4781 N N . ALA B 1 190 ? 25.580 -8.759 7.095 1.00 87.28 213 ALA B N 1
ATOM 4782 C CA . ALA B 1 190 ? 26.576 -9.522 7.836 1.00 90.00 213 ALA B CA 1
ATOM 4783 C C . ALA B 1 190 ? 26.643 -8.967 9.257 1.00 92.01 213 ALA B C 1
ATOM 4784 O O . ALA B 1 190 ? 26.685 -7.753 9.460 1.00 91.70 213 ALA B O 1
ATOM 4786 N N . GLU B 1 191 ? 26.652 -9.865 10.235 1.00 94.71 214 GLU B N 1
ATOM 4787 C CA . GLU B 1 191 ? 26.698 -9.478 11.639 1.00 97.81 214 GLU B CA 1
ATOM 4788 C C . GLU B 1 191 ? 27.877 -8.543 11.931 1.00 100.00 214 GLU B C 1
ATOM 4789 O O . GLU B 1 191 ? 27.874 -7.821 12.928 1.00 100.00 214 GLU B O 1
ATOM 4795 N N . GLU B 1 192 ? 28.871 -8.546 11.047 1.00 100.00 215 GLU B N 1
ATOM 4796 C CA . GLU B 1 192 ? 30.063 -7.716 11.219 1.00 100.00 215 GLU B CA 1
ATOM 4797 C C . GLU B 1 192 ? 29.987 -6.337 10.566 1.00 100.00 215 GLU B C 1
ATOM 4798 O O . GLU B 1 192 ? 30.797 -5.460 10.869 1.00 100.00 215 GLU B O 1
ATOM 4804 N N . ARG B 1 193 ? 29.020 -6.142 9.674 1.00 100.00 216 ARG B N 1
ATOM 4805 C CA . ARG B 1 193 ? 28.879 -4.866 8.977 1.00 100.00 216 ARG B CA 1
ATOM 4806 C C . ARG B 1 193 ? 27.788 -3.948 9.531 1.00 96.37 216 ARG B C 1
ATOM 4807 O O . ARG B 1 193 ? 27.593 -2.842 9.025 1.00 100.00 216 ARG B O 1
ATOM 4809 N N . ILE B 1 194 ? 27.086 -4.395 10.568 1.00 91.76 217 ILE B N 1
ATOM 4810 C CA . ILE B 1 194 ? 26.008 -3.600 11.156 1.00 85.92 217 ILE B CA 1
ATOM 4811 C C . ILE B 1 194 ? 26.435 -2.766 12.362 1.00 82.54 217 ILE B C 1
ATOM 4812 O O . ILE B 1 194 ? 25.717 -1.858 12.786 1.00 81.30 217 ILE B O 1
ATOM 4817 N N . GLY B 1 195 ? 27.606 -3.074 12.911 1.00 79.13 218 GLY B N 1
ATOM 4818 C CA . GLY B 1 195 ? 28.104 -2.331 14.054 1.00 74.42 218 GLY B CA 1
ATOM 4819 C C . GLY B 1 195 ? 27.418 -2.702 15.353 1.00 71.60 218 GLY B C 1
ATOM 4820 O O . GLY B 1 195 ? 26.905 -3.812 15.502 1.00 71.12 218 GLY B O 1
ATOM 4821 N N . ARG B 1 196 ? 27.408 -1.765 16.295 1.00 68.42 219 ARG B N 1
ATOM 4822 C CA . ARG B 1 196 ? 26.788 -1.988 17.593 1.00 65.33 219 ARG B CA 1
ATOM 4823 C C . ARG B 1 196 ? 25.331 -1.537 17.604 1.00 62.96 219 ARG B C 1
ATOM 4824 O O . ARG B 1 196 ? 24.976 -0.535 16.982 1.00 62.24 219 ARG B O 1
ATOM 4826 N N . PRO B 1 197 ? 24.469 -2.270 18.324 1.00 60.76 220 PRO B N 1
ATOM 4827 C CA . PRO B 1 197 ? 23.040 -1.960 18.433 1.00 58.55 220 PRO B CA 1
ATOM 4828 C C . PRO B 1 197 ? 22.768 -0.542 18.925 1.00 56.08 220 PRO B C 1
ATOM 4829 O O . PRO B 1 197 ? 23.351 -0.094 19.910 1.00 56.06 220 PRO B O 1
ATOM 4833 N N . VAL B 1 198 ? 21.883 0.166 18.228 1.00 53.82 221 VAL B N 1
ATOM 4834 C CA . VAL B 1 198 ? 21.524 1.521 18.626 1.00 51.67 221 VAL B CA 1
ATOM 4835 C C . VAL B 1 198 ? 20.440 1.388 19.687 1.00 50.11 221 VAL B C 1
ATOM 4836 O O . VAL B 1 198 ? 20.314 2.220 20.582 1.00 49.92 221 VAL B O 1
ATOM 4840 N N . HIS B 1 199 ? 19.659 0.321 19.574 1.00 48.38 222 HIS B N 1
ATOM 4841 C CA . HIS B 1 199 ? 18.584 0.050 20.513 1.00 47.99 222 HIS B CA 1
ATOM 4842 C C . HIS B 1 199 ? 18.583 -1.435 20.825 1.00 47.99 222 HIS B C 1
ATOM 4843 O O . HIS B 1 199 ? 18.743 -2.262 19.930 1.00 48.19 222 HIS B O 1
ATOM 4850 N N . GLU B 1 200 ? 18.423 -1.764 22.104 1.00 48.39 223 GLU B N 1
ATOM 4851 C CA . GLU B 1 200 ? 18.364 -3.150 22.551 1.00 48.72 223 GLU B CA 1
ATOM 4852 C C . GLU B 1 200 ? 17.321 -3.183 23.660 1.00 48.76 223 GLU B C 1
ATOM 4853 O O . GLU B 1 200 ? 17.376 -2.383 24.593 1.00 50.03 223 GLU B O 1
ATOM 4859 N N . PHE B 1 201 ? 16.366 -4.099 23.565 1.00 47.66 224 PHE B N 1
ATOM 4860 C CA . PHE B 1 201 ? 15.309 -4.151 24.562 1.00 47.66 224 PHE B CA 1
ATOM 4861 C C . PHE B 1 201 ? 14.525 -5.452 24.521 1.00 48.92 224 PHE B C 1
ATOM 4862 O O . PHE B 1 201 ? 14.753 -6.307 23.665 1.00 50.48 224 PHE B O 1
ATOM 4870 N N . MET B 1 202 ? 13.599 -5.590 25.460 1.00 49.90 225 MET B N 1
ATOM 4871 C CA . MET B 1 202 ? 12.763 -6.776 25.553 1.00 51.77 225 MET B CA 1
ATOM 4872 C C . MET B 1 202 ? 11.311 -6.388 25.314 1.00 50.21 225 MET B C 1
ATOM 4873 O O . MET B 1 202 ? 10.801 -5.471 25.952 1.00 50.52 225 MET B O 1
ATOM 4878 N N . LEU B 1 203 ? 10.650 -7.078 24.395 1.00 49.22 226 LEU B N 1
ATOM 4879 C CA . LEU B 1 203 ? 9.247 -6.804 24.115 1.00 48.70 226 LEU B CA 1
ATOM 4880 C C . LEU B 1 203 ? 8.376 -7.814 24.848 1.00 49.21 226 LEU B C 1
ATOM 4881 O O . LEU B 1 203 ? 8.619 -9.013 24.764 1.00 49.12 226 LEU B O 1
ATOM 4886 N N . LYS B 1 204 ? 7.365 -7.330 25.568 1.00 50.02 227 LYS B N 1
ATOM 4887 C CA . LYS B 1 204 ? 6.449 -8.211 26.294 1.00 50.73 227 LYS B CA 1
ATOM 4888 C C . LYS B 1 204 ? 5.019 -7.941 25.812 1.00 50.23 227 LYS B C 1
ATOM 4889 O O . LYS B 1 204 ? 4.723 -6.859 25.306 1.00 50.42 227 LYS B O 1
ATOM 4893 N N . PRO B 1 205 ? 4.113 -8.920 25.972 1.00 49.65 228 PRO B N 1
ATOM 4894 C CA . PRO B 1 205 ? 2.720 -8.766 25.537 1.00 48.27 228 PRO B CA 1
ATOM 4895 C C . PRO B 1 205 ? 2.141 -7.390 25.850 1.00 47.60 228 PRO B C 1
ATOM 4896 O O . PRO B 1 205 ? 2.259 -6.892 26.970 1.00 46.18 228 PRO B O 1
ATOM 4900 N N . GLY B 1 206 ? 1.526 -6.777 24.841 1.00 46.60 229 GLY B N 1
ATOM 4901 C CA . GLY B 1 206 ? 0.947 -5.460 25.015 1.00 44.06 229 GLY B CA 1
ATOM 4902 C C . GLY B 1 206 ? 1.868 -4.354 24.535 1.00 43.71 229 GLY B C 1
ATOM 4903 O O . GLY B 1 206 ? 1.450 -3.205 24.414 1.00 44.21 229 GLY B O 1
ATOM 4904 N N . ASP B 1 207 ? 3.127 -4.694 24.261 1.00 42.69 230 ASP B N 1
ATOM 4905 C CA . ASP B 1 207 ? 4.097 -3.707 23.790 1.00 43.44 230 ASP B CA 1
ATOM 4906 C C . ASP B 1 207 ? 4.019 -3.521 22.271 1.00 41.68 230 ASP B C 1
ATOM 4907 O O . ASP B 1 207 ? 3.719 -4.456 21.529 1.00 38.87 230 ASP B O 1
ATOM 4912 N N . LEU B 1 208 ? 4.296 -2.305 21.813 1.00 39.42 231 LEU B N 1
ATOM 4913 C CA . LEU B 1 208 ? 4.267 -2.002 20.388 1.00 38.29 231 LEU B CA 1
ATOM 4914 C C . LEU B 1 208 ? 5.584 -1.361 20.000 1.00 36.90 231 LEU B C 1
ATOM 4915 O O . LEU B 1 208 ? 6.088 -0.490 20.712 1.00 36.75 231 LEU B O 1
ATOM 4920 N N . LEU B 1 209 ? 6.138 -1.804 18.876 1.00 34.28 232 LEU B N 1
ATOM 4921 C CA . LEU B 1 209 ? 7.400 -1.271 18.378 1.00 33.57 232 LEU B CA 1
ATOM 4922 C C . LEU B 1 209 ? 7.273 -0.827 16.919 1.00 34.72 232 LEU B C 1
ATOM 4923 O O . LEU B 1 209 ? 6.791 -1.577 16.075 1.00 34.39 232 LEU B O 1
ATOM 4928 N N . TYR B 1 210 ? 7.675 0.408 16.630 1.00 34.30 233 TYR B N 1
ATOM 4929 C CA . TYR B 1 210 ? 7.665 0.937 15.269 1.00 32.32 233 TYR B CA 1
ATOM 4930 C C . TYR B 1 210 ? 9.067 1.316 14.838 1.00 33.87 233 TYR B C 1
ATOM 4931 O O . TYR B 1 210 ? 9.830 1.839 15.626 1.00 32.20 233 TYR B O 1
ATOM 4940 N N . PHE B 1 211 ? 9.400 1.051 13.582 1.00 33.26 234 PHE B N 1
ATOM 4941 C CA . PHE B 1 211 ? 10.674 1.495 13.029 1.00 34.04 234 PHE B CA 1
ATOM 4942 C C . PHE B 1 211 ? 10.553 1.611 11.512 1.00 33.07 234 PHE B C 1
ATOM 4943 O O . PHE B 1 211 ? 9.881 0.802 10.860 1.00 32.68 234 PHE B O 1
ATOM 4951 N N . PRO B 1 212 ? 11.164 2.656 10.940 1.00 33.16 235 PRO B N 1
ATOM 4952 C CA . PRO B 1 212 ? 11.130 2.921 9.497 1.00 33.38 235 PRO B CA 1
ATOM 4953 C C . PRO B 1 212 ? 11.851 1.892 8.629 1.00 32.91 235 PRO B C 1
ATOM 4954 O O . PRO B 1 212 ? 12.724 1.168 9.107 1.00 32.60 235 PRO B O 1
ATOM 4958 N N . ARG B 1 213 ? 11.461 1.821 7.355 1.00 34.02 236 ARG B N 1
ATOM 4959 C CA . ARG B 1 213 ? 12.089 0.899 6.409 1.00 34.23 236 ARG B CA 1
ATOM 4960 C C . ARG B 1 213 ? 13.574 1.216 6.365 1.00 33.10 236 ARG B C 1
ATOM 4961 O O . ARG B 1 213 ? 13.960 2.374 6.432 1.00 33.25 236 ARG B O 1
ATOM 4969 N N . GLY B 1 214 ? 14.404 0.186 6.252 1.00 35.96 237 GLY B N 1
ATOM 4970 C CA . GLY B 1 214 ? 15.835 0.404 6.234 1.00 36.20 237 GLY B CA 1
ATOM 4971 C C . GLY B 1 214 ? 16.454 0.071 7.585 1.00 37.77 237 GLY B C 1
ATOM 4972 O O . GLY B 1 214 ? 17.637 -0.271 7.656 1.00 36.07 237 GLY B O 1
ATOM 4973 N N . THR B 1 215 ? 15.658 0.156 8.655 1.00 36.13 238 THR B N 1
ATOM 4974 C CA . THR B 1 215 ? 16.143 -0.144 10.012 1.00 35.31 238 THR B CA 1
ATOM 4975 C C . THR B 1 215 ? 16.639 -1.588 10.130 1.00 34.06 238 THR B C 1
ATOM 4976 O O . THR B 1 215 ? 15.870 -2.531 9.981 1.00 34.15 238 THR B O 1
ATOM 4980 N N . ILE B 1 216 ? 17.929 -1.764 10.400 1.00 36.61 239 ILE B N 1
ATOM 4981 C CA . ILE B 1 216 ? 18.486 -3.108 10.531 1.00 39.04 239 ILE B CA 1
ATOM 4982 C C . ILE B 1 216 ? 18.106 -3.686 11.890 1.00 38.84 239 ILE B C 1
ATOM 4983 O O . ILE B 1 216 ? 18.244 -3.024 12.915 1.00 37.22 239 ILE B O 1
ATOM 4988 N N . HIS B 1 217 ? 17.626 -4.923 11.896 1.00 40.84 240 HIS B N 1
ATOM 4989 C CA . HIS B 1 217 ? 17.189 -5.548 13.137 1.00 42.94 240 HIS B CA 1
ATOM 4990 C C . HIS B 1 217 ? 17.388 -7.056 13.179 1.00 44.79 240 HIS B C 1
ATOM 4991 O O . HIS B 1 217 ? 17.661 -7.695 12.165 1.00 44.71 240 HIS B O 1
ATOM 4998 N N . GLN B 1 218 ? 17.249 -7.611 14.382 1.00 47.19 241 GLN B N 1
ATOM 4999 C CA . GLN B 1 218 ? 17.351 -9.045 14.616 1.00 46.77 241 GLN B CA 1
ATOM 5000 C C . GLN B 1 218 ? 16.815 -9.306 16.022 1.00 47.09 241 GLN B C 1
ATOM 5001 O O . GLN B 1 218 ? 17.084 -8.547 16.951 1.00 46.29 241 GLN B O 1
ATOM 5007 N N . ALA B 1 219 ? 16.042 -10.373 16.170 1.00 48.98 242 ALA B N 1
ATOM 5008 C CA . ALA B 1 219 ? 15.448 -10.700 17.456 1.00 49.84 242 ALA B CA 1
ATOM 5009 C C . ALA B 1 219 ? 15.598 -12.172 17.812 1.00 50.82 242 ALA B C 1
ATOM 5010 O O . ALA B 1 219 ? 15.710 -13.027 16.934 1.00 51.39 242 ALA B O 1
ATOM 5012 N N . ASP B 1 220 ? 15.595 -12.462 19.109 1.00 51.85 243 ASP B N 1
ATOM 5013 C CA . ASP B 1 220 ? 15.720 -13.834 19.587 1.00 52.53 243 ASP B CA 1
ATOM 5014 C C . ASP B 1 220 ? 14.911 -14.057 20.867 1.00 51.50 243 ASP B C 1
ATOM 5015 O O . ASP B 1 220 ? 14.862 -13.198 21.746 1.00 49.63 243 ASP B O 1
ATOM 5020 N N . THR B 1 221 ? 14.263 -15.212 20.956 1.00 51.93 244 THR B N 1
ATOM 5021 C CA . THR B 1 221 ? 13.469 -15.548 22.129 1.00 52.83 244 THR B CA 1
ATOM 5022 C C . THR B 1 221 ? 14.406 -16.051 23.226 1.00 53.96 244 THR B C 1
ATOM 5023 O O . THR B 1 221 ? 15.159 -17.001 23.013 1.00 53.07 244 THR B O 1
ATOM 5027 N N . PRO B 1 222 ? 14.367 -15.425 24.416 1.00 55.40 245 PRO B N 1
ATOM 5028 C CA . PRO B 1 222 ? 15.225 -15.826 25.537 1.00 55.30 245 PRO B CA 1
ATOM 5029 C C . PRO B 1 222 ? 15.000 -17.267 25.986 1.00 54.84 245 PRO B C 1
ATOM 5030 O O . PRO B 1 222 ? 13.946 -17.851 25.727 1.00 53.44 245 PRO B O 1
ATOM 5034 N N . ALA B 1 223 ? 15.999 -17.832 26.661 1.00 55.76 246 ALA B N 1
ATOM 5035 C CA . ALA B 1 223 ? 15.927 -19.208 27.146 1.00 55.63 246 ALA B CA 1
ATOM 5036 C C . ALA B 1 223 ? 14.748 -19.418 28.095 1.00 55.01 246 ALA B C 1
ATOM 5037 O O . ALA B 1 223 ? 14.384 -18.527 28.864 1.00 53.75 246 ALA B O 1
ATOM 5039 N N . GLY B 1 224 ? 14.152 -20.602 28.034 1.00 55.08 247 GLY B N 1
ATOM 5040 C CA . GLY B 1 224 ? 13.022 -20.895 28.891 1.00 55.32 247 GLY B CA 1
ATOM 5041 C C . GLY B 1 224 ? 12.066 -21.870 28.242 1.00 56.40 247 GLY B C 1
ATOM 5042 O O . GLY B 1 224 ? 12.466 -22.682 27.408 1.00 56.43 247 GLY B O 1
ATOM 5043 N N . LEU B 1 225 ? 10.796 -21.789 28.622 1.00 57.74 248 LEU B N 1
ATOM 5044 C CA . LEU B 1 225 ? 9.779 -22.677 28.076 1.00 59.21 248 LEU B CA 1
ATOM 5045 C C . LEU B 1 225 ? 8.845 -21.925 27.138 1.00 58.66 248 LEU B C 1
ATOM 5046 O O . LEU B 1 225 ? 8.494 -22.418 26.068 1.00 58.07 248 LEU B O 1
ATOM 5051 N N . ALA B 1 226 ? 8.453 -20.725 27.552 1.00 58.83 249 ALA B N 1
ATOM 5052 C CA . ALA B 1 226 ? 7.543 -19.885 26.780 1.00 57.93 249 ALA B CA 1
ATOM 5053 C C . ALA B 1 226 ? 8.126 -19.422 25.448 1.00 57.14 249 ALA B C 1
ATOM 5054 O O . ALA B 1 226 ? 9.272 -18.980 25.373 1.00 56.36 249 ALA B O 1
ATOM 5056 N N . HIS B 1 227 ? 7.325 -19.525 24.395 1.00 56.39 250 HIS B N 1
ATOM 5057 C CA . HIS B 1 227 ? 7.756 -19.103 23.071 1.00 54.97 250 HIS B CA 1
ATOM 5058 C C . HIS B 1 227 ? 7.362 -17.644 22.868 1.00 53.77 250 HIS B C 1
ATOM 5059 O O . HIS B 1 227 ? 6.691 -17.047 23.712 1.00 52.63 250 HIS B O 1
ATOM 5066 N N . SER B 1 228 ? 7.792 -17.070 21.751 1.00 52.63 251 SER B N 1
ATOM 5067 C CA . SER B 1 228 ? 7.462 -15.688 21.438 1.00 51.10 251 SER B CA 1
ATOM 5068 C C . SER B 1 228 ? 6.560 -15.612 20.218 1.00 49.53 251 SER B C 1
ATOM 5069 O O . SER B 1 228 ? 6.778 -16.310 19.226 1.00 49.84 251 SER B O 1
ATOM 5072 N N . THR B 1 229 ? 5.541 -14.768 20.297 1.00 47.04 252 THR B N 1
ATOM 5073 C CA . THR B 1 229 ? 4.631 -14.591 19.177 1.00 46.15 252 THR B CA 1
ATOM 5074 C C . THR B 1 229 ? 4.367 -13.105 18.946 1.00 45.79 252 THR B C 1
ATOM 5075 O O . THR B 1 229 ? 3.937 -12.393 19.857 1.00 44.27 252 THR B O 1
ATOM 5079 N N . HIS B 1 230 ? 4.659 -12.623 17.740 1.00 43.08 253 HIS B N 1
ATOM 5080 C CA . HIS B 1 230 ? 4.384 -11.228 17.432 1.00 43.27 253 HIS B CA 1
ATOM 5081 C C . HIS B 1 230 ? 3.878 -11.077 16.001 1.00 42.81 253 HIS B C 1
ATOM 5082 O O . HIS B 1 230 ? 4.145 -11.918 15.135 1.00 42.60 253 HIS B O 1
ATOM 5089 N N . VAL B 1 231 ? 3.107 -10.024 15.766 1.00 41.13 254 VAL B N 1
ATOM 5090 C CA . VAL B 1 231 ? 2.591 -9.766 14.434 1.00 40.52 254 VAL B CA 1
ATOM 5091 C C . VAL B 1 231 ? 3.241 -8.483 13.915 1.00 40.13 254 VAL B C 1
ATOM 5092 O O . VAL B 1 231 ? 3.319 -7.477 14.627 1.00 38.77 254 VAL B O 1
ATOM 5096 N N . THR B 1 232 ? 3.743 -8.545 12.687 1.00 38.77 255 THR B N 1
ATOM 5097 C CA . THR B 1 232 ? 4.390 -7.399 12.062 1.00 37.26 255 THR B CA 1
ATOM 5098 C C . THR B 1 232 ? 3.445 -6.845 11.009 1.00 37.52 255 THR B C 1
ATOM 5099 O O . THR B 1 232 ? 3.216 -7.479 9.973 1.00 38.92 255 THR B O 1
ATOM 5103 N N . ILE B 1 233 ? 2.883 -5.674 11.299 1.00 36.97 256 ILE B N 1
ATOM 5104 C CA . ILE B 1 233 ? 1.953 -4.994 10.400 1.00 36.53 256 ILE B CA 1
ATOM 5105 C C . ILE B 1 233 ? 2.777 -3.984 9.619 1.00 36.28 256 ILE B C 1
ATOM 5106 O O . ILE B 1 233 ? 3.336 -3.051 10.206 1.00 36.59 256 ILE B O 1
ATOM 5111 N N . SER B 1 234 ? 2.846 -4.176 8.305 1.00 33.65 257 SER B N 1
ATOM 5112 C CA . SER B 1 234 ? 3.640 -3.314 7.433 1.00 33.11 257 SER B CA 1
ATOM 5113 C C . SER B 1 234 ? 2.855 -2.531 6.381 1.00 31.49 257 SER B C 1
ATOM 5114 O O . SER B 1 234 ? 1.797 -2.964 5.916 1.00 30.83 257 SER B O 1
ATOM 5117 N N . THR B 1 235 ? 3.389 -1.374 6.008 1.00 30.45 258 THR B N 1
ATOM 5118 C CA . THR B 1 235 ? 2.754 -0.531 5.002 1.00 30.70 258 THR B CA 1
ATOM 5119 C C . THR B 1 235 ? 3.776 0.371 4.318 1.00 30.78 258 THR B C 1
ATOM 5120 O O . THR B 1 235 ? 4.984 0.318 4.606 1.00 28.90 258 THR B O 1
ATOM 5124 N N . TYR B 1 236 ? 3.287 1.195 3.403 1.00 28.48 259 TYR B N 1
ATOM 5125 C CA . TYR B 1 236 ? 4.145 2.102 2.656 1.00 29.65 259 TYR B CA 1
ATOM 5126 C C . TYR B 1 236 ? 5.236 1.429 1.819 1.00 30.23 259 TYR B C 1
ATOM 5127 O O . TYR B 1 236 ? 6.370 1.893 1.787 1.00 31.82 259 TYR B O 1
ATOM 5136 N N . GLN B 1 237 ? 4.909 0.331 1.146 1.00 31.29 260 GLN B N 1
ATOM 5137 C CA . GLN B 1 237 ? 5.905 -0.297 0.281 1.00 33.30 260 GLN B CA 1
ATOM 5138 C C . GLN B 1 237 ? 5.859 0.462 -1.059 1.00 34.73 260 GLN B C 1
ATOM 5139 O O . GLN B 1 237 ? 4.776 0.708 -1.595 1.00 32.12 260 GLN B O 1
ATOM 5145 N N . ASN B 1 238 ? 7.013 0.855 -1.587 1.00 35.25 261 ASN B N 1
ATOM 5146 C CA . ASN B 1 238 ? 7.049 1.575 -2.866 1.00 36.66 261 ASN B CA 1
ATOM 5147 C C . ASN B 1 238 ? 6.026 2.691 -2.908 1.00 35.80 261 ASN B C 1
ATOM 5148 O O . ASN B 1 238 ? 5.227 2.790 -3.840 1.00 35.15 261 ASN B O 1
ATOM 5153 N N . ASN B 1 239 ? 6.070 3.545 -1.896 1.00 33.75 262 ASN B N 1
ATOM 5154 C CA . ASN B 1 239 ? 5.121 4.635 -1.779 1.00 32.55 262 ASN B CA 1
ATOM 5155 C C . ASN B 1 239 ? 5.875 5.936 -1.550 1.00 31.40 262 ASN B C 1
ATOM 5156 O O . ASN B 1 239 ? 5.385 6.838 -0.883 1.00 31.26 262 ASN B O 1
ATOM 5161 N N . SER B 1 240 ? 7.077 6.018 -2.101 1.00 30.22 263 SER B N 1
ATOM 5162 C CA . SER B 1 240 ? 7.913 7.204 -1.957 1.00 31.21 263 SER B CA 1
ATOM 5163 C C . SER B 1 240 ? 7.618 8.246 -3.031 1.00 31.17 263 SER B C 1
ATOM 5164 O O . SER B 1 240 ? 6.880 7.979 -3.981 1.00 28.22 263 SER B O 1
ATOM 5167 N N . TRP B 1 241 ? 8.201 9.428 -2.868 1.00 30.88 264 TRP B N 1
ATOM 5168 C CA . TRP B 1 241 ? 8.051 10.497 -3.847 1.00 32.03 264 TRP B CA 1
ATOM 5169 C C . TRP B 1 241 ? 8.628 10.053 -5.203 1.00 32.14 264 TRP B C 1
ATOM 5170 O O . TRP B 1 241 ? 8.112 10.445 -6.249 1.00 30.60 264 TRP B O 1
ATOM 5181 N N . GLY B 1 242 ? 9.682 9.239 -5.186 1.00 30.27 265 GLY B N 1
ATOM 5182 C CA . GLY B 1 242 ? 10.258 8.759 -6.438 1.00 30.72 265 GLY B CA 1
ATOM 5183 C C . GLY B 1 242 ? 9.220 7.932 -7.184 1.00 33.14 265 GLY B C 1
ATOM 5184 O O . GLY B 1 242 ? 9.036 8.084 -8.396 1.00 33.90 265 GLY B O 1
ATOM 5185 N N . ASP B 1 243 ? 8.538 7.052 -6.458 1.00 32.79 266 ASP B N 1
ATOM 5186 C CA . ASP B 1 243 ? 7.497 6.221 -7.051 1.00 33.72 266 ASP B CA 1
ATOM 5187 C C . ASP B 1 243 ? 6.373 7.115 -7.590 1.00 33.82 266 ASP B C 1
ATOM 5188 O O . ASP B 1 243 ? 5.912 6.928 -8.719 1.00 32.38 266 ASP B O 1
ATOM 5193 N N . PHE B 1 244 ? 5.927 8.083 -6.790 1.00 32.75 267 PHE B N 1
ATOM 5194 C CA . PHE B 1 244 ? 4.852 8.963 -7.219 1.00 33.10 267 PHE B CA 1
ATOM 5195 C C . PHE B 1 244 ? 5.271 9.818 -8.417 1.00 33.47 267 PHE B C 1
ATOM 5196 O O . PHE B 1 244 ? 4.443 10.180 -9.254 1.00 31.65 267 PHE B O 1
ATOM 5204 N N . LEU B 1 245 ? 6.556 10.141 -8.482 1.00 32.72 268 LEU B N 1
ATOM 5205 C CA . LEU B 1 245 ? 7.083 10.939 -9.577 1.00 31.87 268 LEU B CA 1
ATOM 5206 C C . LEU B 1 245 ? 6.958 10.139 -10.870 1.00 32.26 268 LEU B C 1
ATOM 5207 O O . LEU B 1 245 ? 6.374 10.622 -11.842 1.00 30.48 268 LEU B O 1
ATOM 5212 N N . LEU B 1 246 ? 7.483 8.916 -10.879 1.00 31.56 269 LEU B N 1
ATOM 5213 C CA . LEU B 1 246 ? 7.413 8.079 -12.072 1.00 33.88 269 LEU B CA 1
ATOM 5214 C C . LEU B 1 246 ? 5.972 7.791 -12.477 1.00 34.57 269 LEU B C 1
ATOM 5215 O O . LEU B 1 246 ? 5.654 7.700 -13.668 1.00 32.92 269 LEU B O 1
ATOM 5220 N N . ASP B 1 247 ? 5.114 7.634 -11.476 1.00 33.29 270 ASP B N 1
ATOM 5221 C CA . ASP B 1 247 ? 3.705 7.356 -11.698 1.00 33.26 270 ASP B CA 1
ATOM 5222 C C . ASP B 1 247 ? 3.078 8.539 -12.430 1.00 32.41 270 ASP B C 1
ATOM 5223 O O . ASP B 1 247 ? 2.337 8.371 -13.394 1.00 31.05 270 ASP B O 1
ATOM 5228 N N . THR B 1 248 ? 3.398 9.739 -11.966 1.00 32.13 271 THR B N 1
ATOM 5229 C CA . THR B 1 248 ? 2.868 10.960 -12.545 1.00 32.27 271 THR B CA 1
ATOM 5230 C C . THR B 1 248 ? 3.416 11.204 -13.947 1.00 32.87 271 THR B C 1
ATOM 5231 O O . THR B 1 248 ? 2.671 11.562 -14.863 1.00 30.67 271 THR B O 1
ATOM 5235 N N . ILE B 1 249 ? 4.719 11.021 -14.115 1.00 30.78 272 ILE B N 1
ATOM 5236 C CA . ILE B 1 249 ? 5.311 11.235 -15.418 1.00 33.01 272 ILE B CA 1
ATOM 5237 C C . ILE B 1 249 ? 4.754 10.237 -16.442 1.00 32.59 272 ILE B C 1
ATOM 5238 O O . ILE B 1 249 ? 4.469 10.617 -17.579 1.00 30.70 272 ILE B O 1
ATOM 5243 N N . SER B 1 250 ? 4.588 8.975 -16.046 1.00 32.03 273 SER B N 1
ATOM 5244 C CA . SER B 1 250 ? 4.049 7.974 -16.965 1.00 33.46 273 SER B CA 1
ATOM 5245 C C . SER B 1 250 ? 2.669 8.397 -17.442 1.00 34.56 273 SER B C 1
ATOM 5246 O O . SER B 1 250 ? 2.308 8.211 -18.603 1.00 32.79 273 SER B O 1
ATOM 5249 N N . GLY B 1 251 ? 1.892 8.952 -16.513 1.00 35.67 274 GLY B N 1
ATOM 5250 C CA . GLY B 1 251 ? 0.554 9.407 -16.827 1.00 36.90 274 GLY B CA 1
ATOM 5251 C C . GLY B 1 251 ? 0.611 10.540 -17.830 1.00 37.47 274 GLY B C 1
ATOM 5252 O O . GLY B 1 251 ? -0.136 10.538 -18.803 1.00 39.32 274 GLY B O 1
ATOM 5253 N N . LEU B 1 252 ? 1.487 11.509 -17.590 1.00 36.77 275 LEU B N 1
ATOM 5254 C CA . LEU B 1 252 ? 1.645 12.642 -18.498 1.00 38.49 275 LEU B CA 1
ATOM 5255 C C . LEU B 1 252 ? 2.103 12.186 -19.878 1.00 37.18 275 LEU B C 1
ATOM 5256 O O . LEU B 1 252 ? 1.544 12.598 -20.892 1.00 39.11 275 LEU B O 1
ATOM 5261 N N . VAL B 1 253 ? 3.116 11.335 -19.917 1.00 36.10 276 VAL B N 1
ATOM 5262 C CA . VAL B 1 253 ? 3.658 10.860 -21.185 1.00 37.95 276 VAL B CA 1
ATOM 5263 C C . VAL B 1 253 ? 2.688 10.040 -22.028 1.00 40.39 276 VAL B C 1
ATOM 5264 O O . VAL B 1 253 ? 2.534 10.282 -23.223 1.00 40.84 276 VAL B O 1
ATOM 5268 N N . PHE B 1 254 ? 2.028 9.078 -21.404 1.00 42.73 277 PHE B N 1
ATOM 5269 C CA . PHE B 1 254 ? 1.093 8.232 -22.126 1.00 47.21 277 PHE B CA 1
ATOM 5270 C C . PHE B 1 254 ? -0.336 8.763 -22.281 1.00 49.32 277 PHE B C 1
ATOM 5271 O O . PHE B 1 254 ? -1.103 8.214 -23.070 1.00 50.20 277 PHE B O 1
ATOM 5279 N N . ASP B 1 255 ? -0.706 9.814 -21.550 1.00 50.63 278 ASP B N 1
ATOM 5280 C CA . ASP B 1 255 ? -2.057 10.373 -21.683 1.00 52.93 278 ASP B CA 1
ATOM 5281 C C . ASP B 1 255 ? -2.029 11.590 -22.603 1.00 54.67 278 ASP B C 1
ATOM 5282 O O . ASP B 1 255 ? -2.946 12.411 -22.594 1.00 55.75 278 ASP B O 1
ATOM 5287 N N . THR B 1 256 ? -0.969 11.696 -23.396 1.00 55.64 279 THR B N 1
ATOM 5288 C CA . THR B 1 256 ? -0.804 12.810 -24.323 1.00 57.02 279 THR B CA 1
ATOM 5289 C C . THR B 1 256 ? -1.843 12.779 -25.447 1.00 57.14 279 THR B C 1
ATOM 5290 O O . THR B 1 256 ? -2.142 11.725 -26.011 1.00 56.00 279 THR B O 1
ATOM 5294 N N . ALA B 1 257 ? -2.389 13.952 -25.759 1.00 56.66 280 ALA B N 1
ATOM 5295 C CA . ALA B 1 257 ? -3.399 14.093 -26.800 1.00 56.90 280 ALA B CA 1
ATOM 5296 C C . ALA B 1 257 ? -2.936 13.530 -28.135 1.00 56.06 280 ALA B C 1
ATOM 5297 O O . ALA B 1 257 ? -1.737 13.441 -28.404 1.00 54.61 280 ALA B O 1
ATOM 5299 N N . LYS B 1 258 ? -3.909 13.158 -28.965 1.00 56.65 281 LYS B N 1
ATOM 5300 C CA . LYS B 1 258 ? -3.653 12.600 -30.290 1.00 58.24 281 LYS B CA 1
ATOM 5301 C C . LYS B 1 258 ? -2.873 13.558 -31.189 1.00 56.67 281 LYS B C 1
ATOM 5302 O O . LYS B 1 258 ? -2.061 13.129 -32.006 1.00 56.80 281 LYS B O 1
ATOM 5308 N N . GLU B 1 259 ? -3.124 14.854 -31.031 1.00 55.32 282 GLU B N 1
ATOM 5309 C CA . GLU B 1 259 ? -2.471 15.873 -31.847 1.00 53.57 282 GLU B CA 1
ATOM 5310 C C . GLU B 1 259 ? -1.085 16.292 -31.354 1.00 52.59 282 GLU B C 1
ATOM 5311 O O . GLU B 1 259 ? -0.425 17.116 -31.991 1.00 53.48 282 GLU B O 1
ATOM 5317 N N . ASP B 1 260 ? -0.654 15.738 -30.222 1.00 51.59 283 ASP B N 1
ATOM 5318 C CA . ASP B 1 260 ? 0.662 16.047 -29.651 1.00 50.36 283 ASP B CA 1
ATOM 5319 C C . ASP B 1 260 ? 1.545 14.820 -29.867 1.00 47.90 283 ASP B C 1
ATOM 5320 O O . ASP B 1 260 ? 1.331 13.775 -29.246 1.00 46.37 283 ASP B O 1
ATOM 5325 N N . VAL B 1 261 ? 2.553 14.956 -30.722 1.00 43.98 284 VAL B N 1
ATOM 5326 C CA . VAL B 1 261 ? 3.394 13.819 -31.070 1.00 41.23 284 VAL B CA 1
ATOM 5327 C C . VAL B 1 261 ? 4.878 13.797 -30.704 1.00 38.72 284 VAL B C 1
ATOM 5328 O O . VAL B 1 261 ? 5.532 12.786 -30.910 1.00 37.37 284 VAL B O 1
ATOM 5332 N N . GLU B 1 262 ? 5.424 14.888 -30.197 1.00 36.47 285 GLU B N 1
ATOM 5333 C CA . GLU B 1 262 ? 6.848 14.911 -29.844 1.00 37.38 285 GLU B CA 1
ATOM 5334 C C . GLU B 1 262 ? 7.330 13.716 -29.001 1.00 32.36 285 GLU B C 1
ATOM 5335 O O . GLU B 1 262 ? 8.306 13.050 -29.353 1.00 28.87 285 GLU B O 1
ATOM 5341 N N . LEU B 1 263 ? 6.651 13.449 -27.895 1.00 28.23 286 LEU B N 1
ATOM 5342 C CA . LEU B 1 263 ? 7.030 12.334 -27.027 1.00 27.56 286 LEU B CA 1
ATOM 5343 C C . LEU B 1 263 ? 6.783 10.976 -27.674 1.00 27.33 286 LEU B C 1
ATOM 5344 O O . LEU B 1 263 ? 7.292 9.954 -27.206 1.00 25.90 286 LEU B O 1
ATOM 5349 N N . ARG B 1 264 ? 5.998 10.977 -28.756 1.00 23.50 287 ARG B N 1
ATOM 5350 C CA . ARG B 1 264 ? 5.688 9.762 -29.489 1.00 24.76 287 ARG B CA 1
ATOM 5351 C C . ARG B 1 264 ? 6.695 9.510 -30.624 1.00 22.17 287 ARG B C 1
ATOM 5352 O O . ARG B 1 264 ? 6.739 8.408 -31.176 1.00 24.16 287 ARG B O 1
ATOM 5360 N N . THR B 1 265 ? 7.502 10.505 -30.968 1.00 21.62 288 THR B N 1
ATOM 5361 C CA . THR B 1 265 ? 8.492 10.304 -32.036 1.00 21.24 288 THR B CA 1
ATOM 5362 C C . THR B 1 265 ? 9.619 9.375 -31.565 1.00 22.33 288 THR B C 1
ATOM 5363 O O . THR B 1 265 ? 9.850 9.228 -30.358 1.00 23.94 288 THR B O 1
ATOM 5367 N N . GLY B 1 266 ? 10.325 8.754 -32.513 1.00 21.26 289 GLY B N 1
ATOM 5368 C CA . GLY B 1 266 ? 11.384 7.821 -32.165 1.00 19.57 289 GLY B CA 1
ATOM 5369 C C . GLY B 1 266 ? 12.733 8.410 -31.762 1.00 21.60 289 GLY B C 1
ATOM 5370 O O . GLY B 1 266 ? 13.113 9.486 -32.229 1.00 21.58 289 GLY B O 1
ATOM 5371 N N . ILE B 1 267 ? 13.464 7.712 -30.895 1.00 20.57 290 ILE B N 1
ATOM 5372 C CA . ILE B 1 267 ? 14.785 8.200 -30.509 1.00 22.63 290 ILE B CA 1
ATOM 5373 C C . ILE B 1 267 ? 15.717 7.996 -31.713 1.00 24.18 290 ILE B C 1
ATOM 5374 O O . ILE B 1 267 ? 15.381 7.266 -32.650 1.00 23.32 290 ILE B O 1
ATOM 5379 N N . PRO B 1 268 ? 16.885 8.653 -31.713 1.00 25.43 291 PRO B N 1
ATOM 5380 C CA . PRO B 1 268 ? 17.833 8.515 -32.826 1.00 24.63 291 PRO B CA 1
ATOM 5381 C C . PRO B 1 268 ? 18.234 7.058 -33.004 1.00 26.16 291 PRO B C 1
ATOM 5382 O O . PRO B 1 268 ? 18.306 6.301 -32.034 1.00 23.26 291 PRO B O 1
ATOM 5386 N N . ARG B 1 269 ? 18.503 6.642 -34.233 1.00 25.23 292 ARG B N 1
ATOM 5387 C CA . ARG B 1 269 ? 18.876 5.254 -34.410 1.00 26.66 292 ARG B CA 1
ATOM 5388 C C . ARG B 1 269 ? 20.224 4.981 -33.755 1.00 25.15 292 ARG B C 1
ATOM 5389 O O . ARG B 1 269 ? 21.081 5.858 -33.700 1.00 25.19 292 ARG B O 1
ATOM 5397 N N . GLN B 1 270 ? 20.386 3.766 -33.245 1.00 24.75 293 GLN B N 1
ATOM 5398 C CA . GLN B 1 270 ? 21.615 3.327 -32.590 1.00 27.17 293 GLN B CA 1
ATOM 5399 C C . GLN B 1 270 ? 21.950 4.028 -31.265 1.00 26.87 293 GLN B C 1
ATOM 5400 O O . GLN B 1 270 ? 23.006 3.804 -30.681 1.00 27.43 293 GLN B O 1
ATOM 5406 N N . LEU B 1 271 ? 21.040 4.861 -30.782 1.00 28.50 294 LEU B N 1
ATOM 5407 C CA . LEU B 1 271 ? 21.264 5.553 -29.517 1.00 29.69 294 LEU B CA 1
ATOM 5408 C C . LEU B 1 271 ? 21.598 4.568 -28.387 1.00 31.60 294 LEU B C 1
ATOM 5409 O O . LEU B 1 271 ? 22.410 4.880 -27.511 1.00 32.84 294 LEU B O 1
ATOM 5414 N N . LEU B 1 272 ? 20.984 3.379 -28.396 1.00 29.99 295 LEU B N 1
ATOM 5415 C CA . LEU B 1 272 ? 21.233 2.392 -27.342 1.00 29.43 295 LEU B CA 1
ATOM 5416 C C . LEU B 1 272 ? 22.603 1.725 -27.477 1.00 29.48 295 LEU B C 1
ATOM 5417 O O . LEU B 1 272 ? 23.100 1.096 -26.533 1.00 28.45 295 LEU B O 1
ATOM 5422 N N . LEU B 1 273 ? 23.207 1.873 -28.649 1.00 27.64 296 LEU B N 1
ATOM 5423 C CA . LEU B 1 273 ? 24.523 1.300 -28.916 1.00 29.97 296 LEU B CA 1
ATOM 5424 C C . LEU B 1 273 ? 25.641 2.286 -28.545 1.00 31.98 296 LEU B C 1
ATOM 5425 O O . LEU B 1 273 ? 26.817 1.924 -28.575 1.00 33.90 296 LEU B O 1
ATOM 5430 N N . GLN B 1 274 ? 25.285 3.512 -28.179 1.00 32.06 297 GLN B N 1
ATOM 5431 C CA . GLN B 1 274 ? 26.296 4.513 -27.832 1.00 36.95 297 GLN B CA 1
ATOM 5432 C C . GLN B 1 274 ? 27.037 4.244 -26.520 1.00 39.84 297 GLN B C 1
ATOM 5433 O O . GLN B 1 274 ? 26.484 3.703 -25.559 1.00 38.39 297 GLN B O 1
ATOM 5439 N N . VAL B 1 275 ? 28.304 4.621 -26.480 1.00 44.93 298 VAL B N 1
ATOM 5440 C CA . VAL B 1 275 ? 29.084 4.407 -25.273 1.00 51.15 298 VAL B CA 1
ATOM 5441 C C . VAL B 1 275 ? 29.092 5.643 -24.389 1.00 54.94 298 VAL B C 1
ATOM 5442 O O . VAL B 1 275 ? 29.747 5.664 -23.349 1.00 57.56 298 VAL B O 1
ATOM 5446 N N . GLU B 1 276 ? 28.354 6.667 -24.798 1.00 59.01 299 GLU B N 1
ATOM 5447 C CA . GLU B 1 276 ? 28.292 7.905 -24.033 1.00 63.31 299 GLU B CA 1
ATOM 5448 C C . GLU B 1 276 ? 27.030 8.678 -24.380 1.00 66.63 299 GLU B C 1
ATOM 5449 O O . GLU B 1 276 ? 26.688 8.816 -25.554 1.00 68.05 299 GLU B O 1
ATOM 5451 N N . SER B 1 277 ? 26.341 9.180 -23.359 1.00 68.81 300 SER B N 1
ATOM 5452 C CA . SER B 1 277 ? 25.125 9.954 -23.573 1.00 69.95 300 SER B CA 1
ATOM 5453 C C . SER B 1 277 ? 25.447 11.141 -24.475 1.00 70.43 300 SER B C 1
ATOM 5454 O O . SER B 1 277 ? 26.228 12.017 -24.101 1.00 71.18 300 SER B O 1
ATOM 5456 N N . THR B 1 278 ? 24.855 11.159 -25.667 1.00 70.48 301 THR B N 1
ATOM 5457 C CA . THR B 1 278 ? 25.085 12.245 -26.613 1.00 70.54 301 THR B CA 1
ATOM 5458 C C . THR B 1 278 ? 24.607 13.548 -25.982 1.00 69.26 301 THR B C 1
ATOM 5459 O O . THR B 1 278 ? 23.631 13.558 -25.227 1.00 68.01 301 THR B O 1
ATOM 5463 N N . THR B 1 279 ? 25.301 14.640 -26.287 1.00 67.81 302 THR B N 1
ATOM 5464 C CA . THR B 1 279 ? 24.957 15.947 -25.745 1.00 66.71 302 THR B CA 1
ATOM 5465 C C . THR B 1 279 ? 23.614 16.444 -26.277 1.00 65.55 302 THR B C 1
ATOM 5466 O O . THR B 1 279 ? 22.926 17.228 -25.623 1.00 65.55 302 THR B O 1
ATOM 5470 N N . VAL B 1 280 ? 23.240 15.983 -27.464 1.00 63.31 303 VAL B N 1
ATOM 5471 C CA . VAL B 1 280 ? 21.980 16.395 -28.067 1.00 61.41 303 VAL B CA 1
ATOM 5472 C C . VAL B 1 280 ? 20.796 15.680 -27.417 1.00 58.66 303 VAL B C 1
ATOM 5473 O O . VAL B 1 280 ? 19.744 16.280 -27.193 1.00 57.81 303 VAL B O 1
ATOM 5477 N N . ALA B 1 281 ? 20.968 14.398 -27.113 1.00 55.76 304 ALA B N 1
ATOM 5478 C CA . ALA B 1 281 ? 19.905 13.630 -26.484 1.00 53.52 304 ALA B CA 1
ATOM 5479 C C . ALA B 1 281 ? 19.678 14.122 -25.055 1.00 51.92 304 ALA B C 1
ATOM 5480 O O . ALA B 1 281 ? 18.541 14.180 -24.581 1.00 51.39 304 ALA B O 1
ATOM 5482 N N . THR B 1 282 ? 20.768 14.479 -24.378 1.00 49.48 305 THR B N 1
ATOM 5483 C CA . THR B 1 282 ? 20.702 14.981 -23.008 1.00 48.25 305 THR B CA 1
ATOM 5484 C C . THR B 1 282 ? 19.977 16.321 -22.995 1.00 45.62 305 THR B C 1
ATOM 5485 O O . THR B 1 282 ? 19.158 16.595 -22.117 1.00 44.43 305 THR B O 1
ATOM 5489 N N . ARG B 1 283 ? 20.286 17.155 -23.976 1.00 44.17 306 ARG B N 1
ATOM 5490 C CA . ARG B 1 283 ? 19.646 18.457 -24.100 1.00 43.65 306 ARG B CA 1
ATOM 5491 C C . ARG B 1 283 ? 18.153 18.254 -24.405 1.00 41.47 306 ARG B C 1
ATOM 5492 O O . ARG B 1 283 ? 17.292 18.920 -23.838 1.00 42.34 306 ARG B O 1
ATOM 5495 N N . ARG B 1 284 ? 17.855 17.319 -25.295 1.00 40.26 307 ARG B N 1
ATOM 5496 C CA . ARG B 1 284 ? 16.471 17.036 -25.662 1.00 39.21 307 ARG B CA 1
ATOM 5497 C C . ARG B 1 284 ? 15.710 16.561 -24.425 1.00 36.35 307 ARG B C 1
ATOM 5498 O O . ARG B 1 284 ? 14.588 16.998 -24.178 1.00 32.80 307 ARG B O 1
ATOM 5506 N N . LEU B 1 285 ? 16.333 15.674 -23.643 1.00 34.07 308 LEU B N 1
ATOM 5507 C CA . LEU B 1 285 ? 15.718 15.148 -22.424 1.00 35.98 308 LEU B CA 1
ATOM 5508 C C . LEU B 1 285 ? 15.478 16.244 -21.394 1.00 36.84 308 LEU B C 1
ATOM 5509 O O . LEU B 1 285 ? 14.395 16.336 -20.809 1.00 35.35 308 LEU B O 1
ATOM 5514 N N . SER B 1 286 ? 16.488 17.079 -21.168 1.00 38.17 309 SER B N 1
ATOM 5515 C CA . SER B 1 286 ? 16.347 18.171 -20.213 1.00 40.57 309 SER B CA 1
ATOM 5516 C C . SER B 1 286 ? 15.200 19.069 -20.647 1.00 39.96 309 SER B C 1
ATOM 5517 O O . SER B 1 286 ? 14.436 19.559 -19.811 1.00 41.45 309 SER B O 1
ATOM 5520 N N . GLY B 1 287 ? 15.086 19.282 -21.955 1.00 38.39 310 GLY B N 1
ATOM 5521 C CA . GLY B 1 287 ? 14.010 20.101 -22.482 1.00 37.20 310 GLY B CA 1
ATOM 5522 C C . GLY B 1 287 ? 12.641 19.505 -22.190 1.00 38.23 310 GLY B C 1
ATOM 5523 O O . GLY B 1 287 ? 11.726 20.226 -21.804 1.00 38.56 310 GLY B O 1
ATOM 5524 N N . PHE B 1 288 ? 12.487 18.193 -22.373 1.00 36.67 311 PHE B N 1
ATOM 5525 C CA . PHE B 1 288 ? 11.206 17.540 -22.098 1.00 37.31 311 PHE B CA 1
ATOM 5526 C C . PHE B 1 288 ? 10.833 17.671 -20.626 1.00 37.19 311 PHE B C 1
ATOM 5527 O O . PHE B 1 288 ? 9.688 17.983 -20.286 1.00 37.61 311 PHE B O 1
ATOM 5535 N N . LEU B 1 289 ? 11.807 17.428 -19.754 1.00 38.01 312 LEU B N 1
ATOM 5536 C CA . LEU B 1 289 ? 11.591 17.521 -18.319 1.00 38.58 312 LEU B CA 1
ATOM 5537 C C . LEU B 1 289 ? 11.110 18.906 -17.891 1.00 39.76 312 LEU B C 1
ATOM 5538 O O . LEU B 1 289 ? 10.148 19.019 -17.135 1.00 40.09 312 LEU B O 1
ATOM 5543 N N . ARG B 1 290 ? 11.774 19.960 -18.364 1.00 40.08 313 ARG B N 1
ATOM 5544 C CA . ARG B 1 290 ? 11.373 21.312 -17.988 1.00 41.06 313 ARG B CA 1
ATOM 5545 C C . ARG B 1 290 ? 9.990 21.627 -18.522 1.00 42.25 313 ARG B C 1
ATOM 5546 O O . ARG B 1 290 ? 9.189 22.276 -17.842 1.00 43.21 313 ARG B O 1
ATOM 5554 N N . THR B 1 291 ? 9.706 21.162 -19.736 1.00 41.91 314 THR B N 1
ATOM 5555 C CA . THR B 1 291 ? 8.393 21.382 -20.324 1.00 43.11 314 THR B CA 1
ATOM 5556 C C . THR B 1 291 ? 7.373 20.680 -19.434 1.00 43.81 314 THR B C 1
ATOM 5557 O O . THR B 1 291 ? 6.387 21.274 -19.022 1.00 44.40 314 THR B O 1
ATOM 5561 N N . LEU B 1 292 ? 7.623 19.412 -19.131 1.00 44.43 315 LEU B N 1
ATOM 5562 C CA . LEU B 1 292 ? 6.724 18.650 -18.276 1.00 45.47 315 LEU B CA 1
ATOM 5563 C C . LEU B 1 292 ? 6.497 19.386 -16.956 1.00 46.58 315 LEU B C 1
ATOM 5564 O O . LEU B 1 292 ? 5.367 19.472 -16.467 1.00 46.93 315 LEU B O 1
ATOM 5569 N N . ALA B 1 293 ? 7.577 19.910 -16.377 1.00 46.57 316 ALA B N 1
ATOM 5570 C CA . ALA B 1 293 ? 7.490 20.645 -15.121 1.00 49.87 316 ALA B CA 1
ATOM 5571 C C . ALA B 1 293 ? 6.501 21.803 -15.258 1.00 51.95 316 ALA B C 1
ATOM 5572 O O . ALA B 1 293 ? 5.617 21.982 -14.417 1.00 50.75 316 ALA B O 1
ATOM 5574 N N . ASP B 1 294 ? 6.653 22.593 -16.317 1.00 54.59 317 ASP B N 1
ATOM 5575 C CA . ASP B 1 294 ? 5.754 23.718 -16.534 1.00 58.31 317 ASP B CA 1
ATOM 5576 C C . ASP B 1 294 ? 4.330 23.226 -16.735 1.00 60.37 317 ASP B C 1
ATOM 5577 O O . ASP B 1 294 ? 3.389 23.768 -16.158 1.00 60.07 317 ASP B O 1
ATOM 5582 N N . ARG B 1 295 ? 4.169 22.191 -17.550 1.00 62.40 318 ARG B N 1
ATOM 5583 C CA . ARG B 1 295 ? 2.844 21.644 -17.802 1.00 65.61 318 ARG B CA 1
ATOM 5584 C C . ARG B 1 295 ? 2.176 21.226 -16.485 1.00 67.36 318 ARG B C 1
ATOM 5585 O O . ARG B 1 295 ? 0.957 21.316 -16.345 1.00 66.61 318 ARG B O 1
ATOM 5593 N N . LEU B 1 296 ? 2.982 20.781 -15.520 1.00 69.96 319 LEU B N 1
ATOM 5594 C CA . LEU B 1 296 ? 2.467 20.347 -14.224 1.00 72.92 319 LEU B CA 1
ATOM 5595 C C . LEU B 1 296 ? 1.928 21.470 -13.354 1.00 76.57 319 LEU B C 1
ATOM 5596 O O . LEU B 1 296 ? 0.745 21.481 -13.020 1.00 77.47 319 LEU B O 1
ATOM 5601 N N . GLU B 1 297 ? 2.763 22.430 -13.014 1.00 81.10 320 GLU B N 1
ATOM 5602 C CA . GLU B 1 297 ? 2.298 23.506 -12.165 1.00 86.25 320 GLU B CA 1
ATOM 5603 C C . GLU B 1 297 ? 1.291 24.404 -12.866 1.00 89.93 320 GLU B C 1
ATOM 5604 O O . GLU B 1 297 ? 0.661 25.241 -12.236 1.00 90.21 320 GLU B O 1
ATOM 5610 N N . GLY B 1 298 ? 1.128 24.221 -14.167 1.00 93.62 321 GLY B N 1
ATOM 5611 C CA . GLY B 1 298 ? 0.262 25.097 -14.922 1.00 100.00 321 GLY B CA 1
ATOM 5612 C C . GLY B 1 298 ? -1.248 25.115 -14.925 1.00 100.00 321 GLY B C 1
ATOM 5613 O O . GLY B 1 298 ? -1.840 26.178 -14.768 1.00 100.00 321 GLY B O 1
ATOM 5614 N N . THR B 1 299 ? -1.862 24.020 -15.325 1.00 100.00 322 THR B N 1
ATOM 5615 C CA . THR B 1 299 ? -3.293 23.921 -15.183 1.00 100.00 322 THR B CA 1
ATOM 5616 C C . THR B 1 299 ? -3.526 22.611 -14.495 1.00 100.00 322 THR B C 1
ATOM 5617 O O . THR B 1 299 ? -3.297 21.542 -15.050 1.00 100.00 322 THR B O 1
ATOM 5621 N N . LYS B 1 300 ? -4.008 22.695 -13.276 1.00 100.00 323 LYS B N 1
ATOM 5622 C CA . LYS B 1 300 ? -4.224 21.483 -12.523 1.00 100.00 323 LYS B CA 1
ATOM 5623 C C . LYS B 1 300 ? -5.297 20.690 -13.231 1.00 100.00 323 LYS B C 1
ATOM 5624 O O . LYS B 1 300 ? -6.190 21.252 -13.868 1.00 100.00 323 LYS B O 1
ATOM 5626 N N . GLU B 1 301 ? -5.173 19.376 -13.151 1.00 100.00 324 GLU B N 1
ATOM 5627 C CA . GLU B 1 301 ? -6.165 18.470 -13.715 1.00 93.04 324 GLU B CA 1
ATOM 5628 C C . GLU B 1 301 ? -5.893 17.056 -13.212 1.00 89.16 324 GLU B C 1
ATOM 5629 O O . GLU B 1 301 ? -4.816 16.773 -12.691 1.00 88.69 324 GLU B O 1
ATOM 5631 N N . LEU B 1 302 ? -6.872 16.172 -13.361 1.00 83.74 325 LEU B N 1
ATOM 5632 C CA . LEU B 1 302 ? -6.711 14.795 -12.916 1.00 78.32 325 LEU B CA 1
ATOM 5633 C C . LEU B 1 302 ? -5.905 14.000 -13.941 1.00 74.64 325 LEU B C 1
ATOM 5634 O O . LEU B 1 302 ? -6.171 14.061 -15.142 1.00 74.66 325 LEU B O 1
ATOM 5636 N N . LEU B 1 303 ? -4.912 13.257 -13.461 1.00 69.59 326 LEU B N 1
ATOM 5637 C CA . LEU B 1 303 ? -4.064 12.453 -14.335 1.00 64.64 326 LEU B CA 1
ATOM 5638 C C . LEU B 1 303 ? -4.182 10.980 -13.960 1.00 60.98 326 LEU B C 1
ATOM 5639 O O . LEU B 1 303 ? -4.474 10.650 -12.814 1.00 60.86 326 LEU B O 1
ATOM 5644 N N . SER B 1 304 ? -3.966 10.089 -14.921 1.00 56.84 327 SER B N 1
ATOM 5645 C CA . SER B 1 304 ? -4.059 8.667 -14.625 1.00 53.87 327 SER B CA 1
ATOM 5646 C C . SER B 1 304 ? -2.967 8.301 -13.615 1.00 51.69 327 SER B C 1
ATOM 5647 O O . SER B 1 304 ? -1.917 8.944 -13.558 1.00 51.36 327 SER B O 1
ATOM 5650 N N . SER B 1 305 ? -3.221 7.269 -12.820 1.00 47.66 328 SER B N 1
ATOM 5651 C CA . SER B 1 305 ? -2.270 6.844 -11.805 1.00 44.61 328 SER B CA 1
ATOM 5652 C C . SER B 1 305 ? -2.354 5.354 -11.553 1.00 43.97 328 SER B C 1
ATOM 5653 O O . SER B 1 305 ? -3.374 4.869 -11.064 1.00 42.58 328 SER B O 1
ATOM 5656 N N . ASP B 1 306 ? -1.284 4.628 -11.883 1.00 42.66 329 ASP B N 1
ATOM 5657 C CA . ASP B 1 306 ? -1.258 3.191 -11.643 1.00 43.07 329 ASP B CA 1
ATOM 5658 C C . ASP B 1 306 ? -1.205 2.895 -10.140 1.00 41.46 329 ASP B C 1
ATOM 5659 O O . ASP B 1 306 ? -1.656 1.838 -9.698 1.00 41.85 329 ASP B O 1
ATOM 5664 N N . MET B 1 307 ? -0.647 3.821 -9.361 1.00 39.14 330 MET B N 1
ATOM 5665 C CA . MET B 1 307 ? -0.556 3.653 -7.905 1.00 37.46 330 MET B CA 1
ATOM 5666 C C . MET B 1 307 ? -1.956 3.676 -7.297 1.00 35.63 330 MET B C 1
ATOM 5667 O O . MET B 1 307 ? -2.268 2.891 -6.409 1.00 34.94 330 MET B O 1
ATOM 5672 N N . LYS B 1 308 ? -2.801 4.585 -7.771 1.00 36.98 331 LYS B N 1
ATOM 5673 C CA . LYS B 1 308 ? -4.176 4.658 -7.280 1.00 38.24 331 LYS B CA 1
ATOM 5674 C C . LYS B 1 308 ? -4.896 3.348 -7.584 1.00 38.61 331 LYS B C 1
ATOM 5675 O O . LYS B 1 308 ? -5.570 2.780 -6.725 1.00 37.89 331 LYS B O 1
ATOM 5681 N N . LYS B 1 309 ? -4.756 2.884 -8.825 1.00 38.15 332 LYS B N 1
ATOM 5682 C CA . LYS B 1 309 ? -5.412 1.660 -9.273 1.00 39.76 332 LYS B CA 1
ATOM 5683 C C . LYS B 1 309 ? -4.902 0.443 -8.510 1.00 39.32 332 LYS B C 1
ATOM 5684 O O . LYS B 1 309 ? -5.683 -0.429 -8.114 1.00 39.14 332 LYS B O 1
ATOM 5688 N N . ASP B 1 310 ? -3.587 0.382 -8.308 1.00 39.16 333 ASP B N 1
ATOM 5689 C CA . ASP B 1 310 ? -2.997 -0.736 -7.587 1.00 38.22 333 ASP B CA 1
ATOM 5690 C C . ASP B 1 310 ? -3.548 -0.778 -6.164 1.00 36.60 333 ASP B C 1
ATOM 5691 O O . ASP B 1 310 ? -3.878 -1.843 -5.655 1.00 36.57 333 ASP B O 1
ATOM 5696 N N . PHE B 1 311 ? -3.671 0.382 -5.534 1.00 35.36 334 PHE B N 1
ATOM 5697 C CA . PHE B 1 311 ? -4.187 0.448 -4.169 1.00 35.80 334 PHE B CA 1
ATOM 5698 C C . PHE B 1 311 ? -5.641 -0.007 -4.047 1.00 36.12 334 PHE B C 1
ATOM 5699 O O . PHE B 1 311 ? -5.952 -0.939 -3.306 1.00 36.68 334 PHE B O 1
ATOM 5707 N N . ILE B 1 312 ? -6.529 0.653 -4.780 1.00 35.99 335 ILE B N 1
ATOM 5708 C CA . ILE B 1 312 ? -7.951 0.335 -4.728 1.00 36.77 335 ILE B CA 1
ATOM 5709 C C . ILE B 1 312 ? -8.266 -1.105 -5.150 1.00 38.57 335 ILE B C 1
ATOM 5710 O O . ILE B 1 312 ? -9.212 -1.710 -4.646 1.00 37.98 335 ILE B O 1
ATOM 5715 N N . MET B 1 313 ? -7.469 -1.666 -6.055 1.00 40.15 336 MET B N 1
ATOM 5716 C CA . MET B 1 313 ? -7.708 -3.036 -6.513 1.00 42.35 336 MET B CA 1
ATOM 5717 C C . MET B 1 313 ? -7.256 -4.130 -5.542 1.00 42.36 336 MET B C 1
ATOM 5718 O O . MET B 1 313 ? -7.826 -5.223 -5.538 1.00 40.54 336 MET B O 1
ATOM 5723 N N . HIS B 1 314 ? -6.239 -3.859 -4.726 1.00 40.96 337 HIS B N 1
ATOM 5724 C CA . HIS B 1 314 ? -5.743 -4.893 -3.824 1.00 39.43 337 HIS B CA 1
ATOM 5725 C C . HIS B 1 314 ? -5.978 -4.724 -2.331 1.00 38.87 337 HIS B C 1
ATOM 5726 O O . HIS B 1 314 ? -5.590 -5.597 -1.556 1.00 39.57 337 HIS B O 1
ATOM 5733 N N . ARG B 1 315 ? -6.608 -3.631 -1.925 1.00 36.95 338 ARG B N 1
ATOM 5734 C CA . ARG B 1 315 ? -6.856 -3.374 -0.503 1.00 39.06 338 ARG B CA 1
ATOM 5735 C C . ARG B 1 315 ? -8.005 -4.194 0.091 1.00 39.64 338 ARG B C 1
ATOM 5736 O O . ARG B 1 315 ? -8.811 -4.779 -0.635 1.00 40.06 338 ARG B O 1
ATOM 5744 N N . LEU B 1 316 ? -8.079 -4.225 1.411 1.00 39.00 339 LEU B N 1
ATOM 5745 C CA . LEU B 1 316 ? -9.141 -4.968 2.084 1.00 40.36 339 LEU B CA 1
ATOM 5746 C C . LEU B 1 316 ? -10.481 -4.248 1.958 1.00 41.63 339 LEU B C 1
ATOM 5747 O O . LEU B 1 316 ? -10.535 -3.022 1.845 1.00 41.13 339 LEU B O 1
ATOM 5752 N N . PRO B 1 317 ? -11.585 -5.009 1.946 1.00 43.16 340 PRO B N 1
ATOM 5753 C CA . PRO B 1 317 ? -12.908 -4.390 1.843 1.00 44.68 340 PRO B CA 1
ATOM 5754 C C . PRO B 1 317 ? -13.290 -3.965 3.260 1.00 46.53 340 PRO B C 1
ATOM 5755 O O . PRO B 1 317 ? -12.700 -4.449 4.225 1.00 45.45 340 PRO B O 1
ATOM 5759 N N . PRO B 1 318 ? -14.270 -3.058 3.406 1.00 48.42 341 PRO B N 1
ATOM 5760 C CA . PRO B 1 318 ? -14.690 -2.606 4.738 1.00 51.45 341 PRO B CA 1
ATOM 5761 C C . PRO B 1 318 ? -14.994 -3.783 5.669 1.00 55.13 341 PRO B C 1
ATOM 5762 O O . PRO B 1 318 ? -15.517 -4.809 5.239 1.00 54.18 341 PRO B O 1
ATOM 5766 N N . TYR B 1 319 ? -14.655 -3.634 6.946 1.00 60.14 342 TYR B N 1
ATOM 5767 C CA . TYR B 1 319 ? -14.903 -4.690 7.917 1.00 65.66 342 TYR B CA 1
ATOM 5768 C C . TYR B 1 319 ? -16.399 -4.926 8.092 1.00 70.01 342 TYR B C 1
ATOM 5769 O O . TYR B 1 319 ? -17.173 -3.980 8.227 1.00 68.97 342 TYR B O 1
ATOM 5778 N N . SER B 1 320 ? -16.790 -6.195 8.096 1.00 76.32 343 SER B N 1
ATOM 5779 C CA . SER B 1 320 ? -18.185 -6.586 8.260 1.00 82.70 343 SER B CA 1
ATOM 5780 C C . SER B 1 320 ? -18.306 -7.641 9.353 1.00 87.25 343 SER B C 1
ATOM 5781 O O . SER B 1 320 ? -17.718 -8.717 9.252 1.00 87.60 343 SER B O 1
ATOM 5784 N N . ALA B 1 321 ? -19.066 -7.326 10.397 1.00 93.01 344 ALA B N 1
ATOM 5785 C CA . ALA B 1 321 ? -19.264 -8.256 11.501 1.00 100.00 344 ALA B CA 1
ATOM 5786 C C . ALA B 1 321 ? -19.753 -9.595 10.956 1.00 100.00 344 ALA B C 1
ATOM 5787 O O . ALA B 1 321 ? -19.106 -10.628 11.137 1.00 100.00 344 ALA B O 1
ATOM 5789 N N . GLY B 1 322 ? -20.900 -9.564 10.285 1.00 100.00 345 GLY B N 1
ATOM 5790 C CA . GLY B 1 322 ? -21.458 -10.773 9.711 1.00 100.00 345 GLY B CA 1
ATOM 5791 C C . GLY B 1 322 ? -21.271 -10.784 8.207 1.00 100.00 345 GLY B C 1
ATOM 5792 O O . GLY B 1 322 ? -20.165 -10.558 7.714 1.00 100.00 345 GLY B O 1
ATOM 5793 N N . ASP B 1 323 ? -22.349 -11.043 7.474 1.00 100.00 346 ASP B N 1
ATOM 5794 C CA . ASP B 1 323 ? -22.291 -11.073 6.017 1.00 100.00 346 ASP B CA 1
ATOM 5795 C C . ASP B 1 323 ? -22.111 -9.658 5.478 1.00 100.00 346 ASP B C 1
ATOM 5796 O O . ASP B 1 323 ? -22.563 -8.691 6.090 1.00 100.00 346 ASP B O 1
ATOM 5798 N N . GLY B 1 324 ? -21.447 -9.541 4.333 1.00 100.00 347 GLY B N 1
ATOM 5799 C CA . GLY B 1 324 ? -21.227 -8.234 3.741 1.00 100.00 347 GLY B CA 1
ATOM 5800 C C . GLY B 1 324 ? -22.465 -7.715 3.036 1.00 100.00 347 GLY B C 1
ATOM 5801 O O . GLY B 1 324 ? -22.388 -7.228 1.908 1.00 99.85 347 GLY B O 1
ATOM 5802 N N . ALA B 1 325 ? -23.610 -7.819 3.705 1.00 100.00 348 ALA B N 1
ATOM 5803 C CA . ALA B 1 325 ? -24.880 -7.369 3.149 1.00 98.92 348 ALA B CA 1
ATOM 5804 C C . ALA B 1 325 ? -24.874 -5.870 2.856 1.00 98.46 348 ALA B C 1
ATOM 5805 O O . ALA B 1 325 ? -25.231 -5.439 1.758 1.00 97.96 348 ALA B O 1
ATOM 5807 N N . GLU B 1 326 ? -24.468 -5.081 3.846 1.00 97.78 349 GLU B N 1
ATOM 5808 C CA . GLU B 1 326 ? -24.418 -3.631 3.704 1.00 97.20 349 GLU B CA 1
ATOM 5809 C C . GLU B 1 326 ? -23.466 -3.199 2.591 1.00 96.89 349 GLU B C 1
ATOM 5810 O O . GLU B 1 326 ? -23.551 -2.075 2.093 1.00 96.67 349 GLU B O 1
ATOM 5812 N N . LEU B 1 327 ? -22.569 -4.098 2.197 1.00 97.00 350 LEU B N 1
ATOM 5813 C CA . LEU B 1 327 ? -21.590 -3.808 1.153 1.00 96.86 350 LEU B CA 1
ATOM 5814 C C . LEU B 1 327 ? -22.092 -4.124 -0.257 1.00 96.96 350 LEU B C 1
ATOM 5815 O O . LEU B 1 327 ? -21.629 -3.531 -1.234 1.00 96.76 350 LEU B O 1
ATOM 5820 N N . SER B 1 328 ? -23.036 -5.055 -0.363 1.00 97.08 351 SER B N 1
ATOM 5821 C CA . SER B 1 328 ? -23.579 -5.445 -1.661 1.00 97.15 351 SER B CA 1
ATOM 5822 C C . SER B 1 328 ? -24.932 -4.811 -1.981 1.00 96.99 351 SER B C 1
ATOM 5823 O O . SER B 1 328 ? -25.144 -4.312 -3.086 1.00 96.54 351 SER B O 1
ATOM 5826 N N . THR B 1 329 ? -25.847 -4.832 -1.017 1.00 96.92 352 THR B N 1
ATOM 5827 C CA . THR B 1 329 ? -27.174 -4.264 -1.222 1.00 96.87 352 THR B CA 1
ATOM 5828 C C . THR B 1 329 ? -27.366 -2.943 -0.485 1.00 96.82 352 THR B C 1
ATOM 5829 O O . THR B 1 329 ? -27.209 -2.874 0.733 1.00 96.21 352 THR B O 1
ATOM 5831 N N . PRO B 1 330 ? -27.711 -1.874 -1.220 1.00 97.27 353 PRO B N 1
ATOM 5832 C CA . PRO B 1 330 ? -27.923 -0.559 -0.606 1.00 97.86 353 PRO B CA 1
ATOM 5833 C C . PRO B 1 330 ? -29.110 -0.596 0.356 1.00 98.70 353 PRO B C 1
ATOM 5834 O O . PRO B 1 330 ? -29.997 -1.439 0.224 1.00 98.96 353 PRO B O 1
ATOM 5838 N N . GLY B 1 331 ? -29.125 0.312 1.325 1.00 100.00 354 GLY B N 1
ATOM 5839 C CA . GLY B 1 331 ? -30.215 0.328 2.283 1.00 100.00 354 GLY B CA 1
ATOM 5840 C C . GLY B 1 331 ? -30.866 1.685 2.450 1.00 100.00 354 GLY B C 1
ATOM 5841 O O . GLY B 1 331 ? -30.486 2.653 1.790 1.00 100.00 354 GLY B O 1
ATOM 5842 N N . GLY B 1 332 ? -31.853 1.751 3.339 1.00 100.00 355 GLY B N 1
ATOM 5843 C CA . GLY B 1 332 ? -32.552 2.998 3.587 1.00 100.00 355 GLY B CA 1
ATOM 5844 C C . GLY B 1 332 ? -33.491 3.365 2.457 1.00 100.00 355 GLY B C 1
ATOM 5845 O O . GLY B 1 332 ? -33.946 2.497 1.711 1.00 100.00 355 GLY B O 1
ATOM 5846 N N . LYS B 1 333 ? -33.781 4.656 2.330 1.00 98.03 356 LYS B N 1
ATOM 5847 C CA . LYS B 1 333 ? -34.668 5.144 1.283 1.00 96.52 356 LYS B CA 1
ATOM 5848 C C . LYS B 1 333 ? -33.868 5.621 0.077 1.00 95.52 356 LYS B C 1
ATOM 5849 O O . LYS B 1 333 ? -32.702 6.001 0.201 1.00 94.79 356 LYS B O 1
ATOM 5851 N N . LEU B 1 334 ? -34.499 5.592 -1.093 1.00 94.57 357 LEU B N 1
ATOM 5852 C CA . LEU B 1 334 ? -33.854 6.030 -2.325 1.00 93.63 357 LEU B CA 1
ATOM 5853 C C . LEU B 1 334 ? -33.736 7.552 -2.310 1.00 92.98 357 LEU B C 1
ATOM 5854 O O . LEU B 1 334 ? -34.696 8.257 -1.997 1.00 92.85 357 LEU B O 1
ATOM 5856 N N . PRO B 1 335 ? -32.550 8.079 -2.647 1.00 92.37 358 PRO B N 1
ATOM 5857 C CA . PRO B 1 335 ? -32.314 9.524 -2.667 1.00 92.31 358 PRO B CA 1
ATOM 5858 C C . PRO B 1 335 ? -33.098 10.270 -3.742 1.00 92.45 358 PRO B C 1
ATOM 5859 O O . PRO B 1 335 ? -32.964 9.986 -4.931 1.00 92.10 358 PRO B O 1
ATOM 5863 N N . ARG B 1 336 ? -33.912 11.229 -3.311 1.00 93.23 359 ARG B N 1
ATOM 5864 C CA . ARG B 1 336 ? -34.714 12.027 -4.230 1.00 93.48 359 ARG B CA 1
ATOM 5865 C C . ARG B 1 336 ? -34.076 13.406 -4.379 1.00 91.22 359 ARG B C 1
ATOM 5866 O O . ARG B 1 336 ? -33.149 13.752 -3.644 1.00 90.67 359 ARG B O 1
ATOM 5874 N N . LEU B 1 337 ? -34.574 14.192 -5.328 1.00 87.60 360 LEU B N 1
ATOM 5875 C CA . LEU B 1 337 ? -34.032 15.522 -5.575 1.00 84.73 360 LEU B CA 1
ATOM 5876 C C . LEU B 1 337 ? -34.212 16.480 -4.403 1.00 83.15 360 LEU B C 1
ATOM 5877 O O . LEU B 1 337 ? -33.531 17.500 -4.327 1.00 83.21 360 LEU B O 1
ATOM 5882 N N . ASP B 1 338 ? -35.121 16.153 -3.490 1.00 81.07 361 ASP B N 1
ATOM 5883 C CA . ASP B 1 338 ? -35.384 17.012 -2.337 1.00 79.36 361 ASP B CA 1
ATOM 5884 C C . ASP B 1 338 ? -34.629 16.613 -1.069 1.00 78.47 361 ASP B C 1
ATOM 5885 O O . ASP B 1 338 ? -34.541 17.396 -0.120 1.00 78.36 361 ASP B O 1
ATOM 5887 N N . SER B 1 339 ? -34.079 15.402 -1.054 1.00 76.51 362 SER B N 1
ATOM 5888 C CA . SER B 1 339 ? -33.354 14.915 0.113 1.00 74.03 362 SER B CA 1
ATOM 5889 C C . SER B 1 339 ? -31.896 15.365 0.161 1.00 73.06 362 SER B C 1
ATOM 5890 O O . SER B 1 339 ? -31.354 15.892 -0.814 1.00 72.11 362 SER B O 1
ATOM 5893 N N . VAL B 1 340 ? -31.277 15.166 1.321 1.00 71.16 363 VAL B N 1
ATOM 5894 C CA . VAL B 1 340 ? -29.878 15.513 1.528 1.00 69.72 363 VAL B CA 1
ATOM 5895 C C . VAL B 1 340 ? -29.117 14.214 1.745 1.00 68.36 363 VAL B C 1
ATOM 5896 O O . VAL B 1 340 ? -29.589 13.317 2.450 1.00 67.25 363 VAL B O 1
ATOM 5900 N N . VAL B 1 341 ? -27.938 14.117 1.139 1.00 67.38 364 VAL B N 1
ATOM 5901 C CA . VAL B 1 341 ? -27.132 12.908 1.248 1.00 66.84 364 VAL B CA 1
ATOM 5902 C C . VAL B 1 341 ? -25.718 13.098 1.798 1.00 66.76 364 VAL B C 1
ATOM 5903 O O . VAL B 1 341 ? -25.166 14.200 1.797 1.00 65.96 364 VAL B O 1
ATOM 5907 N N . ARG B 1 342 ? -25.145 11.996 2.267 1.00 67.11 365 ARG B N 1
ATOM 5908 C CA . ARG B 1 342 ? -23.798 11.983 2.819 1.00 68.06 365 ARG B CA 1
ATOM 5909 C C . ARG B 1 342 ? -23.051 10.799 2.229 1.00 64.93 365 ARG B C 1
ATOM 5910 O O . ARG B 1 342 ? -23.554 9.678 2.232 1.00 64.64 365 ARG B O 1
ATOM 5918 N N . LEU B 1 343 ? -21.853 11.048 1.712 1.00 61.65 366 LEU B N 1
ATOM 5919 C CA . LEU B 1 343 ? -21.047 9.984 1.132 1.00 58.42 366 LEU B CA 1
ATOM 5920 C C . LEU B 1 343 ? -20.696 8.986 2.237 1.00 56.40 366 LEU B C 1
ATOM 5921 O O . LEU B 1 343 ? -20.543 9.369 3.393 1.00 56.05 366 LEU B O 1
ATOM 5926 N N . GLN B 1 344 ? -20.579 7.711 1.877 1.00 54.64 367 GLN B N 1
ATOM 5927 C CA . GLN B 1 344 ? -20.253 6.648 2.828 1.00 51.87 367 GLN B CA 1
ATOM 5928 C C . GLN B 1 344 ? -19.043 5.855 2.335 1.00 50.32 367 GLN B C 1
ATOM 5929 O O . GLN B 1 344 ? -18.811 5.766 1.128 1.00 48.99 367 GLN B O 1
ATOM 5931 N N . PHE B 1 345 ? -18.280 5.273 3.260 1.00 49.53 368 PHE B N 1
ATOM 5932 C CA . PHE B 1 345 ? -17.089 4.501 2.889 1.00 48.48 368 PHE B CA 1
ATOM 5933 C C . PHE B 1 345 ? -16.166 5.390 2.063 1.00 47.26 368 PHE B C 1
ATOM 5934 O O . PHE B 1 345 ? -15.549 4.942 1.094 1.00 47.68 368 PHE B O 1
ATOM 5942 N N . LYS B 1 346 ? -16.079 6.654 2.457 1.00 46.15 369 LYS B N 1
ATOM 5943 C CA . LYS B 1 346 ? -15.254 7.627 1.757 1.00 46.31 369 LYS B CA 1
ATOM 5944 C C . LYS B 1 346 ? -13.804 7.173 1.565 1.00 45.41 369 LYS B C 1
ATOM 5945 O O . LYS B 1 346 ? -13.244 7.342 0.478 1.00 44.74 369 LYS B O 1
ATOM 5951 N N . ASP B 1 347 ? -13.205 6.589 2.603 1.00 43.51 370 ASP B N 1
ATOM 5952 C CA . ASP B 1 347 ? -11.814 6.142 2.523 1.00 43.52 370 ASP B CA 1
ATOM 5953 C C . ASP B 1 347 ? -11.617 4.882 1.686 1.00 43.19 370 ASP B C 1
ATOM 5954 O O . ASP B 1 347 ? -10.511 4.351 1.579 1.00 41.80 370 ASP B O 1
ATOM 5959 N N . HIS B 1 348 ? -12.700 4.412 1.081 1.00 42.51 371 HIS B N 1
ATOM 5960 C CA . HIS B 1 348 ? -12.655 3.223 0.247 1.00 41.00 371 HIS B CA 1
ATOM 5961 C C . HIS B 1 348 ? -12.973 3.603 -1.193 1.00 40.96 371 HIS B C 1
ATOM 5962 O O . HIS B 1 348 ? -13.290 2.746 -2.016 1.00 40.77 371 HIS B O 1
ATOM 5969 N N . ILE B 1 349 ? -12.871 4.896 -1.490 1.00 40.95 372 ILE B N 1
ATOM 5970 C CA . ILE B 1 349 ? -13.170 5.412 -2.825 1.00 42.13 372 ILE B CA 1
ATOM 5971 C C . ILE B 1 349 ? -12.011 6.222 -3.413 1.00 42.62 372 ILE B C 1
ATOM 5972 O O . ILE B 1 349 ? -11.315 6.940 -2.697 1.00 42.78 372 ILE B O 1
ATOM 5977 N N . VAL B 1 350 ? -11.812 6.107 -4.721 1.00 43.25 373 VAL B N 1
ATOM 5978 C CA . VAL B 1 350 ? -10.762 6.852 -5.408 1.00 42.84 373 VAL B CA 1
ATOM 5979 C C . VAL B 1 350 ? -11.325 7.385 -6.726 1.00 44.43 373 VAL B C 1
ATOM 5980 O O . VAL B 1 350 ? -12.120 6.718 -7.398 1.00 42.97 373 VAL B O 1
ATOM 5984 N N . LEU B 1 351 ? -10.921 8.597 -7.086 1.00 45.70 374 LEU B N 1
ATOM 5985 C CA . LEU B 1 351 ? -11.380 9.215 -8.315 1.00 47.06 374 LEU B CA 1
ATOM 5986 C C . LEU B 1 351 ? -10.181 9.384 -9.243 1.00 48.44 374 LEU B C 1
ATOM 5987 O O . LEU B 1 351 ? -9.129 9.875 -8.830 1.00 48.76 374 LEU B O 1
ATOM 5992 N N . THR B 1 352 ? -10.327 8.960 -10.492 1.00 49.08 375 THR B N 1
ATOM 5993 C CA . THR B 1 352 ? -9.232 9.083 -11.445 1.00 51.34 375 THR B CA 1
ATOM 5994 C C . THR B 1 352 ? -9.736 9.177 -12.882 1.00 52.56 375 THR B C 1
ATOM 5995 O O . THR B 1 352 ? -10.926 9.376 -13.121 1.00 51.95 375 THR B O 1
ATOM 5999 N N . VAL B 1 353 ? -8.820 9.046 -13.833 1.00 55.57 376 VAL B N 1
ATOM 6000 C CA . VAL B 1 353 ? -9.158 9.110 -15.248 1.00 57.84 376 VAL B CA 1
ATOM 6001 C C . VAL B 1 353 ? -8.511 7.930 -15.962 1.00 59.74 376 VAL B C 1
ATOM 6002 O O . VAL B 1 353 ? -7.588 7.310 -15.434 1.00 59.66 376 VAL B O 1
ATOM 6006 N N . LEU B 1 354 ? -9.000 7.622 -17.158 1.00 61.87 377 LEU B N 1
ATOM 6007 C CA . LEU B 1 354 ? -8.467 6.515 -17.940 1.00 63.91 377 LEU B CA 1
ATOM 6008 C C . LEU B 1 354 ? -7.414 7.003 -18.928 1.00 65.54 377 LEU B C 1
ATOM 6009 O O . LEU B 1 354 ? -7.458 8.147 -19.385 1.00 65.62 377 LEU B O 1
ATOM 6011 N N . PRO B 1 355 ? -6.468 6.127 -19.254 1.00 67.26 378 PRO B N 1
ATOM 6012 C CA . PRO B 1 355 ? -5.399 6.457 -20.188 1.00 68.68 378 PRO B CA 1
ATOM 6013 C C . PRO B 1 355 ? -5.964 6.794 -21.566 1.00 68.90 378 PRO B C 1
ATOM 6014 O O . PRO B 1 355 ? -6.289 7.948 -21.851 1.00 69.30 378 PRO B O 1
ATOM 6016 N N . GLN B 1 364 ? -19.503 11.928 -26.489 1.00 100.00 387 GLN B N 1
ATOM 6017 C CA . GLN B 1 364 ? -18.148 11.934 -27.025 1.00 100.00 387 GLN B CA 1
ATOM 6018 C C . GLN B 1 364 ? -17.244 12.828 -26.172 1.00 100.00 387 GLN B C 1
ATOM 6019 O O . GLN B 1 364 ? -16.209 13.306 -26.638 1.00 100.00 387 GLN B O 1
ATOM 6021 N N . GLU B 1 365 ? -17.640 13.042 -24.917 1.00 100.00 388 GLU B N 1
ATOM 6022 C CA . GLU B 1 365 ? -16.881 13.884 -23.991 1.00 95.98 388 GLU B CA 1
ATOM 6023 C C . GLU B 1 365 ? -15.948 13.080 -23.088 1.00 93.64 388 GLU B C 1
ATOM 6024 O O . GLU B 1 365 ? -16.079 11.862 -22.973 1.00 93.22 388 GLU B O 1
ATOM 6026 N N . LYS B 1 366 ? -15.007 13.773 -22.448 1.00 90.82 389 LYS B N 1
ATOM 6027 C CA . LYS B 1 366 ? -14.059 13.129 -21.545 1.00 88.23 389 LYS B CA 1
ATOM 6028 C C . LYS B 1 366 ? -14.829 12.569 -20.355 1.00 86.21 389 LYS B C 1
ATOM 6029 O O . LYS B 1 366 ? -15.905 13.070 -20.019 1.00 85.13 389 LYS B O 1
ATOM 6031 N N . MET B 1 367 ? -14.278 11.535 -19.721 1.00 84.02 390 MET B N 1
ATOM 6032 C CA . MET B 1 367 ? -14.943 10.899 -18.586 1.00 81.42 390 MET B CA 1
ATOM 6033 C C . MET B 1 367 ? -14.082 10.774 -17.327 1.00 77.16 390 MET B C 1
ATOM 6034 O O . MET B 1 367 ? -12.855 10.652 -17.390 1.00 75.67 390 MET B O 1
ATOM 6039 N N . VAL B 1 368 ? -14.754 10.807 -16.181 1.00 72.35 391 VAL B N 1
ATOM 6040 C CA . VAL B 1 368 ? -14.109 10.674 -14.883 1.00 67.85 391 VAL B CA 1
ATOM 6041 C C . VAL B 1 368 ? -14.552 9.330 -14.328 1.00 65.11 391 VAL B C 1
ATOM 6042 O O . VAL B 1 368 ? -15.738 8.999 -14.373 1.00 64.34 391 VAL B O 1
ATOM 6046 N N . TYR B 1 369 ? -13.604 8.558 -13.809 1.00 61.86 392 TYR B N 1
ATOM 6047 C CA . TYR B 1 369 ? -13.909 7.241 -13.261 1.00 58.31 392 TYR B CA 1
ATOM 6048 C C . TYR B 1 369 ? -13.814 7.165 -11.741 1.00 55.57 392 TYR B C 1
ATOM 6049 O O . TYR B 1 369 ? -12.912 7.742 -11.125 1.00 54.06 392 TYR B O 1
ATOM 6058 N N . ILE B 1 370 ? -14.753 6.443 -11.144 1.00 52.41 393 ILE B N 1
ATOM 6059 C CA . ILE B 1 370 ? -14.770 6.262 -9.702 1.00 49.94 393 ILE B CA 1
ATOM 6060 C C . ILE B 1 370 ? -14.620 4.780 -9.379 1.00 47.70 393 ILE B C 1
ATOM 6061 O O . ILE B 1 370 ? -15.398 3.961 -9.857 1.00 46.53 393 ILE B O 1
ATOM 6066 N N . TYR B 1 371 ? -13.608 4.438 -8.585 1.00 45.04 394 TYR B N 1
ATOM 6067 C CA . TYR B 1 371 ? -13.370 3.052 -8.185 1.00 43.21 394 TYR B CA 1
ATOM 6068 C C . TYR B 1 371 ? -13.492 2.931 -6.671 1.00 43.86 394 TYR B C 1
ATOM 6069 O O . TYR B 1 371 ? -13.177 3.871 -5.945 1.00 44.80 394 TYR B O 1
ATOM 6078 N N . HIS B 1 372 ? -13.954 1.780 -6.199 1.00 44.23 395 HIS B N 1
ATOM 6079 C CA . HIS B 1 372 ? -14.101 1.550 -4.768 1.00 44.86 395 HIS B CA 1
ATOM 6080 C C . HIS B 1 372 ? -13.749 0.104 -4.452 1.00 44.24 395 HIS B C 1
ATOM 6081 O O . HIS B 1 372 ? -13.724 -0.746 -5.342 1.00 43.31 395 HIS B O 1
ATOM 6088 N N . SER B 1 373 ? -13.479 -0.164 -3.180 1.00 43.52 396 SER B N 1
ATOM 6089 C CA . SER B 1 373 ? -13.092 -1.496 -2.734 1.00 43.25 396 SER B CA 1
ATOM 6090 C C . SER B 1 373 ? -14.120 -2.191 -1.845 1.00 44.10 396 SER B C 1
ATOM 6091 O O . SER B 1 373 ? -13.772 -3.093 -1.088 1.00 43.71 396 SER B O 1
ATOM 6094 N N . LEU B 1 374 ? -15.381 -1.778 -1.936 1.00 46.22 397 LEU B N 1
ATOM 6095 C CA . LEU B 1 374 ? -16.434 -2.391 -1.127 1.00 48.11 397 LEU B CA 1
ATOM 6096 C C . LEU B 1 374 ? -16.667 -3.859 -1.459 1.00 48.43 397 LEU B C 1
ATOM 6097 O O . LEU B 1 374 ? -17.135 -4.619 -0.617 1.00 49.78 397 LEU B O 1
ATOM 6102 N N . LYS B 1 375 ? -16.339 -4.261 -2.684 1.00 48.19 398 LYS B N 1
ATOM 6103 C CA . LYS B 1 375 ? -16.533 -5.646 -3.095 1.00 49.38 398 LYS B CA 1
ATOM 6104 C C . LYS B 1 375 ? -15.224 -6.408 -3.274 1.00 49.10 398 LYS B C 1
ATOM 6105 O O . LYS B 1 375 ? -15.177 -7.424 -3.970 1.00 49.28 398 LYS B O 1
ATOM 6111 N N . ASN B 1 376 ? -14.163 -5.920 -2.641 1.00 47.74 399 ASN B N 1
ATOM 6112 C CA . ASN B 1 376 ? -12.863 -6.577 -2.721 1.00 47.64 399 ASN B CA 1
ATOM 6113 C C . ASN B 1 376 ? -12.863 -7.827 -1.851 1.00 47.65 399 ASN B C 1
ATOM 6114 O O . ASN B 1 376 ? -13.550 -7.889 -0.833 1.00 47.79 399 ASN B O 1
ATOM 6119 N N . SER B 1 377 ? -12.069 -8.811 -2.250 1.00 48.08 400 SER B N 1
ATOM 6120 C CA . SER B 1 377 ? -11.966 -10.069 -1.526 1.00 49.69 400 SER B CA 1
ATOM 6121 C C . SER B 1 377 ? -10.968 -10.033 -0.374 1.00 48.78 400 SER B C 1
ATOM 6122 O O . SER B 1 377 ? -9.788 -9.766 -0.575 1.00 49.56 400 SER B O 1
ATOM 6125 N N . ARG B 1 378 ? -11.449 -10.320 0.829 1.00 49.25 401 ARG B N 1
ATOM 6126 C CA . ARG B 1 378 ? -10.597 -10.350 2.011 1.00 49.70 401 ARG B CA 1
ATOM 6127 C C . ARG B 1 378 ? -9.688 -11.580 1.988 1.00 50.07 401 ARG B C 1
ATOM 6128 O O . ARG B 1 378 ? -8.541 -11.530 2.439 1.00 50.06 401 ARG B O 1
ATOM 6136 N N . GLU B 1 379 ? -10.218 -12.681 1.460 1.00 50.50 402 GLU B N 1
ATOM 6137 C CA . GLU B 1 379 ? -9.499 -13.954 1.378 1.00 51.18 402 GLU B CA 1
ATOM 6138 C C . GLU B 1 379 ? -8.251 -13.917 0.501 1.00 50.49 402 GLU B C 1
ATOM 6139 O O . GLU B 1 379 ? -7.338 -14.721 0.675 1.00 50.82 402 GLU B O 1
ATOM 6141 N N . THR B 1 380 ? -8.208 -12.988 -0.444 1.00 49.86 403 THR B N 1
ATOM 6142 C CA . THR B 1 380 ? -7.057 -12.890 -1.331 1.00 49.25 403 THR B CA 1
ATOM 6143 C C . THR B 1 380 ? -6.150 -11.700 -1.015 1.00 48.68 403 THR B C 1
ATOM 6144 O O . THR B 1 380 ? -5.168 -11.465 -1.717 1.00 47.94 403 THR B O 1
ATOM 6148 N N . HIS B 1 381 ? -6.464 -10.958 0.041 1.00 48.48 404 HIS B N 1
ATOM 6149 C CA . HIS B 1 381 ? -5.664 -9.792 0.403 1.00 46.81 404 HIS B CA 1
ATOM 6150 C C . HIS B 1 381 ? -4.167 -10.062 0.441 1.00 45.51 404 HIS B C 1
ATOM 6151 O O . HIS B 1 381 ? -3.705 -10.965 1.133 1.00 45.37 404 HIS B O 1
ATOM 6158 N N . MET B 1 382 ? -3.416 -9.262 -0.313 1.00 44.14 405 MET B N 1
ATOM 6159 C CA . MET B 1 382 ? -1.966 -9.376 -0.380 1.00 44.73 405 MET B CA 1
ATOM 6160 C C . MET B 1 382 ? -1.469 -10.735 -0.882 1.00 46.30 405 MET B C 1
ATOM 6161 O O . MET B 1 382 ? -0.288 -11.050 -0.747 1.00 47.54 405 MET B O 1
ATOM 6166 N N . MET B 1 383 ? -2.361 -11.531 -1.467 1.00 47.00 406 MET B N 1
ATOM 6167 C CA . MET B 1 383 ? -1.984 -12.850 -1.983 1.00 49.63 406 MET B CA 1
ATOM 6168 C C . MET B 1 383 ? -1.855 -12.841 -3.503 1.00 50.85 406 MET B C 1
ATOM 6169 O O . MET B 1 383 ? -0.998 -12.156 -4.060 1.00 52.76 406 MET B O 1
ATOM 6174 N N . THR B 1 389 ? -8.545 -5.738 -17.431 1.00 100.00 412 THR B N 1
ATOM 6175 C CA . THR B 1 389 ? -9.950 -5.534 -17.765 1.00 100.00 412 THR B CA 1
ATOM 6176 C C . THR B 1 389 ? -10.843 -6.370 -16.856 1.00 100.00 412 THR B C 1
ATOM 6177 O O . THR B 1 389 ? -11.938 -6.780 -17.245 1.00 100.00 412 THR B O 1
ATOM 6179 N N . GLU B 1 390 ? -10.373 -6.615 -15.638 1.00 100.00 413 GLU B N 1
ATOM 6180 C CA . GLU B 1 390 ? -11.139 -7.407 -14.690 1.00 100.00 413 GLU B CA 1
ATOM 6181 C C . GLU B 1 390 ? -11.652 -6.569 -13.513 1.00 100.00 413 GLU B C 1
ATOM 6182 O O . GLU B 1 390 ? -12.374 -7.069 -12.647 1.00 100.00 413 GLU B O 1
ATOM 6188 N N . PHE B 1 391 ? -11.291 -5.289 -13.495 1.00 97.55 414 PHE B N 1
ATOM 6189 C CA . PHE B 1 391 ? -11.735 -4.389 -12.431 1.00 95.00 414 PHE B CA 1
ATOM 6190 C C . PHE B 1 391 ? -12.405 -3.158 -13.032 1.00 93.09 414 PHE B C 1
ATOM 6191 O O . PHE B 1 391 ? -11.744 -2.286 -13.600 1.00 92.14 414 PHE B O 1
ATOM 6199 N N . HIS B 1 392 ? -13.724 -3.094 -12.903 1.00 91.33 415 HIS B N 1
ATOM 6200 C CA . HIS B 1 392 ? -14.487 -1.984 -13.449 1.00 89.86 415 HIS B CA 1
ATOM 6201 C C . HIS B 1 392 ? -14.954 -1.054 -12.341 1.00 86.96 415 HIS B C 1
ATOM 6202 O O . HIS B 1 392 ? -14.800 -1.357 -11.158 1.00 86.75 415 HIS B O 1
ATOM 6209 N N . GLY B 1 393 ? -15.527 0.077 -12.734 1.00 83.61 416 GLY B N 1
ATOM 6210 C CA . GLY B 1 393 ? -16.023 1.033 -11.763 1.00 79.99 416 GLY B CA 1
ATOM 6211 C C . GLY B 1 393 ? -17.203 1.823 -12.300 1.00 77.06 416 GLY B C 1
ATOM 6212 O O . GLY B 1 393 ? -17.974 1.327 -13.124 1.00 77.01 416 GLY B O 1
ATOM 6213 N N . LEU B 1 394 ? -17.342 3.057 -11.832 1.00 73.97 417 LEU B N 1
ATOM 6214 C CA . LEU B 1 394 ? -18.426 3.924 -12.269 1.00 71.13 417 LEU B CA 1
ATOM 6215 C C . LEU B 1 394 ? -17.883 5.017 -13.176 1.00 70.01 417 LEU B C 1
ATOM 6216 O O . LEU B 1 394 ? -16.939 5.718 -12.815 1.00 68.61 417 LEU B O 1
ATOM 6221 N N . ARG B 1 395 ? -18.485 5.157 -14.357 1.00 69.38 418 ARG B N 1
ATOM 6222 C CA . ARG B 1 395 ? -18.070 6.170 -15.324 1.00 69.33 418 ARG B CA 1
ATOM 6223 C C . ARG B 1 395 ? -18.974 7.404 -15.241 1.00 68.18 418 ARG B C 1
ATOM 6224 O O . ARG B 1 395 ? -20.180 7.288 -15.019 1.00 68.41 418 ARG B O 1
ATOM 6232 N N . PHE B 1 396 ? -18.384 8.583 -15.414 1.00 66.87 419 PHE B N 1
ATOM 6233 C CA . PHE B 1 396 ? -19.128 9.836 -15.353 1.00 66.27 419 PHE B CA 1
ATOM 6234 C C . PHE B 1 396 ? -18.508 10.865 -16.284 1.00 66.40 419 PHE B C 1
ATOM 6235 O O . PHE B 1 396 ? -17.289 10.917 -16.440 1.00 65.19 419 PHE B O 1
ATOM 6243 N N . PRO B 1 397 ? -19.343 11.701 -16.921 1.00 66.90 420 PRO B N 1
ATOM 6244 C CA . PRO B 1 397 ? -18.829 12.728 -17.830 1.00 66.57 420 PRO B CA 1
ATOM 6245 C C . PRO B 1 397 ? -17.992 13.727 -17.041 1.00 66.28 420 PRO B C 1
ATOM 6246 O O . PRO B 1 397 ? -18.337 14.072 -15.909 1.00 65.02 420 PRO B O 1
ATOM 6250 N N . LEU B 1 398 ? -16.899 14.190 -17.639 1.00 66.55 421 LEU B N 1
ATOM 6251 C CA . LEU B 1 398 ? -16.023 15.149 -16.983 1.00 67.34 421 LEU B CA 1
ATOM 6252 C C . LEU B 1 398 ? -16.808 16.344 -16.443 1.00 67.61 421 LEU B C 1
ATOM 6253 O O . LEU B 1 398 ? -16.379 17.009 -15.502 1.00 68.31 421 LEU B O 1
ATOM 6258 N N . SER B 1 399 ? -17.965 16.606 -17.041 1.00 67.53 422 SER B N 1
ATOM 6259 C CA . SER B 1 399 ? -18.809 17.724 -16.633 1.00 66.99 422 SER B CA 1
ATOM 6260 C C . SER B 1 399 ? -19.369 17.557 -15.223 1.00 66.01 422 SER B C 1
ATOM 6261 O O . SER B 1 399 ? -19.883 18.508 -14.634 1.00 65.86 422 SER B O 1
ATOM 6264 N N . HIS B 1 400 ? -19.265 16.351 -14.682 1.00 65.00 423 HIS B N 1
ATOM 6265 C CA . HIS B 1 400 ? -19.781 16.073 -13.347 1.00 65.47 423 HIS B CA 1
ATOM 6266 C C . HIS B 1 400 ? -18.726 16.155 -12.252 1.00 64.90 423 HIS B C 1
ATOM 6267 O O . HIS B 1 400 ? -19.049 16.047 -11.068 1.00 64.34 423 HIS B O 1
ATOM 6274 N N . LEU B 1 401 ? -17.472 16.345 -12.647 1.00 65.10 424 LEU B N 1
ATOM 6275 C CA . LEU B 1 401 ? -16.366 16.407 -11.699 1.00 65.28 424 LEU B CA 1
ATOM 6276 C C . LEU B 1 401 ? -16.587 17.375 -10.544 1.00 65.47 424 LEU B C 1
ATOM 6277 O O . LEU B 1 401 ? -16.374 17.020 -9.385 1.00 65.61 424 LEU B O 1
ATOM 6282 N N . ASP B 1 402 ? -17.010 18.597 -10.853 1.00 65.80 425 ASP B N 1
ATOM 6283 C CA . ASP B 1 402 ? -17.246 19.592 -9.813 1.00 65.88 425 ASP B CA 1
ATOM 6284 C C . ASP B 1 402 ? -18.341 19.152 -8.851 1.00 63.79 425 ASP B C 1
ATOM 6285 O O . ASP B 1 402 ? -18.326 19.508 -7.672 1.00 64.31 425 ASP B O 1
ATOM 6290 N N . ALA B 1 403 ? -19.291 18.377 -9.360 1.00 60.96 426 ALA B N 1
ATOM 6291 C CA . ALA B 1 403 ? -20.388 17.878 -8.543 1.00 58.94 426 ALA B CA 1
ATOM 6292 C C . ALA B 1 403 ? -19.863 16.789 -7.611 1.00 57.66 426 ALA B C 1
ATOM 6293 O O . ALA B 1 403 ? -20.247 16.719 -6.443 1.00 56.70 426 ALA B O 1
ATOM 6295 N N . LEU B 1 404 ? -18.978 15.946 -8.138 1.00 56.96 427 LEU B N 1
ATOM 6296 C CA . LEU B 1 404 ? -18.380 14.863 -7.362 1.00 56.55 427 LEU B CA 1
ATOM 6297 C C . LEU B 1 404 ? -17.536 15.447 -6.229 1.00 55.60 427 LEU B C 1
ATOM 6298 O O . LEU B 1 404 ? -17.505 14.913 -5.122 1.00 53.74 427 LEU B O 1
ATOM 6303 N N . LYS B 1 405 ? -16.864 16.558 -6.509 1.00 56.06 428 LYS B N 1
ATOM 6304 C CA . LYS B 1 405 ? -16.048 17.225 -5.504 1.00 57.72 428 LYS B CA 1
ATOM 6305 C C . LYS B 1 405 ? -16.943 17.749 -4.378 1.00 57.90 428 LYS B C 1
ATOM 6306 O O . LYS B 1 405 ? -16.592 17.655 -3.201 1.00 57.63 428 LYS B O 1
ATOM 6312 N N . GLN B 1 406 ? -18.101 18.295 -4.742 1.00 57.92 429 GLN B N 1
ATOM 6313 C CA . GLN B 1 406 ? -19.042 18.813 -3.752 1.00 58.39 429 GLN B CA 1
ATOM 6314 C C . GLN B 1 406 ? -19.427 17.730 -2.755 1.00 58.53 429 GLN B C 1
ATOM 6315 O O . GLN B 1 406 ? -19.413 17.952 -1.546 1.00 58.57 429 GLN B O 1
ATOM 6321 N N . ILE B 1 407 ? -19.779 16.560 -3.280 1.00 58.94 430 ILE B N 1
ATOM 6322 C CA . ILE B 1 407 ? -20.184 15.425 -2.460 1.00 59.77 430 ILE B CA 1
ATOM 6323 C C . ILE B 1 407 ? -19.023 14.911 -1.612 1.00 59.88 430 ILE B C 1
ATOM 6324 O O . ILE B 1 407 ? -19.183 14.624 -0.423 1.00 59.78 430 ILE B O 1
ATOM 6329 N N . TRP B 1 408 ? -17.852 14.816 -2.221 1.00 60.34 431 TRP B N 1
ATOM 6330 C CA . TRP B 1 408 ? -16.680 14.328 -1.528 1.00 62.29 431 TRP B CA 1
ATOM 6331 C C . TRP B 1 408 ? -16.272 15.196 -0.373 1.00 61.65 431 TRP B C 1
ATOM 6332 O O . TRP B 1 408 ? -15.926 14.682 0.694 1.00 62.06 431 TRP B O 1
ATOM 6343 N N . ASN B 1 409 ? -16.327 16.509 -0.551 1.00 62.16 432 ASN B N 1
ATOM 6344 C CA . ASN B 1 409 ? -15.938 17.464 0.492 1.00 63.37 432 ASN B CA 1
ATOM 6345 C C . ASN B 1 409 ? -17.026 17.831 1.502 1.00 64.49 432 ASN B C 1
ATOM 6346 O O . ASN B 1 409 ? -16.731 18.379 2.566 1.00 64.74 432 ASN B O 1
ATOM 6351 N N . SER B 1 410 ? -18.277 17.526 1.183 1.00 65.13 433 SER B N 1
ATOM 6352 C CA . SER B 1 410 ? -19.384 17.868 2.071 1.00 65.47 433 SER B CA 1
ATOM 6353 C C . SER B 1 410 ? -19.769 16.817 3.116 1.00 64.93 433 SER B C 1
ATOM 6354 O O . SER B 1 410 ? -19.738 15.616 2.854 1.00 64.63 433 SER B O 1
ATOM 6357 N N . PRO B 1 411 ? -20.124 17.270 4.332 1.00 65.15 434 PRO B N 1
ATOM 6358 C CA . PRO B 1 411 ? -20.532 16.386 5.430 1.00 65.03 434 PRO B CA 1
ATOM 6359 C C . PRO B 1 411 ? -21.960 15.919 5.153 1.00 64.85 434 PRO B C 1
ATOM 6360 O O . PRO B 1 411 ? -22.356 14.804 5.498 1.00 65.02 434 PRO B O 1
ATOM 6364 N N . ALA B 1 412 ? -22.722 16.803 4.518 1.00 64.22 435 ALA B N 1
ATOM 6365 C CA . ALA B 1 412 ? -24.112 16.555 4.155 1.00 64.62 435 ALA B CA 1
ATOM 6366 C C . ALA B 1 412 ? -24.498 17.607 3.127 1.00 64.77 435 ALA B C 1
ATOM 6367 O O . ALA B 1 412 ? -24.448 18.805 3.409 1.00 65.41 435 ALA B O 1
ATOM 6369 N N . ILE B 1 413 ? -24.881 17.163 1.937 1.00 64.46 436 ILE B N 1
ATOM 6370 C CA . ILE B 1 413 ? -25.252 18.089 0.877 1.00 65.01 436 ILE B CA 1
ATOM 6371 C C . ILE B 1 413 ? -26.587 17.726 0.239 1.00 65.76 436 ILE B C 1
ATOM 6372 O O . ILE B 1 413 ? -26.934 16.550 0.124 1.00 65.67 436 ILE B O 1
ATOM 6377 N N . SER B 1 414 ? -27.334 18.746 -0.170 1.00 65.99 437 SER B N 1
ATOM 6378 C CA . SER B 1 414 ? -28.627 18.530 -0.806 1.00 66.14 437 SER B CA 1
ATOM 6379 C C . SER B 1 414 ? -28.408 18.302 -2.293 1.00 65.38 437 SER B C 1
ATOM 6380 O O . SER B 1 414 ? -27.613 18.994 -2.928 1.00 64.23 437 SER B O 1
ATOM 6383 N N . VAL B 1 415 ? -29.123 17.327 -2.844 1.00 65.93 438 VAL B N 1
ATOM 6384 C CA . VAL B 1 415 ? -29.009 16.992 -4.256 1.00 65.63 438 VAL B CA 1
ATOM 6385 C C . VAL B 1 415 ? -29.173 18.218 -5.152 1.00 66.39 438 VAL B C 1
ATOM 6386 O O . VAL B 1 415 ? -28.475 18.361 -6.160 1.00 65.84 438 VAL B O 1
ATOM 6390 N N . LYS B 1 416 ? -30.089 19.106 -4.778 1.00 68.02 439 LYS B N 1
ATOM 6391 C CA . LYS B 1 416 ? -30.347 20.311 -5.561 1.00 70.13 439 LYS B CA 1
ATOM 6392 C C . LYS B 1 416 ? -29.136 21.227 -5.715 1.00 70.75 439 LYS B C 1
ATOM 6393 O O . LYS B 1 416 ? -28.974 21.871 -6.748 1.00 71.47 439 LYS B O 1
ATOM 6396 N N . ASP B 1 417 ? -28.286 21.280 -4.695 1.00 71.35 440 ASP B N 1
ATOM 6397 C CA . ASP B 1 417 ? -27.107 22.141 -4.736 1.00 71.75 440 ASP B CA 1
ATOM 6398 C C . ASP B 1 417 ? -25.975 21.640 -5.637 1.00 71.44 440 ASP B C 1
ATOM 6399 O O . ASP B 1 417 ? -24.973 22.334 -5.824 1.00 70.93 440 ASP B O 1
ATOM 6404 N N . LEU B 1 418 ? -26.128 20.445 -6.198 1.00 70.49 441 LEU B N 1
ATOM 6405 C CA . LEU B 1 418 ? -25.095 19.904 -7.076 1.00 70.44 441 LEU B CA 1
ATOM 6406 C C . LEU B 1 418 ? -24.947 20.779 -8.313 1.00 70.58 441 LEU B C 1
ATOM 6407 O O . LEU B 1 418 ? -25.933 21.213 -8.904 1.00 70.57 441 LEU B O 1
ATOM 6412 N N . LYS B 1 419 ? -23.703 21.031 -8.700 1.00 70.90 442 LYS B N 1
ATOM 6413 C CA . LYS B 1 419 ? -23.416 21.866 -9.855 1.00 71.35 442 LYS B CA 1
ATOM 6414 C C . LYS B 1 419 ? -23.610 21.140 -11.184 1.00 71.54 442 LYS B C 1
ATOM 6415 O O . LYS B 1 419 ? -22.642 20.778 -11.853 1.00 71.31 442 LYS B O 1
ATOM 6417 N N . LEU B 1 420 ? -24.869 20.934 -11.559 1.00 72.23 443 LEU B N 1
ATOM 6418 C CA . LEU B 1 420 ? -25.211 20.270 -12.816 1.00 72.78 443 LEU B CA 1
ATOM 6419 C C . LEU B 1 420 ? -26.298 21.069 -13.536 1.00 73.65 443 LEU B C 1
ATOM 6420 O O . LEU B 1 420 ? -27.224 21.579 -12.905 1.00 73.26 443 LEU B O 1
ATOM 6425 N N . THR B 1 421 ? -26.175 21.176 -14.857 1.00 74.85 444 THR B N 1
ATOM 6426 C CA . THR B 1 421 ? -27.128 21.930 -15.671 1.00 75.79 444 THR B CA 1
ATOM 6427 C C . THR B 1 421 ? -28.592 21.531 -15.498 1.00 76.11 444 THR B C 1
ATOM 6428 O O . THR B 1 421 ? -29.474 22.387 -15.537 1.00 76.09 444 THR B O 1
ATOM 6432 N N . THR B 1 422 ? -28.860 20.243 -15.310 1.00 76.55 445 THR B N 1
ATOM 6433 C CA . THR B 1 422 ? -30.239 19.791 -15.148 1.00 77.45 445 THR B CA 1
ATOM 6434 C C . THR B 1 422 ? -30.443 19.051 -13.835 1.00 78.13 445 THR B C 1
ATOM 6435 O O . THR B 1 422 ? -29.505 18.482 -13.282 1.00 77.80 445 THR B O 1
ATOM 6439 N N . ASP B 1 423 ? -31.676 19.064 -13.343 1.00 79.62 446 ASP B N 1
ATOM 6440 C CA . ASP B 1 423 ? -32.013 18.393 -12.095 1.00 81.78 446 ASP B CA 1
ATOM 6441 C C . ASP B 1 423 ? -32.076 16.884 -12.282 1.00 79.10 446 ASP B C 1
ATOM 6442 O O . ASP B 1 423 ? -31.962 16.127 -11.318 1.00 78.19 446 ASP B O 1
ATOM 6447 N N . GLU B 1 424 ? -32.263 16.449 -13.525 1.00 75.84 447 GLU B N 1
ATOM 6448 C CA . GLU B 1 424 ? -32.348 15.025 -13.826 1.00 73.57 447 GLU B CA 1
ATOM 6449 C C . GLU B 1 424 ? -31.022 14.316 -13.558 1.00 71.41 447 GLU B C 1
ATOM 6450 O O . GLU B 1 424 ? -30.988 13.258 -12.928 1.00 70.59 447 GLU B O 1
ATOM 6452 N N . GLU B 1 425 ? -29.930 14.908 -14.027 1.00 69.09 448 GLU B N 1
ATOM 6453 C CA . GLU B 1 425 ? -28.612 14.317 -13.840 1.00 67.16 448 GLU B CA 1
ATOM 6454 C C . GLU B 1 425 ? -28.120 14.413 -12.396 1.00 65.76 448 GLU B C 1
ATOM 6455 O O . GLU B 1 425 ? -27.126 13.788 -12.031 1.00 65.24 448 GLU B O 1
ATOM 6461 N N . LYS B 1 426 ? -28.823 15.191 -11.579 1.00 64.00 449 LYS B N 1
ATOM 6462 C CA . LYS B 1 426 ? -28.465 15.334 -10.172 1.00 62.51 449 LYS B CA 1
ATOM 6463 C C . LYS B 1 426 ? -29.011 14.111 -9.456 1.00 61.92 449 LYS B C 1
ATOM 6464 O O . LYS B 1 426 ? -28.346 13.518 -8.605 1.00 62.65 449 LYS B O 1
ATOM 6470 N N . GLU B 1 427 ? -30.235 13.740 -9.814 1.00 60.72 450 GLU B N 1
ATOM 6471 C CA . GLU B 1 427 ? -30.885 12.578 -9.229 1.00 60.21 450 GLU B CA 1
ATOM 6472 C C . GLU B 1 427 ? -30.270 11.325 -9.845 1.00 59.04 450 GLU B C 1
ATOM 6473 O O . GLU B 1 427 ? -30.288 10.249 -9.249 1.00 60.00 450 GLU B O 1
ATOM 6475 N N . SER B 1 428 ? -29.722 11.483 -11.043 1.00 57.62 451 SER B N 1
ATOM 6476 C CA . SER B 1 428 ? -29.079 10.387 -11.755 1.00 56.79 451 SER B CA 1
ATOM 6477 C C . SER B 1 428 ? -27.704 10.104 -11.143 1.00 56.66 451 SER B C 1
ATOM 6478 O O . SER B 1 428 ? -27.328 8.948 -10.937 1.00 56.36 451 SER B O 1
ATOM 6481 N N . LEU B 1 429 ? -26.960 11.170 -10.856 1.00 55.76 452 LEU B N 1
ATOM 6482 C CA . LEU B 1 429 ? -25.632 11.051 -10.260 1.00 54.71 452 LEU B CA 1
ATOM 6483 C C . LEU B 1 429 ? -25.708 10.384 -8.891 1.00 54.32 452 LEU B C 1
ATOM 6484 O O . LEU B 1 429 ? -24.966 9.441 -8.607 1.00 54.40 452 LEU B O 1
ATOM 6489 N N . VAL B 1 430 ? -26.608 10.877 -8.046 1.00 52.45 453 VAL B N 1
ATOM 6490 C CA . VAL B 1 430 ? -26.768 10.325 -6.709 1.00 52.44 453 VAL B CA 1
ATOM 6491 C C . VAL B 1 430 ? -27.267 8.883 -6.738 1.00 51.82 453 VAL B C 1
ATOM 6492 O O . VAL B 1 430 ? -26.732 8.028 -6.038 1.00 52.25 453 VAL B O 1
ATOM 6496 N N . LEU B 1 431 ? -28.290 8.615 -7.550 1.00 52.69 454 LEU B N 1
ATOM 6497 C CA . LEU B 1 431 ? -28.851 7.267 -7.664 1.00 52.32 454 LEU B CA 1
ATOM 6498 C C . LEU B 1 431 ? -27.754 6.283 -8.047 1.00 51.77 454 LEU B C 1
ATOM 6499 O O . LEU B 1 431 ? -27.636 5.203 -7.467 1.00 51.82 454 LEU B O 1
ATOM 6501 N N . SER B 1 432 ? -26.953 6.671 -9.029 1.00 51.54 455 SER B N 1
ATOM 6502 C CA . SER B 1 432 ? -25.856 5.837 -9.488 1.00 52.83 455 SER B CA 1
ATOM 6503 C C . SER B 1 432 ? -24.902 5.490 -8.339 1.00 53.18 455 SER B C 1
ATOM 6504 O O . SER B 1 432 ? -24.470 4.345 -8.208 1.00 53.89 455 SER B O 1
ATOM 6507 N N . LEU B 1 433 ? -24.584 6.479 -7.502 1.00 52.11 456 LEU B N 1
ATOM 6508 C CA . LEU B 1 433 ? -23.678 6.267 -6.374 1.00 51.49 456 LEU B CA 1
ATOM 6509 C C . LEU B 1 433 ? -24.366 5.515 -5.241 1.00 52.34 456 LEU B C 1
ATOM 6510 O O . LEU B 1 433 ? -23.717 4.802 -4.471 1.00 50.26 456 LEU B O 1
ATOM 6515 N N . TRP B 1 434 ? -25.671 5.710 -5.101 1.00 53.57 457 TRP B N 1
ATOM 6516 C CA . TRP B 1 434 ? -26.456 4.999 -4.106 1.00 54.16 457 TRP B CA 1
ATOM 6517 C C . TRP B 1 434 ? -26.549 3.518 -4.339 1.00 55.16 457 TRP B C 1
ATOM 6518 O O . TRP B 1 434 ? -26.504 2.729 -3.385 1.00 53.56 457 TRP B O 1
ATOM 6529 N N . THR B 1 435 ? -26.696 3.115 -5.597 1.00 56.29 458 THR B N 1
ATOM 6530 C CA . THR B 1 435 ? -26.784 1.699 -5.944 1.00 58.81 458 THR B CA 1
ATOM 6531 C C . THR B 1 435 ? -25.525 0.936 -5.560 1.00 59.35 458 THR B C 1
ATOM 6532 O O . THR B 1 435 ? -25.584 -0.262 -5.288 1.00 59.59 458 THR B O 1
ATOM 6536 N N . GLU B 1 436 ? -24.389 1.629 -5.544 1.00 60.86 459 GLU B N 1
ATOM 6537 C CA . GLU B 1 436 ? -23.117 1.008 -5.183 1.00 62.22 459 GLU B CA 1
ATOM 6538 C C . GLU B 1 436 ? -22.848 1.094 -3.681 1.00 62.10 459 GLU B C 1
ATOM 6539 O O . GLU B 1 436 ? -21.768 0.733 -3.217 1.00 61.92 459 GLU B O 1
ATOM 6545 N N . CYS B 1 437 ? -23.835 1.578 -2.929 1.00 62.98 460 CYS B N 1
ATOM 6546 C CA . CYS B 1 437 ? -23.724 1.712 -1.475 1.00 63.87 460 CYS B CA 1
ATOM 6547 C C . CYS B 1 437 ? -22.697 2.764 -1.045 1.00 64.12 460 CYS B C 1
ATOM 6548 O O . CYS B 1 437 ? -22.079 2.644 0.016 1.00 63.39 460 CYS B O 1
ATOM 6551 N N . LEU B 1 438 ? -22.538 3.800 -1.864 1.00 64.55 461 LEU B N 1
ATOM 6552 C CA . LEU B 1 438 ? -21.590 4.875 -1.585 1.00 65.17 461 LEU B CA 1
ATOM 6553 C C . LEU B 1 438 ? -22.261 6.143 -1.070 1.00 67.49 461 LEU B C 1
ATOM 6554 O O . LEU B 1 438 ? -21.585 7.065 -0.614 1.00 68.04 461 LEU B O 1
ATOM 6559 N N . ILE B 1 439 ? -23.588 6.192 -1.151 1.00 70.70 462 ILE B N 1
ATOM 6560 C CA . ILE B 1 439 ? -24.343 7.363 -0.710 1.00 73.82 462 ILE B CA 1
ATOM 6561 C C . ILE B 1 439 ? -25.461 7.003 0.262 1.00 76.46 462 ILE B C 1
ATOM 6562 O O . ILE B 1 439 ? -26.240 6.080 0.015 1.00 76.89 462 ILE B O 1
ATOM 6567 N N . GLN B 1 440 ? -25.533 7.738 1.367 1.00 79.67 463 GLN B N 1
ATOM 6568 C CA . GLN B 1 440 ? -26.565 7.518 2.373 1.00 82.25 463 GLN B CA 1
ATOM 6569 C C . GLN B 1 440 ? -27.384 8.796 2.517 1.00 82.59 463 GLN B C 1
ATOM 6570 O O . GLN B 1 440 ? -26.829 9.893 2.579 1.00 82.87 463 GLN B O 1
ATOM 6576 N N . VAL B 1 441 ? -28.704 8.653 2.568 1.00 82.92 464 VAL B N 1
ATOM 6577 C CA . VAL B 1 441 ? -29.586 9.805 2.699 1.00 83.70 464 VAL B CA 1
ATOM 6578 C C . VAL B 1 441 ? -29.594 10.322 4.133 1.00 84.02 464 VAL B C 1
ATOM 6579 O O . VAL B 1 441 ? -30.256 9.761 5.005 1.00 83.59 464 VAL B O 1
ATOM 6583 N N . VAL B 1 442 ? -28.852 11.399 4.369 1.00 84.89 465 VAL B N 1
ATOM 6584 C CA . VAL B 1 442 ? -28.765 11.990 5.697 1.00 85.64 465 VAL B CA 1
ATOM 6585 C C . VAL B 1 442 ? -30.101 12.593 6.112 1.00 86.16 465 VAL B C 1
ATOM 6586 O O . VAL B 1 442 ? -30.945 11.808 6.594 1.00 86.73 465 VAL B O 1
ATOM 6588 N N . GLY C 2 5 ? -3.950 -5.852 -28.130 1.00 61.20 36 GLY C N 1
ATOM 6589 C CA . GLY C 2 5 ? -4.447 -6.711 -29.240 1.00 61.11 36 GLY C CA 1
ATOM 6590 C C . GLY C 2 5 ? -4.065 -6.172 -30.607 1.00 60.27 36 GLY C C 1
ATOM 6591 O O . GLY C 2 5 ? -4.854 -5.471 -31.243 1.00 62.44 36 GLY C O 1
ATOM 6592 N N . CYS C 2 6 ? -2.856 -6.499 -31.059 1.00 56.99 37 CYS C N 1
ATOM 6593 C CA . CYS C 2 6 ? -2.380 -6.038 -32.359 1.00 53.83 37 CYS C CA 1
ATOM 6594 C C . CYS C 2 6 ? -2.643 -7.071 -33.453 1.00 49.84 37 CYS C C 1
ATOM 6595 O O . CYS C 2 6 ? -2.693 -8.275 -33.182 1.00 49.02 37 CYS C O 1
ATOM 6598 N N . LEU C 2 7 ? -2.821 -6.605 -34.687 1.00 45.26 38 LEU C N 1
ATOM 6599 C CA . LEU C 2 7 ? -3.055 -7.525 -35.792 1.00 40.71 38 LEU C CA 1
ATOM 6600 C C . LEU C 2 7 ? -1.697 -8.064 -36.230 1.00 38.01 38 LEU C C 1
ATOM 6601 O O . LEU C 2 7 ? -1.537 -9.265 -36.432 1.00 36.90 38 LEU C O 1
ATOM 6606 N N . HIS C 2 8 ? -0.723 -7.167 -36.375 1.00 32.89 39 HIS C N 1
ATOM 6607 C CA . HIS C 2 8 ? 0.634 -7.560 -36.732 1.00 30.57 39 HIS C CA 1
ATOM 6608 C C . HIS C 2 8 ? 1.292 -7.916 -35.397 1.00 31.11 39 HIS C C 1
ATOM 6609 O O . HIS C 2 8 ? 1.211 -7.132 -34.461 1.00 30.11 39 HIS C O 1
ATOM 6616 N N . HIS C 2 9 ? 1.939 -9.074 -35.305 1.00 30.76 40 HIS C N 1
ATOM 6617 C CA . HIS C 2 9 ? 2.560 -9.509 -34.047 1.00 32.41 40 HIS C CA 1
ATOM 6618 C C . HIS C 2 9 ? 4.062 -9.342 -34.100 1.00 28.30 40 HIS C C 1
ATOM 6619 O O . HIS C 2 9 ? 4.793 -10.248 -34.479 1.00 26.16 40 HIS C O 1
ATOM 6626 N N . HIS C 2 10 ? 4.505 -8.161 -33.715 1.00 28.23 41 HIS C N 1
ATOM 6627 C CA . HIS C 2 10 ? 5.918 -7.820 -33.738 1.00 29.79 41 HIS C CA 1
ATOM 6628 C C . HIS C 2 10 ? 6.727 -8.675 -32.796 1.00 30.30 41 HIS C C 1
ATOM 6629 O O . HIS C 2 10 ? 7.807 -9.149 -33.145 1.00 30.28 41 HIS C O 1
ATOM 6636 N N . ARG C 2 11 ? 6.192 -8.881 -31.608 1.00 30.65 42 ARG C N 1
ATOM 6637 C CA . ARG C 2 11 ? 6.902 -9.636 -30.598 1.00 36.27 42 ARG C CA 1
ATOM 6638 C C . ARG C 2 11 ? 5.873 -10.486 -29.867 1.00 40.90 42 ARG C C 1
ATOM 6639 O O . ARG C 2 11 ? 4.967 -9.957 -29.217 1.00 38.34 42 ARG C O 1
ATOM 6647 N N . ILE C 2 12 ? 6.016 -11.805 -30.001 1.00 46.86 43 ILE C N 1
ATOM 6648 C CA . ILE C 2 12 ? 5.113 -12.775 -29.388 1.00 52.55 43 ILE C CA 1
ATOM 6649 C C . ILE C 2 12 ? 5.222 -12.778 -27.868 1.00 55.87 43 ILE C C 1
ATOM 6650 O O . ILE C 2 12 ? 6.310 -12.857 -27.299 1.00 57.96 43 ILE C O 1
ATOM 6655 N N . ASN C 2 13 ? 4.070 -12.701 -27.218 1.00 59.76 44 ASN C N 1
ATOM 6656 C CA . ASN C 2 13 ? 4.006 -12.686 -25.767 1.00 62.53 44 ASN C CA 1
ATOM 6657 C C . ASN C 2 13 ? 3.987 -14.108 -25.210 1.00 63.63 44 ASN C C 1
ATOM 6658 O O . ASN C 2 13 ? 4.567 -14.301 -24.120 1.00 65.96 44 ASN C O 1
ATOM 6660 N N . GLY D 2 5 ? 13.971 -10.769 -3.013 1.00 87.01 36 GLY D N 1
ATOM 6661 C CA . GLY D 2 5 ? 13.490 -11.674 -1.931 1.00 86.88 36 GLY D CA 1
ATOM 6662 C C . GLY D 2 5 ? 13.554 -11.021 -0.565 1.00 86.64 36 GLY D C 1
ATOM 6663 O O . GLY D 2 5 ? 14.637 -10.703 -0.073 1.00 87.21 36 GLY D O 1
ATOM 6664 N N . CYS D 2 6 ? 12.394 -10.820 0.054 1.00 86.05 37 CYS D N 1
ATOM 6665 C CA . CYS D 2 6 ? 12.334 -10.196 1.370 1.00 85.21 37 CYS D CA 1
ATOM 6666 C C . CYS D 2 6 ? 12.042 -11.235 2.446 1.00 81.08 37 CYS D C 1
ATOM 6667 O O . CYS D 2 6 ? 11.323 -12.203 2.203 1.00 81.24 37 CYS D O 1
ATOM 6670 N N . LEU D 2 7 ? 12.598 -11.036 3.635 1.00 76.38 38 LEU D N 1
ATOM 6671 C CA . LEU D 2 7 ? 12.357 -11.965 4.729 1.00 72.35 38 LEU D CA 1
ATOM 6672 C C . LEU D 2 7 ? 10.938 -11.747 5.257 1.00 69.39 38 LEU D C 1
ATOM 6673 O O . LEU D 2 7 ? 10.298 -12.672 5.756 1.00 68.98 38 LEU D O 1
ATOM 6678 N N . HIS D 2 8 ? 10.453 -10.517 5.143 1.00 65.75 39 HIS D N 1
ATOM 6679 C CA . HIS D 2 8 ? 9.097 -10.194 5.562 1.00 62.33 39 HIS D CA 1
ATOM 6680 C C . HIS D 2 8 ? 8.286 -10.174 4.278 1.00 60.70 39 HIS D C 1
ATOM 6681 O O . HIS D 2 8 ? 8.541 -9.354 3.398 1.00 59.59 39 HIS D O 1
ATOM 6688 N N . HIS D 2 9 ? 7.321 -11.076 4.160 1.00 59.25 40 HIS D N 1
ATOM 6689 C CA . HIS D 2 9 ? 6.512 -11.141 2.954 1.00 58.24 40 HIS D CA 1
ATOM 6690 C C . HIS D 2 9 ? 5.296 -10.237 3.045 1.00 56.26 40 HIS D C 1
ATOM 6691 O O . HIS D 2 9 ? 4.185 -10.683 3.336 1.00 55.48 40 HIS D O 1
ATOM 6698 N N . HIS D 2 10 ? 5.534 -8.956 2.789 1.00 53.78 41 HIS D N 1
ATOM 6699 C CA . HIS D 2 10 ? 4.505 -7.927 2.830 1.00 51.19 41 HIS D CA 1
ATOM 6700 C C . HIS D 2 10 ? 3.409 -8.194 1.814 1.00 51.74 41 HIS D C 1
ATOM 6701 O O . HIS D 2 10 ? 2.222 -8.043 2.109 1.00 50.36 41 HIS D O 1
ATOM 6708 N N . ARG D 2 11 ? 3.809 -8.606 0.616 1.00 52.96 42 ARG D N 1
ATOM 6709 C CA . ARG D 2 11 ? 2.850 -8.845 -0.443 1.00 55.60 42 ARG D CA 1
ATOM 6710 C C . ARG D 2 11 ? 3.261 -10.061 -1.263 1.00 58.48 42 ARG D C 1
ATOM 6711 O O . ARG D 2 11 ? 4.307 -10.059 -1.918 1.00 59.29 42 ARG D O 1
ATOM 6719 N N . ILE D 2 12 ? 2.431 -11.100 -1.214 1.00 61.39 43 ILE D N 1
ATOM 6720 C CA . ILE D 2 12 ? 2.694 -12.340 -1.936 1.00 63.51 43 ILE D CA 1
ATOM 6721 C C . ILE D 2 12 ? 2.090 -12.295 -3.341 1.00 65.02 43 ILE D C 1
ATOM 6722 O O . ILE D 2 12 ? 2.271 -11.253 -4.011 1.00 66.00 43 ILE D O 1
#

CATH classification: 2.60.120.650 (+2 more: 1.10.10.1500, 3.90.930.40)

Solvent-accessible surface area: 36171 Å² total; per-residue (Å²): 194,88,41,5,63,25,124,41,26,45,18,0,0,85,28,0,0,52,107,45,136,20,112,49,0,58,144,76,32,28,27,111,98,20,10,60,10,103,32,120,65,110,71,28,25,102,38,1,12,52,0,0,82,9,95,28,2,133,65,6,19,96,140,36,7,85,21,36,105,1,1,22,0,9,93,37,65,105,45,79,33,34,104,24,42,88,141,32,123,5,106,50,144,53,1,76,125,3,6,62,130,96,98,0,3,1,8,2,2,0,0,0,7,31,44,72,50,0,22,75,0,0,8,30,1,0,4,7,2,2,8,16,1,0,0,0,0,18,0,0,2,14,51,16,42,2,27,0,8,8,16,9,16,1,0,2,1,2,0,0,2,38,18,85,10,48,9,52,0,4,117,54,51,30,42,13,1,59,61,27,43,63,34,66,91,109,68,13,56,218,46,55,76,100,22,62,0,68,40,1,1,0,0,0,5,10,13,0,6,0,13,7,14,34,4,52,93,60,178,52,44,0,0,7,0,8,2,0,2,3,48,85,10,6,10,0,25,28,0,23,17,11,0,32,3,1,5,66,41,50,75,43,98,76,53,80,27,17,34,13,5,64,85,43,16,6,5,49,14,52,45,35,103,88,5,15,72,86,5,0,33,21,0,77,85,8,0,81,72,14,89,58,84,152,58,32,36,20,16,111,29,21,42,49,5,0,72,69,2,0,10,7,67,19,100,62,90,38,66,70,19,61,60,53,56,91,64,68,11,44,65,127,19,59,0,94,12,38,64,98,39,6,0,0,0,7,6,94,105,116,121,82,111,37,0,30,0,23,16,0,5,119,19,60,49,117,58,3,4,8,35,157,150,70,164,30,23,131,13,34,62,71,11,31,93,0,0,48,55,2,10,108,31,122,51,20,31,0,65,87,4,60,23,133,66,72,143,51,25,27,62,2,2,77,32,0,45,69,39,6,0,7,79,43,118,71,85,22,63,32,127,39,25,47,18,0,0,88,16,1,0,39,94,46,138,17,126,53,0,62,94,85,35,30,25,103,94,28,12,57,7,113,27,147,42,108,69,8,27,102,60,1,18,59,1,0,84,7,66,20,2,116,69,5,16,100,149,26,9,114,28,40,127,2,1,26,0,8,97,32,47,110,42,57,40,43,98,55,50,60,115,38,62,0,117,32,77,40,2,83,46,15,5,64,145,102,89,0,3,1,6,0,3,0,0,0,8,47,47,59,48,0,16,77,0,0,7,34,1,0,4,7,2,2,8,14,1,0,0,0,0,18,0,0,2,6,48,20,41,4,26,1,7,9,15,8,13,1,0,1,1,2,0,0,3,38,20,80,8,44,10,56,1,4,127,57,62,55,42,17,2,63,64,29,44,69,33,58,88,150,68,12,53,82,50,61,74,101,28,70,0,64,41,3,1,0,0,0,5,10,13,1,7,0,13,9,14,32,4,50,99,56,183,75,38,0,0,8,0,9,1,0,2,3,50,82,9,6,6,0,26,27,0,30,15,10,0,28,4,12,0,81,46,22,61,108,150,55,48,81,7,12,25,13,5,69,87,41,15,6,11,67,12,30,47,49,106,109,6,22,74,84,7,0,33,20,0,79,72,1,0,82,93,16,89,54,121,79,62,34,51,21,15,112,30,29,42,50,6,0,58,74,2,0,9,7,66,20,92,60,90,31,64,75,21,78,64,46,56,83,71,62,10,166,59,96,27,65,2,118,31,27,72,78,38,5,10,2,7,9,31,62,110,166,73,62,68,0,35,9,31,20,0,3,139,20,60,47,62,83,3,6,53,128,159,58,144,38,27,150,14,46,85,80,16,28,89,0,8,65,57,4,39,99,29,124,58,20,26,1,61,95,5,57,18,135,67,73,77,42,22,35,67,2,0,41,36,5,48,70,46,12,1,7,95,45,68,123,32,27,3,57,5,73,24,131,128,32,34,4,64,5,80,72